Protein 5U5G (pdb70)

Sequence (1137 aa):
RVVGFIGLGRMGQAICRRLLASQMPVHVHNRSREKADDLIRQGAVWAPDIVALTRAARVLFVCTAGSEAVQDFYHAPDRGLLACLEVGDIVVDLSTIAPETAEGLHAAFAQQGADYIECPVSGGVEGALAGILSAIVSGRPEAYGLIRPLLEVFCATVTYVPEPGKAQRLKILNNLAESINLAGAIEVISQGLSQGLDLKSMADVFTSCRGRSAYMDVALGYALSGGASSNVSLGVRCKDLELARRRLPQDQSYPFSTLAMTTFDTVRQACGEESDQCQYFSVLSHVVGFIGLGRMGQAICRRLLASQMPVHVHNRSREKADDLIRQGAVWAPDIVALTRAARVLFVCTAGSEAVQDFYHAPDRGLLACLEVGDIVVDLSTIAPETAEGLHAAFAQQGADYIECPVSGGVEGALAGILSAIVSGRPEAYGLIRPLLEVFCATVTYVPEPGKAQRLKILNNLAESINLAGAIEVISQGLSQGLDLKSMADVFTSCRGRSAYMDVALGYALSGGASSNVSLGVRCKDLELARRRLPQDQSYPFSTLAMTTFDTVRQACGEESDQCQYFSVLSVVGFIGLGRMGQAICRRLLASQMPVHVHNRSREKADDLIRQGAVWAPDIVALTRAARVLFVCTAGSEAVQDFYHAPDRGLLACLEVGDIVVDLSTIAPETAEGLHAAFAQQGADYIECPVSGGVEGALAGILSAIVSGRPEAYGLIRPLLEVFCATVTYVPEPGKAQRLKILNNLAESINLAGAIEVISQGLSQGLDLKSMADVFTSCRGRSAYMDVALGYALSGGASSNVSLGVRCKDLELARRRLPQDQSYPFSTLAMTTFDTVRQACGEESDQCQYFSVLVVGFIGLGRMGQAICRRLLASQMPVHVHNRSREKADDLIRQGAVWAPDIVALTRAARVLFVCTAGSEAVQDFYHAPDRGLLACLEVGDIVVDLSTIAPETAEGLHAAFAQQGADYIECPVSGGVEGALAGILSAIVSGRPEAYGLIRPLLEVFCATVTYVPEPGKAQRLKILNNLAESINLAGAIEVISQGLSQGLDLKSMADVFTSCRGRSAYMDVALGYALSGGASSNVSLGVRCKDLELARRRLPQDQSYPFSTLAMTTFDTVRQACGEESDQCQYFSVLS

Nearest PDB structures (foldseek):
  5u5g-assembly1_B  TM=1.003E+00  e=1.385E-55  Pseudomonas syringae
  3w6z-assembly1_A  TM=9.261E-01  e=5.927E-25  Pyrobaculum calidifontis JCM 11548
  3pef-assembly2_G  TM=9.339E-01  e=5.352E-24  Geobacter metallireducens
  5xvh-assembly1_A-2  TM=9.253E-01  e=8.890E-25  Pyrobaculum calidifontis JCM 11548
  3pdu-assembly1_A  TM=9.252E-01  e=1.704E-23  Geobacter sulfurreducens

Radius of gyration: 51.78 Å; Cα contacts (8 Å, |Δi|>4): 2316; chains: 4; bounding box: 69×73×170 Å

Secondary structure (DSSP, 8-state):
--EEEE--SHHHHHHHHHHHHTT--EEEE-SSGGGGHHHHHTT-EE-SSHHHHHHH-SEEEE---SHHHHIIIIISTTTSHHHHPPTT-EEEE-S---HHHHHHHHHHHHHTT-EEEE--EESHHHHHHTT-EEEEEBS-HHHHHHHHHHHHHHEEEEEE--STTHHHHHHHHHHHHHHHHHHHHHHHHHHHHHTT--HHHHHHHHHHSTT-BHHHHHHHHHHHTTS---S-BHHHHHHHHHHHHTT--SSS--HHHHHHHHHHHHHHHHH-TTSBGGGHHHHHH-/-EEEE--SHHHHHHHHHHHHTT--EEEE-SSGGGGHHHHHTT-EE-SSHHHHHHH-SEEEE---SHHHHHHHHSSTTTSHHHHPPTT-EEEE-S---HHHHHHHHHHHHTTT-EEEE--EESHHHHHHTT-EEEEEBS-HHHHHHHHHHHHHHEEEEEE--STTHHHHHHHHHHHHHHHHHHHHHHHHHHHHHTT--HHHHHHHHHHSTT-BHHHHHHHHHHHTTS---S-BHHHHHHHHHHHHTT--SS---HHHHHHHHHHHHHHHHH-TTSBGGGHHHHH-/-EEEE--SHHHHHHHHHHHHTT--EEEE-SSGGGGHHHHHTT-EE-SSHHHHHHH-SEEEE---SHHHHIIIIISTTTSHHHHPPTT-EEEE-S---HHHHHHHHHHHHHTT-EEEE--EESHHHHHHTT-EEEEEBS-HHHHHHHHHHHHHHEEEEEE--STTHHHHHHHHHHHHHHHHHHHHHHHHHHHHHTT--HHHHHHHHHHSTT-BHHHHHHHHHHHTTS---S-BHHHHHHHHHHHHTT--SS---HHHHHHHHHHHHHHHHH-TTSBGGGHHHH-/-EEEE--SHHHHHHHHHHHHTT--EEEE-SSGGGGHHHHHTT-EE-SSHHHHHHH-SEEEE---SHHHHIIIII-TTTSHHHH--TT-EEEE-S---HHHHHHHHHHHHHTT-EEEE--EESHHHHHHHT-EEEEEBS-HHHHHHHHHHHHHHEEEEEE--STTHHHHHHHHHHHHHHHHHHHHHHHHHHHHHTT--HHHHHHHHHHSTT-BHHHHHHHHHHHTTS---S-BHHHHHHHHHHHHTT--SS---HHHHHHHHHHHHHHHHH-TTSBGGGHHHHH-

Solvent-accessible surface area: 43518 Å² total; per-residue (Å²): 120,52,3,0,0,0,4,0,28,93,42,0,43,0,0,0,90,77,0,26,78,55,164,31,60,1,34,0,17,18,219,35,167,113,93,0,77,75,2,71,167,88,53,6,72,74,2,86,40,8,81,37,0,8,214,40,1,92,29,4,0,2,16,26,61,26,93,133,22,10,103,81,33,2,77,33,114,121,151,2,0,26,60,24,21,96,127,53,5,8,0,0,1,5,4,13,9,13,2,82,46,0,59,42,3,21,56,22,0,64,149,84,37,6,28,4,0,0,0,0,10,5,14,8,22,129,2,0,67,53,8,105,0,6,1,0,0,0,4,151,95,125,3,29,42,112,0,69,83,33,0,98,32,0,2,62,58,24,16,64,8,72,106,56,0,32,0,0,42,0,14,2,4,0,9,1,3,4,1,0,5,0,0,1,3,0,0,0,0,17,4,0,83,91,43,68,8,57,45,139,8,0,14,48,0,0,68,24,0,27,1,96,6,10,5,0,77,17,0,5,38,24,21,96,65,74,34,61,66,25,53,22,4,0,18,54,3,16,41,7,5,75,21,3,120,128,61,36,47,186,131,56,83,10,50,0,0,61,39,0,14,73,15,0,51,74,1,50,129,71,36,33,89,124,36,16,0,0,46,8,32,46,33,10,85,184,91,7,0,0,0,4,0,25,94,40,0,49,3,0,0,109,84,0,18,79,59,168,31,70,1,37,0,23,16,219,36,118,111,88,0,43,68,2,65,171,72,53,6,74,78,3,89,57,15,65,14,0,6,143,30,1,57,25,3,0,1,14,28,59,24,83,143,22,4,93,97,32,3,88,14,108,124,154,1,0,24,60,16,14,57,124,51,4,5,0,0,1,5,6,13,10,7,2,90,41,0,62,39,4,18,53,32,0,36,155,80,36,3,29,4,0,0,0,0,12,7,12,11,23,133,4,0,62,50,8,105,0,6,1,0,0,0,6,126,96,140,2,28,44,110,0,84,84,38,0,90,42,0,4,64,59,23,15,64,6,71,108,57,0,34,0,0,41,0,14,2,4,0,8,1,2,4,0,0,4,0,0,0,3,0,0,0,0,15,2,0,84,86,43,67,9,58,41,133,6,0,16,47,0,0,62,24,0,28,1,93,8,9,4,2,76,17,0,4,36,29,23,101,63,75,35,59,74,26,54,23,4,0,19,49,4,17,40,6,5,70,16,3,121,119,59,47,56,193,130,43,78,13,51,0,0,62,35,0,14,72,14,0,50,74,0,49,131,76,34,32,92,123,34,19,0,0,48,6,33,55,58,11,130,88,8,0,0,0,4,0,26,99,44,1,47,4,0,0,107,80,0,19,84,55,169,35,76,0,36,0,21,16,215,38,115,112,89,0,44,73,1,62,178,74,50,5,74,70,3,88,68,11,65,36,0,0,113,39,1,102,29,1,0,1,16,28,60,22,90,144,21,11,92,82,31,2,71,9,16,82,149,1,0,23,60,8,16,80,120,55,2,9,0,0,1,5,6,13,10,23,1,105,44,0,61,40,3,24,51,18,1,67,142,76,34,5,17,4,0,0,0,0,10,6,14,10,23,136,5,0,66,48,8,105,0,7,1,0,0,0,6,121,84,89,2,35,44,121,0,87,71,35,0,96,36,0,5,72,58,44,14,63,8,68,105,55,0,32,0,0,36,0,15,2,3,0,8,1,2,5,0,0,4,0,0,0,3,0,0,0,0,15,2,0,87,86,43,67,7,59,40,129,8,0,12,46,0,0,63,23,0,26,0,99,7,9,5,1,73,19,0,5,33,30,23,98,62,75,33,60,76,25,57,22,4,0,20,50,3,16,40,6,6,54,14,4,121,161,50,46,52,190,136,50,82,11,50,0,0,64,35,0,18,80,12,0,50,70,1,51,129,77,34,30,92,121,34,17,0,0,46,5,37,77,61,41,87,10,0,0,0,3,0,25,94,43,1,54,2,0,0,112,80,0,25,81,57,165,34,76,1,35,0,20,16,217,35,173,112,88,0,63,59,1,69,182,86,52,5,73,76,4,90,52,13,15,38,0,7,184,43,2,105,27,4,0,2,15,28,61,25,93,132,22,9,104,79,30,2,81,33,110,114,142,2,0,24,59,18,14,108,127,52,5,8,0,0,1,5,5,14,10,16,2,94,45,0,65,40,4,20,60,30,0,46,164,64,36,0,27,4,0,0,0,0,10,6,14,8,23,129,4,0,64,53,8,106,0,6,1,0,0,0,2,113,96,141,4,28,44,116,0,74,84,34,0,96,36,0,2,62,58,23,16,64,8,68,103,54,0,32,0,0,36,0,15,2,4,0,7,0,2,4,0,0,4,0,0,0,3,0,0,0,0,18,3,0,85,88,43,69,8,56,42,132,8,0,13,44,0,0,62,23,1,24,0,91,7,9,5,1,76,17,0,4,36,30,22,98,65,76,32,60,74,26,56,24,4,0,21,50,3,17,42,6,6,75,27,3,119,150,61,46,47,188,131,65,82,11,51,0,0,63,38,0,17,77,14,0,53,66,0,51,129,73,38,31,88,121,33,18,0,0,53,7,34,60,54,16,116

Organism: Pseudomonas syringae (NCBI:txid317)

InterPro domains:
  IPR006115 6-phosphogluconate dehydrogenase, NADP-binding [PF03446] (5-162)
  IPR008927 6-phosphogluconate dehydrogenase-like, C-terminal domain superfamily [SSF48179] (165-282)
  IPR013328 6-phosphogluconate dehydrogenase, domain 2 [G3DSA:1.10.1040.10] (167-292)
  IPR015815 3-hydroxyisobutyrate dehydrogenase-related [PIRSF000103] (3-267)
  IPR029154 3-hydroxyisobutyrate dehydrogenase-like, NAD-binding domain [PF14833] (167-283)
  IPR036291 NAD(P)-binding domain superfamily [SSF51735] (5-165)

Foldseek 3Di:
DEEEEEALALQRVLLLVLCVVVVHAYEYEYPDCVSCVVVVVSHYHYDDAPQSRQVVHLEYEYEHFDVVCVCCQDPDPCGHDLNRHAQAGEYEYQYQDFLVSQVVVQVSQVVRNYWYKDWHWDDASVLQNVLAIEIEIETDVVSCVVCVVVSSSRHNHYHYDHDRSVRSVVVLVVLLVLLLLQLVLLVVVLVCVVVVHDLVVVVVDQCPDPNHDPNNVVLSVCVVVVGDASSQFLLRSLSSLVSVVVVDDPPDDDVSSVCSNVLSVVLCVVPHRRGHSSCSNVVVVD/DEEEEALAQQRVLLLLLCLVVVDAYEYEYPPVVSCVVSVVSPYHYDDAPLSRLVVDLEYEYEHFDVVCVCVAAVDPCGHPLNNHAQAGEYEYQYQDFLVSQVVVQVSQVVNNYGYKDWHWDDGSVQQNVLAIEIEIETDPVSCVVCVVVSSSRHNHYHYDHPRSPRNVVVLVVLLVLLLLLLVLLVVVLVCVVVPHDLVVCVVDCCPDVNHDPNNVVLSCCVVVVHDASSAWLLRSLSSLVSVVVVDDDPDDDPSSVCSNVLSVVQCVVPHRGGHSNCSNVVVD/DEEEEALALQRVLLLLLLLVVVDAYEYEYPPPVSCVVSVVSPHHYDPAPLSRQVVDLEYEYEHFDVVCVCVADVDPCGHDLNRHAQAGEYEYQYQDFLVSQVVVQVSQVVRNYWYKDWHWDDASVQQNVLAIEIEIETDPVNCVVCVVVNSSRHNHYHYDHDRSVRNVVVLVVLLVLLLLLLVLLVVQLVCVVVVHDLVVCVVDQCPDVNHDPNNVVLSCCVVVVGDASSAFLQRSLSSLVSVVVVDDPPDDDPSSVCSNVQSVVQCVVPHRGGHSNSSNVVD/DEEEEDLALQSVLLLVLLVVVPDAYEYEYPPCVSCPVVVVSRHHYDDAPLSRLVVHLEYEYEHFDVVVVCCQAPDPCGHPLNNHAAAGEYEYQYQDFLVSQVVVQVSQVVRNYWYKDWHWDDASVLQNVLAIEIEIETDVVSCVVCVVVSSSRHNHYHYDHPRSPRSVVVLVVLLVLLLLLLVLLVVVLVCVVVVHDLVVCVVDQCPDVNHDPNNVVLSVCVVVVHDASSQWLLRSLSSLVSVVVVDDPPDDDVSSVCSNVLSVVVCVVPHGGGHSNCSNVVVD

Structure (mmCIF, N/CA/C/O backbone):
data_5U5G
#
_entry.id   5U5G
#
_cell.length_a   46.076
_cell.length_b   87.369
_cell.length_c   164.011
_cell.angle_alpha   90.00
_cell.angle_beta   92.04
_cell.angle_gamma   90.00
#
_symmetry.space_group_name_H-M   'P 1 21 1'
#
loop_
_entity.id
_entity.type
_entity.pdbx_description
1 polymer '6-phosphogluconate dehydrogenase'
2 non-polymer 'NADP NICOTINAMIDE-ADENINE-DINUCLEOTIDE PHOSPHATE'
3 non-polymer '(2-oxopropyl)phosphonic acid'
4 non-polymer 'TRIETHYLENE GLYCOL'
5 water water
#
loop_
_atom_site.group_PDB
_atom_site.id
_atom_site.type_symbol
_atom_site.label_atom_id
_atom_site.label_alt_id
_atom_site.label_comp_id
_atom_site.label_asym_id
_atom_site.label_entity_id
_atom_site.label_seq_id
_atom_site.pdbx_PDB_ins_code
_atom_site.Cartn_x
_atom_site.Cartn_y
_atom_site.Cartn_z
_atom_site.occupancy
_atom_site.B_iso_or_equiv
_atom_site.auth_seq_id
_atom_site.auth_comp_id
_atom_site.auth_asym_id
_atom_site.auth_atom_id
_atom_site.pdbx_PDB_model_num
ATOM 1 N N . ARG A 1 3 ? 16.862 3.363 46.130 1.00 42.38 3 ARG A N 1
ATOM 2 C CA . ARG A 1 3 ? 15.570 2.786 45.752 1.00 43.21 3 ARG A CA 1
ATOM 3 C C . ARG A 1 3 ? 14.409 3.544 46.405 1.00 38.40 3 ARG A C 1
ATOM 4 O O . ARG A 1 3 ? 14.333 3.639 47.634 1.00 36.74 3 ARG A O 1
ATOM 6 N N . VAL A 1 4 ? 13.503 4.072 45.587 1.00 35.58 4 VAL A N 1
ATOM 7 C CA . VAL A 1 4 ? 12.419 4.912 46.095 1.00 37.40 4 VAL A CA 1
ATOM 8 C C . VAL A 1 4 ? 11.326 4.038 46.705 1.00 34.80 4 VAL A C 1
ATOM 9 O O . VAL A 1 4 ? 10.866 3.066 46.088 1.00 31.51 4 VAL A O 1
ATOM 13 N N . VAL A 1 5 ? 10.896 4.392 47.915 1.00 28.33 5 VAL A N 1
ATOM 14 C CA . VAL A 1 5 ? 9.769 3.743 48.575 1.00 25.75 5 VAL A CA 1
ATOM 15 C C . VAL A 1 5 ? 8.636 4.752 48.743 1.00 25.63 5 VAL A C 1
ATOM 16 O O . VAL A 1 5 ? 8.879 5.931 49.028 1.00 23.86 5 VAL A O 1
ATOM 20 N N . GLY A 1 6 ? 7.387 4.281 48.576 1.00 25.61 6 GLY A N 1
ATOM 21 C CA . GLY A 1 6 ? 6.216 5.091 48.828 1.00 21.13 6 GLY A CA 1
ATOM 22 C C . GLY A 1 6 ? 5.633 4.828 50.206 1.00 23.82 6 GLY A C 1
ATOM 23 O O . GLY A 1 6 ? 5.897 3.796 50.821 1.00 22.83 6 GLY A O 1
ATOM 24 N N . PHE A 1 7 ? 4.823 5.775 50.688 1.00 19.90 7 PHE A N 1
ATOM 25 C CA . PHE A 1 7 ? 4.204 5.640 52.006 1.00 19.11 7 PHE A CA 1
ATOM 26 C C . PHE A 1 7 ? 2.866 6.364 52.019 1.00 20.95 7 PHE A C 1
ATOM 27 O O . PHE A 1 7 ? 2.809 7.563 51.736 1.00 20.25 7 PHE A O 1
ATOM 35 N N . ILE A 1 8 ? 1.798 5.637 52.354 1.00 21.70 8 ILE A N 1
ATOM 36 C CA . ILE A 1 8 ? 0.438 6.167 52.416 1.00 18.74 8 ILE A CA 1
ATOM 37 C C . ILE A 1 8 ? -0.042 6.091 53.859 1.00 19.03 8 ILE A C 1
ATOM 38 O O . ILE A 1 8 ? -0.041 5.013 54.460 1.00 19.97 8 ILE A O 1
ATOM 43 N N . GLY A 1 9 ? -0.481 7.219 54.405 1.00 22.20 9 GLY A N 1
ATOM 44 C CA . GLY A 1 9 ? -1.003 7.217 55.754 1.00 20.25 9 GLY A CA 1
ATOM 45 C C . GLY A 1 9 ? -0.021 7.875 56.692 1.00 21.28 9 GLY A C 1
ATOM 46 O O . GLY A 1 9 ? 0.923 7.248 57.174 1.00 21.63 9 GLY A O 1
ATOM 47 N N . LEU A 1 10 ? -0.220 9.163 56.931 1.00 20.42 10 LEU A N 1
ATOM 48 C CA . LEU A 1 10 ? 0.720 9.917 57.733 1.00 20.15 10 LEU A CA 1
ATOM 49 C C . LEU A 1 10 ? 0.058 10.264 59.053 1.00 23.13 10 LEU A C 1
ATOM 50 O O . LEU A 1 10 ? 0.036 11.426 59.466 1.00 25.46 10 LEU A O 1
ATOM 55 N N . GLY A 1 11 ? -0.520 9.265 59.698 1.00 20.85 11 GLY A N 1
ATOM 56 C CA . GLY A 1 11 ? -1.005 9.422 61.049 1.00 24.11 11 GLY A CA 1
ATOM 57 C C . GLY A 1 11 ? 0.151 9.329 62.019 1.00 23.39 11 GLY A C 1
ATOM 58 O O . GLY A 1 11 ? 1.322 9.461 61.653 1.00 23.91 11 GLY A O 1
ATOM 59 N N . ARG A 1 12 ? -0.195 9.086 63.284 1.00 20.73 12 ARG A N 1
ATOM 60 C CA . ARG A 1 12 ? 0.813 9.028 64.334 1.00 23.78 12 ARG A CA 1
ATOM 61 C C . ARG A 1 12 ? 1.899 8.014 64.001 1.00 21.10 12 ARG A C 1
ATOM 62 O O . ARG A 1 12 ? 3.094 8.334 64.025 1.00 20.87 12 ARG A O 1
ATOM 70 N N . MET A 1 13 ? 1.500 6.775 63.725 1.00 20.35 13 MET A N 1
ATOM 71 C CA . MET A 1 13 ? 2.478 5.726 63.443 1.00 22.37 13 MET A CA 1
ATOM 72 C C . MET A 1 13 ? 3.120 5.921 62.075 1.00 20.29 13 MET A C 1
ATOM 73 O O . MET A 1 13 ? 4.331 5.725 61.920 1.00 20.69 13 MET A O 1
ATOM 78 N N . GLY A 1 14 ? 2.326 6.302 61.070 1.00 17.66 14 GLY A N 1
ATOM 79 C CA . GLY A 1 14 ? 2.882 6.485 59.730 1.00 23.14 14 GLY A CA 1
ATOM 80 C C . GLY A 1 14 ? 3.974 7.544 59.686 1.00 23.18 14 GLY A C 1
ATOM 81 O O . GLY A 1 14 ? 5.064 7.313 59.153 1.00 22.30 14 GLY A O 1
ATOM 82 N N . GLN A 1 15 ? 3.694 8.721 60.256 1.00 22.64 15 GLN A N 1
ATOM 83 C CA . GLN A 1 15 ? 4.708 9.768 60.379 1.00 23.64 15 GLN A CA 1
ATOM 84 C C . GLN A 1 15 ? 5.983 9.252 61.041 1.00 22.32 15 GLN A C 1
ATOM 85 O O . GLN A 1 15 ? 7.092 9.535 60.579 1.00 22.30 15 GLN A O 1
ATOM 91 N N . ALA A 1 16 ? 5.843 8.510 62.143 1.00 22.62 16 ALA A N 1
ATOM 92 C CA . ALA A 1 16 ? 7.027 8.055 62.873 1.00 22.51 16 ALA A CA 1
ATOM 93 C C . ALA A 1 16 ? 7.842 7.058 62.052 1.00 20.75 16 ALA A C 1
ATOM 94 O O . ALA A 1 16 ? 9.074 7.141 62.008 1.00 22.81 16 ALA A O 1
ATOM 96 N N . ILE A 1 17 ? 7.179 6.106 61.394 1.00 20.09 17 ILE A N 1
ATOM 97 C CA . ILE A 1 17 ? 7.905 5.179 60.535 1.00 19.97 17 ILE A CA 1
ATOM 98 C C . ILE A 1 17 ? 8.570 5.926 59.377 1.00 23.62 17 ILE A C 1
ATOM 99 O O . ILE A 1 17 ? 9.722 5.643 59.020 1.00 22.34 17 ILE A O 1
ATOM 104 N N . CYS A 1 18 ? 7.868 6.900 58.781 1.00 22.99 18 CYS A N 1
ATOM 105 C CA . CYS A 1 18 ? 8.483 7.710 57.729 1.00 24.47 18 CYS A CA 1
ATOM 106 C C . CYS A 1 18 ? 9.732 8.432 58.221 1.00 24.71 18 CYS A C 1
ATOM 107 O O . CYS A 1 18 ? 10.749 8.465 57.517 1.00 25.59 18 CYS A O 1
ATOM 110 N N . ARG A 1 19 ? 9.671 9.039 59.411 1.00 25.87 19 ARG A N 1
ATOM 111 C CA . ARG A 1 19 ? 10.855 9.712 59.939 1.00 28.23 19 ARG A CA 1
ATOM 112 C C . ARG A 1 19 ? 12.027 8.748 60.062 1.00 27.00 19 ARG A C 1
ATOM 113 O O . ARG A 1 19 ? 13.166 9.098 59.732 1.00 24.44 19 ARG A O 1
ATOM 121 N N . ARG A 1 20 ? 11.766 7.524 60.523 1.00 26.48 20 ARG A N 1
ATOM 122 C CA . ARG A 1 20 ? 12.835 6.534 60.627 1.00 24.28 20 ARG A CA 1
ATOM 123 C C . ARG A 1 20 ? 13.406 6.183 59.257 1.00 26.04 20 ARG A C 1
ATOM 124 O O . ARG A 1 20 ? 14.628 6.064 59.095 1.00 23.68 20 ARG A O 1
ATOM 132 N N . LEU A 1 21 ? 12.542 6.019 58.251 1.00 21.47 21 LEU A N 1
ATOM 133 C CA . LEU A 1 21 ? 13.040 5.719 56.910 1.00 23.13 21 LEU A CA 1
ATOM 134 C C . LEU A 1 21 ? 13.880 6.874 56.371 1.00 27.83 21 LEU A C 1
ATOM 135 O O . LEU A 1 21 ? 14.957 6.658 55.802 1.00 23.72 21 LEU A O 1
ATOM 140 N N . LEU A 1 22 ? 13.395 8.113 56.530 1.00 21.64 22 LEU A N 1
ATOM 141 C CA . LEU A 1 22 ? 14.189 9.265 56.119 1.00 26.03 22 LEU A CA 1
ATOM 142 C C . LEU A 1 22 ? 15.528 9.294 56.849 1.00 28.27 22 LEU A C 1
ATOM 143 O O . LEU A 1 22 ? 16.552 9.650 56.260 1.00 28.21 22 LEU A O 1
ATOM 148 N N . ALA A 1 23 ? 15.539 8.908 58.130 1.00 26.22 23 ALA A N 1
ATOM 149 C CA . ALA A 1 23 ? 16.763 8.977 58.925 1.00 30.37 23 ALA A CA 1
ATOM 150 C C . ALA A 1 23 ? 17.829 8.010 58.419 1.00 33.51 23 ALA A C 1
ATOM 151 O O . ALA A 1 23 ? 19.026 8.255 58.614 1.00 33.25 23 ALA A O 1
ATOM 153 N N . SER A 1 24 ? 17.429 6.924 57.760 1.00 33.36 24 SER A N 1
ATOM 154 C CA . SER A 1 24 ? 18.377 6.012 57.137 1.00 29.84 24 SER A CA 1
ATOM 155 C C . SER A 1 24 ? 18.726 6.432 55.718 1.00 33.73 24 SER A C 1
ATOM 156 O O . SER A 1 24 ? 19.445 5.703 55.026 1.00 37.00 24 SER A O 1
ATOM 159 N N . GLN A 1 25 ? 18.225 7.584 55.274 1.00 34.55 25 GLN A N 1
ATOM 160 C CA . GLN A 1 25 ? 18.524 8.162 53.964 1.00 30.37 25 GLN A CA 1
ATOM 161 C C . GLN A 1 25 ? 17.876 7.369 52.827 1.00 34.45 25 GLN A C 1
ATOM 162 O O . GLN A 1 25 ? 18.364 7.353 51.691 1.00 37.99 25 GLN A O 1
ATOM 168 N N . MET A 1 26 ? 16.757 6.732 53.126 1.00 29.39 26 MET A N 1
ATOM 169 C CA . MET A 1 26 ? 15.887 6.199 52.083 1.00 31.94 26 MET A CA 1
ATOM 170 C C . MET A 1 26 ? 15.125 7.339 51.418 1.00 32.46 26 MET A C 1
ATOM 171 O O . MET A 1 26 ? 14.577 8.200 52.121 1.00 30.31 26 MET A O 1
ATOM 176 N N . PRO A 1 27 ? 15.072 7.398 50.086 1.00 29.69 27 PRO A N 1
ATOM 177 C CA . PRO A 1 27 ? 14.161 8.352 49.438 1.00 29.78 27 PRO A CA 1
ATOM 178 C C . PRO A 1 27 ? 12.725 7.888 49.627 1.00 27.16 27 PRO A C 1
ATOM 179 O O . PRO A 1 27 ? 12.393 6.738 49.334 1.00 28.51 27 PRO A O 1
ATOM 183 N N . VAL A 1 28 ? 11.879 8.775 50.148 1.00 25.88 28 VAL A N 1
ATOM 184 C CA . VAL A 1 28 ? 10.510 8.415 50.513 1.00 23.02 28 VAL A CA 1
ATOM 185 C C . VAL A 1 28 ? 9.545 9.398 49.867 1.00 22.98 28 VAL A C 1
ATOM 186 O O . VAL A 1 28 ? 9.651 10.611 50.076 1.00 20.55 28 VAL A O 1
ATOM 190 N N . HIS A 1 29 ? 8.593 8.871 49.106 1.00 23.06 29 HIS A N 1
ATOM 191 C CA . HIS A 1 29 ? 7.475 9.652 48.595 1.00 21.17 29 HIS A CA 1
ATOM 192 C C . HIS A 1 29 ? 6.242 9.361 49.442 1.00 21.53 29 HIS A C 1
ATOM 193 O O . HIS A 1 29 ? 5.933 8.199 49.719 1.00 22.49 29 HIS A O 1
ATOM 200 N N . VAL A 1 30 ? 5.556 10.407 49.872 1.00 20.23 30 VAL A N 1
ATOM 201 C CA . VAL A 1 30 ? 4.522 10.261 50.886 1.00 20.45 30 VAL A CA 1
ATOM 202 C C . VAL A 1 30 ? 3.212 10.817 50.358 1.00 22.00 30 VAL A C 1
ATOM 203 O O . VAL A 1 30 ? 3.182 11.779 49.580 1.00 21.83 30 VAL A O 1
ATOM 207 N N . HIS A 1 31 ? 2.124 10.178 50.783 1.00 23.52 31 HIS A N 1
ATOM 208 C CA . HIS A 1 31 ? 0.766 10.603 50.488 1.00 21.81 31 HIS A CA 1
ATOM 209 C C . HIS A 1 31 ? -0.102 10.458 51.726 1.00 22.58 31 HIS A C 1
ATOM 210 O O . HIS A 1 31 ? 0.001 9.470 52.461 1.00 20.58 31 HIS A O 1
ATOM 217 N N . ASN A 1 32 ? -0.976 11.436 51.936 1.00 20.83 32 ASN A N 1
ATOM 218 C CA . ASN A 1 32 ? -1.975 11.365 52.988 1.00 21.69 32 ASN A CA 1
ATOM 219 C C . ASN A 1 32 ? -3.192 12.154 52.526 1.00 21.92 32 ASN A C 1
ATOM 220 O O . ASN A 1 32 ? -3.067 13.119 51.767 1.00 23.65 32 ASN A O 1
ATOM 225 N N . ARG A 1 33 ? -4.371 11.709 52.963 1.00 21.83 33 ARG A N 1
ATOM 226 C CA . ARG A 1 33 ? -5.599 12.449 52.699 1.00 22.45 33 ARG A CA 1
ATOM 227 C C . ARG A 1 33 ? -5.488 13.893 53.180 1.00 19.86 33 ARG A C 1
ATOM 228 O O . ARG A 1 33 ? -5.890 14.821 52.477 1.00 18.84 33 ARG A O 1
ATOM 236 N N . SER A 1 34 ? -4.933 14.099 54.375 1.00 21.02 34 SER A N 1
ATOM 237 C CA . SER A 1 34 ? -4.754 15.426 54.962 1.00 22.20 34 SER A CA 1
ATOM 238 C C . SER A 1 34 ? -3.308 15.848 54.730 1.00 21.94 34 SER A C 1
ATOM 239 O O . SER A 1 34 ? -2.394 15.347 55.397 1.00 21.10 34 SER A O 1
ATOM 242 N N . ARG A 1 35 ? -3.096 16.768 53.788 1.00 21.69 35 ARG A N 1
ATOM 243 C CA . ARG A 1 35 ? -1.731 17.013 53.332 1.00 21.27 35 ARG A CA 1
ATOM 244 C C . ARG A 1 35 ? -0.868 17.736 54.364 1.00 20.06 35 ARG A C 1
ATOM 245 O O . ARG A 1 35 ? 0.355 17.641 54.283 1.00 23.32 35 ARG A O 1
ATOM 253 N N . GLU A 1 36 ? -1.455 18.421 55.350 1.00 19.81 36 GLU A N 1
ATOM 254 C CA . GLU A 1 36 ? -0.619 19.129 56.319 1.00 23.35 36 GLU A CA 1
ATOM 255 C C . GLU A 1 36 ? 0.223 18.177 57.165 1.00 25.55 36 GLU A C 1
ATOM 256 O O . GLU A 1 36 ? 1.266 18.584 57.682 1.00 23.53 36 GLU A O 1
ATOM 262 N N . LYS A 1 37 ? -0.191 16.917 57.308 1.00 22.29 37 LYS A N 1
ATOM 263 C CA . LYS A 1 37 ? 0.603 15.953 58.066 1.00 25.69 37 LYS A CA 1
ATOM 264 C C . LYS A 1 37 ? 1.866 15.528 57.330 1.00 22.13 37 LYS A C 1
ATOM 265 O O . LYS A 1 37 ? 2.712 14.855 57.926 1.00 24.69 37 LYS A O 1
ATOM 271 N N . ALA A 1 38 ? 2.014 15.898 56.060 1.00 20.79 38 ALA A N 1
ATOM 272 C CA . ALA A 1 38 ? 3.249 15.674 55.325 1.00 20.21 38 ALA A CA 1
ATOM 273 C C . ALA A 1 38 ? 4.253 16.812 55.472 1.00 23.69 38 ALA A C 1
ATOM 274 O O . ALA A 1 38 ? 5.411 16.643 55.083 1.00 25.37 38 ALA A O 1
ATOM 276 N N . ASP A 1 39 ? 3.849 17.955 56.031 1.00 24.58 39 ASP A N 1
ATOM 277 C CA . ASP A 1 39 ? 4.679 19.157 55.954 1.00 26.69 39 ASP A CA 1
ATOM 278 C C . ASP A 1 39 ? 6.033 18.951 56.624 1.00 26.12 39 ASP A C 1
ATOM 279 O O . ASP A 1 39 ? 7.080 19.284 56.050 1.00 24.42 39 ASP A O 1
ATOM 284 N N . ASP A 1 40 ? 6.040 18.426 57.851 1.00 23.40 40 ASP A N 1
ATOM 285 C CA . ASP A 1 40 ? 7.317 18.214 58.531 1.00 26.30 40 ASP A CA 1
ATOM 286 C C . ASP A 1 40 ? 8.169 17.171 57.817 1.00 25.76 40 ASP A C 1
ATOM 287 O O . ASP A 1 40 ? 9.389 17.333 57.711 1.00 26.81 40 ASP A O 1
ATOM 292 N N . LEU A 1 41 ? 7.545 16.088 57.336 1.00 22.28 41 LEU A N 1
ATOM 293 C CA . LEU A 1 41 ? 8.274 15.083 56.561 1.00 22.62 41 LEU A CA 1
ATOM 294 C C . LEU A 1 41 ? 8.888 15.688 55.304 1.00 20.75 41 LEU A C 1
ATOM 295 O O . LEU A 1 41 ? 10.032 15.381 54.954 1.00 21.06 41 LEU A O 1
ATOM 300 N N . ILE A 1 42 ? 8.144 16.559 54.620 1.00 21.58 42 ILE A N 1
ATOM 301 C CA . ILE A 1 42 ? 8.668 17.216 53.422 1.00 23.56 42 ILE A CA 1
ATOM 302 C C . ILE A 1 42 ? 9.867 18.086 53.775 1.00 23.17 42 ILE A C 1
ATOM 303 O O . ILE A 1 42 ? 10.911 18.038 53.115 1.00 23.61 42 ILE A O 1
ATOM 308 N N . ARG A 1 43 ? 9.731 18.895 54.828 1.00 25.69 43 ARG A N 1
ATOM 309 C CA . ARG A 1 43 ? 10.853 19.681 55.326 1.00 24.98 43 ARG A CA 1
ATOM 310 C C . ARG A 1 43 ? 12.078 18.808 55.583 1.00 27.17 43 ARG A C 1
ATOM 311 O O . ARG A 1 43 ? 13.214 19.258 55.404 1.00 21.10 43 ARG A O 1
ATOM 319 N N . GLN A 1 44 ? 11.871 17.547 55.953 1.00 25.32 44 GLN A N 1
ATOM 320 C CA . GLN A 1 44 ? 12.976 16.652 56.263 1.00 23.70 44 GLN A CA 1
ATOM 321 C C . GLN A 1 44 ? 13.381 15.760 55.094 1.00 23.35 44 GLN A C 1
ATOM 322 O O . GLN A 1 44 ? 14.120 14.794 55.298 1.00 24.92 44 GLN A O 1
ATOM 328 N N . GLY A 1 45 ? 12.929 16.059 53.880 1.00 23.06 45 GLY A N 1
ATOM 329 C CA . GLY A 1 45 ? 13.404 15.363 52.698 1.00 22.51 45 GLY A CA 1
ATOM 330 C C . GLY A 1 45 ? 12.400 14.480 51.980 1.00 24.56 45 GLY A C 1
ATOM 331 O O . GLY A 1 45 ? 12.719 13.991 50.888 1.00 23.32 45 GLY A O 1
ATOM 332 N N . ALA A 1 46 ? 11.214 14.233 52.539 1.00 23.74 46 ALA A N 1
ATOM 333 C CA . ALA A 1 46 ? 10.240 13.433 51.802 1.00 23.96 46 ALA A CA 1
ATOM 334 C C . ALA A 1 46 ? 9.681 14.224 50.618 1.00 24.93 46 ALA A C 1
ATOM 335 O O . ALA A 1 46 ? 9.742 15.455 50.579 1.00 19.90 46 ALA A O 1
ATOM 337 N N . VAL A 1 47 ? 9.126 13.494 49.647 1.00 23.44 47 VAL A N 1
ATOM 338 C CA . VAL A 1 47 ? 8.553 14.070 48.430 1.00 21.88 47 VAL A CA 1
ATOM 339 C C . VAL A 1 47 ? 7.041 13.853 48.449 1.00 25.62 47 VAL A C 1
ATOM 340 O O . VAL A 1 47 ? 6.569 12.714 48.569 1.00 22.02 47 VAL A O 1
ATOM 344 N N . TRP A 1 48 ? 6.281 14.937 48.292 1.00 24.97 48 TRP A N 1
ATOM 345 C CA . TRP A 1 48 ? 4.826 14.838 48.302 1.00 22.36 48 TRP A CA 1
ATOM 346 C C . TRP A 1 48 ? 4.306 14.193 47.021 1.00 24.10 48 TRP A C 1
ATOM 347 O O . TRP A 1 48 ? 4.678 14.596 45.915 1.00 23.22 48 TRP A O 1
ATOM 358 N N . ALA A 1 49 ? 3.450 13.177 47.178 1.00 20.89 49 ALA A N 1
ATOM 359 C CA . ALA A 1 49 ? 2.658 12.625 46.086 1.00 22.44 49 ALA A CA 1
ATOM 360 C C . ALA A 1 49 ? 1.205 13.025 46.305 1.00 25.25 49 ALA A C 1
ATOM 361 O O . ALA A 1 49 ? 0.646 12.698 47.363 1.00 22.86 49 ALA A O 1
ATOM 363 N N . PRO A 1 50 ? 0.564 13.755 45.378 1.00 25.44 50 PRO A N 1
ATOM 364 C CA . PRO A 1 50 ? -0.821 14.196 45.618 1.00 25.40 50 PRO A CA 1
ATOM 365 C C . PRO A 1 50 ? -1.859 13.101 45.452 1.00 26.85 50 PRO A C 1
ATOM 366 O O . PRO A 1 50 ? -3.012 13.298 45.860 1.00 26.12 50 PRO A O 1
ATOM 370 N N . ASP A 1 51 ? -1.508 11.974 44.846 1.00 25.55 51 ASP A N 1
ATOM 371 C CA . ASP A 1 51 ? -2.454 10.884 44.680 1.00 28.58 51 ASP A CA 1
ATOM 372 C C . ASP A 1 51 ? -1.669 9.601 44.441 1.00 26.55 51 ASP A C 1
ATOM 373 O O . ASP A 1 51 ? -0.440 9.612 44.322 1.00 26.15 51 ASP A O 1
ATOM 378 N N . ILE A 1 52 ? -2.408 8.492 44.355 1.00 26.21 52 ILE A N 1
ATOM 379 C CA . ILE A 1 52 ? -1.819 7.158 44.263 1.00 26.07 52 ILE A CA 1
ATOM 380 C C . ILE A 1 52 ? -1.183 6.928 42.899 1.00 27.90 52 ILE A C 1
ATOM 381 O O . ILE A 1 52 ? -0.220 6.156 42.774 1.00 28.29 52 ILE A O 1
ATOM 386 N N . VAL A 1 53 ? -1.695 7.592 41.860 1.00 28.40 53 VAL A N 1
ATOM 387 C CA . VAL A 1 53 ? -1.069 7.520 40.544 1.00 28.78 53 VAL A CA 1
ATOM 388 C C . VAL A 1 53 ? 0.356 8.048 40.609 1.00 27.94 53 VAL A C 1
ATOM 389 O O . VAL A 1 53 ? 1.307 7.386 40.171 1.00 29.09 53 VAL A O 1
ATOM 393 N N . ALA A 1 54 ? 0.524 9.260 41.148 1.00 27.68 54 ALA A N 1
ATOM 394 C CA . ALA A 1 54 ? 1.852 9.847 41.245 1.00 24.66 54 ALA A CA 1
ATOM 395 C C . ALA A 1 54 ? 2.764 8.990 42.106 1.00 26.98 54 ALA A C 1
ATOM 396 O O . ALA A 1 54 ? 3.955 8.837 41.807 1.00 24.81 54 ALA A O 1
ATOM 398 N N . LEU A 1 55 ? 2.229 8.434 43.192 1.00 24.17 55 LEU A N 1
ATOM 399 C CA . LEU A 1 55 ? 3.072 7.646 44.077 1.00 25.81 55 LEU A CA 1
ATOM 400 C C . LEU A 1 55 ? 3.553 6.381 43.379 1.00 24.62 55 LEU A C 1
ATOM 401 O O . LEU A 1 55 ? 4.751 6.077 43.389 1.00 25.14 55 LEU A O 1
ATOM 406 N N . THR A 1 56 ? 2.636 5.645 42.742 1.00 21.46 56 THR A N 1
ATOM 407 C CA . THR A 1 56 ? 3.010 4.394 42.088 1.00 25.80 56 THR A CA 1
ATOM 408 C C . THR A 1 56 ? 3.924 4.612 40.885 1.00 29.75 56 THR A C 1
ATOM 409 O O . THR A 1 56 ? 4.669 3.697 40.513 1.00 28.92 56 THR A O 1
ATOM 413 N N . ARG A 1 57 ? 3.887 5.793 40.259 1.00 29.08 57 ARG A N 1
ATOM 414 C CA . ARG A 1 57 ? 4.840 6.063 39.184 1.00 30.16 57 ARG A CA 1
ATOM 415 C C . ARG A 1 57 ? 6.259 6.033 39.716 1.00 31.93 57 ARG A C 1
ATOM 416 O O . ARG A 1 57 ? 7.167 5.494 39.070 1.00 30.80 57 ARG A O 1
ATOM 424 N N . ALA A 1 58 ? 6.463 6.592 40.911 1.00 26.83 58 ALA A N 1
ATOM 425 C CA . ALA A 1 58 ? 7.803 6.733 41.462 1.00 29.89 58 ALA A CA 1
ATOM 426 C C . ALA A 1 58 ? 8.285 5.478 42.177 1.00 27.59 58 ALA A C 1
ATOM 427 O O . ALA A 1 58 ? 9.496 5.228 42.230 1.00 29.75 58 ALA A O 1
ATOM 429 N N . ALA A 1 59 ? 7.385 4.699 42.765 1.00 26.10 59 ALA A N 1
ATOM 430 C CA . ALA A 1 59 ? 7.810 3.700 43.735 1.00 28.72 59 ALA A CA 1
ATOM 431 C C . ALA A 1 59 ? 7.219 2.342 43.399 1.00 27.13 59 ALA A C 1
ATOM 432 O O . ALA A 1 59 ? 6.021 2.228 43.113 1.00 28.37 59 ALA A O 1
ATOM 434 N N . ARG A 1 60 ? 8.070 1.318 43.415 1.00 29.79 60 ARG A N 1
ATOM 435 C CA . ARG A 1 60 ? 7.654 -0.052 43.168 1.00 29.82 60 ARG A CA 1
ATOM 436 C C . ARG A 1 60 ? 7.383 -0.817 44.459 1.00 26.13 60 ARG A C 1
ATOM 437 O O . ARG A 1 60 ? 6.838 -1.926 44.399 1.00 24.11 60 ARG A O 1
ATOM 445 N N . VAL A 1 61 ? 7.779 -0.264 45.609 1.00 27.69 61 VAL A N 1
ATOM 446 C CA . VAL A 1 61 ? 7.407 -0.767 46.928 1.00 26.82 61 VAL A CA 1
ATOM 447 C C . VAL A 1 61 ? 6.748 0.373 47.689 1.00 25.65 61 VAL A C 1
ATOM 448 O O . VAL A 1 61 ? 7.291 1.485 47.734 1.00 23.81 61 VAL A O 1
ATOM 452 N N . LEU A 1 62 ? 5.571 0.103 48.266 1.00 25.60 62 LEU A N 1
ATOM 453 C CA . LEU A 1 62 ? 4.815 1.093 49.031 1.00 26.95 62 LEU A CA 1
ATOM 454 C C . LEU A 1 62 ? 4.457 0.539 50.403 1.00 27.17 62 LEU A C 1
ATOM 455 O O . LEU A 1 62 ? 4.172 -0.658 50.547 1.00 27.45 62 LEU A O 1
ATOM 460 N N . PHE A 1 63 ? 4.461 1.414 51.405 1.00 22.08 63 PHE A N 1
ATOM 461 C CA . PHE A 1 63 ? 3.913 1.105 52.718 1.00 22.93 63 PHE A CA 1
ATOM 462 C C . PHE A 1 63 ? 2.557 1.782 52.880 1.00 23.56 63 PHE A C 1
ATOM 463 O O . PHE A 1 63 ? 2.323 2.876 52.354 1.00 22.16 63 PHE A O 1
ATOM 471 N N . VAL A 1 64 ? 1.670 1.120 53.618 1.00 18.31 64 VAL A N 1
ATOM 472 C CA . VAL A 1 64 ? 0.348 1.634 53.963 1.00 18.55 64 VAL A CA 1
ATOM 473 C C . VAL A 1 64 ? 0.219 1.586 55.479 1.00 24.58 64 VAL A C 1
ATOM 474 O O . VAL A 1 64 ? 0.487 0.544 56.092 1.00 21.35 64 VAL A O 1
ATOM 478 N N . CYS A 1 65 ? -0.197 2.708 56.085 1.00 18.67 65 CYS A N 1
ATOM 479 C CA . CYS A 1 65 ? -0.382 2.736 57.539 1.00 19.91 65 CYS A CA 1
ATOM 480 C C . CYS A 1 65 ? -1.565 3.660 57.849 1.00 21.92 65 CYS A C 1
ATOM 481 O O . CYS A 1 65 ? -1.417 4.841 58.173 1.00 20.38 65 CYS A O 1
ATOM 484 N N . THR A 1 66 ? -2.767 3.107 57.734 1.00 21.81 66 THR A N 1
ATOM 485 C CA . THR A 1 66 ? -4.006 3.846 57.918 1.00 21.15 66 THR A CA 1
ATOM 486 C C . THR A 1 66 ? -4.818 3.166 59.006 1.00 20.52 66 THR A C 1
ATOM 487 O O . THR A 1 66 ? -4.467 2.088 59.482 1.00 22.73 66 THR A O 1
ATOM 491 N N . ALA A 1 67 ? -5.908 3.809 59.410 1.00 21.88 67 ALA A N 1
ATOM 492 C CA . ALA A 1 67 ? -6.805 3.270 60.428 1.00 25.03 67 ALA A CA 1
ATOM 493 C C . ALA A 1 67 ? -8.210 3.171 59.863 1.00 20.35 67 ALA A C 1
ATOM 494 O O . ALA A 1 67 ? -8.725 4.150 59.312 1.00 21.75 67 ALA A O 1
ATOM 496 N N . GLY A 1 68 ? -8.823 1.998 59.993 1.00 21.24 68 GLY A N 1
ATOM 497 C CA . GLY A 1 68 ? -10.225 1.840 59.667 1.00 23.43 68 GLY A CA 1
ATOM 498 C C . GLY A 1 68 ? -10.453 1.177 58.312 1.00 26.19 68 GLY A C 1
ATOM 499 O O . GLY A 1 68 ? -9.611 1.216 57.403 1.00 25.81 68 GLY A O 1
ATOM 500 N N . SER A 1 69 ? -11.637 0.577 58.174 1.00 25.51 69 SER A N 1
ATOM 501 C CA . SER A 1 69 ? -11.974 -0.162 56.962 1.00 27.26 69 SER A CA 1
ATOM 502 C C . SER A 1 69 ? -12.315 0.762 55.800 1.00 27.53 69 SER A C 1
ATOM 503 O O . SER A 1 69 ? -12.119 0.383 54.639 1.00 26.39 69 SER A O 1
ATOM 506 N N . GLU A 1 70 ? -12.802 1.978 56.077 1.00 23.14 70 GLU A N 1
ATOM 507 C CA . GLU A 1 70 ? -13.079 2.894 54.977 1.00 22.90 70 GLU A CA 1
ATOM 508 C C . GLU A 1 70 ? -11.793 3.267 54.243 1.00 24.58 70 GLU A C 1
ATOM 509 O O . GLU A 1 70 ? -11.789 3.394 53.013 1.00 23.40 70 GLU A O 1
ATOM 515 N N . ALA A 1 71 ? -10.683 3.419 54.973 1.00 22.06 71 ALA A N 1
ATOM 516 C CA . ALA A 1 71 ? -9.409 3.720 54.312 1.00 24.21 71 ALA A CA 1
ATOM 517 C C . ALA A 1 71 ? -8.927 2.546 53.461 1.00 21.72 71 ALA A C 1
ATOM 518 O O . ALA A 1 71 ? -8.344 2.745 52.391 1.00 21.22 71 ALA A O 1
ATOM 520 N N . VAL A 1 72 ? -9.147 1.318 53.930 1.00 23.04 72 VAL A N 1
ATOM 521 C CA . VAL A 1 72 ? -8.882 0.139 53.106 1.00 23.76 72 VAL A CA 1
ATOM 522 C C . VAL A 1 72 ? -9.634 0.243 51.786 1.00 24.39 72 VAL A C 1
ATOM 523 O O . VAL A 1 72 ? -9.058 0.108 50.697 1.00 21.28 72 VAL A O 1
ATOM 527 N N . GLN A 1 73 ? -10.941 0.485 51.873 1.00 27.75 73 GLN A N 1
ATOM 528 C CA . GLN A 1 73 ? -11.770 0.528 50.678 1.00 28.03 73 GLN A CA 1
ATOM 529 C C . GLN A 1 73 ? -11.311 1.632 49.736 1.00 27.78 73 GLN A C 1
ATOM 530 O O . GLN A 1 73 ? -11.102 1.393 48.540 1.00 27.21 73 GLN A O 1
ATOM 536 N N . ASP A 1 74 ? -11.124 2.848 50.266 1.00 26.14 74 ASP A N 1
ATOM 537 C CA . ASP A 1 74 ? -10.774 3.984 49.418 1.00 27.94 74 ASP A CA 1
ATOM 538 C C . ASP A 1 74 ? -9.415 3.787 48.747 1.00 26.90 74 ASP A C 1
ATOM 539 O O . ASP A 1 74 ? -9.285 3.965 47.530 1.00 27.71 74 ASP A O 1
ATOM 544 N N . PHE A 1 75 ? -8.385 3.417 49.523 1.00 22.36 75 PHE A N 1
ATOM 545 C CA . PHE A 1 75 ? -7.036 3.389 48.955 1.00 23.36 75 PHE A CA 1
ATOM 546 C C . PHE A 1 75 ? -6.831 2.192 48.036 1.00 26.08 75 PHE A C 1
ATOM 547 O O . PHE A 1 75 ? -6.171 2.315 46.997 1.00 26.95 75 PHE A O 1
ATOM 555 N N . TYR A 1 76 ? -7.383 1.030 48.389 1.00 23.03 76 TYR A N 1
ATOM 556 C CA . TYR A 1 76 ? -7.169 -0.150 47.555 1.00 25.20 76 TYR A CA 1
ATOM 557 C C . TYR A 1 76 ? -8.167 -0.269 46.402 1.00 27.19 76 TYR A C 1
ATOM 558 O O . TYR A 1 76 ? -7.781 -0.695 45.307 1.00 28.86 76 TYR A O 1
ATOM 567 N N . HIS A 1 77 ? -9.440 0.091 46.598 1.00 24.12 77 HIS A N 1
ATOM 568 C CA . HIS A 1 77 ? -10.451 -0.301 45.624 1.00 27.49 77 HIS A CA 1
ATOM 569 C C . HIS A 1 77 ? -11.081 0.834 44.834 1.00 29.58 77 HIS A C 1
ATOM 570 O O . HIS A 1 77 ? -11.876 0.549 43.935 1.00 29.44 77 HIS A O 1
ATOM 577 N N . ALA A 1 78 ? -10.776 2.091 45.128 1.00 30.43 78 ALA A N 1
ATOM 578 C CA . ALA A 1 78 ? -11.304 3.166 44.302 1.00 30.78 78 ALA A CA 1
ATOM 579 C C . ALA A 1 78 ? -11.007 2.871 42.839 1.00 33.11 78 ALA A C 1
ATOM 580 O O . ALA A 1 78 ? -9.853 2.549 42.491 1.00 33.65 78 ALA A O 1
ATOM 582 N N . PRO A 1 79 ? -12.005 2.887 41.954 1.00 34.39 79 PRO A N 1
ATOM 583 C CA . PRO A 1 79 ? -11.749 2.559 40.550 1.00 34.31 79 PRO A CA 1
ATOM 584 C C . PRO A 1 79 ? -10.810 3.577 39.912 1.00 33.99 79 PRO A C 1
ATOM 585 O O . PRO A 1 79 ? -10.860 4.771 40.215 1.00 36.20 79 PRO A O 1
ATOM 589 N N . ASP A 1 80 ? -9.909 3.070 39.067 1.00 37.53 80 ASP A N 1
ATOM 590 C CA . ASP A 1 80 ? -8.914 3.861 38.343 1.00 41.30 80 ASP A CA 1
ATOM 591 C C . ASP A 1 80 ? -7.887 4.538 39.252 1.00 42.81 80 ASP A C 1
ATOM 592 O O . ASP A 1 80 ? -6.684 4.488 38.966 1.00 47.23 80 ASP A O 1
ATOM 597 N N . ARG A 1 81 ? -8.333 5.185 40.333 1.00 37.15 81 ARG A N 1
ATOM 598 C CA . ARG A 1 81 ? -7.425 5.956 41.179 1.00 40.36 81 ARG A CA 1
ATOM 599 C C . ARG A 1 81 ? -6.741 5.134 42.268 1.00 36.30 81 ARG A C 1
ATOM 600 O O . ARG A 1 81 ? -5.680 5.540 42.751 1.00 35.58 81 ARG A O 1
ATOM 608 N N . GLY A 1 82 ? -7.303 3.994 42.663 1.00 34.44 82 GLY A N 1
ATOM 609 C CA . GLY A 1 82 ? -6.805 3.276 43.815 1.00 29.70 82 GLY A CA 1
ATOM 610 C C . GLY A 1 82 ? -5.596 2.418 43.511 1.00 28.97 82 GLY A C 1
ATOM 611 O O . GLY A 1 82 ? -5.122 2.325 42.379 1.00 27.86 82 GLY A O 1
ATOM 612 N N . LEU A 1 83 ? -5.109 1.753 44.567 1.00 28.73 83 LEU A N 1
ATOM 613 C CA . LEU A 1 83 ? -3.867 0.987 44.476 1.00 27.47 83 LEU A CA 1
ATOM 614 C C . LEU A 1 83 ? -3.984 -0.159 43.476 1.00 27.55 83 LEU A C 1
ATOM 615 O O . LEU A 1 83 ? -3.127 -0.315 42.598 1.00 27.51 83 LEU A O 1
ATOM 620 N N . LEU A 1 84 ? -5.039 -0.976 43.593 1.00 27.52 84 LEU A N 1
ATOM 621 C CA . LEU A 1 84 ? -5.160 -2.141 42.716 1.00 28.71 84 LEU A CA 1
ATOM 622 C C . LEU A 1 84 ? -5.191 -1.733 41.249 1.00 30.90 84 LEU A C 1
ATOM 623 O O . LEU A 1 84 ? -4.710 -2.476 40.389 1.00 34.52 84 LEU A O 1
ATOM 628 N N . ALA A 1 85 ? -5.717 -0.546 40.948 1.00 32.47 85 ALA A N 1
ATOM 629 C CA . ALA A 1 85 ? -5.752 -0.062 39.574 1.00 33.12 85 ALA A CA 1
ATOM 630 C C . ALA A 1 85 ? -4.397 0.442 39.084 1.00 33.48 85 ALA A C 1
ATOM 631 O O . ALA A 1 85 ? -4.171 0.481 37.871 1.00 38.54 85 ALA A O 1
ATOM 633 N N . CYS A 1 86 ? -3.489 0.818 39.985 1.00 33.28 86 CYS A N 1
ATOM 634 C CA . CYS A 1 86 ? -2.232 1.452 39.604 1.00 31.15 86 CYS A CA 1
ATOM 635 C C . CYS A 1 86 ? -1.010 0.560 39.754 1.00 33.08 86 CYS A C 1
ATOM 636 O O . CYS A 1 86 ? 0.080 0.953 39.321 1.00 37.42 86 CYS A O 1
ATOM 639 N N . LEU A 1 87 ? -1.146 -0.610 40.361 1.00 32.91 87 LEU A N 1
ATOM 640 C CA . LEU A 1 87 ? 0.007 -1.466 40.574 1.00 33.74 87 LEU A CA 1
ATOM 641 C C . LEU A 1 87 ? 0.502 -2.057 39.262 1.00 34.52 87 LEU A C 1
ATOM 642 O O . LEU A 1 87 ? -0.273 -2.343 38.352 1.00 36.94 87 LEU A O 1
ATOM 647 N N . GLU A 1 88 ? 1.813 -2.244 39.179 1.00 36.04 88 GLU A N 1
ATOM 648 C CA . GLU A 1 88 ? 2.429 -2.981 38.090 1.00 34.91 88 GLU A CA 1
ATOM 649 C C . GLU A 1 88 ? 2.747 -4.398 38.545 1.00 34.03 88 GLU A C 1
ATOM 650 O O . GLU A 1 88 ? 2.840 -4.687 39.742 1.00 34.02 88 GLU A O 1
ATOM 656 N N . VAL A 1 89 ? 2.922 -5.285 37.565 1.00 33.59 89 VAL A N 1
ATOM 657 C CA . VAL A 1 89 ? 3.413 -6.622 37.861 1.00 32.99 89 VAL A CA 1
ATOM 658 C C . VAL A 1 89 ? 4.745 -6.511 38.584 1.00 30.90 89 VAL A C 1
ATOM 659 O O . VAL A 1 89 ? 5.638 -5.783 38.145 1.00 32.77 89 VAL A O 1
ATOM 663 N N . GLY A 1 90 ? 4.885 -7.231 39.701 1.00 27.21 90 GLY A N 1
ATOM 664 C CA . GLY A 1 90 ? 6.102 -7.201 40.482 1.00 30.48 90 GLY A CA 1
ATOM 665 C C . GLY A 1 90 ? 6.143 -6.164 41.589 1.00 32.86 90 GLY A C 1
ATOM 666 O O . GLY A 1 90 ? 7.116 -6.144 42.362 1.00 34.42 90 GLY A O 1
ATOM 667 N N . ASP A 1 91 ? 5.133 -5.300 41.691 1.00 30.26 91 ASP A N 1
ATOM 668 C CA . ASP A 1 91 ? 5.065 -4.344 42.790 1.00 25.23 91 ASP A CA 1
ATOM 669 C C . ASP A 1 91 ? 4.764 -5.060 44.106 1.00 27.32 91 ASP A C 1
ATOM 670 O O . ASP A 1 91 ? 4.178 -6.146 44.135 1.00 25.36 91 ASP A O 1
ATOM 675 N N . ILE A 1 92 ? 5.178 -4.433 45.206 1.00 25.29 92 ILE A N 1
ATOM 676 C CA . ILE A 1 92 ? 4.936 -4.948 46.550 1.00 25.65 92 ILE A CA 1
ATOM 677 C C . ILE A 1 92 ? 4.336 -3.831 47.400 1.00 28.50 92 ILE A C 1
ATOM 678 O O . ILE A 1 92 ? 4.853 -2.707 47.405 1.00 22.97 92 ILE A O 1
ATOM 683 N N . VAL A 1 93 ? 3.238 -4.128 48.101 1.00 25.18 93 VAL A N 1
ATOM 684 C CA . VAL A 1 93 ? 2.680 -3.224 49.104 1.00 25.78 93 VAL A CA 1
ATOM 685 C C . VAL A 1 93 ? 2.817 -3.879 50.475 1.00 22.36 93 VAL A C 1
ATOM 686 O O . VAL A 1 93 ? 2.400 -5.029 50.675 1.00 23.32 93 VAL A O 1
ATOM 690 N N . VAL A 1 94 ? 3.419 -3.155 51.406 1.00 20.97 94 VAL A N 1
ATOM 691 C CA . VAL A 1 94 ? 3.615 -3.614 52.777 1.00 25.71 94 VAL A CA 1
ATOM 692 C C . VAL A 1 94 ? 2.601 -2.863 53.634 1.00 22.55 94 VAL A C 1
ATOM 693 O O . VAL A 1 94 ? 2.752 -1.665 53.881 1.00 20.07 94 VAL A O 1
ATOM 697 N N . ASP A 1 95 ? 1.541 -3.549 54.063 1.00 20.36 95 ASP A N 1
ATOM 698 C CA . ASP A 1 95 ? 0.449 -2.892 54.783 1.00 23.68 95 ASP A CA 1
ATOM 699 C C . ASP A 1 95 ? 0.723 -3.039 56.276 1.00 23.47 95 ASP A C 1
ATOM 700 O O . ASP A 1 95 ? 0.658 -4.144 56.824 1.00 20.55 95 ASP A O 1
ATOM 705 N N . LEU A 1 96 ? 1.031 -1.920 56.927 1.00 20.40 96 LEU A N 1
ATOM 706 C CA . LEU A 1 96 ? 1.361 -1.888 58.341 1.00 22.13 96 LEU A CA 1
ATOM 707 C C . LEU A 1 96 ? 0.150 -1.648 59.223 1.00 21.54 96 LEU A C 1
ATOM 708 O O . LEU A 1 96 ? 0.312 -1.495 60.441 1.00 24.39 96 LEU A O 1
ATOM 713 N N . SER A 1 97 ? -1.047 -1.611 58.645 1.00 21.88 97 SER A N 1
ATOM 714 C CA . SER A 1 97 ? -2.260 -1.339 59.402 1.00 19.05 97 SER A CA 1
ATOM 715 C C . SER A 1 97 ? -2.719 -2.588 60.143 1.00 21.07 97 SER A C 1
ATOM 716 O O . SER A 1 97 ? -2.368 -3.719 59.796 1.00 21.08 97 SER A O 1
ATOM 719 N N . THR A 1 98 ? -3.532 -2.375 61.166 1.00 20.55 98 THR A N 1
ATOM 720 C CA . THR A 1 98 ? -4.234 -3.470 61.814 1.00 21.38 98 THR A CA 1
ATOM 721 C C . THR A 1 98 ? -5.638 -3.521 61.230 1.00 20.34 98 THR A C 1
ATOM 722 O O . THR A 1 98 ? -6.415 -2.576 61.389 1.00 20.35 98 THR A O 1
ATOM 726 N N . ILE A 1 99 ? -5.941 -4.612 60.522 1.00 19.79 99 ILE A N 1
ATOM 727 C CA . ILE A 1 99 ? -7.197 -4.768 59.798 1.00 18.04 99 ILE A CA 1
ATOM 728 C C . ILE A 1 99 ? -7.697 -6.187 60.028 1.00 21.98 99 ILE A C 1
ATOM 729 O O . ILE A 1 99 ? -6.956 -7.059 60.490 1.00 23.42 99 ILE A O 1
ATOM 734 N N . ALA A 1 100 ? -8.968 -6.407 59.688 1.00 20.28 100 ALA A N 1
ATOM 735 C CA . ALA A 1 100 ? -9.585 -7.718 59.848 1.00 21.32 100 ALA A CA 1
ATOM 736 C C . ALA A 1 100 ? -8.835 -8.769 59.029 1.00 21.10 100 ALA A C 1
ATOM 737 O O . ALA A 1 100 ? -8.411 -8.492 57.899 1.00 22.93 100 ALA A O 1
ATOM 739 N N . PRO A 1 101 ? -8.620 -9.967 59.581 1.00 22.82 101 PRO A N 1
ATOM 740 C CA . PRO A 1 101 ? -7.888 -11.008 58.834 1.00 23.73 101 PRO A CA 1
ATOM 741 C C . PRO A 1 101 ? -8.523 -11.356 57.496 1.00 23.19 101 PRO A C 1
ATOM 742 O O . PRO A 1 101 ? -7.799 -11.563 56.517 1.00 23.98 101 PRO A O 1
ATOM 746 N N . GLU A 1 102 ? -9.856 -11.397 57.413 1.00 23.27 102 GLU A N 1
ATOM 747 C CA . GLU A 1 102 ? -10.501 -11.682 56.132 1.00 29.83 102 GLU A CA 1
ATOM 748 C C . GLU A 1 102 ? -10.274 -10.558 55.113 1.00 26.34 102 GLU A C 1
ATOM 749 O O . GLU A 1 102 ? -10.140 -10.836 53.914 1.00 24.07 102 GLU A O 1
ATOM 755 N N . THR A 1 103 ? -10.206 -9.296 55.556 1.00 22.26 103 THR A N 1
ATOM 756 C CA . THR A 1 103 ? -9.820 -8.223 54.635 1.00 22.10 103 THR A CA 1
ATOM 757 C C . THR A 1 103 ? -8.409 -8.455 54.101 1.00 23.78 103 THR A C 1
ATOM 758 O O . THR A 1 103 ? -8.157 -8.331 52.892 1.00 21.84 103 THR A O 1
ATOM 762 N N . ALA A 1 104 ? -7.472 -8.792 54.995 1.00 20.01 104 ALA A N 1
ATOM 763 C CA . ALA A 1 104 ? -6.105 -9.074 54.563 1.00 19.73 104 ALA A CA 1
ATOM 764 C C . ALA A 1 104 ? -6.063 -10.254 53.596 1.00 23.88 104 ALA A C 1
ATOM 765 O O . ALA A 1 104 ? -5.347 -10.216 52.590 1.00 22.42 104 ALA A O 1
ATOM 767 N N . GLU A 1 105 ? -6.813 -11.316 53.891 1.00 21.70 105 GLU A N 1
ATOM 768 C CA . GLU A 1 105 ? -6.865 -12.462 52.988 1.00 20.85 105 GLU A CA 1
ATOM 769 C C . GLU A 1 105 ? -7.371 -12.054 51.610 1.00 22.81 105 GLU A C 1
ATOM 770 O O . GLU A 1 105 ? -6.797 -12.446 50.587 1.00 23.50 105 GLU A O 1
ATOM 776 N N . GLY A 1 106 ? -8.440 -11.250 51.564 1.00 21.54 106 GLY A N 1
ATOM 777 C CA . GLY A 1 106 ? -8.961 -10.801 50.281 1.00 25.20 106 GLY A CA 1
ATOM 778 C C . GLY A 1 106 ? -7.961 -9.962 49.511 1.00 24.78 106 GLY A C 1
ATOM 779 O O . GLY A 1 106 ? -7.876 -10.047 48.283 1.00 25.88 106 GLY A O 1
ATOM 780 N N . LEU A 1 107 ? -7.183 -9.142 50.221 1.00 26.62 107 LEU A N 1
ATOM 781 C CA . LEU A 1 107 ? -6.179 -8.316 49.555 1.00 26.25 107 LEU A CA 1
ATOM 782 C C . LEU A 1 107 ? -5.017 -9.164 49.042 1.00 24.03 107 LEU A C 1
ATOM 783 O O . LEU A 1 107 ? -4.517 -8.922 47.940 1.00 24.49 107 LEU A O 1
ATOM 788 N N . HIS A 1 108 ? -4.579 -10.165 49.819 1.00 22.11 108 HIS A N 1
ATOM 789 C CA . HIS A 1 108 ? -3.602 -11.128 49.306 1.00 24.15 108 HIS A CA 1
ATOM 790 C C . HIS A 1 108 ? -4.038 -11.676 47.949 1.00 25.24 108 HIS A C 1
ATOM 791 O O . HIS A 1 108 ? -3.259 -11.696 46.986 1.00 21.52 108 HIS A O 1
ATOM 798 N N . ALA A 1 109 ? -5.299 -12.103 47.853 1.00 26.27 109 ALA A N 1
ATOM 799 C CA . ALA A 1 109 ? -5.792 -12.697 46.612 1.00 28.95 109 ALA A CA 1
ATOM 800 C C . ALA A 1 109 ? -5.912 -11.662 45.501 1.00 27.70 109 ALA A C 1
ATOM 801 O O . ALA A 1 109 ? -5.549 -11.938 44.351 1.00 32.27 109 ALA A O 1
ATOM 803 N N . ALA A 1 110 ? -6.421 -10.468 45.816 1.00 28.14 110 ALA A N 1
ATOM 804 C CA . ALA A 1 110 ? -6.581 -9.453 44.776 1.00 30.77 110 ALA A CA 1
ATOM 805 C C . ALA A 1 110 ? -5.233 -9.036 44.205 1.00 30.22 110 ALA A C 1
ATOM 806 O O . ALA A 1 110 ? -5.096 -8.845 42.988 1.00 33.57 110 ALA A O 1
ATOM 808 N N . PHE A 1 111 ? -4.217 -8.903 45.063 1.00 25.23 111 PHE A N 1
ATOM 809 C CA . PHE A 1 111 ? -2.887 -8.554 44.565 1.00 29.71 111 PHE A CA 1
ATOM 810 C C . PHE A 1 111 ? -2.336 -9.649 43.663 1.00 32.87 111 PHE A C 1
ATOM 811 O O . PHE A 1 111 ? -1.770 -9.358 42.602 1.00 32.76 111 PHE A O 1
ATOM 819 N N . ALA A 1 112 ? -2.485 -10.916 44.077 1.00 27.95 112 ALA A N 1
ATOM 820 C CA . ALA A 1 112 ? -1.937 -12.025 43.302 1.00 28.74 112 ALA A CA 1
ATOM 821 C C . ALA A 1 112 ? -2.521 -12.056 41.893 1.00 34.65 112 ALA A C 1
ATOM 822 O O . ALA A 1 112 ? -1.797 -12.303 40.921 1.00 35.71 112 ALA A O 1
ATOM 824 N N . GLN A 1 113 ? -3.824 -11.779 41.764 1.00 35.15 113 GLN A N 1
ATOM 825 C CA . GLN A 1 113 ? -4.455 -11.702 40.451 1.00 39.34 113 GLN A CA 1
ATOM 826 C C . GLN A 1 113 ? -3.745 -10.707 39.537 1.00 39.26 113 GLN A C 1
ATOM 827 O O . GLN A 1 113 ? -3.591 -10.966 38.339 1.00 44.63 113 GLN A O 1
ATOM 833 N N . GLN A 1 114 ? -3.326 -9.559 40.074 1.00 38.09 114 GLN A N 1
ATOM 834 C CA . GLN A 1 114 ? -2.619 -8.542 39.296 1.00 38.40 114 GLN A CA 1
ATOM 835 C C . GLN A 1 114 ? -1.141 -8.866 39.080 1.00 38.62 114 GLN A C 1
ATOM 836 O O . GLN A 1 114 ? -0.423 -8.046 38.493 1.00 42.09 114 GLN A O 1
ATOM 842 N N . GLY A 1 115 ? -0.658 -10.014 39.551 1.00 33.90 115 GLY A N 1
ATOM 843 C CA . GLY A 1 115 ? 0.769 -10.269 39.500 1.00 31.53 115 GLY A CA 1
ATOM 844 C C . GLY A 1 115 ? 1.598 -9.426 40.446 1.00 32.94 115 GLY A C 1
ATOM 845 O O . GLY A 1 115 ? 2.799 -9.261 40.225 1.00 33.54 115 GLY A O 1
ATOM 846 N N . ALA A 1 116 ? 0.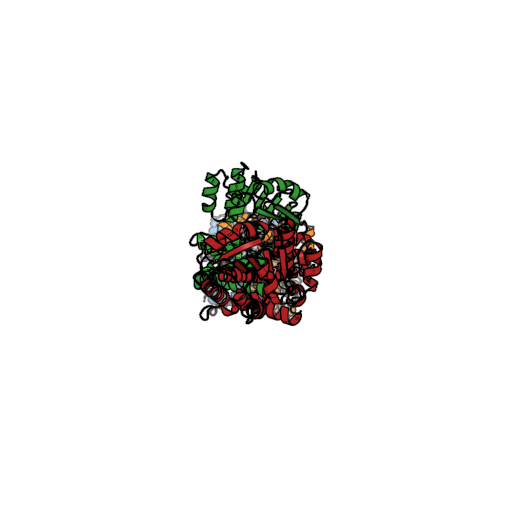991 -8.878 41.494 1.00 31.40 116 ALA A N 1
ATOM 847 C CA . ALA A 1 116 ? 1.687 -8.111 42.518 1.00 30.71 116 ALA A CA 1
ATOM 848 C C . ALA A 1 116 ? 1.647 -8.880 43.836 1.00 29.02 116 ALA A C 1
ATOM 849 O O . ALA A 1 116 ? 1.074 -9.968 43.923 1.00 32.90 116 ALA A O 1
ATOM 851 N N . ASP A 1 117 ? 2.270 -8.313 44.872 1.00 26.84 117 ASP A N 1
ATOM 852 C CA . ASP A 1 117 ? 2.349 -8.964 46.175 1.00 27.09 117 ASP A CA 1
ATOM 853 C C . ASP A 1 117 ? 1.865 -8.048 47.288 1.00 30.42 117 ASP A C 1
ATOM 854 O O . ASP A 1 117 ? 2.391 -6.944 47.466 1.00 25.30 117 ASP A O 1
ATOM 859 N N . TYR A 1 118 ? 0.881 -8.524 48.044 1.00 25.44 118 TYR A N 1
ATOM 860 C CA . TYR A 1 118 ? 0.508 -7.926 49.320 1.00 26.04 118 TYR A CA 1
ATOM 861 C C . TYR A 1 118 ? 1.372 -8.541 50.417 1.00 25.46 118 TYR A C 1
ATOM 862 O O . TYR A 1 118 ? 1.478 -9.769 50.508 1.00 23.72 118 TYR A O 1
ATOM 871 N N . ILE A 1 119 ? 2.018 -7.697 51.220 1.00 24.11 119 ILE A N 1
ATOM 872 C CA . ILE A 1 119 ? 2.703 -8.135 52.435 1.00 21.80 119 ILE A CA 1
ATOM 873 C C . ILE A 1 119 ? 1.920 -7.586 53.621 1.00 25.06 119 ILE A C 1
ATOM 874 O O . ILE A 1 119 ? 1.815 -6.365 53.806 1.00 24.76 119 ILE A O 1
ATOM 879 N N . GLU A 1 120 ? 1.346 -8.496 54.399 1.00 22.80 120 GLU A N 1
ATOM 880 C CA . GLU A 1 120 ? 0.541 -8.187 55.574 1.00 24.28 120 GLU A CA 1
ATOM 881 C C . GLU A 1 120 ? 1.493 -8.045 56.761 1.00 22.36 120 GLU A C 1
ATOM 882 O O . GLU A 1 120 ? 2.077 -9.032 57.207 1.00 24.16 120 GLU A O 1
ATOM 888 N N . CYS A 1 121 ? 1.688 -6.814 57.255 1.00 20.29 121 CYS A N 1
ATOM 889 C CA . CYS A 1 121 ? 2.783 -6.521 58.190 1.00 22.11 121 CYS A CA 1
ATOM 890 C C . CYS A 1 121 ? 2.327 -5.632 59.350 1.00 21.22 121 CYS A C 1
ATOM 891 O O . CYS A 1 121 ? 2.823 -4.510 59.526 1.00 21.36 121 CYS A O 1
ATOM 894 N N . PRO A 1 122 ? 1.396 -6.105 60.188 1.00 22.17 122 PRO A N 1
ATOM 895 C CA . PRO A 1 122 ? 1.049 -5.327 61.386 1.00 21.68 122 PRO A CA 1
ATOM 896 C C . PRO A 1 122 ? 2.260 -5.224 62.305 1.00 23.28 122 PRO A C 1
ATOM 897 O O . PRO A 1 122 ? 3.159 -6.069 62.272 1.00 21.08 122 PRO A O 1
ATOM 901 N N . VAL A 1 123 ? 2.303 -4.151 63.101 1.00 19.46 123 VAL A N 1
ATOM 902 C CA . VAL A 1 123 ? 3.473 -3.847 63.918 1.00 19.97 123 VAL A CA 1
ATOM 903 C C . VAL A 1 123 ? 3.056 -3.544 65.351 1.00 19.34 123 VAL A C 1
ATOM 904 O O . VAL A 1 123 ? 1.891 -3.271 65.643 1.00 19.97 123 VAL A O 1
ATOM 908 N N . SER A 1 124 ? 4.036 -3.588 66.253 1.00 18.74 124 SER A N 1
ATOM 909 C CA . SER A 1 124 ? 3.797 -3.247 67.648 1.00 20.57 124 SER A CA 1
ATOM 910 C C . SER A 1 124 ? 5.036 -2.568 68.214 1.00 20.30 124 SER A C 1
ATOM 911 O O . SER A 1 124 ? 6.168 -2.919 67.868 1.00 22.24 124 SER A O 1
ATOM 914 N N . GLY A 1 125 ? 4.813 -1.596 69.093 1.00 22.35 125 GLY A N 1
ATOM 915 C CA . GLY A 1 125 ? 5.922 -0.870 69.683 1.00 22.37 125 GLY A CA 1
ATOM 916 C C . GLY A 1 125 ? 5.645 0.614 69.782 1.00 20.10 125 GLY A C 1
ATOM 917 O O . GLY A 1 125 ? 6.427 1.352 70.380 1.00 23.26 125 GLY A O 1
ATOM 918 N N . GLY A 1 126 ? 4.532 1.058 69.205 1.00 20.23 126 GLY A N 1
ATOM 919 C CA . GLY A 1 126 ? 4.112 2.446 69.302 1.00 22.60 126 GLY A CA 1
ATOM 920 C C . GLY A 1 126 ? 5.020 3.417 68.551 1.00 21.64 126 GLY A C 1
ATOM 921 O O . GLY A 1 126 ? 6.023 3.051 67.940 1.00 21.18 126 GLY A O 1
ATOM 922 N N . VAL A 1 127 ? 4.615 4.693 68.590 1.00 21.43 127 VAL A N 1
ATOM 923 C CA . VAL A 1 127 ? 5.408 5.775 68.000 1.00 19.96 127 VAL A CA 1
ATOM 924 C C . VAL A 1 127 ? 6.839 5.740 68.527 1.00 21.84 127 VAL A C 1
ATOM 925 O O . VAL A 1 127 ? 7.804 5.903 67.770 1.00 23.66 127 VAL A O 1
ATOM 929 N N . GLU A 1 128 ? 6.993 5.508 69.835 1.00 22.30 128 GLU A N 1
ATOM 930 C CA . GLU A 1 128 ? 8.313 5.438 70.456 1.00 27.60 128 GLU A CA 1
ATOM 931 C C . GLU A 1 128 ? 9.184 4.369 69.797 1.00 25.67 128 GLU A C 1
ATOM 932 O O . GLU A 1 128 ? 10.325 4.639 69.406 1.00 23.09 128 GLU A O 1
ATOM 938 N N . GLY A 1 129 ? 8.645 3.157 69.626 1.00 19.99 129 GLY A N 1
ATOM 939 C CA . GLY A 1 129 ? 9.408 2.101 68.989 1.00 24.15 129 GLY A CA 1
ATOM 940 C C . GLY A 1 129 ? 9.702 2.367 67.525 1.00 26.77 129 GLY A C 1
ATOM 941 O O . GLY A 1 129 ? 10.742 1.945 67.016 1.00 25.09 129 GLY A O 1
ATOM 942 N N . ALA A 1 130 ? 8.794 3.060 66.827 1.00 21.76 130 ALA A N 1
ATOM 943 C CA . ALA A 1 130 ? 9.042 3.425 65.434 1.00 22.15 130 ALA A CA 1
ATOM 944 C C . ALA A 1 130 ? 10.223 4.377 65.308 1.00 23.63 130 ALA A C 1
ATOM 945 O O . ALA A 1 130 ? 11.098 4.189 64.453 1.00 22.35 130 ALA A O 1
ATOM 947 N N . LEU A 1 131 ? 10.248 5.423 66.139 1.00 23.95 131 LEU A N 1
ATOM 948 C CA . LEU A 1 131 ? 11.303 6.429 66.049 1.00 26.57 131 LEU A CA 1
ATOM 949 C C . LEU A 1 131 ? 12.667 5.840 66.387 1.00 28.45 131 LEU A C 1
ATOM 950 O O . LEU A 1 131 ? 13.681 6.240 65.805 1.00 30.55 131 LEU A O 1
ATOM 955 N N . ALA A 1 132 ? 12.711 4.884 67.319 1.00 28.11 132 ALA A N 1
ATOM 956 C CA . ALA A 1 132 ? 13.950 4.200 67.666 1.00 23.85 132 ALA A CA 1
ATOM 957 C C . ALA A 1 132 ? 14.247 3.020 66.756 1.00 28.21 132 ALA A C 1
ATOM 958 O O . ALA A 1 132 ? 15.301 2.397 66.908 1.00 28.99 132 ALA A O 1
ATOM 960 N N . GLY A 1 133 ? 13.352 2.702 65.823 1.00 24.99 133 GLY A N 1
ATOM 961 C CA . GLY A 1 133 ? 13.583 1.615 64.898 1.00 28.25 133 GLY A CA 1
ATOM 962 C C . GLY A 1 133 ? 13.535 0.238 65.521 1.00 27.33 133 GLY A C 1
ATOM 963 O O . GLY A 1 133 ? 14.191 -0.675 65.026 1.00 24.09 133 GLY A O 1
ATOM 964 N N . ILE A 1 134 ? 12.767 0.057 66.593 1.00 26.67 134 ILE A N 1
ATOM 965 C CA . ILE A 1 134 ? 12.757 -1.227 67.290 1.00 26.93 134 ILE A CA 1
ATOM 966 C C . ILE A 1 134 ? 11.368 -1.851 67.295 1.00 25.30 134 ILE A C 1
ATOM 967 O O . ILE A 1 134 ? 11.038 -2.607 68.212 1.00 22.66 134 ILE A O 1
ATOM 972 N N . LEU A 1 135 ? 10.546 -1.555 66.286 1.00 23.78 135 LEU A N 1
ATOM 973 C CA . LEU A 1 135 ? 9.217 -2.165 66.241 1.00 23.28 135 LEU A CA 1
ATOM 974 C C . LEU A 1 135 ? 9.325 -3.680 66.118 1.00 25.91 135 LEU A C 1
ATOM 975 O O . LEU A 1 135 ? 10.322 -4.223 65.635 1.00 23.84 135 LEU A O 1
ATOM 980 N N . SER A 1 136 ? 8.286 -4.369 66.581 1.00 23.00 136 SER A N 1
ATOM 981 C CA . SER A 1 136 ? 8.092 -5.774 66.249 1.00 24.63 136 SER A CA 1
ATOM 982 C C . SER A 1 136 ? 7.101 -5.875 65.099 1.00 21.59 136 SER A C 1
ATOM 983 O O . SER A 1 136 ? 6.050 -5.229 65.118 1.00 26.87 136 SER A O 1
ATOM 986 N N . ALA A 1 137 ? 7.425 -6.692 64.112 1.00 21.87 137 ALA A N 1
ATOM 987 C CA . ALA A 1 137 ? 6.536 -6.939 62.987 1.00 26.42 137 ALA A CA 1
ATOM 988 C C . ALA A 1 137 ? 6.069 -8.391 63.000 1.00 25.68 137 ALA A C 1
ATOM 989 O O . ALA A 1 137 ? 6.796 -9.293 63.432 1.00 26.80 137 ALA A O 1
ATOM 991 N N . ILE A 1 138 ? 4.826 -8.594 62.561 1.00 25.43 138 ILE A N 1
ATOM 992 C CA . ILE A 1 138 ? 4.261 -9.911 62.273 1.00 26.33 138 ILE A CA 1
ATOM 993 C C . ILE A 1 138 ? 3.888 -9.913 60.798 1.00 22.90 138 ILE A C 1
ATOM 994 O O . ILE A 1 138 ? 3.192 -9.005 60.337 1.00 23.56 138 ILE A O 1
ATOM 999 N N . VAL A 1 139 ? 4.359 -10.904 60.053 1.00 26.09 139 VAL A N 1
ATOM 1000 C CA . VAL A 1 139 ? 4.371 -10.807 58.595 1.00 26.40 139 VAL A CA 1
ATOM 1001 C C . VAL A 1 139 ? 3.735 -12.042 57.982 1.00 27.46 139 VAL A C 1
ATOM 1002 O O . VAL A 1 139 ? 4.171 -13.170 58.252 1.00 25.72 139 VAL A O 1
ATOM 1006 N N . SER A 1 140 ? 2.732 -11.825 57.129 1.00 23.59 140 SER A N 1
ATOM 1007 C CA . SER A 1 140 ? 2.153 -12.878 56.310 1.00 22.36 140 SER A CA 1
ATOM 1008 C C . SER A 1 140 ? 2.284 -12.507 54.838 1.00 26.60 140 SER A C 1
ATOM 1009 O O . SER A 1 140 ? 2.250 -11.327 54.470 1.00 23.03 140 SER A O 1
ATOM 1012 N N . GLY A 1 141 ? 2.401 -13.526 53.998 1.00 21.97 141 GLY A N 1
ATOM 1013 C CA . GLY A 1 141 ? 2.556 -13.318 52.578 1.00 25.76 141 GLY A CA 1
ATOM 1014 C C . GLY A 1 141 ? 3.602 -14.234 51.972 1.00 30.04 141 GLY A C 1
ATOM 1015 O O . GLY A 1 141 ? 4.181 -15.087 52.658 1.00 22.37 141 GLY A O 1
ATOM 1016 N N . ARG A 1 142 ? 3.881 -14.026 50.654 1.00 25.66 142 ARG A N 1
ATOM 1017 C CA . ARG A 1 142 ? 4.689 -14.995 49.943 1.00 28.70 142 ARG A CA 1
ATOM 1018 C C . ARG A 1 142 ? 6.174 -14.760 50.204 1.00 28.93 142 ARG A C 1
ATOM 1019 O O . ARG A 1 142 ? 6.605 -13.619 50.411 1.00 32.46 142 ARG A O 1
ATOM 1027 N N . PRO A 1 143 ? 6.960 -15.843 50.218 1.00 30.04 143 PRO A N 1
ATOM 1028 C CA . PRO A 1 143 ? 8.349 -15.737 50.689 1.00 30.17 143 PRO A CA 1
ATOM 1029 C C . PRO A 1 143 ? 9.266 -14.911 49.796 1.00 29.49 143 PRO A C 1
ATOM 1030 O O . PRO A 1 143 ? 10.199 -14.280 50.313 1.00 30.65 143 PRO A O 1
ATOM 1034 N N . GLU A 1 144 ? 9.060 -14.876 48.482 1.00 25.79 144 GLU A N 1
ATOM 1035 C CA . GLU A 1 144 ? 9.973 -14.064 47.683 1.00 35.32 144 GLU A CA 1
ATOM 1036 C C . GLU A 1 144 ? 9.750 -12.571 47.932 1.00 27.66 144 GLU A C 1
ATOM 1037 O O . GLU A 1 144 ? 10.709 -11.821 48.140 1.00 27.87 144 GLU A O 1
ATOM 1043 N N . ALA A 1 145 ? 8.494 -12.126 47.930 1.00 29.06 145 ALA A N 1
ATOM 1044 C CA . ALA A 1 145 ? 8.204 -10.733 48.260 1.00 30.84 145 ALA A CA 1
ATOM 1045 C C . ALA A 1 145 ? 8.671 -10.388 49.668 1.00 28.06 145 ALA A C 1
ATOM 1046 O O . ALA A 1 145 ? 9.240 -9.314 49.893 1.00 30.40 145 ALA A O 1
ATOM 1048 N N . TYR A 1 146 ? 8.443 -11.284 50.629 1.00 31.88 146 TYR A N 1
ATOM 1049 C CA . TYR A 1 146 ? 8.947 -11.057 51.979 1.00 28.77 146 TYR A CA 1
ATOM 1050 C C . TYR A 1 146 ? 10.455 -10.852 51.967 1.00 30.07 146 TYR A C 1
ATOM 1051 O O . TYR A 1 146 ? 10.966 -9.879 52.531 1.00 27.08 146 TYR A O 1
ATOM 1060 N N . GLY A 1 147 ? 11.185 -11.758 51.312 1.00 29.53 147 GLY A N 1
ATOM 1061 C CA . GLY A 1 147 ? 12.629 -11.611 51.241 1.00 30.68 147 GLY A CA 1
ATOM 1062 C C . GLY A 1 147 ? 13.078 -10.298 50.627 1.00 31.66 147 GLY A C 1
ATOM 1063 O O . GLY A 1 147 ? 14.128 -9.762 50.995 1.00 30.41 147 GLY A O 1
ATOM 1064 N N . LEU A 1 148 ? 12.296 -9.754 49.692 1.00 32.32 148 LEU A N 1
ATOM 1065 C CA . LEU A 1 148 ? 12.704 -8.513 49.038 1.00 31.19 148 LEU A CA 1
ATOM 1066 C C . LEU A 1 148 ? 12.529 -7.314 49.962 1.00 33.43 148 LEU A C 1
ATOM 1067 O O . LEU A 1 148 ? 13.359 -6.399 49.962 1.00 32.64 148 LEU A O 1
ATOM 1072 N N . ILE A 1 149 ? 11.456 -7.293 50.756 1.00 30.30 149 ILE A N 1
ATOM 1073 C CA . ILE A 1 149 ? 11.180 -6.141 51.609 1.00 30.40 149 ILE A CA 1
ATOM 1074 C C . ILE A 1 149 ? 11.765 -6.304 53.004 1.00 31.37 149 ILE A C 1
ATOM 1075 O O . ILE A 1 149 ? 11.850 -5.315 53.749 1.00 30.13 149 ILE A O 1
ATOM 1080 N N . ARG A 1 150 ? 12.180 -7.515 53.371 1.00 31.16 150 ARG A N 1
ATOM 1081 C CA . ARG A 1 150 ? 12.815 -7.758 54.668 1.00 32.08 150 ARG A CA 1
ATOM 1082 C C . ARG A 1 150 ? 13.885 -6.735 55.035 1.00 28.34 150 ARG A C 1
ATOM 1083 O O . ARG A 1 150 ? 13.849 -6.226 56.168 1.00 25.75 150 ARG A O 1
ATOM 1091 N N . PRO A 1 151 ? 14.846 -6.381 54.169 1.00 31.27 151 PRO A N 1
ATOM 1092 C CA . PRO A 1 151 ? 15.832 -5.363 54.568 1.00 31.35 151 PRO A CA 1
ATOM 1093 C C . PRO A 1 151 ? 15.232 -3.985 54.800 1.00 27.74 151 PRO A C 1
ATOM 1094 O O . PRO A 1 151 ? 15.834 -3.188 55.522 1.00 31.55 151 PRO A O 1
ATOM 1098 N N . LEU A 1 152 ? 14.077 -3.676 54.204 1.00 26.64 152 LEU A N 1
ATOM 1099 C CA . LEU A 1 152 ? 13.397 -2.414 54.494 1.00 27.70 152 LEU A CA 1
ATOM 1100 C C . LEU A 1 152 ? 12.816 -2.404 55.907 1.00 26.14 152 LEU A C 1
ATOM 1101 O O . LEU A 1 152 ? 12.899 -1.387 56.612 1.00 24.27 152 LEU A O 1
ATOM 1106 N N . LEU A 1 153 ? 12.180 -3.511 56.319 1.00 25.29 153 LEU A N 1
ATOM 1107 C CA . LEU A 1 153 ? 11.634 -3.600 57.673 1.00 26.15 153 LEU A CA 1
ATOM 1108 C C . LEU A 1 153 ? 12.730 -3.447 58.713 1.00 27.35 153 LEU A C 1
ATOM 1109 O O . LEU A 1 153 ? 12.494 -2.885 59.789 1.00 27.45 153 LEU A O 1
ATOM 1114 N N . GLU A 1 154 ? 13.927 -3.954 58.402 1.00 26.82 154 GLU A N 1
ATOM 1115 C CA . GLU A 1 154 ? 15.067 -3.856 59.303 1.00 31.60 154 GLU A CA 1
ATOM 1116 C C . GLU A 1 154 ? 15.361 -2.412 59.686 1.00 32.30 154 GLU A C 1
ATOM 1117 O O . GLU A 1 154 ? 15.883 -2.150 60.775 1.00 28.47 154 GLU A O 1
ATOM 1123 N N . VAL A 1 155 ? 15.037 -1.462 58.806 1.00 29.90 155 VAL A N 1
ATOM 1124 C CA . VAL A 1 155 ? 15.303 -0.062 59.119 1.00 26.73 155 VAL A CA 1
ATOM 1125 C C . VAL A 1 155 ? 14.516 0.392 60.342 1.00 26.59 155 VAL A C 1
ATOM 1126 O O . VAL A 1 155 ? 14.999 1.217 61.124 1.00 28.77 155 VAL A O 1
ATOM 1130 N N . PHE A 1 156 ? 13.299 -0.127 60.543 1.00 27.32 156 PHE A N 1
ATOM 1131 C CA . PHE A 1 156 ? 12.488 0.353 61.655 1.00 28.52 156 PHE A CA 1
ATOM 1132 C C . PHE A 1 156 ? 11.982 -0.755 62.579 1.00 26.80 156 PHE A C 1
ATOM 1133 O O . PHE A 1 156 ? 11.202 -0.463 63.498 1.00 25.49 156 PHE A O 1
ATOM 1141 N N . CYS A 1 157 ? 12.418 -1.999 62.391 1.00 27.79 157 CYS A N 1
ATOM 1142 C CA . CYS A 1 157 ? 11.987 -3.113 63.233 1.00 29.56 157 CYS A CA 1
ATOM 1143 C C . CYS A 1 157 ? 13.183 -3.818 63.859 1.00 27.35 157 CYS A C 1
ATOM 1144 O O . CYS A 1 157 ? 14.222 -3.994 63.215 1.00 28.59 157 CYS A O 1
ATOM 1147 N N . ALA A 1 158 ? 13.008 -4.266 65.104 1.00 27.01 158 ALA A N 1
ATOM 1148 C CA . ALA A 1 158 ? 13.982 -5.131 65.759 1.00 28.58 158 ALA A CA 1
ATOM 1149 C C . ALA A 1 158 ? 13.618 -6.606 65.609 1.00 31.69 158 ALA A C 1
ATOM 1150 O O . ALA A 1 158 ? 14.466 -7.426 65.242 1.00 39.18 158 ALA A O 1
ATOM 1152 N N . THR A 1 159 ? 12.373 -6.962 65.896 1.00 30.39 159 THR A N 1
ATOM 1153 C CA . THR A 1 159 ? 11.899 -8.332 65.775 1.00 29.80 159 THR A CA 1
ATOM 1154 C C . THR A 1 159 ? 10.913 -8.434 64.624 1.00 28.17 159 THR A C 1
ATOM 1155 O O . THR A 1 159 ? 10.058 -7.560 64.454 1.00 28.61 159 THR A O 1
ATOM 1159 N N . VAL A 1 160 ? 11.039 -9.497 63.833 1.00 28.03 160 VAL A N 1
ATOM 1160 C CA . VAL A 1 160 ? 10.138 -9.765 62.716 1.00 26.14 160 VAL A CA 1
ATOM 1161 C C . VAL A 1 160 ? 9.752 -11.242 62.763 1.00 28.21 160 VAL A C 1
ATOM 1162 O O . VAL A 1 160 ? 10.620 -12.114 62.641 1.00 30.03 160 VAL A O 1
ATOM 1166 N N . THR A 1 161 ? 8.456 -11.526 62.938 1.00 28.75 161 THR A N 1
ATOM 1167 C CA . THR A 1 161 ? 7.947 -12.900 62.996 1.00 28.50 161 THR A CA 1
ATOM 1168 C C . THR A 1 161 ? 7.213 -13.211 61.693 1.00 25.14 161 THR A C 1
ATOM 1169 O O . THR A 1 161 ? 6.131 -12.672 61.436 1.00 26.37 161 THR A O 1
ATOM 1173 N N . TYR A 1 162 ? 7.789 -14.095 60.879 1.00 23.52 162 TYR A N 1
ATOM 1174 C CA . TYR A 1 162 ? 7.207 -14.467 59.595 1.00 24.01 162 TYR A CA 1
ATOM 1175 C C . TYR A 1 162 ? 6.240 -15.633 59.790 1.00 26.23 162 TYR A C 1
ATOM 1176 O O . TYR A 1 162 ? 6.654 -16.728 60.185 1.00 25.94 162 TYR A O 1
ATOM 1185 N N . VAL A 1 163 ? 4.958 -15.392 59.528 1.00 23.99 163 VAL A N 1
ATOM 1186 C CA . VAL A 1 163 ? 3.931 -16.429 59.587 1.00 21.33 163 VAL A CA 1
ATOM 1187 C C . VAL A 1 163 ? 3.184 -16.411 58.251 1.00 26.03 163 VAL A C 1
ATOM 1188 O O . VAL A 1 163 ? 2.181 -15.696 58.096 1.00 24.93 163 VAL A O 1
ATOM 1192 N N . PRO A 1 164 ? 3.618 -17.222 57.277 1.00 24.48 164 PRO A N 1
ATOM 1193 C CA . PRO A 1 164 ? 3.265 -16.959 55.865 1.00 26.37 164 PRO A CA 1
ATOM 1194 C C . PRO A 1 164 ? 1.779 -16.944 55.555 1.00 28.10 164 PRO A C 1
ATOM 1195 O O . PRO A 1 164 ? 1.356 -16.178 54.680 1.00 28.38 164 PRO A O 1
ATOM 1199 N N . GLU A 1 165 ? 0.985 -17.773 56.226 1.00 28.16 165 GLU A N 1
ATOM 1200 C CA . GLU A 1 165 ? -0.421 -17.935 55.869 1.00 29.38 165 GLU A CA 1
ATOM 1201 C C . GLU A 1 165 ? -1.152 -16.595 55.879 1.00 29.12 165 GLU A C 1
ATOM 1202 O O . GLU A 1 165 ? -1.121 -15.885 56.894 1.00 25.19 165 GLU A O 1
ATOM 1208 N N . PRO A 1 166 ? -1.830 -16.227 54.788 1.00 26.01 166 PRO A N 1
ATOM 1209 C CA . PRO A 1 166 ? -2.570 -14.956 54.761 1.00 24.38 166 PRO A CA 1
ATOM 1210 C C . PRO A 1 166 ? -3.566 -14.844 55.905 1.00 30.28 166 PRO A C 1
ATOM 1211 O O . PRO A 1 166 ? -4.268 -15.799 56.249 1.00 26.35 166 PRO A O 1
ATOM 1215 N N . GLY A 1 167 ? -3.634 -13.652 56.492 1.00 24.48 167 GLY A N 1
ATOM 1216 C CA . GLY A 1 167 ? -4.523 -13.404 57.599 1.00 22.61 167 GLY A CA 1
ATOM 1217 C C . GLY A 1 167 ? -3.967 -13.782 58.953 1.00 23.14 167 GLY A C 1
ATOM 1218 O O . GLY A 1 167 ? -4.509 -13.336 59.969 1.00 22.24 167 GLY A O 1
ATOM 1219 N N . LYS A 1 168 ? -2.888 -14.573 58.998 1.00 24.10 168 LYS A N 1
ATOM 1220 C CA . LYS A 1 168 ? -2.379 -15.056 60.282 1.00 21.68 168 LYS A CA 1
ATOM 1221 C C . LYS A 1 168 ? -1.726 -13.933 61.078 1.00 21.56 168 LYS A C 1
ATOM 1222 O O . LYS A 1 168 ? -1.873 -13.872 62.304 1.00 22.04 168 LYS A O 1
ATOM 1228 N N . ALA A 1 169 ? -0.986 -13.047 60.404 1.00 20.87 169 ALA A N 1
ATOM 1229 C CA . ALA A 1 169 ? -0.377 -11.925 61.107 1.00 21.54 169 ALA A CA 1
ATOM 1230 C C . ALA A 1 169 ? -1.435 -11.059 61.774 1.00 21.08 169 ALA A C 1
ATOM 1231 O O . ALA A 1 169 ? -1.262 -10.633 62.923 1.00 21.27 169 ALA A O 1
ATOM 1233 N N . GLN A 1 170 ? -2.550 -10.794 61.081 1.00 19.41 170 GLN A N 1
ATOM 1234 C CA . GLN A 1 170 ? -3.582 -9.965 61.699 1.00 20.65 170 GLN A CA 1
ATOM 1235 C C . GLN A 1 170 ? -4.241 -10.693 62.860 1.00 21.09 170 GLN A C 1
ATOM 1236 O O . GLN A 1 170 ? -4.582 -10.069 63.868 1.00 19.16 170 GLN A O 1
ATOM 1242 N N . ARG A 1 171 ? -4.434 -12.008 62.733 1.00 20.40 171 ARG A N 1
ATOM 1243 C CA . ARG A 1 171 ? -4.993 -12.778 63.841 1.00 18.87 171 ARG A CA 1
ATOM 1244 C C . ARG A 1 171 ? -4.147 -12.608 65.093 1.00 18.05 171 ARG A C 1
ATOM 1245 O O . ARG A 1 171 ? -4.673 -12.344 66.180 1.00 19.54 171 ARG A O 1
ATOM 1253 N N . LEU A 1 172 ? -2.824 -12.735 64.946 1.00 18.79 172 LEU A N 1
ATOM 1254 C CA . LEU A 1 172 ? -1.912 -12.617 66.080 1.00 17.76 172 LEU A CA 1
ATOM 1255 C C . LEU A 1 172 ? -1.866 -11.191 66.631 1.00 19.22 172 LEU A C 1
ATOM 1256 O O . LEU A 1 172 ? -1.815 -10.987 67.854 1.00 15.59 172 LEU A O 1
ATOM 1261 N N . LYS A 1 173 ? -1.860 -10.195 65.744 1.00 17.38 173 LYS A N 1
ATOM 1262 C CA . LYS A 1 173 ? -1.812 -8.805 66.181 1.00 18.22 173 LYS A CA 1
ATOM 1263 C C . LYS A 1 173 ? -3.038 -8.446 67.011 1.00 18.36 173 LYS A C 1
ATOM 1264 O O . LYS A 1 173 ? -2.914 -7.816 68.069 1.00 17.75 173 LYS A O 1
ATOM 1270 N N . ILE A 1 174 ? -4.228 -8.866 66.558 1.00 15.99 174 ILE A N 1
ATOM 1271 C CA . ILE A 1 174 ? -5.471 -8.525 67.253 1.00 17.55 174 ILE A CA 1
ATOM 1272 C C . ILE A 1 174 ? -5.493 -9.142 68.654 1.00 17.70 174 ILE A C 1
ATOM 1273 O O . ILE A 1 174 ? -5.907 -8.505 69.632 1.00 19.69 174 ILE A O 1
ATOM 1278 N N . LEU A 1 175 ? -5.055 -10.390 68.768 1.00 16.74 175 LEU A N 1
ATOM 1279 C CA . LEU A 1 175 ? -4.933 -11.037 70.073 1.00 20.27 175 LEU A CA 1
ATOM 1280 C C . LEU A 1 175 ? -3.868 -10.359 70.941 1.00 19.59 175 LEU A C 1
ATOM 1281 O O . LEU A 1 175 ? -4.055 -10.196 72.155 1.00 20.39 175 LEU A O 1
ATOM 1286 N N . ASN A 1 176 ? -2.734 -9.982 70.340 1.00 17.53 176 ASN A N 1
ATOM 1287 C CA . ASN A 1 176 ? -1.731 -9.211 71.067 1.00 19.89 176 ASN A CA 1
ATOM 1288 C C . ASN A 1 176 ? -2.344 -7.958 71.682 1.00 20.08 176 ASN A C 1
ATOM 1289 O O . ASN A 1 176 ? -2.112 -7.648 72.862 1.00 16.74 176 ASN A O 1
ATOM 1294 N N . ASN A 1 177 ? -3.166 -7.250 70.901 1.00 18.46 177 ASN A N 1
ATOM 1295 C CA . ASN A 1 177 ? -3.705 -5.967 71.334 1.00 20.63 177 ASN A CA 1
ATOM 1296 C C . ASN A 1 177 ? -4.841 -6.117 72.331 1.00 19.02 177 ASN A C 1
ATOM 1297 O O . ASN A 1 177 ? -5.052 -5.220 73.152 1.00 19.91 177 ASN A O 1
ATOM 1302 N N . LEU A 1 178 ? -5.583 -7.224 72.266 1.00 19.01 178 LEU A N 1
ATOM 1303 C CA . LEU A 1 178 ? -6.518 -7.550 73.336 1.00 19.92 178 LEU A CA 1
ATOM 1304 C C . LEU A 1 178 ? -5.795 -7.664 74.670 1.00 18.11 178 LEU A C 1
ATOM 1305 O O . LEU A 1 178 ? -6.308 -7.216 75.703 1.00 17.61 178 LEU A O 1
ATOM 1310 N N . ALA A 1 179 ? -4.613 -8.293 74.674 1.00 17.95 179 ALA A N 1
ATOM 1311 C CA . ALA A 1 179 ? -3.835 -8.408 75.912 1.00 17.82 179 ALA A CA 1
ATOM 1312 C C . ALA A 1 179 ? -3.298 -7.052 76.360 1.00 20.46 179 ALA A C 1
ATOM 1313 O O . ALA A 1 179 ? -3.249 -6.763 77.563 1.00 18.68 179 ALA A O 1
ATOM 1315 N N . GLU A 1 180 ? -2.882 -6.212 75.403 1.00 22.38 180 GLU A N 1
ATOM 1316 C CA . GLU A 1 180 ? -2.536 -4.826 75.714 1.00 20.50 180 GLU A CA 1
ATOM 1317 C C . GLU A 1 180 ? -3.666 -4.149 76.466 1.00 18.42 180 GLU A C 1
ATOM 1318 O O . GLU A 1 180 ? -3.452 -3.504 77.500 1.00 20.41 180 GLU A O 1
ATOM 1324 N N . SER A 1 181 ? -4.879 -4.272 75.925 1.00 18.13 181 SER A N 1
ATOM 1325 C CA . SER A 1 181 ? -6.032 -3.563 76.460 1.00 18.87 181 SER A CA 1
ATOM 1326 C C . SER A 1 181 ? -6.329 -4.008 77.883 1.00 18.96 181 SER A C 1
ATOM 1327 O O . SER A 1 181 ? -6.630 -3.181 78.753 1.00 17.34 181 SER A O 1
ATOM 1330 N N . ILE A 1 182 ? -6.239 -5.313 78.138 1.00 15.47 182 ILE A N 1
ATOM 1331 C CA . ILE A 1 182 ? -6.457 -5.825 79.488 1.00 19.52 182 ILE A CA 1
ATOM 1332 C C . ILE A 1 182 ? -5.361 -5.337 80.428 1.00 18.24 182 ILE A C 1
ATOM 1333 O O . ILE A 1 182 ? -5.635 -4.910 81.555 1.00 19.45 182 ILE A O 1
ATOM 1338 N N . ASN A 1 183 ? -4.097 -5.421 79.984 1.00 18.61 183 ASN A N 1
ATOM 1339 C CA . ASN A 1 183 ? -2.984 -4.972 80.814 1.00 18.25 183 ASN A CA 1
ATOM 1340 C C . ASN A 1 183 ? -3.097 -3.489 81.129 1.00 19.13 183 ASN A C 1
ATOM 1341 O O . ASN A 1 183 ? -2.820 -3.060 82.260 1.00 20.79 183 ASN A O 1
ATOM 1346 N N . LEU A 1 184 ? -3.444 -2.687 80.117 1.00 19.89 184 LEU A N 1
ATOM 1347 C CA . LEU A 1 184 ? -3.538 -1.244 80.292 1.00 17.99 184 LEU A CA 1
ATOM 1348 C C . LEU A 1 184 ? -4.639 -0.886 81.273 1.00 18.03 184 LEU A C 1
ATOM 1349 O O . LEU A 1 184 ? -4.431 -0.076 82.181 1.00 19.34 184 LEU A O 1
ATOM 1354 N N . ALA A 1 185 ? -5.829 -1.474 81.103 1.00 19.22 185 ALA A N 1
ATOM 1355 C CA . ALA A 1 185 ? -6.925 -1.158 82.014 1.00 19.11 185 ALA A CA 1
ATOM 1356 C C . ALA A 1 185 ? -6.609 -1.612 83.433 1.00 19.75 185 ALA A C 1
ATOM 1357 O O . ALA A 1 185 ? -6.934 -0.915 84.400 1.00 20.83 185 ALA A O 1
ATOM 1359 N N . GLY A 1 186 ? -5.978 -2.778 83.581 1.00 19.25 186 GLY A N 1
ATOM 1360 C CA . GLY A 1 186 ? -5.568 -3.212 84.909 1.00 18.34 186 GLY A CA 1
ATOM 1361 C C . GLY A 1 186 ? -4.526 -2.290 85.514 1.00 23.09 186 GLY A C 1
ATOM 1362 O O . GLY A 1 186 ? -4.606 -1.927 86.693 1.00 21.33 186 GLY A O 1
ATOM 1363 N N . ALA A 1 187 ? -3.529 -1.894 84.709 1.00 18.84 187 ALA A N 1
ATOM 1364 C CA . ALA A 1 187 ? -2.461 -1.053 85.238 1.00 17.89 187 ALA A CA 1
ATOM 1365 C C . ALA A 1 187 ? -3.007 0.294 85.690 1.00 19.18 187 ALA A C 1
ATOM 1366 O O . ALA A 1 187 ? -2.623 0.800 86.750 1.00 19.29 187 ALA A O 1
ATOM 1368 N N . ILE A 1 188 ? -3.946 0.868 84.927 1.00 19.63 188 ILE A N 1
ATOM 1369 C CA . ILE A 1 188 ? -4.566 2.136 85.324 1.00 20.23 188 ILE A CA 1
ATOM 1370 C C . ILE A 1 188 ? -5.379 1.969 86.608 1.00 21.83 188 ILE A C 1
ATOM 1371 O O . ILE A 1 188 ? -5.397 2.858 87.473 1.00 21.31 188 ILE A O 1
ATOM 1376 N N . GLU A 1 189 ? -6.051 0.831 86.769 1.00 22.09 189 GLU A N 1
ATOM 1377 C CA . GLU A 1 189 ? -6.776 0.608 88.016 1.00 21.96 189 GLU A CA 1
ATOM 1378 C C . GLU A 1 189 ? -5.820 0.483 89.194 1.00 21.11 189 GLU A C 1
ATOM 1379 O O . GLU A 1 189 ? -6.080 1.019 90.274 1.00 20.70 189 GLU A O 1
ATOM 1385 N N . VAL A 1 190 ? -4.698 -0.205 88.998 1.00 19.59 190 VAL A N 1
ATOM 1386 C CA . VAL A 1 190 ? -3.772 -0.425 90.099 1.00 20.28 190 VAL A CA 1
ATOM 1387 C C . VAL A 1 190 ? -3.062 0.873 90.477 1.00 22.16 190 VAL A C 1
ATOM 1388 O O . VAL A 1 190 ? -2.933 1.202 91.663 1.00 22.03 190 VAL A O 1
ATOM 1392 N N . ILE A 1 191 ? -2.622 1.645 89.481 1.00 19.68 191 ILE A N 1
ATOM 1393 C CA . ILE A 1 191 ? -2.015 2.946 89.757 1.00 21.73 191 ILE A CA 1
ATOM 1394 C C . ILE A 1 191 ? -3.009 3.852 90.469 1.00 22.45 191 ILE A C 1
ATOM 1395 O O . ILE A 1 191 ? -2.660 4.539 91.438 1.00 21.94 191 ILE A O 1
ATOM 1400 N N . SER A 1 192 ? -4.266 3.853 90.014 1.00 22.41 192 SER A N 1
ATOM 1401 C CA . SER A 1 192 ? -5.266 4.742 90.602 1.00 21.98 192 SER A CA 1
ATOM 1402 C C . SER A 1 192 ? -5.514 4.401 92.064 1.00 23.42 192 SER A C 1
ATOM 1403 O O . SER A 1 192 ? -5.570 5.292 92.922 1.00 21.63 192 SER A O 1
ATOM 1406 N N . GLN A 1 193 ? -5.691 3.112 92.357 1.00 18.28 193 GLN A N 1
ATOM 1407 C CA . GLN A 1 193 ? -5.865 2.678 93.738 1.00 22.44 193 GLN A CA 1
ATOM 1408 C C . GLN A 1 193 ? -4.672 3.082 94.589 1.00 23.22 193 GLN A C 1
ATOM 1409 O O . GLN A 1 193 ? -4.841 3.567 95.714 1.00 26.92 193 GLN A O 1
ATOM 1415 N N . GLY A 1 194 ? -3.457 2.904 94.057 1.00 21.15 194 GLY A N 1
ATOM 1416 C CA . GLY A 1 194 ? -2.268 3.291 94.797 1.00 22.96 194 GLY A CA 1
ATOM 1417 C C . GLY A 1 194 ? -2.272 4.759 95.182 1.00 27.28 194 GLY A C 1
ATOM 1418 O O . GLY A 1 194 ? -1.939 5.112 96.317 1.00 23.60 194 GLY A O 1
ATOM 1419 N N . LEU A 1 195 ? -2.648 5.634 94.239 1.00 22.50 195 LEU A N 1
ATOM 1420 C CA . LEU A 1 195 ? -2.757 7.067 94.529 1.00 25.44 195 LEU A CA 1
ATOM 1421 C C . LEU A 1 195 ? -3.794 7.332 95.613 1.00 24.34 195 LEU A C 1
ATOM 1422 O O . LEU A 1 195 ? -3.551 8.113 96.539 1.00 28.03 195 LEU A O 1
ATOM 1427 N N . SER A 1 196 ? -4.964 6.688 95.510 1.00 28.25 196 SER A N 1
ATOM 1428 C CA . SER A 1 196 ? -6.000 6.858 96.522 1.00 26.68 196 SER A CA 1
ATOM 1429 C C . SER A 1 196 ? -5.538 6.352 97.875 1.00 30.65 196 SER A C 1
ATOM 1430 O O . SER A 1 196 ? -5.973 6.870 98.911 1.00 27.90 196 SER A O 1
ATOM 1433 N N . GLN A 1 197 ? -4.655 5.350 97.882 1.00 28.36 197 GLN A N 1
ATOM 1434 C CA . GLN A 1 197 ? -4.151 4.745 99.106 1.00 28.44 197 GLN A CA 1
ATOM 1435 C C . GLN A 1 197 ? -2.964 5.483 99.697 1.00 29.36 197 GLN A C 1
ATOM 1436 O O . GLN A 1 197 ? -2.405 5.014 100.694 1.00 33.50 197 GLN A O 1
ATOM 1442 N N . GLY A 1 198 ? -2.566 6.613 99.118 1.00 31.43 198 GLY A N 1
ATOM 1443 C CA . GLY A 1 198 ? -1.462 7.383 99.645 1.00 30.16 198 GLY A CA 1
ATOM 1444 C C . GLY A 1 198 ? -0.116 7.102 99.020 1.00 28.54 198 GLY A C 1
ATOM 1445 O O . GLY A 1 198 ? 0.861 7.752 99.392 1.00 27.36 198 GLY A O 1
ATOM 1446 N N . LEU A 1 199 ? -0.027 6.172 98.071 1.00 25.82 199 LEU A N 1
ATOM 1447 C CA . LEU A 1 199 ? 1.261 5.810 97.503 1.00 24.95 199 LEU A CA 1
ATOM 1448 C C . LEU A 1 199 ? 1.716 6.856 96.494 1.00 27.08 199 LEU A C 1
ATOM 1449 O O . LEU A 1 199 ? 0.910 7.392 95.730 1.00 30.75 199 LEU A O 1
ATOM 1454 N N . ASP A 1 200 ? 3.019 7.141 96.492 1.00 25.92 200 ASP A N 1
ATOM 1455 C CA . ASP A 1 200 ? 3.610 8.072 95.542 1.00 27.79 200 ASP A CA 1
ATOM 1456 C C . ASP A 1 200 ? 3.899 7.378 94.215 1.00 26.69 200 ASP A C 1
ATOM 1457 O O . ASP A 1 200 ? 4.192 6.180 94.173 1.00 24.19 200 ASP A O 1
ATOM 1462 N N . LEU A 1 201 ? 3.818 8.153 93.127 1.00 26.53 201 LEU A N 1
ATOM 1463 C CA . LEU A 1 201 ? 4.038 7.598 91.791 1.00 26.87 201 LEU A CA 1
ATOM 1464 C C . LEU A 1 201 ? 5.436 7.022 91.648 1.00 28.83 201 LEU A C 1
ATOM 1465 O O . LEU A 1 201 ? 5.635 6.019 90.948 1.00 24.90 201 LEU A O 1
ATOM 1470 N N . LYS A 1 202 ? 6.429 7.657 92.276 1.00 25.45 202 LYS A N 1
ATOM 1471 C CA . LYS A 1 202 ? 7.798 7.182 92.108 1.00 29.84 202 LYS A CA 1
ATOM 1472 C C . LYS A 1 202 ? 7.972 5.772 92.672 1.00 25.11 202 LYS A C 1
ATOM 1473 O O . LYS A 1 202 ? 8.620 4.922 92.052 1.00 25.65 202 LYS A O 1
ATOM 1479 N N . SER A 1 203 ? 7.406 5.507 93.847 1.00 24.89 203 SER A N 1
ATOM 1480 C CA . SER A 1 203 ? 7.518 4.169 94.420 1.00 23.50 203 SER A CA 1
ATOM 1481 C C . SER A 1 203 ? 6.728 3.155 93.599 1.00 23.99 203 SER A C 1
ATOM 1482 O O . SER A 1 203 ? 7.166 2.013 93.421 1.00 23.88 203 SER A O 1
ATOM 1485 N N . MET A 1 204 ? 5.550 3.549 93.114 1.00 23.85 204 MET A N 1
ATOM 1486 C CA . MET A 1 204 ? 4.777 2.649 92.272 1.00 23.69 204 MET A CA 1
ATOM 1487 C C . MET A 1 204 ? 5.530 2.332 90.992 1.00 24.74 204 MET A C 1
ATOM 1488 O O . MET A 1 204 ? 5.588 1.172 90.564 1.00 22.77 204 MET A O 1
ATOM 1493 N N . ALA A 1 205 ? 6.158 3.346 90.393 1.00 24.15 205 ALA A N 1
ATOM 1494 C CA . ALA A 1 205 ? 6.945 3.114 89.189 1.00 26.67 205 ALA A CA 1
ATOM 1495 C C . ALA A 1 205 ? 8.116 2.184 89.472 1.00 26.42 205 ALA A C 1
ATOM 1496 O O . ALA A 1 205 ? 8.430 1.304 88.658 1.00 26.29 205 ALA A O 1
ATOM 1498 N N . ASP A 1 206 ? 8.782 2.377 90.615 1.00 23.55 206 ASP A N 1
ATOM 1499 C CA . ASP A 1 206 ? 9.899 1.515 90.994 1.00 25.97 206 ASP A CA 1
ATOM 1500 C C . ASP A 1 206 ? 9.462 0.062 91.085 1.00 21.34 206 ASP A C 1
ATOM 1501 O O . ASP A 1 206 ? 10.137 -0.837 90.575 1.00 22.43 206 ASP A O 1
ATOM 1506 N N . VAL A 1 207 ? 8.330 -0.183 91.742 1.00 22.69 207 VAL A N 1
ATOM 1507 C CA . VAL A 1 207 ? 7.877 -1.550 91.994 1.00 21.56 207 VAL A CA 1
ATOM 1508 C C . VAL A 1 207 ? 7.248 -2.155 90.741 1.00 20.38 207 VAL A C 1
ATOM 1509 O O . VAL A 1 207 ? 7.505 -3.316 90.403 1.00 19.60 207 VAL A O 1
ATOM 1513 N N . PHE A 1 208 ? 6.417 -1.388 90.030 1.00 20.64 208 PHE A N 1
ATOM 1514 C CA . PHE A 1 208 ? 5.682 -1.954 88.909 1.00 19.54 208 PHE A CA 1
ATOM 1515 C C . PHE A 1 208 ? 6.544 -2.106 87.658 1.00 20.52 208 PHE A C 1
ATOM 1516 O O . PHE A 1 208 ? 6.066 -2.655 86.660 1.00 21.89 208 PHE A O 1
ATOM 1524 N N . THR A 1 209 ? 7.790 -1.629 87.674 1.00 23.10 209 THR A N 1
ATOM 1525 C CA . THR A 1 209 ? 8.728 -1.948 86.608 1.00 22.84 209 THR A CA 1
ATOM 1526 C C . THR A 1 209 ? 9.723 -3.028 87.004 1.00 24.66 209 THR A C 1
ATOM 1527 O O . THR A 1 209 ? 10.317 -3.649 86.120 1.00 24.62 209 THR A O 1
ATOM 1531 N N . SER A 1 210 ? 9.918 -3.278 88.297 1.00 24.52 210 SER A N 1
ATOM 1532 C CA . SER A 1 210 ? 10.886 -4.290 88.715 1.00 23.80 210 SER A CA 1
ATOM 1533 C C . SER A 1 210 ? 10.249 -5.609 89.118 1.00 20.98 210 SER A C 1
ATOM 1534 O O . SER A 1 210 ? 10.873 -6.657 88.943 1.00 24.72 210 SER A O 1
ATOM 1537 N N . CYS A 1 211 ? 9.035 -5.585 89.661 1.00 22.76 211 CYS A N 1
ATOM 1538 C CA . CYS A 1 211 ? 8.346 -6.784 90.107 1.00 20.45 211 CYS A CA 1
ATOM 1539 C C . CYS A 1 211 ? 7.463 -7.330 88.988 1.00 24.53 211 CYS A C 1
ATOM 1540 O O . CYS A 1 211 ? 7.304 -6.718 87.931 1.00 23.17 211 CYS A O 1
ATOM 1543 N N . ARG A 1 212 ? 6.886 -8.501 89.224 1.00 21.19 212 ARG A N 1
ATOM 1544 C CA . ARG A 1 212 ? 6.295 -9.237 88.111 1.00 22.05 212 ARG A CA 1
ATOM 1545 C C . ARG A 1 212 ? 4.917 -8.744 87.701 1.00 19.27 212 ARG A C 1
ATOM 1546 O O . ARG A 1 212 ? 4.321 -9.328 86.789 1.00 20.59 212 ARG A O 1
ATOM 1554 N N . GLY A 1 213 ? 4.402 -7.698 88.323 1.00 18.49 213 GLY A N 1
ATOM 1555 C CA . GLY A 1 213 ? 3.295 -7.000 87.701 1.00 20.39 213 GLY A CA 1
ATOM 1556 C C . GLY A 1 213 ? 3.668 -6.218 86.458 1.00 19.35 213 GLY A C 1
ATOM 1557 O O . GLY A 1 213 ? 2.788 -5.605 85.842 1.00 20.03 213 GLY A O 1
ATOM 1558 N N . ARG A 1 214 ? 4.943 -6.222 86.074 1.00 18.45 214 ARG A N 1
ATOM 1559 C CA . ARG A 1 214 ? 5.400 -5.392 84.969 1.00 20.38 214 ARG A CA 1
ATOM 1560 C C . ARG A 1 214 ? 4.822 -5.882 83.640 1.00 20.82 214 ARG A C 1
ATOM 1561 O O . ARG A 1 214 ? 4.576 -7.075 83.437 1.00 16.67 214 ARG A O 1
ATOM 1569 N N . SER A 1 215 ? 4.599 -4.931 82.734 1.00 19.16 215 SER A N 1
ATOM 1570 C CA . SER A 1 215 ? 4.129 -5.205 81.380 1.00 20.65 215 SER A CA 1
ATOM 1571 C C . SER A 1 215 ? 4.497 -4.008 80.521 1.00 22.87 215 SER A C 1
ATOM 1572 O O . SER A 1 215 ? 4.687 -2.898 81.028 1.00 19.58 215 SER A O 1
ATOM 1575 N N . ALA A 1 216 ? 4.606 -4.253 79.213 1.00 20.63 216 ALA A N 1
ATOM 1576 C CA . ALA A 1 216 ? 4.799 -3.155 78.272 1.00 21.78 216 ALA A CA 1
ATOM 1577 C C . ALA A 1 216 ? 3.762 -2.050 78.476 1.00 22.06 216 ALA A C 1
ATOM 1578 O O . ALA A 1 216 ? 4.098 -0.855 78.442 1.00 20.94 216 ALA A O 1
ATOM 1580 N N . TYR A 1 217 ? 2.501 -2.417 78.731 1.00 18.01 217 TYR A N 1
ATOM 1581 C CA . TYR A 1 217 ? 1.483 -1.382 78.874 1.00 18.25 217 TYR A CA 1
ATOM 1582 C C . TYR A 1 217 ? 1.359 -0.823 80.283 1.00 20.10 217 TYR A C 1
ATOM 1583 O O . TYR A 1 217 ? 0.791 0.267 80.443 1.00 19.48 217 TYR A O 1
ATOM 1592 N N . MET A 1 218 ? 1.872 -1.523 81.301 1.00 19.79 218 MET A N 1
ATOM 1593 C CA . MET A 1 218 ? 2.113 -0.863 82.582 1.00 16.97 218 MET A CA 1
ATOM 1594 C C . MET A 1 218 ? 3.100 0.291 82.417 1.00 18.10 218 MET A C 1
ATOM 1595 O O . MET A 1 218 ? 2.897 1.378 82.974 1.00 18.34 218 MET A O 1
ATOM 1600 N N . ASP A 1 219 ? 4.170 0.073 81.639 1.00 20.13 219 ASP A N 1
ATOM 1601 C CA . ASP A 1 219 ? 5.086 1.164 81.299 1.00 22.05 219 ASP A CA 1
ATOM 1602 C C . ASP A 1 219 ? 4.341 2.326 80.653 1.00 23.47 219 ASP A C 1
ATOM 1603 O O . ASP A 1 219 ? 4.551 3.490 81.013 1.00 22.46 219 ASP A O 1
ATOM 1608 N N . VAL A 1 220 ? 3.455 2.025 79.695 1.00 19.90 220 VAL A N 1
ATOM 1609 C CA . VAL A 1 220 ? 2.675 3.079 79.050 1.00 23.09 220 VAL A CA 1
ATOM 1610 C C . VAL A 1 220 ? 1.872 3.852 80.090 1.00 21.76 220 VAL A C 1
ATOM 1611 O O . VAL A 1 220 ? 1.872 5.086 80.107 1.00 22.09 220 VAL A O 1
ATOM 1615 N N . ALA A 1 221 ? 1.178 3.130 80.975 1.00 19.28 221 ALA A N 1
ATOM 1616 C CA . ALA A 1 221 ? 0.308 3.775 81.948 1.00 21.29 221 ALA A CA 1
ATOM 1617 C C . ALA A 1 221 ? 1.112 4.607 82.942 1.00 23.60 221 ALA A C 1
ATOM 1618 O O . ALA A 1 221 ? 0.698 5.712 83.316 1.00 20.19 221 ALA A O 1
ATOM 1620 N N . LEU A 1 222 ? 2.269 4.088 83.369 1.00 21.74 222 LEU A N 1
ATOM 1621 C CA . LEU A 1 222 ? 3.152 4.835 84.265 1.00 24.39 222 LEU A CA 1
ATOM 1622 C C . LEU A 1 222 ? 3.737 6.060 83.577 1.00 23.90 222 LEU A C 1
ATOM 1623 O O . LEU A 1 222 ? 3.807 7.138 84.175 1.00 20.97 222 LEU A O 1
ATOM 1628 N N . GLY A 1 223 ? 4.204 5.901 82.337 1.00 23.25 223 GLY A N 1
ATOM 1629 C CA . GLY A 1 223 ? 4.685 7.056 81.595 1.00 25.35 223 GLY A CA 1
ATOM 1630 C C . GLY A 1 223 ? 3.630 8.138 81.482 1.00 26.69 223 GLY A C 1
ATOM 1631 O O . GLY A 1 223 ? 3.932 9.333 81.589 1.00 25.67 223 GLY A O 1
ATOM 1632 N N . TYR A 1 224 ? 2.371 7.729 81.284 1.00 24.78 224 TYR A N 1
ATOM 1633 C CA . TYR A 1 224 ? 1.263 8.676 81.204 1.00 20.52 224 TYR A CA 1
ATOM 1634 C C . TYR A 1 224 ? 1.062 9.395 82.528 1.00 27.50 224 TYR A C 1
ATOM 1635 O O . TYR A 1 224 ? 0.854 10.618 82.560 1.00 23.60 224 TYR A O 1
ATOM 1644 N N . ALA A 1 225 ? 1.084 8.648 83.634 1.00 23.01 225 ALA A N 1
ATOM 1645 C CA . ALA A 1 225 ? 0.865 9.272 84.933 1.00 25.77 225 ALA A CA 1
ATOM 1646 C C . ALA A 1 225 ? 2.063 10.124 85.343 1.00 24.93 225 ALA A C 1
ATOM 1647 O O . ALA A 1 225 ? 1.891 11.226 85.874 1.00 31.05 225 ALA A O 1
ATOM 1649 N N . LEU A 1 226 ? 3.283 9.648 85.076 1.00 26.54 226 LEU A N 1
ATOM 1650 C CA . LEU A 1 226 ? 4.474 10.367 85.521 1.00 26.15 226 LEU A CA 1
ATOM 1651 C C . LEU A 1 226 ? 4.645 11.685 84.776 1.00 27.39 226 LEU A C 1
ATOM 1652 O O . LEU A 1 226 ? 5.102 12.675 85.354 1.00 28.24 226 LEU A O 1
ATOM 1657 N N . SER A 1 227 ? 4.310 11.711 83.491 1.00 24.43 227 SER A N 1
ATOM 1658 C CA . SER A 1 227 ? 4.465 12.920 82.699 1.00 20.95 227 SER A CA 1
ATOM 1659 C C . SER A 1 227 ? 3.308 13.894 82.877 1.00 26.80 227 SER A C 1
ATOM 1660 O O . SER A 1 227 ? 3.335 14.971 82.284 1.00 27.53 227 SER A O 1
ATOM 1663 N N . GLY A 1 228 ? 2.297 13.553 83.669 1.00 26.90 228 GLY A N 1
ATOM 1664 C CA . GLY A 1 228 ? 1.115 14.387 83.750 1.00 28.27 228 GLY A CA 1
ATOM 1665 C C . GLY A 1 228 ? 0.259 14.385 82.499 1.00 34.04 228 GLY A C 1
ATOM 1666 O O . GLY A 1 228 ? -0.370 15.407 82.188 1.00 25.52 228 GLY A O 1
ATOM 1667 N N . GLY A 1 229 ? 0.220 13.268 81.769 1.00 24.28 229 GLY A N 1
ATOM 1668 C CA . GLY A 1 229 ? -0.686 13.109 80.652 1.00 24.78 229 GLY A CA 1
ATOM 1669 C C . GLY A 1 229 ? -0.117 13.344 79.262 1.00 24.48 229 GLY A C 1
ATOM 1670 O O . GLY A 1 229 ? -0.896 13.578 78.334 1.00 24.02 229 GLY A O 1
ATOM 1671 N N . ALA A 1 230 ? 1.200 13.291 79.087 1.00 22.02 230 ALA A N 1
ATOM 1672 C CA . ALA A 1 230 ? 1.765 13.327 77.747 1.00 23.85 230 ALA A CA 1
ATOM 1673 C C . ALA A 1 230 ? 1.221 12.160 76.927 1.00 30.75 230 ALA A C 1
ATOM 1674 O O . ALA A 1 230 ? 1.050 11.048 77.438 1.00 28.93 230 ALA A O 1
ATOM 1676 N N . SER A 1 231 ? 0.951 12.423 75.649 1.00 24.76 231 SER A N 1
ATOM 1677 C CA . SER A 1 231 ? 0.236 11.469 74.813 1.00 26.21 231 SER A CA 1
ATOM 1678 C C . SER A 1 231 ? 0.984 10.140 74.722 1.00 25.62 231 SER A C 1
ATOM 1679 O O . SER A 1 231 ? 2.211 10.102 74.595 1.00 24.57 231 SER A O 1
ATOM 1682 N N . SER A 1 232 ? 0.239 9.038 74.799 1.00 21.88 232 SER A N 1
ATOM 1683 C CA . SER A 1 232 ? 0.808 7.740 74.464 1.00 21.86 232 SER A CA 1
ATOM 1684 C C . SER A 1 232 ? 0.738 7.471 72.970 1.00 23.96 232 SER A C 1
ATOM 1685 O O . SER A 1 232 ? 1.236 6.432 72.513 1.00 20.64 232 SER A O 1
ATOM 1688 N N . ASN A 1 233 ? 0.137 8.400 72.214 1.00 24.33 233 ASN A N 1
ATOM 1689 C CA . ASN A 1 233 ? 0.040 8.350 70.747 1.00 26.13 233 ASN A CA 1
ATOM 1690 C C . ASN A 1 233 ? -0.767 7.151 70.250 1.00 25.21 233 ASN A C 1
ATOM 1691 O O . ASN A 1 233 ? -0.578 6.679 69.123 1.00 24.86 233 ASN A O 1
ATOM 1696 N N . VAL A 1 234 ? -1.673 6.649 71.085 1.00 22.10 234 VAL A N 1
ATOM 1697 C CA . VAL A 1 234 ? -2.711 5.735 70.652 1.00 22.84 234 VAL A CA 1
ATOM 1698 C C . VAL A 1 234 ? -4.045 6.352 71.036 1.00 21.46 234 VAL A C 1
ATOM 1699 O O . VAL A 1 234 ? -4.358 6.490 72.226 1.00 22.23 234 VAL A O 1
ATOM 1703 N N . SER A 1 235 ? -4.839 6.710 70.033 1.00 21.55 235 SER A N 1
ATOM 1704 C CA . SER A 1 235 ? -6.160 7.256 70.291 1.00 23.30 235 SER A CA 1
ATOM 1705 C C . SER A 1 235 ? -7.134 6.159 70.703 1.00 19.40 235 SER A C 1
ATOM 1706 O O . SER A 1 235 ? -6.943 4.969 70.422 1.00 22.62 235 SER A O 1
ATOM 1709 N N . LEU A 1 236 ? -8.211 6.579 71.357 1.00 21.98 236 LEU A N 1
ATOM 1710 C CA . LEU A 1 236 ? -9.276 5.634 71.664 1.00 21.38 236 LEU A CA 1
ATOM 1711 C C . LEU A 1 236 ? -9.925 5.101 70.396 1.00 24.14 236 LEU A C 1
ATOM 1712 O O . LEU A 1 236 ? -10.416 3.969 70.387 1.00 23.91 236 LEU A O 1
ATOM 1717 N N . GLY A 1 237 ? -9.928 5.895 69.321 1.00 23.27 237 GLY A N 1
ATOM 1718 C CA . GLY A 1 237 ? -10.430 5.400 68.049 1.00 25.37 237 GLY A CA 1
ATOM 1719 C C . GLY A 1 237 ? -9.656 4.195 67.551 1.00 26.06 237 GLY A C 1
ATOM 1720 O O . GLY A 1 237 ? -10.244 3.193 67.128 1.00 21.08 237 GLY A O 1
ATOM 1721 N N . VAL A 1 238 ? -8.319 4.271 67.610 1.00 22.20 238 VAL A N 1
ATOM 1722 C CA . VAL A 1 238 ? -7.489 3.153 67.166 1.00 19.05 238 VAL A CA 1
ATOM 1723 C C . VAL A 1 238 ? -7.632 1.964 68.114 1.00 20.20 238 VAL A C 1
ATOM 1724 O O . VAL A 1 238 ? -7.759 0.812 67.677 1.00 20.13 238 VAL A O 1
ATOM 1728 N N . ARG A 1 239 ? -7.613 2.226 69.421 1.00 21.41 239 ARG A N 1
ATOM 1729 C CA . ARG A 1 239 ? -7.746 1.160 70.408 1.00 21.37 239 ARG A CA 1
ATOM 1730 C C . ARG A 1 239 ? -9.071 0.426 70.242 1.00 21.82 239 ARG A C 1
ATOM 1731 O O . ARG A 1 239 ? -9.111 -0.812 70.224 1.00 19.55 239 ARG A O 1
ATOM 1739 N N . CYS A 1 240 ? -10.168 1.180 70.098 1.00 21.49 240 CYS A N 1
ATOM 1740 C CA . CYS A 1 240 ? -11.497 0.570 69.984 1.00 22.81 240 CYS A CA 1
ATOM 1741 C C . CYS A 1 240 ? -11.703 -0.128 68.640 1.00 22.23 240 CYS A C 1
ATOM 1742 O O . CYS A 1 240 ? -12.442 -1.121 68.570 1.00 24.73 240 CYS A O 1
ATOM 1745 N N . LYS A 1 241 ? -11.068 0.365 67.571 1.00 21.67 241 LYS A N 1
ATOM 1746 C CA . LYS A 1 241 ? -11.068 -0.375 66.314 1.00 21.42 241 LYS A CA 1
ATOM 1747 C C . LYS A 1 241 ? -10.531 -1.788 66.523 1.00 22.44 241 LYS A C 1
ATOM 1748 O O . LYS A 1 241 ? -11.128 -2.770 66.062 1.00 22.47 241 LYS A O 1
ATOM 1754 N N . ASP A 1 242 ? -9.409 -1.915 67.242 1.00 20.80 242 ASP A N 1
ATOM 1755 C CA . ASP A 1 242 ? -8.810 -3.232 67.430 1.00 21.11 242 ASP A CA 1
ATOM 1756 C C . ASP A 1 242 ? -9.650 -4.098 68.368 1.00 20.77 242 ASP A C 1
ATOM 1757 O O . ASP A 1 242 ? -9.797 -5.303 68.137 1.00 19.99 242 ASP A O 1
ATOM 1762 N N . LEU A 1 243 ? -10.230 -3.498 69.412 1.00 18.92 243 LEU A N 1
ATOM 1763 C CA . LEU A 1 243 ? -11.119 -4.244 70.303 1.00 20.21 243 LEU A CA 1
ATOM 1764 C C . LEU A 1 243 ? -12.330 -4.781 69.546 1.00 21.77 243 LEU A C 1
ATOM 1765 O O . LEU A 1 243 ? -12.822 -5.883 69.826 1.00 20.86 243 LEU A O 1
ATOM 1770 N N . GLU A 1 244 ? -12.836 -4.002 68.596 1.00 20.23 244 GLU A N 1
ATOM 1771 C CA . GLU A 1 244 ? -13.961 -4.446 67.788 1.00 24.23 244 GLU A CA 1
ATOM 1772 C C . GLU A 1 244 ? -13.552 -5.572 66.841 1.00 21.53 244 GLU A C 1
ATOM 1773 O O . GLU A 1 244 ? -14.319 -6.515 66.621 1.00 22.53 244 GLU A O 1
ATOM 1779 N N . LEU A 1 245 ? -12.343 -5.513 66.285 1.00 20.97 245 LEU A N 1
ATOM 1780 C CA . LEU A 1 245 ? -11.865 -6.659 65.514 1.00 21.39 245 LEU A CA 1
ATOM 1781 C C . LEU A 1 245 ? -11.822 -7.917 66.380 1.00 23.80 245 LEU A C 1
ATOM 1782 O O . LEU A 1 245 ? -12.234 -8.998 65.940 1.00 23.69 245 LEU A O 1
ATOM 1787 N N . ALA A 1 246 ? -11.382 -7.780 67.636 1.00 19.85 246 ALA A N 1
ATOM 1788 C CA . ALA A 1 246 ? -11.336 -8.919 68.552 1.00 22.26 246 ALA A CA 1
ATOM 1789 C C . ALA A 1 246 ? -12.738 -9.378 68.937 1.00 25.89 246 ALA A C 1
ATOM 1790 O O . ALA A 1 246 ? -12.999 -10.586 69.034 1.00 23.86 246 ALA A O 1
ATOM 1792 N N . ARG A 1 247 ? -13.644 -8.426 69.182 1.00 21.23 247 ARG A N 1
ATOM 1793 C CA . ARG A 1 247 ? -15.015 -8.771 69.541 1.00 24.38 247 ARG A CA 1
ATOM 1794 C C . ARG A 1 247 ? -15.669 -9.620 68.462 1.00 28.65 247 ARG A C 1
ATOM 1795 O O . ARG A 1 247 ? -16.387 -10.578 68.766 1.00 25.88 247 ARG A O 1
ATOM 1803 N N . ARG A 1 248 ? -15.434 -9.277 67.194 1.00 24.80 248 ARG A N 1
ATOM 1804 C CA . ARG A 1 248 ? -16.051 -10.017 66.108 1.00 28.65 248 ARG A CA 1
ATOM 1805 C C . ARG A 1 248 ? -15.501 -11.431 65.982 1.00 27.18 248 ARG A C 1
ATOM 1806 O O . ARG A 1 248 ? -16.082 -12.242 65.256 1.00 29.33 248 ARG A O 1
ATOM 1814 N N . ARG A 1 249 ? -14.402 -11.749 66.665 1.00 26.10 249 ARG A N 1
ATOM 1815 C CA . ARG A 1 249 ? -13.832 -13.085 66.614 1.00 28.84 249 ARG A CA 1
ATOM 1816 C C . ARG A 1 249 ? -14.122 -13.895 67.873 1.00 30.54 249 ARG A C 1
ATOM 1817 O O . ARG A 1 249 ? -13.641 -15.026 67.994 1.00 30.39 249 ARG A O 1
ATOM 1825 N N . LEU A 1 250 ? -14.914 -13.351 68.795 1.00 27.75 250 LEU A N 1
ATOM 1826 C CA . LEU A 1 250 ? -15.275 -14.082 70.010 1.00 34.24 250 LEU A CA 1
ATOM 1827 C C . LEU A 1 250 ? -16.218 -15.235 69.683 1.00 37.12 250 LEU A C 1
ATOM 1828 O O . LEU A 1 250 ? -17.215 -15.037 68.976 1.00 39.32 250 LEU A O 1
ATOM 1833 N N . PRO A 1 251 ? -15.958 -16.435 70.187 1.00 40.13 251 PRO A N 1
ATOM 1834 C CA . PRO A 1 251 ? -16.858 -17.558 69.917 1.00 43.48 251 PRO A CA 1
ATOM 1835 C C . PRO A 1 251 ? -18.152 -17.435 70.706 1.00 47.92 251 PRO A C 1
ATOM 1836 O O . PRO A 1 251 ? -18.231 -16.760 71.733 1.00 46.17 251 PRO A O 1
ATOM 1840 N N . GLN A 1 252 ? -19.184 -18.099 70.199 1.00 51.28 252 GLN A N 1
ATOM 1841 C CA . GLN A 1 252 ? -20.480 -18.111 70.858 1.00 52.42 252 GLN A CA 1
ATOM 1842 C C . GLN A 1 252 ? -20.579 -19.178 71.938 1.00 55.22 252 GLN A C 1
ATOM 1843 O O . GLN A 1 252 ? -21.597 -19.238 72.635 1.00 55.47 252 GLN A O 1
ATOM 1849 N N . ASP A 1 253 ? -19.551 -20.012 72.103 1.00 53.49 253 ASP A N 1
ATOM 1850 C CA . ASP A 1 253 ? -19.631 -21.175 72.978 1.00 58.38 253 ASP A CA 1
ATOM 1851 C C . ASP A 1 253 ? -18.770 -21.066 74.230 1.00 55.72 253 ASP A C 1
ATOM 1852 O O . ASP A 1 253 ? -18.792 -21.987 75.054 1.00 51.42 253 ASP A O 1
ATOM 1857 N N . GLN A 1 254 ? -18.012 -19.983 74.402 1.00 50.10 254 GLN A N 1
ATOM 1858 C CA . GLN A 1 254 ? -17.192 -19.831 75.597 1.00 47.56 254 GLN A CA 1
ATOM 1859 C C . GLN A 1 254 ? -17.086 -18.357 75.958 1.00 42.93 254 GLN A C 1
ATOM 1860 O O . GLN A 1 254 ? -16.814 -17.516 75.096 1.00 39.62 254 GLN A O 1
ATOM 1866 N N . SER A 1 255 ? -17.311 -18.059 77.232 1.00 35.41 255 SER A N 1
ATOM 1867 C CA . SER A 1 255 ? -17.203 -16.704 77.745 1.00 40.66 255 SER A CA 1
ATOM 1868 C C . SER A 1 255 ? -15.758 -16.369 78.063 1.00 33.75 255 SER A C 1
ATOM 1869 O O . SER A 1 255 ? -15.033 -17.176 78.650 1.00 32.69 255 SER A O 1
ATOM 1872 N N . TYR A 1 256 ? -15.350 -15.164 77.691 1.00 29.35 256 TYR A N 1
ATOM 1873 C CA . TYR A 1 256 ? -14.024 -14.639 78.011 1.00 25.67 256 TYR A CA 1
ATOM 1874 C C . TYR A 1 256 ? -14.223 -13.298 78.711 1.00 26.25 256 TYR A C 1
ATOM 1875 O O . TYR A 1 256 ? -14.185 -12.232 78.078 1.00 23.35 256 TYR A O 1
ATOM 1884 N N . PRO A 1 257 ? -14.466 -13.320 80.026 1.00 25.88 257 PRO A N 1
ATOM 1885 C CA . PRO A 1 257 ? -14.883 -12.084 80.716 1.00 23.85 257 PRO A CA 1
ATOM 1886 C C . PRO A 1 257 ? -13.853 -10.964 80.694 1.00 23.83 257 PRO A C 1
ATOM 1887 O O . PRO A 1 257 ? -14.243 -9.801 80.579 1.00 20.65 257 PRO A O 1
ATOM 1891 N N . PHE A 1 258 ? -12.556 -11.254 80.826 1.00 21.51 258 PHE A N 1
ATOM 1892 C CA . PHE A 1 258 ? -11.594 -10.154 80.776 1.00 23.39 258 PHE A CA 1
ATOM 1893 C C . PHE A 1 258 ? -11.566 -9.514 79.396 1.00 22.23 258 PHE A C 1
ATOM 1894 O O . PHE A 1 258 ? -11.510 -8.283 79.283 1.00 20.51 258 PHE A O 1
ATOM 1902 N N . SER A 1 259 ? -11.628 -10.335 78.341 1.00 20.58 259 SER A N 1
ATOM 1903 C CA . SER A 1 259 ? -11.675 -9.815 76.979 1.00 23.62 259 SER A CA 1
ATOM 1904 C C . SER A 1 259 ? -12.901 -8.942 76.772 1.00 22.15 259 SER A C 1
ATOM 1905 O O . SER A 1 259 ? -12.793 -7.799 76.311 1.00 22.21 259 SER A O 1
ATOM 1908 N N . THR A 1 260 ? -14.079 -9.471 77.114 1.00 21.38 260 THR A N 1
ATOM 1909 C CA . THR A 1 260 ? -15.322 -8.732 76.930 1.00 22.70 260 THR A CA 1
ATOM 1910 C C . THR A 1 260 ? -15.350 -7.469 77.790 1.00 23.24 260 THR A C 1
ATOM 1911 O O . THR A 1 260 ? -15.849 -6.426 77.352 1.00 22.48 260 THR A O 1
ATOM 1915 N N . LEU A 1 261 ? -14.793 -7.530 79.004 1.00 20.98 261 LEU A N 1
ATOM 1916 C CA . LEU A 1 261 ? -14.702 -6.321 79.827 1.00 21.14 261 LEU A CA 1
ATOM 1917 C C . LEU A 1 261 ? -13.817 -5.268 79.169 1.00 22.05 261 LEU A C 1
ATOM 1918 O O . LEU A 1 261 ? -14.144 -4.074 79.185 1.00 22.44 261 LEU A O 1
ATOM 1923 N N . ALA A 1 262 ? -12.708 -5.694 78.559 1.00 19.96 262 ALA A N 1
ATOM 1924 C CA . ALA A 1 262 ? -11.827 -4.746 77.881 1.00 19.74 262 ALA A CA 1
ATOM 1925 C C . ALA A 1 262 ? -12.528 -4.072 76.703 1.00 19.21 262 ALA A C 1
ATOM 1926 O O . ALA A 1 262 ? -12.359 -2.870 76.480 1.00 19.91 262 ALA A O 1
ATOM 1928 N N . MET A 1 263 ? -13.327 -4.824 75.947 1.00 20.21 263 MET A N 1
ATOM 1929 C CA . MET A 1 263 ? -14.073 -4.232 74.837 1.00 21.07 263 MET A CA 1
ATOM 1930 C C . MET A 1 263 ? -15.076 -3.193 75.336 1.00 26.69 263 MET A C 1
ATOM 1931 O O . MET A 1 263 ? -15.120 -2.066 74.830 1.00 26.40 263 MET A O 1
ATOM 1936 N N . THR A 1 264 ? -15.893 -3.552 76.335 1.00 24.32 264 THR A N 1
ATOM 1937 C CA . THR A 1 264 ? -16.884 -2.603 76.829 1.00 26.23 264 THR A CA 1
ATOM 1938 C C . THR A 1 264 ? -16.219 -1.405 77.505 1.00 25.57 264 THR A C 1
ATOM 1939 O O . THR A 1 264 ? -16.654 -0.265 77.311 1.00 25.79 264 THR A O 1
ATOM 1943 N N . THR A 1 265 ? -15.154 -1.639 78.284 1.00 20.71 265 THR A N 1
ATOM 1944 C CA . THR A 1 265 ? -14.528 -0.553 79.035 1.00 22.80 265 THR A CA 1
ATOM 1945 C C . THR A 1 265 ? -14.003 0.536 78.107 1.00 24.61 265 THR A C 1
ATOM 1946 O O . THR A 1 265 ? -14.246 1.730 78.328 1.00 23.75 265 THR A O 1
ATOM 1950 N N . PHE A 1 266 ? -13.258 0.152 77.073 1.00 21.00 266 PHE A N 1
ATOM 1951 C CA . PHE A 1 266 ? -12.666 1.180 76.227 1.00 23.64 266 PHE A CA 1
ATOM 1952 C C . PHE A 1 266 ? -13.707 1.808 75.306 1.00 26.36 266 PHE A C 1
ATOM 1953 O O . PHE A 1 266 ? -13.557 2.971 74.908 1.00 22.86 266 PHE A O 1
ATOM 1961 N N . ASP A 1 267 ? -14.787 1.081 75.006 1.00 25.42 267 ASP A N 1
ATOM 1962 C CA . ASP A 1 267 ? -15.910 1.692 74.306 1.00 28.15 267 ASP A CA 1
ATOM 1963 C C . ASP A 1 267 ? -16.527 2.808 75.143 1.00 29.59 267 ASP A C 1
ATOM 1964 O O . ASP A 1 267 ? -16.791 3.904 74.636 1.00 25.68 267 ASP A O 1
ATOM 1969 N N . THR A 1 268 ? -16.736 2.553 76.440 1.00 25.75 268 THR A N 1
ATOM 1970 C CA . THR A 1 268 ? -17.300 3.575 77.317 1.00 29.92 268 THR A CA 1
ATOM 1971 C C . THR A 1 268 ? -16.367 4.779 77.452 1.00 31.07 268 THR A C 1
ATOM 1972 O O . THR A 1 268 ? -16.825 5.927 77.460 1.00 29.22 268 THR A O 1
ATOM 1976 N N . VAL A 1 269 ? -15.058 4.536 77.564 1.00 25.61 269 VAL A N 1
ATOM 1977 C CA . VAL A 1 269 ? -14.097 5.636 77.654 1.00 27.56 269 VAL A CA 1
ATOM 1978 C C . VAL A 1 269 ? -14.096 6.449 76.364 1.00 29.45 269 VAL A C 1
ATOM 1979 O O . VAL A 1 269 ? -13.976 7.685 76.387 1.00 24.97 269 VAL A O 1
ATOM 1983 N N . ARG A 1 270 ? -14.199 5.763 75.218 1.00 28.08 270 ARG A N 1
ATOM 1984 C CA . ARG A 1 270 ? -14.302 6.442 73.933 1.00 23.64 270 ARG A CA 1
ATOM 1985 C C . ARG A 1 270 ? -15.539 7.328 73.875 1.00 28.12 270 ARG A C 1
ATOM 1986 O O . ARG A 1 270 ? -15.463 8.478 73.431 1.00 26.78 270 ARG A O 1
ATOM 1994 N N . GLN A 1 271 ? -16.690 6.806 74.314 1.00 26.16 271 GLN A N 1
ATOM 1995 C CA . GLN A 1 271 ? -17.914 7.603 74.323 1.00 31.41 271 GLN A CA 1
ATOM 1996 C C . GLN A 1 271 ? -17.786 8.808 75.244 1.00 31.37 271 GLN A C 1
ATOM 1997 O O . GLN A 1 271 ? -18.324 9.881 74.954 1.00 34.37 271 GLN A O 1
ATOM 2003 N N . ALA A 1 272 ? -17.076 8.651 76.359 1.00 30.35 272 ALA A N 1
ATOM 2004 C CA . ALA A 1 272 ? -16.988 9.718 77.344 1.00 29.21 272 ALA A CA 1
ATOM 2005 C C . ALA A 1 272 ? -15.910 10.747 77.026 1.00 30.29 272 ALA A C 1
AT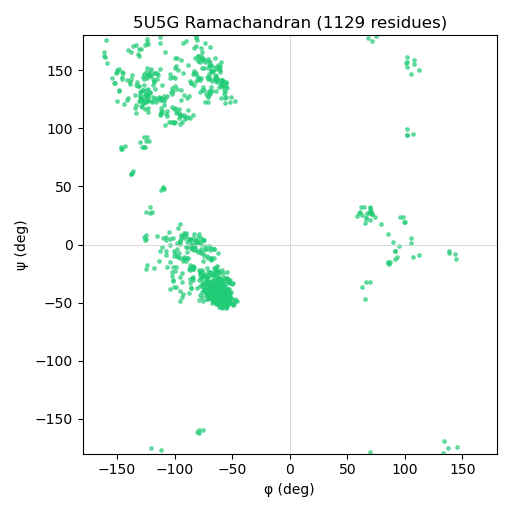OM 2006 O O . ALA A 1 272 ? -15.991 11.871 77.520 1.00 31.67 272 ALA A O 1
ATOM 2008 N N . CYS A 1 273 ? -14.910 10.407 76.214 1.00 28.31 273 CYS A N 1
ATOM 2009 C CA . CYS A 1 273 ? -13.752 11.272 76.037 1.00 29.56 273 CYS A CA 1
ATOM 2010 C C . CYS A 1 273 ? -13.467 11.659 74.596 1.00 30.39 273 CYS A C 1
ATOM 2011 O O . CYS A 1 273 ? -12.705 12.602 74.381 1.00 30.44 273 CYS A O 1
ATOM 2014 N N . GLY A 1 274 ? -14.017 10.948 73.617 1.00 32.13 274 GLY A N 1
ATOM 2015 C CA . GLY A 1 274 ? -13.850 11.277 72.218 1.00 33.96 274 GLY A CA 1
ATOM 2016 C C . GLY A 1 274 ? -12.818 10.393 71.532 1.00 34.00 274 GLY A C 1
ATOM 2017 O O . GLY A 1 274 ? -11.865 9.905 72.140 1.00 28.87 274 GLY A O 1
ATOM 2018 N N . GLU A 1 275 ? -12.999 10.235 70.218 1.00 33.71 275 GLU A N 1
ATOM 2019 C CA . GLU A 1 275 ? -12.215 9.282 69.434 1.00 30.14 275 GLU A CA 1
ATOM 2020 C C . GLU A 1 275 ? -10.731 9.616 69.412 1.00 29.33 275 GLU A C 1
ATOM 2021 O O . GLU A 1 275 ? -9.899 8.704 69.379 1.00 26.93 275 GLU A O 1
ATOM 2027 N N . GLU A 1 276 ? -10.376 10.899 69.399 1.00 25.51 276 GLU A N 1
ATOM 2028 C CA . GLU A 1 276 ? -8.982 11.306 69.303 1.00 25.79 276 GLU A CA 1
ATOM 2029 C C . GLU A 1 276 ? -8.297 11.461 70.651 1.00 25.44 276 GLU A C 1
ATOM 2030 O O . GLU A 1 276 ? -7.104 11.775 70.672 1.00 28.24 276 GLU A O 1
ATOM 2036 N N . SER A 1 277 ? -9.008 11.257 71.763 1.00 25.55 277 SER A N 1
ATOM 2037 C CA . SER A 1 277 ? -8.402 11.295 73.086 1.00 24.39 277 SER A CA 1
ATOM 2038 C C . SER A 1 277 ? -7.594 10.024 73.368 1.00 26.37 277 SER A C 1
ATOM 2039 O O . SER A 1 277 ? -7.780 8.971 72.740 1.00 23.72 277 SER A O 1
ATOM 2042 N N . ASP A 1 278 ? -6.688 10.139 74.340 1.00 24.62 278 ASP A N 1
ATOM 2043 C CA . ASP A 1 278 ? -5.704 9.093 74.593 1.00 21.76 278 ASP A CA 1
ATOM 2044 C C . ASP A 1 278 ? -6.366 7.845 75.172 1.00 23.76 278 ASP A C 1
ATOM 2045 O O . ASP A 1 278 ? -7.299 7.928 75.982 1.00 20.38 278 ASP A O 1
ATOM 2050 N N . GLN A 1 279 ? -5.865 6.676 74.748 1.00 23.26 279 GLN A N 1
ATOM 2051 C CA . GLN A 1 279 ? -6.282 5.411 75.350 1.00 20.90 279 GLN A CA 1
ATOM 2052 C C . GLN A 1 279 ? -6.184 5.447 76.875 1.00 19.17 279 GLN A C 1
ATOM 2053 O O . GLN A 1 279 ? -7.005 4.837 77.566 1.00 20.58 279 GLN A O 1
ATOM 2059 N N . CYS A 1 280 ? -5.199 6.160 77.414 1.00 20.13 280 CYS A N 1
ATOM 2060 C CA . CYS A 1 280 ? -5.009 6.241 78.859 1.00 24.47 280 CYS A CA 1
ATOM 2061 C C . CYS A 1 280 ? -6.013 7.146 79.553 1.00 21.45 280 CYS A C 1
ATOM 2062 O O . CYS A 1 280 ? -5.900 7.320 80.765 1.00 23.12 280 CYS A O 1
ATOM 2065 N N 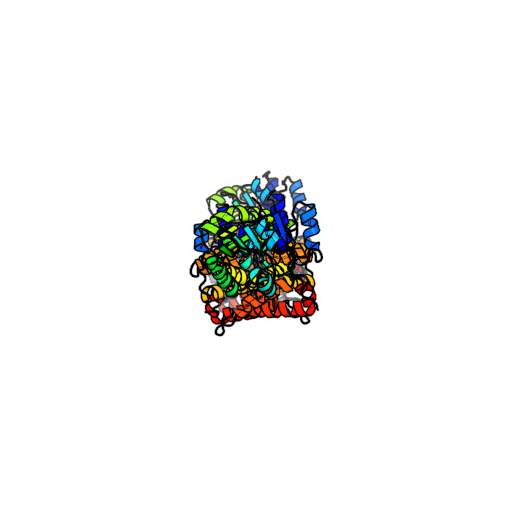. GLN A 1 281 ? -6.991 7.714 78.842 1.00 26.11 281 GLN A N 1
ATOM 2066 C CA . GLN A 1 281 ? -8.021 8.514 79.508 1.00 23.56 281 GLN A CA 1
ATOM 2067 C C . GLN A 1 281 ? -8.968 7.679 80.368 1.00 23.00 281 GLN A C 1
ATOM 2068 O O . GLN A 1 281 ? -9.825 8.249 81.056 1.00 23.06 281 GLN A O 1
ATOM 2074 N N . TYR A 1 282 ? -8.835 6.349 80.356 1.00 20.33 282 TYR A N 1
ATOM 2075 C CA . TYR A 1 282 ? -9.464 5.547 81.400 1.00 20.91 282 TYR A CA 1
ATOM 2076 C C . TYR A 1 282 ? -9.141 6.096 82.792 1.00 22.97 282 TYR A C 1
ATOM 2077 O O . TYR A 1 282 ? -9.969 5.990 83.699 1.00 22.44 282 TYR A O 1
ATOM 2086 N N . PHE A 1 283 ? -7.940 6.669 82.973 1.00 22.83 283 PHE A N 1
ATOM 2087 C CA . PHE A 1 283 ? -7.570 7.319 84.233 1.00 25.10 283 PHE A CA 1
ATOM 2088 C C . PHE A 1 283 ? -8.643 8.297 84.682 1.00 28.69 283 PHE A C 1
ATOM 2089 O O . PHE A 1 283 ? -9.110 8.248 85.821 1.00 27.78 283 PHE A O 1
ATOM 2097 N N . SER A 1 284 ? -9.051 9.200 83.791 1.00 26.94 284 SER A N 1
ATOM 2098 C CA . SER A 1 284 ? -10.006 10.217 84.208 1.00 28.51 284 SER A CA 1
ATOM 2099 C C . SER A 1 284 ? -11.417 9.659 84.310 1.00 31.01 284 SER A C 1
ATOM 2100 O O . SER A 1 284 ? -12.173 10.070 85.194 1.00 33.56 284 SER A O 1
ATOM 2103 N N . VAL A 1 285 ? -11.785 8.713 83.443 1.00 28.42 285 VAL A N 1
ATOM 2104 C CA . VAL A 1 285 ? -13.100 8.082 83.551 1.00 28.10 285 VAL A CA 1
ATOM 2105 C C . VAL A 1 285 ? -13.209 7.327 84.863 1.00 35.82 285 VAL A C 1
ATOM 2106 O O . VAL A 1 285 ? -14.236 7.384 85.552 1.00 39.40 285 VAL A O 1
ATOM 2110 N N . LEU A 1 286 ? -12.141 6.626 85.238 1.00 34.01 286 LEU A N 1
ATOM 2111 C CA . LEU A 1 286 ? -12.142 5.867 86.482 1.00 39.14 286 LEU A CA 1
ATOM 2112 C C . LEU A 1 286 ? -12.559 6.741 87.659 1.00 39.61 286 LEU A C 1
ATOM 2113 O O . LEU A 1 286 ? -13.456 6.378 88.427 1.00 40.57 286 LEU A O 1
ATOM 2118 N N . SER A 1 287 ? -11.936 7.912 87.799 1.00 34.88 287 SER A N 1
ATOM 2119 C CA . SER A 1 287 ? -12.293 8.845 88.861 1.00 39.55 287 SER A CA 1
ATOM 2120 C C . SER A 1 287 ? -13.578 9.622 88.580 1.00 46.08 287 SER A C 1
ATOM 2121 O O . SER A 1 287 ? -14.050 10.327 89.479 1.00 53.04 287 SER A O 1
ATOM 2124 N N . HIS A 1 288 ? -14.149 9.497 87.378 1.00 47.46 288 HIS A N 1
ATOM 2125 C CA . HIS A 1 288 ? -15.396 10.169 86.951 1.00 51.39 288 HIS A CA 1
ATOM 2126 C C . HIS A 1 288 ? -15.230 11.676 86.786 1.00 44.58 288 HIS A C 1
ATOM 2127 O O . HIS A 1 288 ? -14.134 12.172 86.533 1.00 44.37 288 HIS A O 1
ATOM 2134 N N . VAL B 1 4 ? 25.894 -16.318 110.539 1.00 30.82 4 VAL B N 1
ATOM 2135 C CA . VAL B 1 4 ? 24.852 -17.354 110.556 1.00 31.75 4 VAL B CA 1
ATOM 2136 C C . VAL B 1 4 ? 23.460 -16.742 110.368 1.00 29.63 4 VAL B C 1
ATOM 2137 O O . VAL B 1 4 ? 23.094 -15.773 111.020 1.00 25.93 4 VAL B O 1
ATOM 2141 N N . VAL B 1 5 ? 22.696 -17.327 109.455 1.00 25.44 5 VAL B N 1
ATOM 2142 C CA . VAL B 1 5 ? 21.359 -16.867 109.115 1.00 27.50 5 VAL B CA 1
ATOM 2143 C C . VAL B 1 5 ? 20.362 -17.980 109.429 1.00 24.89 5 VAL B C 1
ATOM 2144 O O . VAL B 1 5 ? 20.637 -19.159 109.180 1.00 26.08 5 VAL B O 1
ATOM 2148 N N . GLY B 1 6 ? 19.228 -17.607 110.017 1.00 23.57 6 GLY B N 1
ATOM 2149 C CA . GLY B 1 6 ? 18.111 -18.516 110.206 1.00 23.37 6 GLY B CA 1
ATOM 2150 C C . GLY B 1 6 ? 17.079 -18.348 109.102 1.00 22.87 6 GLY B C 1
ATOM 2151 O O . GLY B 1 6 ? 16.934 -17.270 108.526 1.00 22.70 6 GLY B O 1
ATOM 2152 N N . PHE B 1 7 ? 16.375 -19.431 108.786 1.00 20.29 7 PHE B N 1
ATOM 2153 C CA . PHE B 1 7 ? 15.321 -19.356 107.779 1.00 21.99 7 PHE B CA 1
ATOM 2154 C C . PHE B 1 7 ? 14.125 -20.192 108.212 1.00 20.78 7 PHE B C 1
ATOM 2155 O O . PHE B 1 7 ? 14.265 -21.392 108.478 1.00 19.59 7 PHE B O 1
ATOM 2163 N N . ILE B 1 8 ? 12.950 -19.556 108.234 1.00 23.30 8 ILE B N 1
ATOM 2164 C CA . ILE B 1 8 ? 11.695 -20.158 108.682 1.00 19.97 8 ILE B CA 1
ATOM 2165 C C . ILE B 1 8 ? 10.732 -20.207 107.506 1.00 22.45 8 ILE B C 1
ATOM 2166 O O . ILE B 1 8 ? 10.381 -19.162 106.948 1.00 20.65 8 ILE B O 1
ATOM 2171 N N . GLY B 1 9 ? 10.258 -21.408 107.168 1.00 21.84 9 GLY B N 1
ATOM 2172 C CA . GLY B 1 9 ? 9.257 -21.527 106.126 1.00 20.67 9 GLY B CA 1
ATOM 2173 C C . GLY B 1 9 ? 9.871 -21.995 104.828 1.00 24.71 9 GLY B C 1
ATOM 2174 O O . GLY B 1 9 ? 10.391 -21.198 104.037 1.00 20.01 9 GLY B O 1
ATOM 2175 N N . LEU B 1 10 ? 9.828 -23.307 104.616 1.00 21.95 10 LEU B N 1
ATOM 2176 C CA . LEU B 1 10 ? 10.514 -23.919 103.494 1.00 23.00 10 LEU B CA 1
ATOM 2177 C C . LEU B 1 10 ? 9.487 -24.402 102.476 1.00 23.66 10 LEU B C 1
ATOM 2178 O O . LEU B 1 10 ? 9.553 -25.542 102.014 1.00 26.06 10 LEU B O 1
ATOM 2183 N N . GLY B 1 11 ? 8.530 -23.545 102.127 1.00 23.80 11 GLY B N 1
ATOM 2184 C CA . GLY B 1 11 ? 7.624 -23.813 101.032 1.00 22.84 11 GLY B CA 1
ATOM 2185 C C . GLY B 1 11 ? 8.295 -23.539 99.703 1.00 22.43 11 GLY B C 1
ATOM 2186 O O . GLY B 1 11 ? 9.520 -23.492 99.593 1.00 23.09 11 GLY B O 1
ATOM 2187 N N . ARG B 1 12 ? 7.476 -23.332 98.673 1.00 22.32 12 ARG B N 1
ATOM 2188 C CA . ARG B 1 12 ? 8.023 -23.186 97.327 1.00 21.76 12 ARG B CA 1
ATOM 2189 C C . ARG B 1 12 ? 9.061 -22.064 97.260 1.00 23.05 12 ARG B C 1
ATOM 2190 O O . ARG B 1 12 ? 10.186 -22.270 96.784 1.00 21.08 12 ARG B O 1
ATOM 2198 N N . MET B 1 13 ? 8.711 -20.875 97.754 1.00 20.53 13 MET B N 1
ATOM 2199 C CA . MET B 1 13 ? 9.627 -19.746 97.688 1.00 19.13 13 MET B CA 1
ATOM 2200 C C . MET B 1 13 ? 10.755 -19.872 98.708 1.00 22.39 13 MET B C 1
ATOM 2201 O O . MET B 1 13 ? 11.911 -19.547 98.409 1.00 20.91 13 MET B O 1
ATOM 2206 N N . GLY B 1 14 ? 10.439 -20.330 99.918 1.00 19.49 14 GLY B N 1
ATOM 2207 C CA . GLY B 1 14 ? 11.475 -20.475 100.930 1.00 22.28 14 GLY B CA 1
ATOM 2208 C C . GLY B 1 14 ? 12.590 -21.423 100.522 1.00 21.99 14 GLY B C 1
ATOM 2209 O O . GLY B 1 14 ? 13.769 -21.131 100.739 1.00 22.20 14 GLY B O 1
ATOM 2210 N N . GLN B 1 15 ? 12.236 -22.575 99.937 1.00 22.77 15 GLN B N 1
ATOM 2211 C CA . GLN B 1 15 ? 13.267 -23.545 99.555 1.00 24.20 15 GLN B CA 1
ATOM 2212 C C . GLN B 1 15 ? 14.170 -22.986 98.480 1.00 19.89 15 GLN B C 1
ATOM 2213 O O . GLN B 1 15 ? 15.384 -23.212 98.503 1.00 23.42 15 GLN B O 1
ATOM 2219 N N . ALA B 1 16 ? 13.598 -22.245 97.539 1.00 19.49 16 ALA B N 1
ATOM 2220 C CA . ALA B 1 16 ? 14.406 -21.649 96.488 1.00 24.11 16 ALA B CA 1
ATOM 2221 C C . ALA B 1 16 ? 15.337 -20.576 97.040 1.00 21.71 16 ALA B C 1
ATOM 2222 O O . ALA B 1 16 ? 16.512 -20.520 96.665 1.00 22.61 16 ALA B O 1
ATOM 2224 N N . ILE B 1 17 ? 14.845 -19.701 97.914 1.00 18.35 17 ILE B N 1
ATOM 2225 C CA . ILE B 1 17 ? 15.742 -18.680 98.442 1.00 17.06 17 ILE B CA 1
ATOM 2226 C C . ILE B 1 17 ? 16.830 -19.331 99.284 1.00 20.68 17 ILE B C 1
ATOM 2227 O O . ILE B 1 17 ? 18.012 -19.001 99.153 1.00 21.05 17 ILE B O 1
ATOM 2232 N N . CYS B 1 18 ? 16.458 -20.307 100.109 1.00 19.81 18 CYS B N 1
ATOM 2233 C CA . CYS B 1 18 ? 17.457 -21.048 100.874 1.00 23.00 18 CYS B CA 1
ATOM 2234 C C . CYS B 1 18 ? 18.498 -21.684 99.971 1.00 22.99 18 CYS B C 1
ATOM 2235 O O . CYS B 1 18 ? 19.692 -21.643 100.282 1.00 24.65 18 CYS B O 1
ATOM 2238 N N . ARG B 1 19 ? 18.067 -22.280 98.849 1.00 22.31 19 ARG B N 1
ATOM 2239 C CA . ARG B 1 19 ? 19.024 -22.895 97.933 1.00 24.41 19 ARG B CA 1
ATOM 2240 C C . ARG B 1 19 ? 20.042 -21.876 97.445 1.00 22.63 19 ARG B C 1
ATOM 2241 O O . ARG B 1 19 ? 21.234 -22.176 97.352 1.00 24.24 19 ARG B O 1
ATOM 2249 N N . ARG B 1 20 ? 19.586 -20.656 97.148 1.00 25.87 20 ARG B N 1
ATOM 2250 C CA . ARG B 1 20 ? 20.487 -19.604 96.691 1.00 24.36 20 ARG B CA 1
ATOM 2251 C C . ARG B 1 20 ? 21.379 -19.112 97.827 1.00 28.23 20 ARG B C 1
ATOM 2252 O O . ARG B 1 20 ? 22.580 -18.885 97.629 1.00 28.15 20 ARG B O 1
ATOM 2260 N N . LEU B 1 21 ? 20.818 -18.943 99.026 1.00 23.26 21 LEU B N 1
ATOM 2261 C CA . LEU B 1 21 ? 21.654 -18.610 100.175 1.00 27.88 21 LEU B CA 1
ATOM 2262 C C . LEU B 1 21 ? 22.755 -19.650 100.364 1.00 25.57 21 LEU B C 1
ATOM 2263 O O . LEU B 1 21 ? 23.938 -19.307 100.457 1.00 29.06 21 LEU B O 1
ATOM 2268 N N . LEU B 1 22 ? 22.383 -20.930 100.405 1.00 22.43 22 LEU B N 1
ATOM 2269 C CA . LEU B 1 22 ? 23.372 -21.984 100.600 1.00 26.27 22 LEU B CA 1
ATOM 2270 C C . LEU B 1 22 ? 24.396 -22.019 99.476 1.00 28.41 22 LEU B C 1
ATOM 2271 O O . LEU B 1 22 ? 25.561 -22.351 99.714 1.00 28.21 22 LEU B O 1
ATOM 2276 N N . ALA B 1 23 ? 23.986 -21.683 98.249 1.00 27.60 23 ALA B N 1
ATOM 2277 C CA . ALA B 1 23 ? 24.919 -21.713 97.127 1.00 30.46 23 ALA B CA 1
ATOM 2278 C C . ALA B 1 23 ? 26.004 -20.658 97.281 1.00 31.87 23 ALA B C 1
ATOM 2279 O O . ALA B 1 23 ? 27.113 -20.820 96.764 1.00 33.86 23 ALA B O 1
ATOM 2281 N N . SER B 1 24 ? 25.710 -19.586 97.997 1.00 30.53 24 SER B N 1
ATOM 2282 C CA . SER B 1 24 ? 26.703 -18.577 98.304 1.00 29.77 24 SER B CA 1
ATOM 2283 C C . SER B 1 24 ? 27.582 -18.961 99.485 1.00 29.56 24 SER B C 1
ATOM 2284 O O . SER B 1 24 ? 28.401 -18.146 99.912 1.00 27.09 24 SER B O 1
ATOM 2287 N N . GLN B 1 25 ? 27.404 -20.162 100.036 1.00 31.37 25 GLN B N 1
ATOM 2288 C CA . GLN B 1 25 ? 28.179 -20.654 101.172 1.00 30.31 25 GLN B CA 1
ATOM 2289 C C . GLN B 1 25 ? 27.933 -19.830 102.428 1.00 31.94 25 GLN B C 1
ATOM 2290 O O . GLN B 1 25 ? 28.825 -19.645 103.252 1.00 28.39 25 GLN B O 1
ATOM 2296 N N . MET B 1 26 ? 26.745 -19.322 102.568 1.00 32.03 26 MET B N 1
ATOM 2297 C CA . MET B 1 26 ? 26.318 -18.765 103.839 1.00 30.81 26 MET B CA 1
ATOM 2298 C C . MET B 1 26 ? 25.909 -19.901 104.778 1.00 26.05 26 MET B C 1
ATOM 2299 O O . MET B 1 26 ? 25.304 -20.878 104.328 1.00 27.98 26 MET B O 1
ATOM 2304 N N . PRO B 1 27 ? 26.206 -19.810 106.075 1.00 22.70 27 PRO B N 1
ATOM 2305 C CA . PRO B 1 27 ? 25.601 -20.770 107.012 1.00 25.02 27 PRO B CA 1
ATOM 2306 C C . PRO B 1 27 ? 24.120 -20.459 107.159 1.00 25.58 27 PRO B C 1
ATOM 2307 O O . PRO B 1 27 ? 23.741 -19.315 107.411 1.00 22.85 27 PRO B O 1
ATOM 2311 N N . VAL B 1 28 ? 23.280 -21.475 106.972 1.00 21.34 28 VAL B N 1
ATOM 2312 C CA . VAL B 1 28 ? 21.834 -21.303 107.057 1.00 23.69 28 VAL B CA 1
ATOM 2313 C C . VAL B 1 28 ? 21.269 -22.384 107.965 1.00 23.47 28 VAL B C 1
ATOM 2314 O O . VAL B 1 28 ? 21.474 -23.582 107.717 1.00 22.98 28 VAL B O 1
ATOM 2318 N N . HIS B 1 29 ? 20.562 -21.967 109.009 1.00 20.07 29 HIS B N 1
ATOM 2319 C CA . HIS B 1 29 ? 19.814 -22.884 109.862 1.00 22.20 29 HIS B CA 1
ATOM 2320 C C . HIS B 1 29 ? 18.330 -22.769 109.503 1.00 18.30 29 HIS B C 1
ATOM 2321 O O . HIS B 1 29 ? 17.807 -21.658 109.363 1.00 21.06 29 HIS B O 1
ATOM 2328 N N . VAL B 1 30 ? 17.669 -23.910 109.294 1.00 20.19 30 VAL B N 1
ATOM 2329 C CA . VAL B 1 30 ? 16.321 -23.907 108.739 1.00 21.10 30 VAL B CA 1
ATOM 2330 C C . VAL B 1 30 ? 15.358 -24.562 109.717 1.00 23.94 30 VAL B C 1
ATOM 2331 O O . VAL B 1 30 ? 15.694 -25.522 110.421 1.00 22.28 30 VAL B O 1
ATOM 2335 N N . HIS B 1 31 ? 14.136 -24.037 109.733 1.00 22.04 31 HIS B N 1
ATOM 2336 C CA . HIS B 1 31 ? 13.032 -24.632 110.467 1.00 24.26 31 HIS B CA 1
ATOM 2337 C C . HIS B 1 31 ? 11.780 -24.586 109.603 1.00 22.45 31 HIS B C 1
ATOM 2338 O O . HIS B 1 31 ? 11.573 -23.645 108.836 1.00 20.71 31 HIS B O 1
ATOM 2345 N N . ASN B 1 32 ? 10.941 -25.608 109.747 1.00 21.39 32 ASN B N 1
ATOM 2346 C CA . ASN B 1 32 ? 9.681 -25.685 109.023 1.00 24.76 32 ASN B CA 1
ATOM 2347 C C . ASN B 1 32 ? 8.725 -26.557 109.823 1.00 23.54 32 ASN B C 1
ATOM 2348 O O . ASN B 1 32 ? 9.151 -27.533 110.449 1.00 21.34 32 ASN B O 1
ATOM 2353 N N . ARG B 1 33 ? 7.441 -26.185 109.809 1.00 21.05 33 ARG B N 1
ATOM 2354 C CA . ARG B 1 33 ? 6.410 -27.022 110.419 1.00 24.42 33 ARG B CA 1
ATOM 2355 C C . ARG B 1 33 ? 6.476 -28.451 109.891 1.00 22.69 33 ARG B C 1
ATOM 2356 O O . ARG B 1 33 ? 6.447 -29.410 110.668 1.00 26.25 33 ARG B O 1
ATOM 2364 N N . SER B 1 34 ? 6.562 -28.618 108.573 1.00 21.97 34 SER B N 1
ATOM 2365 C CA . SER B 1 34 ? 6.610 -29.951 107.973 1.00 24.17 34 SER B CA 1
ATOM 2366 C C . SER B 1 34 ? 8.067 -30.335 107.788 1.00 21.62 34 SER B C 1
ATOM 2367 O O . SER B 1 34 ? 8.729 -29.834 106.874 1.00 23.49 34 SER B O 1
ATOM 2370 N N . ARG B 1 35 ? 8.555 -31.244 108.642 1.00 23.99 35 ARG B N 1
ATOM 2371 C CA . ARG B 1 35 ? 9.996 -31.463 108.769 1.00 23.01 35 ARG B CA 1
ATOM 2372 C C . ARG B 1 35 ? 10.622 -31.962 107.471 1.00 26.21 35 ARG B C 1
ATOM 2373 O O . ARG B 1 35 ? 11.763 -31.604 107.151 1.00 24.34 35 ARG B O 1
ATOM 2381 N N . GLU B 1 36 ? 9.901 -32.788 106.708 1.00 21.99 36 GLU B N 1
ATOM 2382 C CA . GLU B 1 36 ? 10.517 -33.405 105.537 1.00 25.49 36 GLU B CA 1
ATOM 2383 C C . GLU B 1 36 ? 10.901 -32.398 104.453 1.00 28.44 36 GLU B C 1
ATOM 2384 O O . GLU B 1 36 ? 11.750 -32.711 103.607 1.00 29.33 36 GLU B O 1
ATOM 2390 N N . LYS B 1 37 ? 10.319 -31.196 104.451 1.00 27.54 37 LYS B N 1
ATOM 2391 C CA . LYS B 1 37 ? 10.719 -30.200 103.460 1.00 25.83 37 LYS B CA 1
ATOM 2392 C C . LYS B 1 37 ? 12.147 -29.688 103.672 1.00 28.46 37 LYS B C 1
ATOM 2393 O O . LYS B 1 37 ? 12.704 -29.044 102.775 1.00 25.25 37 LYS B O 1
ATOM 2399 N N . ALA B 1 38 ? 12.754 -29.974 104.823 1.00 23.07 38 ALA B N 1
ATOM 2400 C CA . ALA B 1 38 ? 14.114 -29.541 105.110 1.00 29.55 38 ALA B CA 1
ATOM 2401 C C . ALA B 1 38 ? 15.167 -30.488 104.551 1.00 30.04 38 ALA B C 1
ATOM 2402 O O . ALA B 1 38 ? 16.320 -30.074 104.362 1.00 24.94 38 ALA B O 1
ATOM 2404 N N . ASP B 1 39 ? 14.785 -31.737 104.274 1.00 28.42 39 ASP B N 1
ATOM 2405 C CA . ASP B 1 39 ? 15.768 -32.778 103.992 1.00 29.04 39 ASP B CA 1
ATOM 2406 C C . ASP B 1 39 ? 16.643 -32.407 102.807 1.00 29.74 39 ASP B C 1
ATOM 2407 O O . ASP B 1 39 ? 17.867 -32.537 102.870 1.00 30.23 39 ASP B O 1
ATOM 2412 N N . ASP B 1 40 ? 16.041 -31.898 101.736 1.00 27.31 40 ASP B N 1
ATOM 2413 C CA . ASP B 1 40 ? 16.828 -31.559 100.559 1.00 29.63 40 ASP B CA 1
ATOM 2414 C C . ASP B 1 40 ? 17.694 -30.324 100.788 1.00 28.27 40 ASP B C 1
ATOM 2415 O O . ASP B 1 40 ? 18.780 -30.213 100.211 1.00 27.51 40 ASP B O 1
ATOM 2420 N N . LEU B 1 41 ? 17.232 -29.384 101.609 1.00 24.43 41 LEU B N 1
ATOM 2421 C CA . LEU B 1 41 ? 18.083 -28.263 101.983 1.00 23.68 41 LEU B CA 1
ATOM 2422 C C . LEU B 1 41 ? 19.267 -28.731 102.825 1.00 24.46 41 LEU B C 1
ATOM 2423 O O . LEU B 1 41 ? 20.384 -28.222 102.677 1.00 23.38 41 LEU B O 1
ATOM 2428 N N . ILE B 1 42 ? 19.033 -29.689 103.725 1.00 22.05 42 ILE B N 1
ATOM 2429 C CA . ILE B 1 42 ? 20.108 -30.225 104.552 1.00 27.41 42 ILE B CA 1
ATOM 2430 C C . ILE B 1 42 ? 21.130 -30.969 103.690 1.00 24.24 42 ILE B C 1
ATOM 2431 O O . ILE B 1 42 ? 22.338 -30.884 103.927 1.00 25.69 42 ILE B O 1
ATOM 2436 N N . ARG B 1 43 ? 20.667 -31.685 102.666 1.00 24.80 43 ARG B N 1
ATOM 2437 C CA . ARG B 1 43 ? 21.593 -32.287 101.712 1.00 25.58 43 ARG B CA 1
ATOM 2438 C C . ARG B 1 43 ? 22.479 -31.238 101.048 1.00 27.98 43 ARG B C 1
ATOM 2439 O O . ARG B 1 43 ? 23.621 -31.531 100.680 1.00 29.99 43 ARG B O 1
ATOM 2447 N N . GLN B 1 44 ? 21.995 -30.005 100.926 1.00 25.88 44 GLN B N 1
ATOM 2448 C CA . GLN B 1 44 ? 22.783 -28.912 100.374 1.00 22.32 44 GLN B CA 1
ATOM 2449 C C . GLN B 1 44 ? 23.546 -28.133 101.433 1.00 23.56 44 GLN B C 1
ATOM 2450 O O . GLN B 1 44 ? 24.091 -27.071 101.120 1.00 25.98 44 GLN B O 1
ATOM 2456 N N . GLY B 1 45 ? 23.573 -28.610 102.679 1.00 24.63 45 GLY B N 1
ATOM 2457 C CA . GLY B 1 45 ? 24.400 -28.013 103.711 1.00 25.82 45 GLY B CA 1
ATOM 2458 C C . GLY B 1 45 ? 23.678 -27.180 104.753 1.00 23.84 45 GLY B C 1
ATOM 2459 O O . GLY B 1 45 ? 24.350 -26.604 105.622 1.00 22.90 45 GLY B O 1
ATOM 2460 N N . ALA B 1 46 ? 22.349 -27.070 104.691 1.00 24.13 46 ALA B N 1
ATOM 2461 C CA . ALA B 1 46 ? 21.601 -26.367 105.730 1.00 23.64 46 ALA B CA 1
ATOM 2462 C C . ALA B 1 46 ? 21.625 -27.161 107.038 1.00 22.10 46 ALA B C 1
ATOM 2463 O O . ALA B 1 46 ? 21.769 -28.384 107.037 1.00 22.47 46 ALA B O 1
ATOM 2465 N N . VAL B 1 47 ? 21.469 -26.457 108.163 1.00 25.24 47 VAL B N 1
ATOM 2466 C CA . VAL B 1 47 ? 21.434 -27.074 109.492 1.00 25.59 47 VAL B CA 1
ATOM 2467 C C . VAL B 1 47 ? 20.007 -27.027 110.038 1.00 26.22 47 VAL B C 1
ATOM 2468 O O . VAL B 1 47 ? 19.395 -25.953 110.114 1.00 21.24 47 VAL B O 1
ATOM 2472 N N . TRP B 1 48 ? 19.487 -28.190 110.438 1.00 23.75 48 TRP B N 1
ATOM 2473 C CA . TRP B 1 48 ? 18.135 -28.263 110.988 1.00 24.83 48 TRP B CA 1
ATOM 2474 C C . TRP B 1 48 ? 18.062 -27.602 112.359 1.00 27.78 48 TRP B C 1
ATOM 2475 O O . TRP B 1 48 ? 18.874 -27.887 113.244 1.00 25.27 48 TRP B O 1
ATOM 2486 N N . ALA B 1 49 ? 17.074 -26.725 112.537 1.00 23.31 49 ALA B N 1
ATOM 2487 C CA . ALA B 1 49 ? 16.717 -26.200 113.850 1.00 25.18 49 ALA B CA 1
ATOM 2488 C C . ALA B 1 49 ? 15.349 -26.743 114.234 1.00 28.50 49 ALA B C 1
ATOM 2489 O O . ALA B 1 49 ? 14.359 -26.451 113.541 1.00 25.47 49 ALA B O 1
ATOM 2491 N N . PRO B 1 50 ? 15.234 -27.524 115.314 1.00 30.90 50 PRO B N 1
ATOM 2492 C CA . PRO B 1 50 ? 13.931 -28.107 115.660 1.00 27.50 50 PRO B CA 1
ATOM 2493 C C . PRO B 1 50 ? 12.942 -27.088 116.183 1.00 28.52 50 PRO B C 1
ATOM 2494 O O . PRO B 1 50 ? 11.744 -27.384 116.218 1.00 28.70 50 PRO B O 1
ATOM 2498 N N . ASP B 1 51 ? 13.404 -25.878 116.488 1.00 30.06 51 ASP B N 1
ATOM 2499 C CA . ASP B 1 51 ? 12.773 -24.959 117.421 1.00 36.84 51 ASP B CA 1
ATOM 2500 C C . ASP B 1 51 ? 12.979 -23.538 116.929 1.00 28.96 51 ASP B C 1
ATOM 2501 O O . ASP B 1 51 ? 14.015 -23.231 116.339 1.00 32.02 51 ASP B O 1
ATOM 2506 N N . ILE B 1 52 ? 12.013 -22.654 117.202 1.00 32.88 52 ILE B N 1
ATOM 2507 C CA . ILE B 1 52 ? 12.326 -21.230 117.109 1.00 29.86 52 ILE B CA 1
ATOM 2508 C C . ILE B 1 52 ? 13.422 -20.877 118.107 1.00 33.23 52 ILE B C 1
ATOM 2509 O O . ILE B 1 52 ? 14.370 -20.145 117.786 1.00 31.03 52 ILE B O 1
ATOM 2514 N N . VAL B 1 53 ? 13.324 -21.413 119.330 1.00 35.19 53 VAL B N 1
ATOM 2515 C CA . VAL B 1 53 ? 14.360 -21.174 120.334 1.00 31.11 53 VAL B CA 1
ATOM 2516 C C . VAL B 1 53 ? 15.728 -21.602 119.811 1.00 32.22 53 VAL B C 1
ATOM 2517 O O . VAL B 1 53 ? 16.706 -20.852 119.897 1.00 31.47 53 VAL B O 1
ATOM 2521 N N . ALA B 1 54 ? 15.818 -22.821 119.271 1.00 29.65 54 ALA B N 1
ATOM 2522 C CA . ALA B 1 54 ? 17.080 -23.296 118.709 1.00 31.92 54 ALA B CA 1
ATOM 2523 C C . ALA B 1 54 ? 17.554 -22.399 117.568 1.00 32.51 54 ALA B C 1
ATOM 2524 O O . ALA B 1 54 ? 18.754 -22.147 117.419 1.00 29.36 54 ALA B O 1
ATOM 2526 N N . LEU B 1 55 ? 16.619 -21.891 116.765 1.00 28.85 55 LEU B N 1
ATOM 2527 C CA . LEU B 1 55 ? 16.980 -21.011 115.659 1.00 30.03 55 LEU B CA 1
ATOM 2528 C C . LEU B 1 55 ? 17.519 -19.672 116.155 1.00 30.66 55 LEU B C 1
ATOM 2529 O O . LEU B 1 55 ? 18.554 -19.189 115.677 1.00 29.03 55 LEU B O 1
ATOM 2534 N N . THR B 1 56 ? 16.834 -19.052 117.118 1.00 30.04 56 THR B N 1
ATOM 2535 C CA . THR B 1 56 ? 17.315 -17.774 117.635 1.00 29.62 56 THR B CA 1
ATOM 2536 C C . THR B 1 56 ? 18.642 -17.916 118.384 1.00 33.12 56 THR B C 1
ATOM 2537 O O . THR B 1 56 ? 19.458 -16.982 118.382 1.00 33.54 56 THR B O 1
ATOM 2541 N N . ARG B 1 57 ? 18.885 -19.064 119.027 1.00 32.28 57 ARG B N 1
ATOM 2542 C CA . ARG B 1 57 ? 20.182 -19.278 119.661 1.00 33.53 57 ARG B CA 1
ATOM 2543 C C . ARG B 1 57 ? 21.313 -19.264 118.639 1.00 34.25 57 ARG B C 1
ATOM 2544 O O . ARG B 1 57 ? 22.426 -18.802 118.937 1.00 33.21 57 ARG B O 1
ATOM 2552 N N . ALA B 1 58 ? 21.043 -19.736 117.424 1.00 28.06 58 ALA B N 1
ATOM 2553 C CA . ALA B 1 58 ? 22.077 -19.813 116.403 1.00 30.91 58 ALA B CA 1
ATOM 2554 C C . ALA B 1 58 ? 22.236 -18.527 115.611 1.00 29.85 58 ALA B C 1
ATOM 2555 O O . ALA B 1 58 ? 23.355 -18.206 115.194 1.00 29.92 58 ALA B O 1
ATOM 2557 N N . ALA B 1 59 ? 21.155 -17.782 115.379 1.00 29.47 59 ALA B N 1
ATOM 2558 C CA . ALA B 1 59 ? 21.170 -16.733 114.367 1.00 28.04 59 ALA B CA 1
ATOM 2559 C C . ALA B 1 59 ? 20.611 -15.432 114.921 1.00 27.05 59 ALA B C 1
ATOM 2560 O O . ALA B 1 59 ? 19.597 -15.429 115.625 1.00 27.53 59 ALA B O 1
ATOM 2562 N N . ARG B 1 60 ? 21.295 -14.330 114.611 1.00 25.12 60 ARG B N 1
ATOM 2563 C CA . ARG B 1 60 ? 20.837 -12.997 114.971 1.00 27.13 60 ARG B CA 1
ATOM 2564 C C . ARG B 1 60 ? 19.988 -12.363 113.876 1.00 25.36 60 ARG B C 1
ATOM 2565 O O . ARG B 1 60 ? 19.375 -11.320 114.110 1.00 22.83 60 ARG B O 1
ATOM 2573 N N . VAL B 1 61 ? 19.958 -12.966 112.691 1.00 24.59 61 VAL B N 1
ATOM 2574 C CA . VAL B 1 61 ? 19.147 -12.509 111.571 1.00 23.39 61 VAL B CA 1
ATOM 2575 C C . VAL B 1 61 ? 18.390 -13.721 111.049 1.00 24.97 61 VAL B C 1
ATOM 2576 O O . VAL B 1 61 ? 19.003 -14.745 110.715 1.00 25.60 61 VAL B O 1
ATOM 2580 N N . LEU B 1 62 ? 17.066 -13.625 111.011 1.00 20.32 62 LEU B N 1
ATOM 2581 C CA . LEU B 1 62 ? 16.213 -14.721 110.573 1.00 24.27 62 LEU B CA 1
ATOM 2582 C C . LEU B 1 62 ? 15.350 -14.250 109.411 1.00 20.95 62 LEU B C 1
ATOM 2583 O O . LEU B 1 62 ? 14.742 -13.176 109.484 1.00 20.22 62 LEU B O 1
ATOM 2588 N N . PHE B 1 63 ? 15.271 -15.062 108.366 1.00 21.43 63 PHE B N 1
ATOM 2589 C CA . PHE B 1 63 ? 14.289 -14.851 107.312 1.00 20.60 63 PHE B CA 1
ATOM 2590 C C . PHE B 1 63 ? 13.022 -15.647 107.621 1.00 23.80 63 PHE B C 1
ATOM 2591 O O . PHE B 1 63 ? 13.086 -16.726 108.211 1.00 20.27 63 PHE B O 1
ATOM 2599 N N . VAL B 1 64 ? 11.864 -15.101 107.216 1.00 21.17 64 VAL B N 1
ATOM 2600 C CA . VAL B 1 64 ? 10.574 -15.776 107.351 1.00 22.51 64 VAL B CA 1
ATOM 2601 C C . VAL B 1 64 ? 9.896 -15.775 105.987 1.00 22.13 64 VAL B C 1
ATOM 2602 O O . VAL B 1 64 ? 9.855 -14.737 105.320 1.00 22.44 64 VAL B O 1
ATOM 2606 N N . CYS B 1 65 ? 9.364 -16.941 105.560 1.00 20.82 65 CYS B N 1
ATOM 2607 C CA . CYS B 1 65 ? 8.743 -16.973 104.222 1.00 21.21 65 CYS B CA 1
ATOM 2608 C C . CYS B 1 65 ? 7.572 -17.957 104.253 1.00 23.09 65 CYS B C 1
ATOM 2609 O O . CYS B 1 65 ? 7.679 -19.116 103.850 1.00 21.91 65 CYS B O 1
ATOM 2612 N N . THR B 1 66 ? 6.435 -17.480 104.745 1.00 20.76 66 THR B N 1
ATOM 2613 C CA . THR B 1 66 ? 5.264 -18.314 104.972 1.00 20.89 66 THR B CA 1
ATOM 2614 C C . THR B 1 66 ? 4.076 -17.731 104.221 1.00 19.26 66 THR B C 1
ATOM 2615 O O . THR B 1 66 ? 4.149 -16.651 103.637 1.00 20.45 66 THR B O 1
ATOM 2619 N N . ALA B 1 67 ? 2.955 -18.441 104.286 1.00 19.99 67 ALA B N 1
ATOM 2620 C CA . ALA B 1 67 ? 1.738 -18.034 103.604 1.00 20.50 67 ALA B CA 1
ATOM 2621 C C . ALA B 1 67 ? 0.578 -18.059 104.582 1.00 20.04 67 ALA B C 1
ATOM 2622 O O . ALA B 1 67 ? 0.337 -19.081 105.238 1.00 22.73 67 ALA B O 1
ATOM 2624 N N . GLY B 1 68 ? -0.140 -16.947 104.668 1.00 21.14 68 GLY B N 1
ATOM 2625 C CA . GLY B 1 68 ? -1.382 -16.884 105.407 1.00 23.63 68 GLY B CA 1
ATOM 2626 C C . GLY B 1 68 ? -1.216 -16.237 106.772 1.00 21.67 68 GLY B C 1
ATOM 2627 O O . GLY B 1 68 ? -0.137 -16.217 107.365 1.00 22.50 68 GLY B O 1
ATOM 2628 N N . SER B 1 69 ? -2.328 -15.707 107.280 1.00 26.45 69 SER B N 1
ATOM 2629 C CA . SER B 1 69 ? -2.307 -15.044 108.580 1.00 26.47 69 SER B CA 1
ATOM 2630 C C . SER B 1 69 ? -2.173 -16.036 109.730 1.00 23.17 69 SER B C 1
ATOM 2631 O O . SER B 1 69 ? -1.684 -15.665 110.799 1.00 23.88 69 SER B O 1
ATOM 2634 N N . GLU B 1 70 ? -2.624 -17.281 109.557 1.00 23.64 70 GLU B N 1
ATOM 2635 C CA . GLU B 1 70 ? -2.459 -18.254 110.634 1.00 25.75 70 GLU B CA 1
ATOM 2636 C C . GLU B 1 70 ? -0.980 -18.476 110.944 1.00 24.36 70 GLU B C 1
ATOM 2637 O O . GLU B 1 70 ? -0.595 -18.611 112.111 1.00 24.24 70 GLU B O 1
ATOM 2643 N N . ALA B 1 71 ? -0.129 -18.480 109.915 1.00 23.05 71 ALA B N 1
ATOM 2644 C CA . ALA B 1 71 ? 1.306 -18.616 110.153 1.00 21.39 71 ALA B CA 1
ATOM 2645 C C . ALA B 1 71 ? 1.880 -17.397 110.863 1.00 23.31 71 ALA B C 1
ATOM 2646 O O . ALA B 1 71 ? 2.844 -17.532 111.620 1.00 23.53 71 ALA B O 1
ATOM 2648 N N . VAL B 1 72 ? 1.330 -16.202 110.617 1.00 22.16 72 VAL B N 1
ATOM 2649 C CA . VAL B 1 72 ? 1.796 -15.017 111.334 1.00 22.94 72 VAL B CA 1
ATOM 2650 C C . VAL B 1 72 ? 1.537 -15.184 112.823 1.00 26.69 72 VAL B C 1
ATOM 2651 O O . VAL B 1 72 ? 2.411 -14.944 113.663 1.00 23.57 72 VAL B O 1
ATOM 2655 N N . GLN B 1 73 ? 0.322 -15.604 113.161 1.00 26.61 73 GLN B N 1
ATOM 2656 C CA . GLN B 1 73 ? -0.016 -15.814 114.562 1.00 27.67 73 GLN B CA 1
ATOM 2657 C C . GLN B 1 73 ? 0.852 -16.920 115.158 1.00 24.71 73 GLN B C 1
ATOM 2658 O O . GLN B 1 73 ? 1.457 -16.734 116.214 1.00 24.45 73 GLN B O 1
ATOM 2664 N N . ASP B 1 74 ? 0.981 -18.057 114.456 1.00 25.02 74 ASP B N 1
ATOM 2665 C CA . ASP B 1 74 ? 1.645 -19.222 115.047 1.00 27.15 74 ASP B CA 1
ATOM 2666 C C . ASP B 1 74 ? 3.139 -18.970 115.275 1.00 28.61 74 ASP B C 1
ATOM 2667 O O . ASP B 1 74 ? 3.678 -19.347 116.322 1.00 30.07 74 ASP B O 1
ATOM 2672 N N . PHE B 1 75 ? 3.823 -18.312 114.329 1.00 24.16 75 PHE B N 1
ATOM 2673 C CA . PHE B 1 75 ? 5.267 -18.113 114.461 1.00 24.07 75 PHE B CA 1
ATOM 2674 C C . PHE B 1 75 ? 5.623 -16.877 115.284 1.00 26.84 75 PHE B C 1
ATOM 2675 O O . PHE B 1 75 ? 6.606 -16.897 116.032 1.00 25.31 75 PHE B O 1
ATOM 2683 N N . TYR B 1 76 ? 4.867 -15.786 115.155 1.00 24.25 76 TYR B N 1
ATOM 2684 C CA . TYR B 1 76 ? 5.262 -14.583 115.884 1.00 24.94 76 TYR B CA 1
ATOM 2685 C C . TYR B 1 76 ? 4.705 -14.525 117.306 1.00 26.19 76 TYR B C 1
ATOM 2686 O O . TYR B 1 76 ? 5.421 -14.127 118.232 1.00 23.33 76 TYR B O 1
ATOM 2695 N N . HIS B 1 77 ? 3.446 -14.910 117.507 1.00 27.23 77 HIS B N 1
ATOM 2696 C CA . HIS B 1 77 ? 2.754 -14.604 118.753 1.00 29.85 77 HIS B CA 1
ATOM 2697 C C . HIS B 1 77 ? 2.558 -15.809 119.662 1.00 30.25 77 HIS B C 1
ATOM 2698 O O . HIS B 1 77 ? 1.874 -15.685 120.683 1.00 32.15 77 HIS B O 1
ATOM 2705 N N . ALA B 1 78 ? 3.130 -16.958 119.328 1.00 24.61 78 ALA B N 1
ATOM 2706 C CA . ALA B 1 78 ? 3.088 -18.091 120.243 1.00 32.20 78 ALA B CA 1
ATOM 2707 C C . ALA B 1 78 ? 3.755 -17.713 121.570 1.00 34.71 78 ALA B C 1
ATOM 2708 O O . ALA B 1 78 ? 4.896 -17.226 121.569 1.00 29.52 78 ALA B O 1
ATOM 2710 N N . PRO B 1 79 ? 3.076 -17.878 122.709 1.00 36.17 79 PRO B N 1
ATOM 2711 C CA . PRO B 1 79 ? 3.672 -17.460 123.989 1.00 38.53 79 PRO B CA 1
ATOM 2712 C C . PRO B 1 79 ? 4.932 -18.257 124.299 1.00 37.12 79 PRO B C 1
ATOM 2713 O O . PRO B 1 79 ? 5.002 -19.460 124.041 1.00 36.93 79 PRO B O 1
ATOM 2717 N N . ASP B 1 80 ? 5.942 -17.557 124.829 1.00 36.90 80 ASP B N 1
ATOM 2718 C CA . ASP B 1 80 ? 7.237 -18.125 125.215 1.00 37.34 80 ASP B CA 1
ATOM 2719 C C . ASP B 1 80 ? 8.026 -18.724 124.043 1.00 40.12 80 ASP B C 1
ATOM 2720 O O . ASP B 1 80 ? 9.258 -18.626 124.007 1.00 43.34 80 ASP B O 1
ATOM 2725 N N . ARG B 1 81 ? 7.329 -19.346 123.089 1.00 35.22 81 ARG B N 1
ATOM 2726 C CA . ARG B 1 81 ? 7.937 -20.120 122.011 1.00 41.38 81 ARG B CA 1
ATOM 2727 C C . ARG B 1 81 ? 8.064 -19.363 120.694 1.00 39.81 81 ARG B C 1
ATOM 2728 O O . ARG B 1 81 ? 8.860 -19.775 119.838 1.00 36.21 81 ARG B O 1
ATOM 2736 N N . GLY B 1 82 ? 7.298 -18.287 120.507 1.00 33.89 82 GLY B N 1
ATOM 2737 C CA . GLY B 1 82 ? 7.270 -17.580 119.246 1.00 31.76 82 GLY B CA 1
ATOM 2738 C C . GLY B 1 82 ? 8.429 -16.617 119.060 1.00 29.60 82 GLY B C 1
ATOM 2739 O O . GLY B 1 82 ? 9.261 -16.408 119.941 1.00 29.80 82 GLY B O 1
ATOM 2740 N N . LEU B 1 83 ? 8.468 -16.018 117.863 1.00 26.39 83 LEU B N 1
ATOM 2741 C CA . LEU B 1 83 ? 9.566 -15.128 117.492 1.00 25.55 83 LEU B CA 1
ATOM 2742 C C . LEU B 1 83 ? 9.675 -13.952 118.442 1.00 27.57 83 LEU B C 1
ATOM 2743 O O . LEU B 1 83 ? 10.780 -13.582 118.855 1.00 27.54 83 LEU B O 1
ATOM 2748 N N . LEU B 1 84 ? 8.540 -13.332 118.778 1.00 26.24 84 LEU B N 1
ATOM 2749 C CA . LEU B 1 84 ? 8.566 -12.131 119.608 1.00 28.21 84 LEU B CA 1
ATOM 2750 C C . LEU B 1 84 ? 9.124 -12.411 120.995 1.00 27.62 84 LEU B C 1
ATOM 2751 O O . LEU B 1 84 ? 9.807 -11.554 121.573 1.00 30.59 84 LEU B O 1
ATOM 2756 N N . ALA B 1 85 ? 8.861 -13.601 121.539 1.00 29.05 85 ALA B N 1
ATOM 2757 C CA . ALA B 1 85 ? 9.402 -13.946 122.849 1.00 32.67 85 ALA B CA 1
ATOM 2758 C C . ALA B 1 85 ? 10.898 -14.241 122.785 1.00 32.70 85 ALA B C 1
ATOM 2759 O O . ALA B 1 85 ? 11.630 -13.934 123.734 1.00 34.34 85 ALA B O 1
ATOM 2761 N N . CYS B 1 86 ? 11.376 -14.813 121.681 1.00 32.76 86 CYS B N 1
ATOM 2762 C CA . CYS B 1 86 ? 12.746 -15.311 121.611 1.00 28.26 86 CYS B CA 1
ATOM 2763 C C . CYS B 1 86 ? 13.746 -14.267 121.147 1.00 31.91 86 CYS B C 1
ATOM 2764 O O . CYS B 1 86 ? 14.951 -14.522 121.178 1.00 36.65 86 CYS B O 1
ATOM 2767 N N . LEU B 1 87 ? 13.283 -13.103 120.738 1.00 32.09 87 LEU B N 1
ATOM 2768 C CA . LEU B 1 87 ? 14.154 -12.141 120.097 1.00 33.36 87 LEU B CA 1
ATOM 2769 C C . LEU B 1 87 ? 15.044 -11.453 121.123 1.00 35.10 87 LEU B C 1
ATOM 2770 O O . LEU B 1 87 ? 14.566 -10.987 122.163 1.00 35.31 87 LEU B O 1
ATOM 2775 N N . GLU B 1 88 ? 16.335 -11.373 120.816 1.00 31.53 88 GLU B N 1
ATOM 2776 C CA . GLU B 1 88 ? 17.288 -10.602 121.597 1.00 29.77 88 GLU B CA 1
ATOM 2777 C C . GLU B 1 88 ? 17.336 -9.170 121.078 1.00 30.48 88 GLU B C 1
ATOM 2778 O O . GLU B 1 88 ? 17.030 -8.901 119.915 1.00 27.52 88 GLU B O 1
ATOM 2784 N N . VAL B 1 89 ? 17.715 -8.241 121.959 1.00 25.61 89 VAL B N 1
ATOM 2785 C CA . VAL B 1 89 ? 17.978 -6.880 121.504 1.00 28.17 89 VAL B CA 1
ATOM 2786 C C . VAL B 1 89 ? 19.008 -6.915 120.383 1.00 24.12 89 VAL B C 1
ATOM 2787 O O . VAL B 1 89 ? 20.023 -7.617 120.468 1.00 29.56 89 VAL B O 1
ATOM 2791 N N . GLY B 1 90 ? 18.747 -6.161 119.319 1.00 24.80 90 GLY B N 1
ATOM 2792 C CA . GLY B 1 90 ? 19.622 -6.134 118.171 1.00 27.15 90 GLY B CA 1
ATOM 2793 C C . GLY B 1 90 ? 19.291 -7.133 117.081 1.00 26.24 90 GLY B C 1
ATOM 2794 O O . GLY B 1 90 ? 19.831 -7.014 115.972 1.00 26.88 90 GLY B O 1
ATOM 2795 N N . ASP B 1 91 ? 18.417 -8.099 117.347 1.00 23.55 91 ASP B N 1
ATOM 2796 C CA . ASP B 1 91 ? 18.054 -9.083 116.338 1.00 24.11 91 ASP B CA 1
ATOM 2797 C C . ASP B 1 91 ? 17.239 -8.440 115.217 1.00 22.74 91 ASP B C 1
ATOM 2798 O O . ASP B 1 91 ? 16.613 -7.393 115.389 1.00 25.04 91 ASP B O 1
ATOM 2803 N N . ILE B 1 92 ? 17.251 -9.084 114.050 1.00 22.91 92 ILE B N 1
ATOM 2804 C CA . ILE B 1 92 ? 16.514 -8.609 112.884 1.00 23.35 92 ILE B CA 1
ATOM 2805 C C . ILE B 1 92 ? 15.779 -9.785 112.258 1.00 22.61 92 ILE B C 1
ATOM 2806 O O . ILE B 1 92 ? 16.386 -10.819 111.964 1.00 23.19 92 ILE B O 1
ATOM 2811 N N . VAL B 1 93 ? 14.480 -9.626 112.031 1.00 23.96 93 VAL B N 1
ATOM 2812 C CA . VAL B 1 93 ? 13.704 -10.621 111.300 1.00 25.54 93 VAL B CA 1
ATOM 2813 C C . VAL B 1 93 ? 13.325 -10.007 109.958 1.00 25.08 93 VAL B C 1
ATOM 2814 O O . VAL B 1 93 ? 12.747 -8.913 109.906 1.00 21.36 93 VAL B O 1
ATOM 2818 N N . VAL B 1 94 ? 13.694 -10.693 108.878 1.00 22.97 94 VAL B N 1
ATOM 2819 C CA . VAL B 1 94 ? 13.422 -10.259 107.513 1.00 22.16 94 VAL B CA 1
ATOM 2820 C C . VAL B 1 94 ? 12.260 -11.102 106.996 1.00 23.58 94 VAL B C 1
ATOM 2821 O O . VAL B 1 94 ? 12.427 -12.283 106.676 1.00 21.46 94 VAL B O 1
ATOM 2825 N N . ASP B 1 95 ? 11.078 -10.495 106.913 1.00 21.24 95 ASP B N 1
ATOM 2826 C CA . ASP B 1 95 ? 9.860 -11.207 106.551 1.00 24.21 95 ASP B CA 1
ATOM 2827 C C . ASP B 1 95 ? 9.624 -11.042 105.053 1.00 20.23 95 ASP B C 1
ATOM 2828 O O . ASP B 1 95 ? 9.283 -9.951 104.594 1.00 22.58 95 ASP B O 1
ATOM 2833 N N . LEU B 1 96 ? 9.789 -12.133 104.313 1.00 21.12 96 LEU B N 1
ATOM 2834 C CA . LEU B 1 96 ? 9.610 -12.200 102.866 1.00 21.80 96 LEU B CA 1
ATOM 2835 C C . LEU B 1 96 ? 8.181 -12.528 102.445 1.00 22.31 96 LEU B C 1
ATOM 2836 O O . LEU B 1 96 ? 7.903 -12.587 101.239 1.00 22.66 96 LEU B O 1
ATOM 2841 N N . SER B 1 97 ? 7.279 -12.758 103.395 1.00 18.96 97 SER B N 1
ATOM 2842 C CA . SER B 1 97 ? 5.905 -13.115 103.072 1.00 20.93 97 SER B CA 1
ATOM 2843 C C . SER B 1 97 ? 5.122 -11.893 102.609 1.00 20.20 97 SER B C 1
ATOM 2844 O O . SER B 1 97 ? 5.488 -10.748 102.880 1.00 20.19 97 SER B O 1
ATOM 2847 N N . THR B 1 98 ? 4.021 -12.153 101.914 1.00 20.47 98 THR B N 1
ATOM 2848 C CA . THR B 1 98 ? 3.022 -11.133 101.611 1.00 21.25 98 THR B CA 1
ATOM 2849 C C . THR B 1 98 ? 1.904 -11.216 102.649 1.00 23.29 98 THR B C 1
ATOM 2850 O O . THR B 1 98 ? 1.212 -12.239 102.744 1.00 19.20 98 THR B O 1
ATOM 2854 N N . ILE B 1 99 ? 1.743 -10.146 103.434 1.00 20.87 99 ILE B N 1
ATOM 2855 C CA . ILE B 1 99 ? 0.772 -10.083 104.522 1.00 23.23 99 ILE B CA 1
ATOM 2856 C C . ILE B 1 99 ? 0.087 -8.727 104.465 1.00 23.54 99 ILE B C 1
ATOM 2857 O O . ILE B 1 99 ? 0.507 -7.828 103.734 1.00 18.87 99 ILE B O 1
ATOM 2862 N N . ALA B 1 100 ? -0.968 -8.584 105.271 1.00 18.53 100 ALA B N 1
ATOM 2863 C CA . ALA B 1 100 ? -1.729 -7.341 105.268 1.00 23.01 100 ALA B CA 1
ATOM 2864 C C . ALA B 1 100 ? -0.850 -6.187 105.749 1.00 22.71 100 ALA B C 1
ATOM 2865 O O . ALA B 1 100 ? -0.019 -6.369 106.648 1.00 24.25 100 ALA B O 1
ATOM 2867 N N . PRO B 1 101 ? -0.985 -4.997 105.163 1.00 24.16 101 PRO B N 1
ATOM 2868 C CA . PRO B 1 101 ? -0.157 -3.870 105.629 1.00 24.53 101 PRO B CA 1
ATOM 2869 C C . PRO B 1 101 ? -0.324 -3.575 107.114 1.00 22.95 101 PRO B C 1
ATOM 2870 O O . PRO B 1 101 ? 0.669 -3.294 107.795 1.00 21.70 101 PRO B O 1
ATOM 2874 N N . GLU B 1 102 ? -1.545 -3.654 107.647 1.00 24.11 102 GLU B N 1
ATOM 2875 C CA . GLU B 1 102 ? -1.726 -3.400 109.072 1.00 27.42 102 GLU B CA 1
ATOM 2876 C C . GLU B 1 102 ? -1.059 -4.480 109.922 1.00 25.60 102 GLU B C 1
ATOM 2877 O O . GLU B 1 102 ? -0.587 -4.194 111.027 1.00 24.11 102 GLU B O 1
ATOM 2883 N N . THR B 1 103 ? -0.981 -5.716 109.421 1.00 26.18 103 THR B N 1
ATOM 2884 C CA . THR B 1 103 ? -0.232 -6.741 110.142 1.00 22.81 103 THR B CA 1
ATOM 2885 C C . THR B 1 103 ? 1.255 -6.390 110.193 1.00 20.72 103 THR B C 1
ATOM 2886 O O . THR B 1 103 ? 1.880 -6.442 111.257 1.00 20.84 103 THR B O 1
ATOM 2890 N N . ALA B 1 104 ? 1.832 -5.993 109.060 1.00 19.98 104 ALA B N 1
ATOM 2891 C CA . ALA B 1 104 ? 3.229 -5.565 109.058 1.00 23.02 104 ALA B CA 1
ATOM 2892 C C . ALA B 1 104 ? 3.448 -4.380 109.996 1.00 24.69 104 ALA B C 1
ATOM 2893 O O . ALA B 1 104 ? 4.431 -4.349 110.750 1.00 25.04 104 ALA B O 1
ATOM 2895 N N . GLU B 1 105 ? 2.536 -3.407 109.981 1.00 23.59 105 GLU B N 1
ATOM 2896 C CA . GLU B 1 105 ? 2.681 -2.251 110.858 1.00 23.38 105 GLU B CA 1
ATOM 2897 C C . GLU B 1 105 ? 2.741 -2.677 112.318 1.00 24.07 105 GLU B C 1
ATOM 2898 O O . GLU B 1 105 ? 3.594 -2.205 113.073 1.00 25.98 105 GLU B O 1
ATOM 2904 N N . GLY B 1 106 ? 1.861 -3.596 112.725 1.00 21.98 106 GLY B N 1
ATOM 2905 C CA . GLY B 1 106 ? 1.894 -4.074 114.097 1.00 23.53 106 GLY B CA 1
ATOM 2906 C C . GLY B 1 106 ? 3.192 -4.778 114.444 1.00 25.78 106 GLY B C 1
ATOM 2907 O O . GLY B 1 106 ? 3.728 -4.608 115.544 1.00 24.42 106 GLY B O 1
ATOM 2908 N N . LEU B 1 107 ? 3.723 -5.569 113.512 1.00 22.62 107 LEU B N 1
ATOM 2909 C CA . LEU B 1 107 ? 4.975 -6.271 113.779 1.00 23.41 107 LEU B CA 1
ATOM 2910 C C . LEU B 1 107 ? 6.154 -5.304 113.913 1.00 24.38 107 LEU B C 1
ATOM 2911 O O . LEU B 1 107 ? 6.992 -5.468 114.814 1.00 22.37 107 LEU B O 1
ATOM 2916 N N . HIS B 1 108 ? 6.248 -4.300 113.028 1.00 19.49 108 HIS B N 1
ATOM 2917 C CA . HIS B 1 108 ? 7.239 -3.241 113.217 1.00 21.99 108 HIS B CA 1
ATOM 2918 C C . HIS B 1 108 ? 7.211 -2.722 114.660 1.00 24.50 108 HIS B C 1
ATOM 2919 O O . HIS B 1 108 ? 8.252 -2.629 115.323 1.00 22.12 108 HIS B O 1
ATOM 2926 N N . ALA B 1 109 ? 6.014 -2.421 115.179 1.00 23.27 109 ALA B N 1
ATOM 2927 C CA . ALA B 1 109 ? 5.909 -1.861 116.531 1.00 23.52 109 ALA B CA 1
ATOM 2928 C C . ALA B 1 109 ? 6.232 -2.900 117.600 1.00 25.12 109 ALA B C 1
ATOM 2929 O O . ALA B 1 109 ? 6.938 -2.604 118.573 1.00 27.28 109 ALA B O 1
ATOM 2931 N N . ALA B 1 110 ? 5.714 -4.119 117.445 1.00 23.10 110 ALA B N 1
ATOM 2932 C CA . ALA B 1 110 ? 5.987 -5.167 118.421 1.00 25.44 110 ALA B CA 1
ATOM 2933 C C . ALA B 1 110 ? 7.477 -5.480 118.498 1.00 26.63 110 ALA B C 1
ATOM 2934 O O . ALA B 1 110 ? 8.012 -5.708 119.591 1.00 23.71 110 ALA B O 1
ATOM 2936 N N . PHE B 1 111 ? 8.163 -5.491 117.348 1.00 24.34 111 PHE B N 1
ATOM 2937 C CA . PHE B 1 111 ? 9.601 -5.758 117.327 1.00 24.17 111 PHE B CA 1
ATOM 2938 C C . PHE B 1 111 ? 10.386 -4.631 117.981 1.00 25.98 111 PHE B C 1
ATOM 2939 O O . PHE B 1 111 ? 11.301 -4.877 118.774 1.00 26.57 111 PHE B O 1
ATOM 2947 N N . ALA B 1 112 ? 10.060 -3.386 117.634 1.00 24.36 112 ALA B N 1
ATOM 2948 C CA . ALA B 1 112 ? 10.766 -2.254 118.214 1.00 27.55 112 ALA B CA 1
ATOM 2949 C C . ALA B 1 112 ? 10.660 -2.256 119.731 1.00 26.93 112 ALA B C 1
ATOM 2950 O O . ALA B 1 112 ? 11.613 -1.879 120.419 1.00 32.42 112 ALA B O 1
ATOM 2952 N N . GLN B 1 113 ? 9.534 -2.707 120.275 1.00 25.72 113 GLN B N 1
ATOM 2953 C CA . GLN B 1 113 ? 9.393 -2.708 121.719 1.00 28.19 113 GLN B CA 1
ATOM 2954 C C . GLN B 1 113 ? 10.055 -3.906 122.377 1.00 28.28 113 GLN B C 1
ATOM 2955 O O . GLN B 1 113 ? 10.092 -3.966 123.610 1.00 25.63 113 GLN B O 1
ATOM 2961 N N . GLN B 1 114 ? 10.595 -4.843 121.595 1.00 26.63 114 GLN B N 1
ATOM 2962 C CA . GLN B 1 114 ? 11.525 -5.844 122.099 1.00 24.61 114 GLN B CA 1
ATOM 2963 C C . GLN B 1 114 ? 12.976 -5.422 121.912 1.00 26.44 114 GLN B C 1
ATOM 2964 O O . GLN B 1 114 ? 13.883 -6.231 122.145 1.00 25.96 114 GLN B O 1
ATOM 2970 N N . GLY B 1 115 ? 13.216 -4.183 121.489 1.00 24.20 115 GLY B N 1
ATOM 2971 C CA . GLY B 1 115 ? 14.558 -3.769 121.139 1.00 23.92 115 GLY B CA 1
ATOM 2972 C C . GLY B 1 115 ? 15.124 -4.461 119.922 1.00 26.42 115 GLY B C 1
ATOM 2973 O O . GLY B 1 115 ? 16.351 -4.525 119.770 1.00 29.53 115 GLY B O 1
ATOM 2974 N N . ALA B 1 116 ? 14.270 -4.999 119.051 1.00 25.48 116 ALA B N 1
ATOM 2975 C CA . ALA B 1 116 ? 14.704 -5.659 117.825 1.00 23.74 116 ALA B CA 1
ATOM 2976 C C . ALA B 1 116 ? 14.088 -4.954 116.619 1.00 24.04 116 ALA B C 1
ATOM 2977 O O . ALA B 1 116 ? 13.416 -3.935 116.750 1.00 23.74 116 ALA B O 1
ATOM 2979 N N . ASP B 1 117 ? 14.319 -5.512 115.429 1.00 22.68 117 ASP B N 1
ATOM 2980 C CA . ASP B 1 117 ? 13.902 -4.869 114.191 1.00 26.66 117 ASP B CA 1
ATOM 2981 C C . ASP B 1 117 ? 13.138 -5.824 113.292 1.00 25.91 117 ASP B C 1
ATOM 2982 O O . ASP B 1 117 ? 13.640 -6.904 112.951 1.00 22.04 117 ASP B O 1
ATOM 2987 N N . TYR B 1 118 ? 11.940 -5.393 112.885 1.00 24.71 118 TYR B N 1
ATOM 2988 C CA . TYR B 1 118 ? 11.171 -6.055 111.839 1.00 24.11 118 TYR B CA 1
ATOM 2989 C C . TYR B 1 118 ? 11.468 -5.372 110.509 1.00 21.67 118 TYR B C 1
ATOM 2990 O O . TYR B 1 118 ? 11.317 -4.151 110.387 1.00 22.98 118 TYR B O 1
ATOM 2999 N N . ILE B 1 119 ? 11.907 -6.155 109.530 1.00 22.04 119 ILE B N 1
ATOM 3000 C CA . ILE B 1 119 ? 12.178 -5.685 108.174 1.00 20.47 119 ILE B CA 1
ATOM 3001 C C . ILE B 1 119 ? 11.140 -6.348 107.268 1.00 20.67 119 ILE B C 1
ATOM 3002 O O . ILE B 1 119 ? 11.108 -7.579 107.112 1.00 19.09 119 ILE B O 1
ATOM 3007 N N . GLU B 1 120 ? 10.244 -5.531 106.739 1.00 21.46 120 GLU B N 1
ATOM 3008 C CA . GLU B 1 120 ? 9.117 -5.985 105.935 1.00 21.95 120 GLU B CA 1
ATOM 3009 C C . GLU B 1 120 ? 9.589 -6.045 104.486 1.00 20.58 120 GLU B C 1
ATOM 3010 O O . GLU B 1 120 ? 9.857 -5.008 103.877 1.00 19.27 120 GLU B O 1
ATOM 3016 N N . CYS B 1 121 ? 9.738 -7.258 103.943 1.00 17.09 121 CYS B N 1
ATOM 3017 C CA . CYS B 1 121 ? 10.503 -7.451 102.710 1.00 22.10 121 CYS B CA 1
ATOM 3018 C C . CYS B 1 121 ? 9.808 -8.420 101.759 1.00 23.40 121 CYS B C 1
ATOM 3019 O O . CYS B 1 121 ? 10.373 -9.454 101.375 1.00 18.93 121 CYS B O 1
ATOM 3022 N N . PRO B 1 122 ? 8.591 -8.092 101.310 1.00 21.04 122 PRO B N 1
ATOM 3023 C CA . PRO B 1 122 ? 7.975 -8.892 100.244 1.00 20.92 122 PRO B CA 1
ATOM 3024 C C . PRO B 1 122 ? 8.815 -8.836 98.969 1.00 23.12 122 PRO B C 1
ATOM 3025 O O . PRO B 1 122 ? 9.526 -7.858 98.718 1.00 20.48 122 PRO B O 1
ATOM 3029 N N . VAL B 1 123 ? 8.734 -9.913 98.170 1.00 21.88 123 VAL B N 1
ATOM 3030 C CA . VAL B 1 123 ? 9.589 -10.122 97.004 1.00 19.64 123 VAL B CA 1
ATOM 3031 C C . VAL B 1 123 ? 8.735 -10.493 95.787 1.00 22.05 123 VAL B C 1
ATOM 3032 O O . VAL B 1 123 ? 7.544 -10.801 95.890 1.00 21.85 123 VAL B O 1
ATOM 3036 N N . SER B 1 124 ? 9.375 -10.474 94.621 1.00 19.25 124 SER B N 1
ATOM 3037 C CA . SER B 1 124 ? 8.707 -10.805 93.369 1.00 22.38 124 SER B CA 1
ATOM 3038 C C . SER B 1 124 ? 9.737 -11.342 92.388 1.00 22.59 124 SER B C 1
ATOM 3039 O O . SER B 1 124 ? 10.849 -10.815 92.294 1.00 23.17 124 SER B O 1
ATOM 3042 N N . GLY B 1 125 ? 9.354 -12.384 91.651 1.00 24.24 125 GLY B N 1
ATOM 3043 C CA . GLY B 1 125 ? 10.276 -13.044 90.744 1.00 24.81 125 GLY B CA 1
ATOM 3044 C C . GLY B 1 125 ? 10.038 -14.541 90.692 1.00 23.83 125 GLY B C 1
ATOM 3045 O O . GLY B 1 125 ? 10.571 -15.227 89.821 1.00 27.01 125 GLY B O 1
ATOM 3046 N N . GLY B 1 126 ? 9.243 -15.059 91.619 1.00 22.70 126 GLY B N 1
ATOM 3047 C CA . GLY B 1 126 ? 8.939 -16.473 91.654 1.00 24.55 126 GLY B CA 1
ATOM 3048 C C . GLY B 1 126 ? 10.136 -17.319 92.054 1.00 22.49 126 GLY B C 1
ATOM 3049 O O . GLY B 1 126 ? 11.220 -16.829 92.349 1.00 22.78 126 GLY B O 1
ATOM 3050 N N . VAL B 1 127 ? 9.904 -18.634 92.072 1.00 18.97 127 VAL B N 1
ATOM 3051 C CA . VAL B 1 127 ? 10.965 -19.601 92.354 1.00 21.58 127 VAL B CA 1
ATOM 3052 C C . VAL B 1 127 ? 12.100 -19.459 91.344 1.00 24.53 127 VAL B C 1
ATOM 3053 O O . VAL B 1 127 ? 13.286 -19.556 91.690 1.00 21.37 127 VAL B O 1
ATOM 3057 N N . GLU B 1 128 ? 11.747 -19.247 90.079 1.00 23.69 128 GLU B N 1
ATOM 3058 C CA . GLU B 1 128 ? 12.753 -19.086 89.037 1.00 25.83 128 GLU B CA 1
ATOM 3059 C C . GLU B 1 128 ? 13.682 -17.917 89.337 1.00 24.54 128 GLU B C 1
ATOM 3060 O O . GLU B 1 128 ? 14.906 -18.033 89.200 1.00 27.42 128 GLU B O 1
ATOM 3066 N N . GLY B 1 129 ? 13.123 -16.780 89.757 1.00 23.41 129 GLY B N 1
ATOM 3067 C CA . GLY B 1 129 ? 13.961 -15.627 90.048 1.00 23.15 129 GLY B CA 1
ATOM 3068 C C . GLY B 1 129 ? 14.819 -15.818 91.289 1.00 22.67 129 GLY B C 1
ATOM 3069 O O . GLY B 1 129 ? 15.962 -15.354 91.340 1.00 24.10 129 GLY B O 1
ATOM 3070 N N . ALA B 1 130 ? 14.271 -16.484 92.313 1.00 22.75 130 ALA B N 1
ATOM 3071 C CA . ALA B 1 130 ? 15.043 -16.767 93.520 1.00 22.93 130 ALA B CA 1
ATOM 3072 C C . ALA B 1 130 ? 16.224 -17.677 93.205 1.00 25.53 130 ALA B C 1
ATOM 3073 O O . ALA B 1 130 ? 17.358 -17.423 93.638 1.00 26.27 130 ALA B O 1
ATOM 3075 N N . LEU B 1 131 ? 15.985 -18.732 92.427 1.00 22.25 131 LEU B N 1
ATOM 3076 C CA . LEU B 1 131 ? 17.069 -19.656 92.110 1.00 24.27 131 LEU B CA 1
ATOM 3077 C C . LEU B 1 131 ? 18.179 -18.972 91.323 1.00 26.10 131 LEU B C 1
ATOM 3078 O O . LEU B 1 131 ? 19.355 -19.303 91.498 1.00 25.14 131 LEU B O 1
ATOM 3083 N N . ALA B 1 132 ? 17.829 -18.023 90.460 1.00 25.21 132 ALA B N 1
ATOM 3084 C CA . ALA B 1 132 ? 18.815 -17.221 89.753 1.00 28.17 132 ALA B CA 1
ATOM 3085 C C . ALA B 1 132 ? 19.323 -16.047 90.581 1.00 31.16 132 ALA B C 1
ATOM 3086 O O . ALA B 1 132 ? 20.187 -15.300 90.107 1.00 27.64 132 ALA B O 1
ATOM 3088 N N . GLY B 1 133 ? 18.811 -15.871 91.798 1.00 27.86 133 GLY B N 1
ATOM 3089 C CA . GLY B 1 133 ? 19.206 -14.754 92.628 1.00 27.29 133 GLY B CA 1
ATOM 3090 C C . GLY B 1 133 ? 18.877 -13.400 92.049 1.00 28.49 133 GLY B C 1
ATOM 3091 O O . GLY B 1 133 ? 19.611 -12.439 92.301 1.00 30.05 133 GLY B O 1
ATOM 3092 N N . ILE B 1 134 ? 17.786 -13.283 91.285 1.00 26.85 134 ILE B N 1
ATOM 3093 C CA . ILE B 1 134 ? 17.442 -11.979 90.723 1.00 28.48 134 ILE B CA 1
ATOM 3094 C C . ILE B 1 134 ? 16.056 -11.519 91.172 1.00 28.41 134 ILE B C 1
ATOM 3095 O O . ILE B 1 134 ? 15.366 -10.804 90.439 1.00 27.23 134 ILE B O 1
ATOM 3100 N N . LEU B 1 135 ? 15.646 -11.892 92.384 1.00 25.15 135 LEU B N 1
ATOM 3101 C CA . LEU B 1 135 ? 14.381 -11.394 92.909 1.00 24.69 135 LEU B CA 1
ATOM 3102 C C . LEU B 1 135 ? 14.402 -9.876 93.011 1.00 24.91 135 LEU B C 1
ATOM 3103 O O . LEU B 1 135 ? 15.456 -9.251 93.152 1.00 28.00 135 LEU B O 1
ATOM 3108 N N . SER B 1 136 ? 13.222 -9.282 92.935 1.00 21.08 136 SER B N 1
ATOM 3109 C CA . SER B 1 136 ? 13.038 -7.893 93.319 1.00 26.16 136 SER B CA 1
ATOM 3110 C C . SER B 1 136 ? 12.460 -7.870 94.722 1.00 25.66 136 SER B C 1
ATOM 3111 O O . SER B 1 136 ? 11.554 -8.645 95.035 1.00 25.64 136 SER B O 1
ATOM 3114 N N . ALA B 1 137 ? 12.991 -6.987 95.564 1.00 22.91 137 ALA B N 1
ATOM 3115 C CA . ALA B 1 137 ? 12.499 -6.816 96.917 1.00 23.76 137 ALA B CA 1
ATOM 3116 C C . ALA B 1 137 ? 11.908 -5.421 97.097 1.00 23.24 137 ALA B C 1
ATOM 3117 O O . ALA B 1 137 ? 12.347 -4.447 96.474 1.00 26.45 137 ALA B O 1
ATOM 3119 N N . ILE B 1 138 ? 10.888 -5.340 97.945 1.00 23.08 138 ILE B N 1
ATOM 3120 C CA . ILE B 1 138 ? 10.322 -4.079 98.411 1.00 20.99 138 ILE B CA 1
ATOM 3121 C C . ILE B 1 138 ? 10.488 -4.080 99.927 1.00 21.31 138 ILE B C 1
ATOM 3122 O O . ILE B 1 138 ? 10.015 -5.007 100.597 1.00 20.90 138 ILE B O 1
ATOM 3127 N N . VAL B 1 139 ? 11.172 -3.063 100.470 1.00 22.59 139 VAL B N 1
ATOM 3128 C CA . VAL B 1 139 ? 11.667 -3.107 101.852 1.00 19.95 139 VAL B CA 1
ATOM 3129 C C . VAL B 1 139 ? 11.170 -1.905 102.649 1.00 21.99 139 VAL B C 1
ATOM 3130 O O . VAL B 1 139 ? 11.430 -0.752 102.274 1.00 19.70 139 VAL B O 1
ATOM 3134 N N . SER B 1 140 ? 10.503 -2.181 103.784 1.00 21.92 140 SER B N 1
ATOM 3135 C CA . SER B 1 140 ? 10.105 -1.184 104.776 1.00 21.40 140 SER B CA 1
ATOM 3136 C C . SER B 1 140 ? 10.728 -1.520 106.132 1.00 20.19 140 SER B C 1
ATOM 3137 O O . SER B 1 140 ? 10.982 -2.694 106.449 1.00 17.83 140 SER B O 1
ATOM 3140 N N . GLY B 1 141 ? 10.981 -0.481 106.934 1.00 21.08 141 GLY B N 1
ATOM 3141 C CA . GLY B 1 141 ? 11.612 -0.599 108.236 1.00 22.10 141 GLY B CA 1
ATOM 3142 C C . GLY B 1 141 ? 12.712 0.431 108.421 1.00 25.72 141 GLY B C 1
ATOM 3143 O O . GLY B 1 141 ? 12.881 1.349 107.616 1.00 23.39 141 GLY B O 1
ATOM 3144 N N . ARG B 1 142 ? 13.507 0.259 109.506 1.00 26.86 142 ARG B N 1
ATOM 3145 C CA . ARG B 1 142 ? 14.475 1.273 109.933 1.00 27.79 142 ARG B CA 1
ATOM 3146 C C . ARG B 1 142 ? 15.748 1.194 109.103 1.00 27.05 142 ARG B C 1
ATOM 3147 O O . ARG B 1 142 ? 16.189 0.096 108.736 1.00 25.37 142 ARG B O 1
ATOM 3155 N N . PRO B 1 143 ? 16.368 2.345 108.830 1.00 28.03 143 PRO B N 1
ATOM 3156 C CA . PRO B 1 143 ? 17.550 2.352 107.956 1.00 27.82 143 PRO B CA 1
ATOM 3157 C C . PRO B 1 143 ? 18.735 1.585 108.524 1.00 26.28 143 PRO B C 1
ATOM 3158 O O . PRO B 1 143 ? 19.443 0.933 107.751 1.00 27.42 143 PRO B O 1
ATOM 3162 N N . GLU B 1 144 ? 18.971 1.612 109.840 1.00 26.28 144 GLU B N 1
ATOM 3163 C CA . GLU B 1 144 ? 20.138 0.908 110.367 1.00 27.91 144 GLU B CA 1
ATOM 3164 C C . GLU B 1 144 ? 19.996 -0.601 110.186 1.00 29.70 144 GLU B C 1
ATOM 3165 O O . GLU B 1 144 ? 20.933 -1.273 109.732 1.00 28.65 144 GLU B O 1
ATOM 3171 N N . ALA B 1 145 ? 18.825 -1.151 110.521 1.00 27.94 145 ALA B N 1
ATOM 3172 C CA . ALA B 1 145 ? 18.581 -2.572 110.286 1.00 28.16 145 ALA B CA 1
ATOM 3173 C C . ALA B 1 145 ? 18.589 -2.894 108.799 1.00 24.87 145 ALA B C 1
ATOM 3174 O O . ALA B 1 145 ? 19.142 -3.919 108.379 1.00 24.99 145 ALA B O 1
ATOM 3176 N N . TYR B 1 146 ? 17.969 -2.037 107.987 1.00 26.80 146 TYR B N 1
ATOM 3177 C CA . TYR B 1 146 ? 17.992 -2.247 106.543 1.00 26.90 146 TYR B CA 1
ATOM 3178 C C . TYR B 1 146 ? 19.428 -2.320 106.030 1.00 26.17 146 TYR B C 1
ATOM 3179 O O . TYR B 1 146 ? 19.785 -3.232 105.277 1.00 26.74 146 TYR B O 1
ATOM 3188 N N . GLY B 1 147 ? 20.273 -1.370 106.444 1.00 25.80 147 GLY B N 1
ATOM 3189 C CA . GLY B 1 147 ? 21.666 -1.398 106.030 1.00 28.88 147 GLY B CA 1
ATOM 3190 C C . GLY B 1 147 ? 22.394 -2.659 106.452 1.00 29.96 147 GLY B C 1
ATOM 3191 O O . GLY B 1 147 ? 23.291 -3.124 105.744 1.00 30.27 147 GLY B O 1
ATOM 3192 N N . LEU B 1 148 ? 22.021 -3.231 107.604 1.00 27.43 148 LEU B N 1
ATOM 3193 C CA . LEU B 1 148 ? 22.669 -4.453 108.069 1.00 29.98 148 LEU B CA 1
ATOM 3194 C C . LEU B 1 148 ? 22.291 -5.664 107.226 1.00 28.53 148 LEU B C 1
ATOM 3195 O O . LEU B 1 148 ? 23.122 -6.555 107.029 1.00 29.05 148 LEU B O 1
ATOM 3200 N N . ILE B 1 149 ? 21.054 -5.732 106.726 1.00 26.15 149 ILE B N 1
ATOM 3201 C CA . ILE B 1 149 ? 20.627 -6.916 105.986 1.00 26.22 149 ILE B CA 1
ATOM 3202 C C . ILE B 1 149 ? 20.670 -6.719 104.475 1.00 28.55 149 ILE B C 1
ATOM 3203 O O . ILE B 1 149 ? 20.447 -7.690 103.730 1.00 28.02 149 ILE B O 1
ATOM 3208 N N . ARG B 1 150 ? 20.971 -5.510 103.998 1.00 29.15 150 ARG B N 1
ATOM 3209 C CA . ARG B 1 150 ? 21.063 -5.281 102.555 1.00 27.34 150 ARG B CA 1
ATOM 3210 C C . ARG B 1 150 ? 22.062 -6.202 101.858 1.00 26.80 150 ARG B C 1
ATOM 3211 O O . ARG B 1 150 ? 21.727 -6.741 100.787 1.00 27.39 150 ARG B O 1
ATOM 3219 N N . PRO B 1 151 ? 23.277 -6.430 102.374 1.00 29.72 151 PRO B N 1
ATOM 3220 C CA . PRO B 1 151 ? 24.182 -7.378 101.695 1.00 30.64 151 PRO B CA 1
ATOM 3221 C C . PRO B 1 151 ? 23.651 -8.796 101.643 1.00 30.24 151 PRO B C 1
ATOM 3222 O O . PRO B 1 151 ? 24.004 -9.548 100.723 1.00 29.77 151 PRO B O 1
ATOM 3226 N N . LEU B 1 152 ? 22.821 -9.189 102.608 1.00 26.16 152 LEU B N 1
ATOM 3227 C CA . LEU B 1 152 ? 22.191 -10.504 102.549 1.00 21.72 152 LEU B CA 1
ATOM 3228 C C . LEU B 1 152 ? 21.167 -10.570 101.427 1.00 25.75 152 LEU B C 1
ATOM 3229 O O . LEU B 1 152 ? 21.100 -11.564 100.694 1.00 22.85 152 LEU B O 1
ATOM 3234 N N . LEU B 1 153 ? 20.334 -9.534 101.305 1.00 23.44 153 LEU B N 1
ATOM 3235 C CA . LEU B 1 153 ? 19.375 -9.477 100.209 1.00 24.12 153 LEU B CA 1
ATOM 3236 C C . LEU B 1 153 ? 20.078 -9.584 98.858 1.00 27.79 153 LEU B C 1
ATOM 3237 O O . LEU B 1 153 ? 19.560 -10.212 97.926 1.00 27.59 153 LEU B O 1
ATOM 3242 N N . GLU B 1 154 ? 21.271 -8.994 98.746 1.00 28.25 154 GLU B N 1
ATOM 3243 C CA . GLU B 1 154 ? 22.000 -8.982 97.483 1.00 32.98 154 GLU B CA 1
ATOM 3244 C C . GLU B 1 154 ? 22.350 -10.377 96.998 1.00 25.79 154 GLU B C 1
ATOM 3245 O O . GLU B 1 154 ? 22.586 -10.561 95.802 1.00 25.80 154 GLU B O 1
ATOM 3251 N N . VAL B 1 155 ? 22.401 -11.358 97.900 1.00 27.18 155 VAL B N 1
ATOM 3252 C CA . VAL B 1 155 ? 22.688 -12.731 97.499 1.00 25.15 155 VAL B CA 1
ATOM 3253 C C . VAL B 1 155 ? 21.611 -13.264 96.557 1.00 30.30 155 VAL B C 1
ATOM 3254 O O . VAL B 1 155 ? 21.909 -13.998 95.609 1.00 29.03 155 VAL B O 1
ATOM 3258 N N . PHE B 1 156 ? 20.342 -12.897 96.786 1.00 27.56 156 PHE B N 1
ATOM 3259 C CA . PHE B 1 156 ? 19.269 -13.464 95.979 1.00 28.06 156 PHE B CA 1
ATOM 3260 C C . PHE B 1 156 ? 18.391 -12.420 95.303 1.00 27.53 156 PHE B C 1
ATOM 3261 O O . PHE B 1 156 ? 17.388 -12.790 94.682 1.00 25.81 156 PHE B O 1
ATOM 3269 N N . CYS B 1 157 ? 18.754 -11.140 95.364 1.00 27.70 157 CYS B N 1
ATOM 3270 C CA . CYS B 1 157 ? 17.952 -10.087 94.761 1.00 29.69 157 CYS B CA 1
ATOM 3271 C C . CYS B 1 157 ? 18.776 -9.313 93.742 1.00 27.79 157 CYS B C 1
ATOM 3272 O O . CYS B 1 157 ? 19.990 -9.144 93.893 1.00 27.60 157 CYS B O 1
ATOM 3275 N N . ALA B 1 158 ? 18.104 -8.855 92.688 1.00 31.63 158 ALA B N 1
ATOM 3276 C CA . ALA B 1 158 ? 18.719 -7.946 91.727 1.00 31.46 158 ALA B CA 1
ATOM 3277 C C . ALA B 1 158 ? 18.314 -6.495 91.939 1.00 31.39 158 ALA B C 1
ATOM 3278 O O . ALA B 1 158 ? 19.129 -5.596 91.724 1.00 42.53 158 ALA B O 1
ATOM 3280 N N . THR B 1 159 ? 17.067 -6.242 92.319 1.00 29.93 159 THR B N 1
ATOM 3281 C CA . THR B 1 159 ? 16.575 -4.902 92.599 1.00 28.38 159 THR B CA 1
ATOM 3282 C C . THR B 1 159 ? 15.958 -4.882 93.988 1.00 31.55 159 THR B C 1
ATOM 3283 O O . THR B 1 159 ? 15.247 -5.816 94.374 1.00 28.55 159 THR B O 1
ATOM 3287 N N . VAL B 1 160 ? 16.248 -3.819 94.736 1.00 31.22 160 VAL B N 1
ATOM 3288 C CA . VAL B 1 160 ? 15.771 -3.634 96.103 1.00 28.63 160 VAL B CA 1
ATOM 3289 C C . VAL B 1 160 ? 15.246 -2.209 96.189 1.00 30.89 160 VAL B C 1
ATOM 3290 O O . VAL B 1 160 ? 16.021 -1.251 96.074 1.00 33.24 160 VAL B O 1
ATOM 3294 N N . THR B 1 161 ? 13.935 -2.065 96.369 1.00 26.68 161 THR B N 1
ATOM 3295 C CA . THR B 1 161 ? 13.295 -0.768 96.527 1.00 28.35 161 THR B CA 1
ATOM 3296 C C . THR B 1 161 ? 13.015 -0.514 98.004 1.00 25.18 161 THR B C 1
ATOM 3297 O O . THR B 1 161 ? 12.239 -1.248 98.630 1.00 25.17 161 THR B O 1
ATOM 3301 N N . TYR B 1 162 ? 13.651 0.520 98.558 1.00 23.99 162 TYR B N 1
ATOM 3302 C CA . TYR B 1 162 ? 13.549 0.849 99.977 1.00 24.82 162 TYR B CA 1
ATOM 3303 C C . TYR B 1 162 ? 12.484 1.928 100.160 1.00 25.93 162 TYR B C 1
ATOM 3304 O O . TYR B 1 162 ? 12.653 3.059 99.697 1.00 25.63 162 TYR B O 1
ATOM 3313 N N . VAL B 1 163 ? 11.387 1.571 100.823 1.00 22.76 163 VAL B N 1
ATOM 3314 C CA . VAL B 1 163 ? 10.306 2.501 101.137 1.00 22.77 163 VAL B CA 1
ATOM 3315 C C . VAL B 1 163 ? 10.090 2.455 102.646 1.00 23.83 163 VAL B C 1
ATOM 3316 O O . VAL B 1 163 ? 9.266 1.668 103.130 1.00 24.19 163 VAL B O 1
ATOM 3320 N N . PRO B 1 164 ? 10.800 3.287 103.417 1.00 24.56 164 PRO B N 1
ATOM 3321 C CA . PRO B 1 164 ? 10.900 3.069 104.876 1.00 26.25 164 PRO B CA 1
ATOM 3322 C C . PRO B 1 164 ? 9.580 2.898 105.619 1.00 24.08 164 PRO B C 1
ATOM 3323 O O . PRO B 1 164 ? 9.505 2.051 106.521 1.00 22.19 164 PRO B O 1
ATOM 3327 N N . GLU B 1 165 ? 8.565 3.699 105.297 1.00 22.46 165 GLU B N 1
ATOM 3328 C CA . GLU B 1 165 ? 7.305 3.731 106.028 1.00 23.63 165 GLU B CA 1
ATOM 3329 C C . GLU B 1 165 ? 6.768 2.315 106.259 1.00 25.97 165 GLU B C 1
ATOM 3330 O O . GLU B 1 165 ? 6.605 1.554 105.291 1.00 22.21 165 GLU B O 1
ATOM 3336 N N . PRO B 1 166 ? 6.523 1.913 107.521 1.00 24.15 166 PRO B N 1
ATOM 3337 C CA . PRO B 1 166 ? 5.981 0.573 107.776 1.00 22.94 166 PRO B CA 1
ATOM 3338 C C . PRO B 1 166 ? 4.661 0.366 107.048 1.00 25.42 166 PRO B C 1
ATOM 3339 O O . PRO B 1 166 ? 3.817 1.261 106.975 1.00 23.21 166 PRO B O 1
ATOM 3343 N N . GLY B 1 167 ? 4.482 -0.837 106.515 1.00 22.86 167 GLY B N 1
ATOM 3344 C CA . GLY B 1 167 ? 3.311 -1.141 105.735 1.00 24.19 167 GLY B CA 1
ATOM 3345 C C . GLY B 1 167 ? 3.415 -0.776 104.274 1.00 24.38 167 GLY B C 1
ATOM 3346 O O . GLY B 1 167 ? 2.631 -1.291 103.468 1.00 22.65 167 GLY B O 1
ATOM 3347 N N . LYS B 1 168 ? 4.374 0.077 103.897 1.00 22.33 168 LYS B N 1
ATOM 3348 C CA . LYS B 1 168 ? 4.401 0.577 102.529 1.00 20.66 168 LYS B CA 1
ATOM 3349 C C . LYS B 1 168 ? 4.815 -0.506 101.543 1.00 21.60 168 LYS B C 1
ATOM 3350 O O . LYS B 1 168 ? 4.273 -0.575 100.431 1.00 21.96 168 LYS B O 1
ATOM 3356 N N . ALA B 1 169 ? 5.800 -1.333 101.901 1.00 20.44 169 ALA B N 1
ATOM 3357 C CA . ALA B 1 169 ? 6.215 -2.382 100.978 1.00 16.44 169 ALA B CA 1
ATOM 3358 C C . ALA B 1 169 ? 5.062 -3.336 100.692 1.00 18.39 169 ALA B C 1
ATOM 3359 O O . ALA B 1 169 ? 4.836 -3.716 99.538 1.00 20.35 169 ALA B O 1
ATOM 3361 N N . GLN B 1 170 ? 4.286 -3.689 101.721 1.00 20.07 170 GLN B N 1
ATOM 3362 C CA . GLN B 1 170 ? 3.178 -4.620 101.513 1.00 19.78 170 GLN B CA 1
ATOM 3363 C C . GLN B 1 170 ? 2.074 -3.994 100.660 1.00 19.12 170 GLN B C 1
ATOM 3364 O O . GLN B 1 170 ? 1.514 -4.669 99.789 1.00 22.04 170 GLN B O 1
ATOM 3370 N N . ARG B 1 171 ? 1.748 -2.712 100.884 1.00 19.16 171 ARG B N 1
ATOM 3371 C CA . ARG B 1 171 ? 0.811 -2.001 100.001 1.00 19.05 171 ARG B CA 1
ATOM 3372 C C . ARG B 1 171 ? 1.240 -2.090 98.531 1.00 19.54 171 ARG B C 1
ATOM 3373 O O . ARG B 1 171 ? 0.423 -2.346 97.639 1.00 20.84 171 ARG B O 1
ATOM 3381 N N . LEU B 1 172 ? 2.523 -1.859 98.264 1.00 17.26 172 LEU B N 1
ATOM 3382 C CA . LEU B 1 172 ? 3.026 -1.935 96.901 1.00 21.46 172 LEU B CA 1
ATOM 3383 C C . LEU B 1 172 ? 3.014 -3.371 96.385 1.00 18.37 172 LEU B C 1
ATOM 3384 O O . LEU B 1 172 ? 2.651 -3.611 95.230 1.00 21.46 172 LEU B O 1
ATOM 3389 N N . LYS B 1 173 ? 3.405 -4.336 97.224 1.00 17.95 173 LYS B N 1
ATOM 3390 C CA . LYS B 1 173 ? 3.384 -5.737 96.804 1.00 17.90 173 LYS B CA 1
ATOM 3391 C C . LYS B 1 173 ? 1.978 -6.159 96.382 1.00 19.96 173 LYS B C 1
ATOM 3392 O O . LYS B 1 173 ? 1.785 -6.758 95.314 1.00 18.70 173 LYS B O 1
ATOM 3398 N N . ILE B 1 174 ? 0.981 -5.828 97.209 1.00 15.77 174 ILE B N 1
ATOM 3399 C CA . ILE B 1 174 ? -0.381 -6.286 96.964 1.00 18.66 174 ILE B CA 1
ATOM 3400 C C . ILE B 1 174 ? -0.912 -5.703 95.662 1.00 22.50 174 ILE B C 1
ATOM 3401 O O . ILE B 1 174 ? -1.514 -6.413 94.850 1.00 19.47 174 ILE B O 1
ATOM 3406 N N . LEU B 1 175 ? -0.667 -4.411 95.430 1.00 16.80 175 LEU B N 1
ATOM 3407 C CA . LEU B 1 175 ? -1.062 -3.792 94.170 1.00 20.44 175 LEU B CA 1
ATOM 3408 C C . LEU B 1 175 ? -0.321 -4.412 92.991 1.00 19.64 175 LEU B C 1
ATOM 3409 O O . LEU B 1 175 ? -0.922 -4.673 91.943 1.00 21.78 175 LEU B O 1
ATOM 3414 N N . ASN B 1 176 ? 0.993 -4.615 93.127 1.00 20.26 176 ASN B N 1
ATOM 3415 C CA . ASN B 1 176 ? 1.744 -5.291 92.071 1.00 19.26 176 ASN B CA 1
ATOM 3416 C C . ASN B 1 176 ? 1.122 -6.635 91.729 1.00 19.53 176 ASN B C 1
ATOM 3417 O O . ASN B 1 176 ? 1.034 -7.006 90.552 1.00 18.80 176 ASN B O 1
ATOM 3422 N N . ASN B 1 177 ? 0.670 -7.371 92.743 1.00 19.01 177 ASN B N 1
ATOM 3423 C CA . ASN B 1 177 ? 0.133 -8.701 92.496 1.00 22.02 177 ASN B CA 1
ATOM 3424 C C . ASN B 1 177 ? -1.278 -8.667 91.929 1.00 20.82 177 ASN B C 1
ATOM 3425 O O . ASN B 1 177 ? -1.684 -9.633 91.271 1.00 19.64 177 ASN B O 1
ATOM 3430 N N . LEU B 1 178 ? -2.018 -7.578 92.165 1.00 19.16 178 LEU B N 1
ATOM 3431 C CA . LEU B 1 178 ? -3.284 -7.356 91.472 1.00 20.84 178 LEU B CA 1
ATOM 3432 C C . LEU B 1 178 ? -3.058 -7.224 89.975 1.00 19.41 178 LEU B C 1
ATOM 3433 O O . LEU B 1 178 ? -3.775 -7.831 89.173 1.00 19.28 178 LEU B O 1
ATOM 3438 N N . ALA B 1 179 ? -2.065 -6.413 89.580 1.00 18.06 179 ALA B N 1
ATOM 3439 C CA . ALA B 1 179 ? -1.674 -6.344 88.172 1.00 21.34 179 ALA B CA 1
ATOM 3440 C C . ALA B 1 179 ? -1.259 -7.713 87.637 1.00 18.47 179 ALA B C 1
ATOM 3441 O O . ALA B 1 179 ? -1.622 -8.079 86.512 1.00 18.56 179 ALA B O 1
ATOM 3443 N N . GLU B 1 180 ? -0.478 -8.473 88.413 1.00 17.96 180 GLU B N 1
ATOM 3444 C CA . GLU B 1 180 ? -0.125 -9.831 87.991 1.00 19.34 180 GLU B CA 1
ATOM 3445 C C . GLU B 1 180 ? -1.375 -10.652 87.676 1.00 21.03 180 GLU B C 1
ATOM 3446 O O . GLU B 1 180 ? -1.450 -11.332 86.641 1.00 18.29 180 GLU B O 1
ATOM 3452 N N . SER B 1 181 ? -2.371 -10.596 88.573 1.00 19.15 181 SER B N 1
ATOM 3453 C CA . SER B 1 181 ? -3.555 -11.436 88.419 1.00 19.35 181 SER B CA 1
ATOM 3454 C C . SER B 1 181 ? -4.346 -11.044 87.181 1.00 20.24 181 SER B C 1
ATOM 3455 O O . SER B 1 181 ? -4.782 -11.913 86.418 1.00 17.83 181 SER B O 1
ATOM 3458 N N . ILE B 1 182 ? -4.535 -9.739 86.966 1.00 18.89 182 ILE B N 1
ATOM 3459 C CA . ILE B 1 182 ? -5.228 -9.273 85.769 1.00 16.96 182 ILE B CA 1
ATOM 3460 C C . ILE B 1 182 ? -4.465 -9.688 84.513 1.00 19.95 182 ILE B C 1
ATOM 3461 O O . ILE B 1 182 ? -5.047 -10.224 83.556 1.00 19.53 182 ILE B O 1
ATOM 3466 N N . ASN B 1 183 ? -3.147 -9.448 84.499 1.00 18.59 183 ASN B N 1
ATOM 3467 C CA . ASN B 1 183 ? -2.333 -9.818 83.347 1.00 16.37 183 ASN B CA 1
ATOM 3468 C C . ASN B 1 183 ? -2.408 -11.313 83.075 1.00 19.58 183 ASN B C 1
ATOM 3469 O O . ASN B 1 183 ? -2.499 -11.740 81.912 1.00 17.31 183 ASN B O 1
ATOM 3474 N N . LEU B 1 184 ? -2.355 -12.118 84.140 1.00 17.56 184 LEU B N 1
ATOM 3475 C CA . LEU B 1 184 ? -2.369 -13.567 83.996 1.00 17.82 184 LEU B CA 1
ATOM 3476 C C . LEU B 1 184 ? -3.686 -14.035 83.402 1.00 19.31 184 LEU B C 1
ATOM 3477 O O . LEU B 1 184 ? -3.710 -14.823 82.448 1.00 18.69 184 LEU B O 1
ATOM 3482 N N . ALA B 1 185 ? -4.798 -13.585 83.985 1.00 21.80 185 ALA B N 1
ATOM 3483 C CA . ALA B 1 185 ? -6.110 -13.946 83.463 1.00 18.10 185 ALA B CA 1
ATOM 3484 C C . ALA B 1 185 ? -6.239 -13.553 82.001 1.00 21.65 185 ALA B C 1
ATOM 3485 O O . ALA B 1 185 ? -6.691 -14.347 81.169 1.00 22.25 185 ALA B O 1
ATOM 3487 N N . GLY B 1 186 ? -5.825 -12.330 81.668 1.00 20.32 186 GLY B N 1
ATOM 3488 C CA . GLY B 1 186 ? -5.893 -11.890 80.286 1.00 19.77 186 GLY B CA 1
ATOM 3489 C C . GLY B 1 186 ? -5.035 -12.727 79.359 1.00 20.40 186 GLY B C 1
ATOM 3490 O O . GLY B 1 186 ? -5.470 -13.101 78.265 1.00 22.04 186 GLY B O 1
ATOM 3491 N N . ALA B 1 187 ? -3.797 -13.013 79.774 1.00 19.62 187 ALA B N 1
ATOM 3492 C CA . ALA B 1 187 ? -2.905 -13.851 78.973 1.00 19.97 187 ALA B CA 1
ATOM 3493 C C . ALA B 1 187 ? -3.540 -15.206 78.687 1.00 20.49 187 ALA B C 1
ATOM 3494 O O . ALA B 1 187 ? -3.535 -15.688 77.550 1.00 20.62 187 ALA B O 1
ATOM 3496 N N . ILE B 1 188 ? -4.132 -15.820 79.704 1.00 20.92 188 ILE B N 1
ATOM 3497 C CA . ILE B 1 188 ? -4.722 -17.138 79.503 1.00 22.66 188 ILE B CA 1
ATOM 3498 C C . ILE B 1 188 ? -5.925 -17.057 78.558 1.00 23.55 188 ILE B C 1
ATOM 3499 O O . ILE B 1 188 ? -6.097 -17.913 77.683 1.00 19.95 188 ILE B O 1
ATOM 3504 N N . GLU B 1 189 ? -6.758 -16.018 78.695 1.00 21.09 189 GLU B N 1
ATOM 3505 C CA . GLU B 1 189 ? -7.877 -15.850 77.766 1.00 20.74 189 GLU B CA 1
ATOM 3506 C C . GLU B 1 189 ? -7.384 -15.678 76.337 1.00 19.42 189 GLU B C 1
ATOM 3507 O O . GLU B 1 189 ? -7.917 -16.292 75.406 1.00 19.29 189 GLU B O 1
ATOM 3513 N N . VAL B 1 190 ? -6.342 -14.871 76.149 1.00 19.96 190 VAL B N 1
ATOM 3514 C CA . VAL B 1 190 ? -5.837 -14.607 74.804 1.00 22.09 190 VAL B CA 1
ATOM 3515 C C . VAL B 1 190 ? -5.231 -15.865 74.184 1.00 20.96 190 VAL B C 1
ATOM 3516 O O . VAL B 1 190 ? -5.456 -16.161 73.002 1.00 20.08 190 VAL B O 1
ATOM 3520 N N . ILE B 1 191 ? -4.454 -16.621 74.964 1.00 22.19 191 ILE B N 1
ATOM 3521 C CA . ILE B 1 191 ? -3.863 -17.870 74.476 1.00 19.92 191 ILE B CA 1
ATOM 3522 C C . ILE B 1 191 ? -4.955 -18.881 74.136 1.00 21.26 191 ILE B C 1
ATOM 3523 O O . ILE B 1 191 ? -4.895 -19.557 73.102 1.00 22.67 191 ILE B O 1
ATOM 3528 N N . SER B 1 192 ? -5.976 -18.996 74.996 1.00 21.07 192 SER B N 1
ATOM 3529 C CA . SER B 1 192 ? -7.053 -19.953 74.748 1.00 23.60 192 SER B CA 1
ATOM 3530 C C . SER B 1 192 ? -7.832 -19.605 73.480 1.00 25.34 192 SER B C 1
ATOM 3531 O O . SER B 1 192 ? -8.152 -20.487 72.674 1.00 24.14 192 SER B O 1
ATOM 3534 N N . GLN B 1 193 ? -8.142 -18.323 73.281 1.00 24.36 193 GLN B N 1
ATOM 3535 C CA . GLN B 1 193 ? -8.807 -17.921 72.047 1.00 21.56 193 GLN B CA 1
ATOM 3536 C C . GLN B 1 193 ? -7.928 -18.195 70.839 1.00 20.23 193 GLN B C 1
ATOM 3537 O O . GLN B 1 193 ? -8.412 -18.673 69.812 1.00 25.50 193 GLN B O 1
ATOM 3543 N N . GLY B 1 194 ? -6.637 -17.878 70.933 1.00 21.32 194 GLY B N 1
ATOM 3544 C CA . GLY B 1 194 ? -5.732 -18.181 69.836 1.00 21.55 194 GLY B CA 1
ATOM 3545 C C . GLY B 1 194 ? -5.736 -19.658 69.476 1.00 25.83 194 GLY B C 1
ATOM 3546 O O . GLY B 1 194 ? -5.781 -20.022 68.295 1.00 24.62 194 GLY B O 1
ATOM 3547 N N . LEU B 1 195 ? -5.714 -20.530 70.488 1.00 20.21 195 LEU B N 1
ATOM 3548 C CA . LEU B 1 195 ? -5.783 -21.963 70.219 1.00 22.39 195 LEU B CA 1
ATOM 3549 C C . LEU B 1 195 ? -7.085 -22.317 69.511 1.00 26.05 195 LEU B C 1
ATOM 3550 O O . LEU B 1 195 ? -7.079 -23.032 68.502 1.00 25.80 195 LEU B O 1
ATOM 3555 N N . SER B 1 196 ? -8.209 -21.783 70.000 1.00 24.39 196 SER B N 1
ATOM 3556 C CA . SER B 1 196 ? -9.507 -22.041 69.383 1.00 25.26 196 SER B CA 1
ATOM 3557 C C . SER B 1 196 ? -9.607 -21.486 67.969 1.00 33.54 196 SER B C 1
ATOM 3558 O O . SER B 1 196 ? -10.444 -21.958 67.192 1.00 33.12 196 SER B O 1
ATOM 3561 N N . GLN B 1 197 ? -8.807 -20.476 67.631 1.00 27.00 197 GLN B N 1
ATOM 3562 C CA . GLN B 1 197 ? -8.744 -19.940 66.279 1.00 29.00 197 GLN B CA 1
ATOM 3563 C C . GLN B 1 197 ? -7.669 -20.614 65.435 1.00 29.64 197 GLN B C 1
ATOM 3564 O O . GLN B 1 197 ? -7.361 -20.133 64.341 1.00 34.02 197 GLN B O 1
ATOM 3570 N N . GLY B 1 198 ? -7.075 -21.696 65.928 1.00 28.06 198 GLY B N 1
ATOM 3571 C CA . GLY B 1 198 ? -6.130 -22.450 65.132 1.00 29.65 198 GLY B CA 1
ATOM 3572 C C . GLY B 1 198 ? -4.739 -21.871 65.038 1.00 30.30 198 GLY B C 1
ATOM 3573 O O . GLY B 1 198 ? -3.990 -22.256 64.139 1.00 32.39 198 GLY B O 1
ATOM 3574 N N . LEU B 1 199 ? -4.362 -20.955 65.926 1.00 29.01 199 LEU B N 1
ATOM 3575 C CA . LEU B 1 199 ? -2.982 -20.484 65.968 1.00 26.82 199 LEU B CA 1
ATOM 3576 C C . LEU B 1 199 ? -2.125 -21.474 66.744 1.00 29.36 199 LEU B C 1
ATOM 3577 O O . LEU B 1 199 ? -2.554 -22.028 67.764 1.00 31.20 199 LEU B O 1
ATOM 3582 N N . ASP B 1 200 ? -0.908 -21.696 66.267 1.00 30.51 200 ASP B N 1
ATOM 3583 C CA . ASP B 1 200 ? 0.017 -22.537 67.010 1.00 27.30 200 ASP B CA 1
ATOM 3584 C C . ASP B 1 200 ? 0.593 -21.773 68.194 1.00 29.30 200 ASP B C 1
ATOM 3585 O O . ASP B 1 200 ? 0.713 -20.540 68.170 1.00 26.14 200 ASP B O 1
ATOM 3590 N N . LEU B 1 201 ? 0.957 -22.526 69.238 1.00 26.56 201 LEU B N 1
ATOM 3591 C CA . LEU B 1 201 ? 1.544 -21.933 70.435 1.00 26.35 201 LEU B CA 1
ATOM 3592 C C . LEU B 1 201 ? 2.859 -21.232 70.125 1.00 29.57 201 LEU B C 1
ATOM 3593 O O . LEU B 1 201 ? 3.143 -20.160 70.674 1.00 22.16 201 LEU B O 1
ATOM 3598 N N . LYS B 1 202 ? 3.684 -21.843 69.270 1.00 24.35 202 LYS B N 1
ATOM 3599 C CA . LYS B 1 202 ? 4.965 -21.249 68.903 1.00 30.16 202 LYS B CA 1
ATOM 3600 C C . LYS B 1 202 ? 4.786 -19.846 68.338 1.00 27.22 202 LYS B C 1
ATOM 3601 O O . LYS B 1 202 ? 5.505 -18.922 68.727 1.00 27.92 202 LYS B O 1
ATOM 3607 N N . SER B 1 203 ? 3.824 -19.662 67.422 1.00 25.90 203 SER B N 1
ATOM 3608 C CA . SER B 1 203 ? 3.591 -18.331 66.857 1.00 27.38 203 SER B CA 1
ATOM 3609 C C . SER B 1 203 ? 3.154 -17.345 67.929 1.00 22.51 203 SER B C 1
ATOM 3610 O O . SER B 1 203 ? 3.648 -16.211 67.993 1.00 26.22 203 SER B O 1
ATOM 3613 N N . MET B 1 204 ? 2.194 -17.750 68.758 1.00 25.81 204 MET B N 1
ATOM 3614 C CA . MET B 1 204 ? 1.723 -16.870 69.817 1.00 25.43 204 MET B CA 1
ATOM 3615 C C . MET B 1 204 ? 2.854 -16.530 70.775 1.00 23.75 204 MET B C 1
ATOM 3616 O O . MET B 1 204 ? 2.972 -15.386 71.226 1.00 26.21 204 MET B O 1
ATOM 3621 N N . ALA B 1 205 ? 3.721 -17.498 71.068 1.00 22.73 205 ALA B N 1
ATOM 3622 C CA . ALA B 1 205 ? 4.848 -17.217 71.955 1.00 25.11 205 ALA B CA 1
ATOM 3623 C C . ALA B 1 205 ? 5.816 -16.217 71.329 1.00 25.31 205 ALA B C 1
ATOM 3624 O O . ALA B 1 205 ? 6.332 -15.332 72.019 1.00 23.57 205 ALA B O 1
ATOM 3626 N N . ASP B 1 206 ? 6.083 -16.345 70.025 1.00 22.69 206 ASP B N 1
ATOM 3627 C CA . ASP B 1 206 ? 6.961 -15.387 69.362 1.00 25.74 206 ASP B CA 1
ATOM 3628 C C . ASP B 1 206 ? 6.376 -13.977 69.404 1.00 22.69 206 ASP B C 1
ATOM 3629 O O . ASP B 1 206 ? 7.103 -13.002 69.624 1.00 24.45 206 ASP B O 1
ATOM 3634 N N . VAL B 1 207 ? 5.065 -13.854 69.190 1.00 21.58 207 VAL B N 1
ATOM 3635 C CA . VAL B 1 207 ? 4.431 -12.542 69.101 1.00 21.26 207 VAL B CA 1
ATOM 3636 C C . VAL B 1 207 ? 4.206 -11.954 70.488 1.00 22.84 207 VAL B C 1
ATOM 3637 O O . VAL B 1 207 ? 4.522 -10.779 70.737 1.00 24.16 207 VAL B O 1
ATOM 3641 N N . PHE B 1 208 ? 3.648 -12.753 71.408 1.00 19.87 208 PHE B N 1
ATOM 3642 C CA . PHE B 1 208 ? 3.272 -12.238 72.726 1.00 19.53 208 PHE B CA 1
ATOM 3643 C C . PHE B 1 208 ? 4.475 -11.977 73.609 1.00 19.09 208 PHE B C 1
ATOM 3644 O O . PHE B 1 208 ? 4.309 -11.464 74.717 1.00 22.38 208 PHE B O 1
ATOM 3652 N N . THR B 1 209 ? 5.678 -12.305 73.152 1.00 23.76 209 THR B N 1
ATOM 3653 C CA . THR B 1 209 ? 6.887 -11.913 73.863 1.00 23.40 209 THR B CA 1
ATOM 3654 C C . THR B 1 209 ? 7.591 -10.728 73.217 1.00 25.03 209 THR B C 1
ATOM 3655 O O . THR B 1 209 ? 8.320 -10.010 73.909 1.00 25.37 209 THR B O 1
ATOM 3659 N N . SER B 1 210 ? 7.374 -10.483 71.923 1.00 23.34 210 SER B N 1
ATOM 3660 C CA . SER B 1 210 ? 8.068 -9.386 71.258 1.00 24.05 210 SER B CA 1
ATOM 3661 C C . SER B 1 210 ? 7.213 -8.134 71.131 1.00 24.55 210 SER B C 1
ATOM 3662 O O . SER B 1 210 ? 7.741 -7.031 71.253 1.00 29.21 210 SER B O 1
ATOM 3665 N N . CYS B 1 211 ? 5.908 -8.287 70.900 1.00 23.31 211 CYS B N 1
ATOM 3666 C CA . CYS B 1 211 ? 4.970 -7.184 70.780 1.00 23.31 211 CYS B CA 1
ATOM 3667 C C . CYS B 1 211 ? 4.501 -6.726 72.163 1.00 22.61 211 CYS B C 1
ATOM 3668 O O . CYS B 1 211 ? 4.733 -7.385 73.180 1.00 22.56 211 CYS B O 1
ATOM 3671 N N . ARG B 1 212 ? 3.822 -5.577 72.194 1.00 22.35 212 ARG B N 1
ATOM 3672 C CA . ARG B 1 212 ? 3.519 -4.898 73.456 1.00 24.68 212 ARG B CA 1
ATOM 3673 C C . ARG B 1 212 ? 2.341 -5.491 74.229 1.00 19.11 212 ARG B C 1
ATOM 3674 O O . ARG B 1 212 ? 1.907 -4.882 75.216 1.00 19.10 212 ARG B O 1
ATOM 3682 N N . GLY B 1 213 ? 1.814 -6.639 73.830 1.00 20.65 213 GLY B N 1
ATOM 3683 C CA . GLY B 1 213 ? 1.015 -7.365 74.803 1.00 19.69 213 GLY B CA 1
ATOM 3684 C C . GLY B 1 213 ? 1.835 -8.170 75.797 1.00 20.13 213 GLY B C 1
ATOM 3685 O O . GLY B 1 213 ? 1.272 -8.861 76.654 1.00 20.76 213 GLY B O 1
ATOM 3686 N N . ARG B 1 214 ? 3.160 -8.087 75.703 1.00 17.24 214 ARG B N 1
ATOM 3687 C CA . ARG B 1 214 ? 4.052 -8.845 76.566 1.00 19.47 214 ARG B CA 1
ATOM 3688 C C . ARG B 1 214 ? 3.959 -8.356 78.009 1.00 21.56 214 ARG B C 1
ATOM 3689 O O . ARG B 1 214 ? 3.679 -7.181 78.277 1.00 19.95 214 ARG B O 1
ATOM 3697 N N . SER B 1 215 ? 4.188 -9.288 78.935 1.00 18.93 215 SER B N 1
ATOM 3698 C CA . SER B 1 215 ? 4.232 -9.024 80.366 1.00 18.71 215 SER B CA 1
ATOM 3699 C C . SER B 1 215 ? 4.948 -10.180 81.052 1.00 22.69 215 SER B C 1
ATOM 3700 O O . SER B 1 215 ? 5.139 -11.257 80.471 1.00 21.69 215 SER B O 1
ATOM 3703 N N . ALA B 1 216 ? 5.328 -9.947 82.312 1.00 21.09 216 ALA B N 1
ATOM 3704 C CA . ALA B 1 216 ? 5.952 -11.008 83.087 1.00 21.96 216 ALA B CA 1
ATOM 3705 C C . ALA B 1 216 ? 5.017 -12.208 83.218 1.00 20.08 216 ALA B C 1
ATOM 3706 O O . ALA B 1 216 ? 5.457 -13.361 83.114 1.00 19.97 216 ALA B O 1
ATOM 3708 N N . TYR B 1 217 ? 3.721 -11.964 83.397 1.00 17.90 217 TYR B N 1
ATOM 3709 C CA . TYR B 1 217 ? 2.809 -13.081 83.575 1.00 18.54 217 TYR B CA 1
ATOM 3710 C C . TYR B 1 217 ? 2.273 -13.660 82.273 1.00 18.31 217 TYR B C 1
ATOM 3711 O O . TYR B 1 217 ? 1.853 -14.821 82.271 1.00 18.94 217 TYR B O 1
ATOM 3720 N N . MET B 1 218 ? 2.311 -12.918 81.162 1.00 19.52 218 MET B N 1
ATOM 3721 C CA . MET B 1 218 ? 2.174 -13.584 79.870 1.00 16.46 218 MET B CA 1
ATOM 3722 C C . MET B 1 218 ? 3.261 -14.639 79.697 1.00 20.04 218 MET B C 1
ATOM 3723 O O . MET B 1 218 ? 2.991 -15.738 79.195 1.00 20.03 218 MET B O 1
ATOM 3728 N N . ASP B 1 219 ? 4.501 -14.324 80.113 1.00 18.16 219 ASP B N 1
ATOM 3729 C CA . ASP B 1 219 ? 5.579 -15.311 80.054 1.00 22.09 219 ASP B CA 1
ATOM 3730 C C . ASP B 1 219 ? 5.261 -16.514 80.937 1.00 21.36 219 ASP B C 1
ATOM 3731 O O . ASP B 1 219 ? 5.525 -17.663 80.555 1.00 23.30 219 ASP B O 1
ATOM 3736 N N . VAL B 1 220 ? 4.685 -16.268 82.120 1.00 19.69 220 VAL B N 1
ATOM 3737 C CA . VAL B 1 220 ? 4.224 -17.359 82.980 1.00 20.22 220 VAL B CA 1
ATOM 3738 C C . VAL B 1 220 ? 3.180 -18.210 82.258 1.00 22.34 220 VAL B C 1
ATOM 3739 O O . VAL B 1 220 ? 3.313 -19.436 82.163 1.00 23.66 220 VAL B O 1
ATOM 3743 N N . ALA B 1 221 ? 2.126 -17.571 81.739 1.00 17.40 221 ALA B N 1
ATOM 3744 C CA . ALA B 1 221 ? 1.076 -18.310 81.043 1.00 18.60 221 ALA B CA 1
ATOM 3745 C C . ALA B 1 221 ? 1.627 -19.077 79.842 1.00 21.47 221 ALA B C 1
ATOM 3746 O O . ALA B 1 221 ? 1.225 -20.221 79.591 1.00 21.75 221 ALA B O 1
ATOM 3748 N N . LEU B 1 222 ? 2.542 -18.462 79.085 1.00 19.26 222 LEU B N 1
ATOM 3749 C CA . LEU B 1 222 ? 3.120 -19.149 77.928 1.00 23.07 222 LEU B CA 1
ATOM 3750 C C . LEU B 1 222 ? 3.961 -20.347 78.346 1.00 20.54 222 LEU B C 1
ATOM 3751 O O . LEU B 1 222 ? 3.921 -21.398 77.693 1.00 23.65 222 LEU B O 1
ATOM 3756 N N . GLY B 1 223 ? 4.770 -20.194 79.400 1.00 24.68 223 GLY B N 1
ATOM 3757 C CA . GLY B 1 223 ? 5.599 -21.305 79.852 1.00 18.75 223 GLY B CA 1
ATOM 3758 C C . GLY B 1 223 ? 4.764 -22.477 80.332 1.00 23.49 223 GLY B C 1
ATOM 3759 O O . GLY B 1 223 ? 5.113 -23.642 80.107 1.00 24.60 223 GLY B O 1
ATOM 3760 N N . TYR B 1 224 ? 3.633 -22.183 80.977 1.00 21.10 224 TYR B N 1
ATOM 3761 C CA . TYR B 1 224 ? 2.712 -23.232 81.395 1.00 20.43 224 TYR B CA 1
ATOM 3762 C C . TYR B 1 224 ? 2.153 -23.967 80.184 1.00 23.32 224 TYR B C 1
ATOM 3763 O O . TYR B 1 224 ? 2.128 -25.207 80.145 1.00 20.83 224 TYR B O 1
ATOM 3772 N N . ALA B 1 225 ? 1.733 -23.221 79.161 1.00 19.77 225 ALA B N 1
ATOM 3773 C CA . ALA B 1 225 ? 1.140 -23.889 78.011 1.00 22.06 225 ALA B CA 1
ATOM 3774 C C . ALA B 1 225 ? 2.202 -24.611 77.183 1.00 23.23 225 ALA B C 1
ATOM 3775 O O . ALA B 1 225 ? 1.977 -25.738 76.738 1.00 26.85 225 ALA B O 1
ATOM 3777 N N . LEU B 1 226 ? 3.368 -23.989 76.972 1.00 22.69 226 LEU B N 1
ATOM 3778 C CA . LEU B 1 226 ? 4.421 -24.644 76.190 1.00 23.47 226 LEU B CA 1
ATOM 3779 C C . LEU B 1 226 ? 4.971 -25.883 76.887 1.00 28.54 226 LEU B C 1
ATOM 3780 O O . LEU B 1 226 ? 5.394 -26.833 76.214 1.00 24.32 226 LEU B O 1
ATOM 3785 N N . SER B 1 227 ? 5.000 -25.894 78.219 1.00 24.65 227 SER B N 1
ATOM 3786 C CA . SER B 1 227 ? 5.530 -27.040 78.944 1.00 23.50 227 SER B CA 1
ATOM 3787 C C . SER B 1 227 ? 4.501 -28.144 79.162 1.00 25.34 227 SER B C 1
ATOM 3788 O O . SER B 1 227 ? 4.830 -29.159 79.784 1.00 27.83 227 SER B O 1
ATOM 3791 N N . GLY B 1 228 ? 3.268 -27.968 78.699 1.00 25.28 228 GLY B N 1
ATOM 3792 C CA . GLY B 1 228 ? 2.233 -28.937 78.987 1.00 24.97 228 GLY B CA 1
ATOM 3793 C C . GLY B 1 228 ? 1.759 -28.932 80.422 1.00 27.42 228 GLY B C 1
ATOM 3794 O O . GLY B 1 228 ? 1.283 -29.961 80.917 1.00 24.32 228 GLY B O 1
ATOM 3795 N N . GLY B 1 229 ? 1.880 -27.806 81.111 1.00 22.72 229 GLY B N 1
ATOM 3796 C CA . GLY B 1 229 ? 1.393 -27.694 82.469 1.00 22.39 229 GLY B CA 1
ATOM 3797 C C . GLY B 1 229 ? 2.421 -27.868 83.566 1.00 23.42 229 GLY B C 1
ATOM 3798 O O . GLY B 1 229 ? 2.037 -28.226 84.681 1.00 23.74 229 GLY B O 1
ATOM 3799 N N . ALA B 1 230 ? 3.706 -27.631 83.297 1.00 21.92 230 ALA B N 1
ATOM 3800 C CA . ALA B 1 230 ? 4.685 -27.651 84.372 1.00 23.07 230 ALA B CA 1
ATOM 3801 C C . ALA B 1 230 ? 4.368 -26.544 85.370 1.00 24.01 230 ALA B C 1
ATOM 3802 O O . ALA B 1 230 ? 3.925 -25.460 84.990 1.00 22.12 230 ALA B O 1
ATOM 3804 N N . SER B 1 231 ? 4.588 -26.829 86.655 1.00 20.60 231 SER B N 1
ATOM 3805 C CA . SER B 1 231 ? 4.192 -25.903 87.709 1.00 22.93 231 SER B CA 1
ATOM 3806 C C . SER B 1 231 ? 4.835 -24.530 87.524 1.00 21.61 231 SER B C 1
ATOM 3807 O O . SER B 1 231 ? 6.023 -24.422 87.210 1.00 19.66 231 SER B O 1
ATOM 3810 N N . SER B 1 232 ? 4.033 -23.477 87.713 1.00 22.01 232 SER B N 1
ATOM 3811 C CA . SER B 1 232 ? 4.551 -22.117 87.852 1.00 21.23 232 SER B CA 1
ATOM 3812 C C . SER B 1 232 ? 4.937 -21.798 89.286 1.00 23.06 232 SER B C 1
ATOM 3813 O O . SER B 1 232 ? 5.382 -20.673 89.561 1.00 18.82 232 SER B O 1
ATOM 3816 N N . ASN B 1 233 ? 4.772 -22.769 90.196 1.00 21.05 233 ASN B N 1
ATOM 3817 C CA . ASN B 1 233 ? 5.161 -22.651 91.604 1.00 21.24 233 ASN B CA 1
ATOM 3818 C C . ASN B 1 233 ? 4.452 -21.506 92.328 1.00 20.61 233 ASN B C 1
ATOM 3819 O O . ASN B 1 233 ? 4.964 -20.976 93.318 1.00 19.85 233 ASN B O 1
ATOM 3824 N N . VAL B 1 234 ? 3.255 -21.141 91.873 1.00 19.45 234 VAL B N 1
ATOM 3825 C CA . VAL B 1 234 ? 2.346 -20.277 92.626 1.00 21.67 234 VAL B CA 1
ATOM 3826 C C . VAL B 1 234 ? 1.010 -21.003 92.734 1.00 23.15 234 VAL B C 1
ATOM 3827 O O . VAL B 1 234 ? 0.360 -21.273 91.713 1.00 21.34 234 VAL B O 1
ATOM 3831 N N . SER B 1 235 ? 0.611 -21.338 93.961 1.00 20.45 235 SER B N 1
ATOM 3832 C CA . SER B 1 235 ? -0.655 -22.025 94.182 1.00 24.03 235 SER B CA 1
ATOM 3833 C C . SER B 1 235 ? -1.832 -21.052 94.101 1.00 23.94 235 SER B C 1
ATOM 3834 O O . SER B 1 235 ? -1.695 -19.841 94.301 1.00 21.21 235 SER B O 1
ATOM 3837 N N . LEU B 1 236 ? -3.013 -21.609 93.820 1.00 23.93 236 LEU B N 1
ATOM 3838 C CA . LEU B 1 236 ? -4.226 -20.804 93.881 1.00 20.08 236 LEU B CA 1
ATOM 3839 C C . LEU B 1 236 ? -4.461 -20.249 95.282 1.00 22.60 236 LEU B C 1
ATOM 3840 O O . LEU B 1 236 ? -4.966 -19.129 95.424 1.00 20.92 236 LEU B O 1
ATOM 3845 N N . GLY B 1 237 ? -4.080 -20.996 96.324 1.00 25.62 237 GLY B N 1
ATOM 3846 C CA . GLY B 1 237 ? -4.195 -20.469 97.678 1.00 24.65 237 GLY B CA 1
ATOM 3847 C C . GLY B 1 237 ? -3.368 -19.214 97.895 1.00 22.13 237 GLY B C 1
ATOM 3848 O O . GLY B 1 237 ? -3.837 -18.248 98.500 1.00 21.38 237 GLY B O 1
ATOM 3849 N N . VAL B 1 238 ? -2.131 -19.203 97.398 1.00 22.87 238 VAL B N 1
ATOM 3850 C CA . VAL B 1 238 ? -1.296 -18.007 97.530 1.00 22.12 238 VAL B CA 1
ATOM 3851 C C . VAL B 1 238 ? -1.848 -16.862 96.681 1.00 21.83 238 VAL B C 1
ATOM 3852 O O . VAL B 1 238 ? -1.946 -15.720 97.147 1.00 22.47 238 VAL B O 1
ATOM 3856 N N . ARG B 1 239 ? -2.226 -17.151 95.429 1.00 20.94 239 ARG B N 1
ATOM 3857 C CA . ARG B 1 239 ? -2.753 -16.114 94.541 1.00 23.63 239 ARG B CA 1
ATOM 3858 C C . ARG B 1 239 ? -4.011 -15.467 95.118 1.00 21.16 239 ARG B C 1
ATOM 3859 O O . ARG B 1 239 ? -4.146 -14.240 95.096 1.00 23.19 239 ARG B O 1
ATOM 3867 N N . CYS B 1 240 ? -4.940 -16.272 95.649 1.00 18.83 240 CYS B N 1
ATOM 3868 C CA . CYS B 1 240 ? -6.157 -15.709 96.237 1.00 23.04 240 CYS B CA 1
ATOM 3869 C C . CYS B 1 240 ? -5.885 -15.030 97.573 1.00 24.05 240 CYS B C 1
ATOM 3870 O O . CYS B 1 240 ? -6.593 -14.079 97.932 1.00 24.08 240 CYS B O 1
ATOM 3873 N N . LYS B 1 241 ? -4.903 -15.519 98.338 1.00 21.79 241 LYS B N 1
ATOM 3874 C CA . LYS B 1 241 ? -4.497 -14.796 99.539 1.00 23.77 241 LYS B CA 1
ATOM 3875 C C . LYS B 1 241 ? -4.188 -13.342 99.196 1.00 22.50 241 LYS B C 1
ATOM 3876 O O . LYS B 1 241 ? -4.696 -12.412 99.832 1.00 23.60 241 LYS B O 1
ATOM 3882 N N . ASP B 1 242 ? -3.405 -13.127 98.140 1.00 21.12 242 ASP B N 1
ATOM 3883 C CA . ASP B 1 242 ? -3.007 -11.766 97.806 1.00 22.95 242 ASP B CA 1
ATOM 3884 C C . ASP B 1 242 ? -4.171 -10.976 97.208 1.00 24.08 242 ASP B C 1
ATOM 3885 O O . ASP B 1 242 ? -4.301 -9.768 97.457 1.00 23.61 242 ASP B O 1
ATOM 3890 N N . LEU B 1 243 ? -5.039 -11.646 96.439 1.00 22.24 243 LEU B N 1
ATOM 3891 C CA . LEU B 1 243 ? -6.221 -10.984 95.891 1.00 24.17 243 LEU B CA 1
ATOM 3892 C C . LEU B 1 243 ? -7.163 -10.542 97.001 1.00 24.14 243 LEU B C 1
ATOM 3893 O O . LEU B 1 243 ? -7.767 -9.464 96.925 1.00 23.25 243 LEU B O 1
ATOM 3898 N N . GLU B 1 244 ? -7.309 -11.377 98.033 1.00 23.72 244 GLU B N 1
ATOM 3899 C CA . GLU B 1 244 ? -8.159 -11.044 99.170 1.00 24.31 244 GLU B CA 1
ATOM 3900 C C . GLU B 1 244 ? -7.605 -9.842 99.932 1.00 27.35 244 GLU B C 1
ATOM 3901 O O . GLU B 1 244 ? -8.367 -8.998 100.420 1.00 24.26 244 GLU B O 1
ATOM 3907 N N . LEU B 1 245 ? -6.278 -9.753 100.050 1.00 21.36 245 LEU B N 1
ATOM 3908 C CA . LEU B 1 245 ? -5.677 -8.581 100.678 1.00 25.40 245 LEU B CA 1
ATOM 3909 C C . LEU B 1 245 ? -5.972 -7.328 99.865 1.00 24.08 245 LEU B C 1
ATOM 3910 O O . LEU B 1 245 ? -6.188 -6.251 100.430 1.00 23.67 245 LEU B O 1
ATOM 3915 N N . ALA B 1 246 ? -6.024 -7.463 98.533 1.00 19.65 246 ALA B N 1
ATOM 3916 C CA . ALA B 1 246 ? -6.392 -6.339 97.679 1.00 24.04 246 ALA B CA 1
ATOM 3917 C C . ALA B 1 246 ? -7.865 -5.997 97.825 1.00 24.01 246 ALA B C 1
ATOM 3918 O O . ALA B 1 246 ? -8.227 -4.817 97.869 1.00 22.57 246 ALA B O 1
ATOM 3920 N N . ARG B 1 247 ? -8.725 -7.020 97.889 1.00 24.41 247 ARG B N 1
ATOM 3921 C CA . ARG B 1 247 ? -10.160 -6.786 98.021 1.00 26.07 247 ARG B CA 1
ATOM 3922 C C . ARG B 1 247 ? -10.472 -5.972 99.263 1.00 27.38 247 ARG B C 1
ATOM 3923 O O . ARG B 1 247 ? -11.312 -5.066 99.228 1.00 27.05 247 ARG B O 1
ATOM 3931 N N . ARG B 1 248 ? -9.814 -6.291 100.372 1.00 25.33 248 ARG B N 1
ATOM 3932 C CA . ARG B 1 248 ? -10.037 -5.596 101.626 1.00 28.72 248 ARG B CA 1
ATOM 3933 C C . ARG B 1 248 ? -9.592 -4.144 101.571 1.00 28.13 248 ARG B C 1
ATOM 3934 O O . ARG B 1 248 ? -9.919 -3.381 102.482 1.00 28.86 248 ARG B O 1
ATOM 3942 N N . ARG B 1 249 ? -8.863 -3.740 100.532 1.00 26.51 249 ARG B N 1
ATOM 3943 C CA . ARG B 1 249 ? -8.409 -2.365 100.413 1.00 28.16 249 ARG B CA 1
ATOM 3944 C C . ARG B 1 249 ? -9.160 -1.588 99.345 1.00 30.42 249 ARG B C 1
ATOM 3945 O O . ARG B 1 249 ? -8.821 -0.425 99.088 1.00 27.66 249 ARG B O 1
ATOM 3953 N N . LEU B 1 250 ? -10.169 -2.195 98.723 1.00 28.42 250 LEU B N 1
ATOM 3954 C CA . LEU B 1 250 ? -11.022 -1.458 97.800 1.00 31.86 250 LEU B CA 1
ATOM 3955 C C . LEU B 1 250 ? -11.838 -0.415 98.562 1.00 32.12 250 LEU B C 1
ATOM 3956 O O . LEU B 1 250 ? -12.310 -0.689 99.668 1.00 35.65 250 LEU B O 1
ATOM 3961 N N . PRO B 1 251 ? -12.030 0.776 97.999 1.00 33.16 251 PRO B N 1
ATOM 3962 C CA . PRO B 1 251 ? -12.904 1.769 98.631 1.00 35.66 251 PRO B CA 1
ATOM 3963 C C . PRO B 1 251 ? -14.374 1.432 98.410 1.00 42.12 251 PRO B C 1
ATOM 3964 O O . PRO B 1 251 ? -14.740 0.560 97.619 1.00 39.46 251 PRO B O 1
ATOM 3968 N N . GLN B 1 252 ? -15.225 2.152 99.134 1.00 45.78 252 GLN B N 1
ATOM 3969 C CA . GLN B 1 252 ? -16.661 1.947 99.003 1.00 49.35 252 GLN B CA 1
ATOM 3970 C C . GLN B 1 252 ? -17.249 2.726 97.833 1.00 48.55 252 GLN B C 1
ATOM 3971 O O . GLN B 1 252 ? -18.252 2.298 97.251 1.00 54.79 252 GLN B O 1
ATOM 3977 N N . ASP B 1 253 ? -16.635 3.846 97.464 1.00 49.62 253 ASP B N 1
ATOM 3978 C CA . ASP B 1 253 ? -17.261 4.823 96.583 1.00 54.96 253 ASP B CA 1
ATOM 3979 C C . ASP B 1 253 ? -16.839 4.704 95.121 1.00 54.02 253 ASP B C 1
ATOM 3980 O O . ASP B 1 253 ? -17.353 5.461 94.291 1.00 53.43 253 ASP B O 1
ATOM 3985 N N . GLN B 1 254 ? -15.916 3.808 94.778 1.00 49.41 254 GLN B N 1
ATOM 3986 C CA . GLN B 1 254 ? -15.456 3.741 93.399 1.00 47.55 254 GLN B CA 1
ATOM 3987 C C . GLN B 1 254 ? -15.305 2.292 92.967 1.00 44.47 254 GLN B C 1
ATOM 3988 O O . GLN B 1 254 ? -14.806 1.455 93.723 1.00 39.31 254 GLN B O 1
ATOM 3994 N N . SER B 1 255 ? -15.747 2.010 91.743 1.00 42.49 255 SER B N 1
ATOM 3995 C CA . SER B 1 255 ? -15.638 0.687 91.150 1.00 35.01 255 SER B CA 1
ATOM 3996 C C . SER B 1 255 ? -14.292 0.517 90.465 1.00 33.29 255 SER B C 1
ATOM 3997 O O . SER B 1 255 ? -13.789 1.432 89.801 1.00 31.81 255 SER B O 1
ATOM 4000 N N . TYR B 1 256 ? -13.727 -0.672 90.603 1.00 28.23 256 TYR B N 1
ATOM 4001 C CA . TYR B 1 256 ? -12.524 -1.061 89.876 1.00 24.82 256 TYR B CA 1
ATOM 4002 C C . TYR B 1 256 ? -12.804 -2.400 89.203 1.00 23.43 256 TYR B C 1
ATOM 4003 O O . TYR B 1 256 ? -12.440 -3.459 89.728 1.00 24.35 256 TYR B O 1
ATOM 4012 N N . PRO B 1 257 ? -13.429 -2.386 88.019 1.00 26.58 257 PRO B N 1
ATOM 4013 C CA . PRO B 1 257 ? -14.013 -3.634 87.479 1.00 21.07 257 PRO B CA 1
ATOM 4014 C C . PRO B 1 257 ? -13.001 -4.722 87.148 1.00 21.15 257 PRO B C 1
ATOM 4015 O O . PRO B 1 257 ? -13.270 -5.894 87.428 1.00 23.48 257 PRO B O 1
ATOM 4019 N N . PHE B 1 258 ? -11.852 -4.385 86.548 1.00 19.04 258 PHE B N 1
ATOM 4020 C CA . PHE B 1 258 ? -10.835 -5.406 86.288 1.00 21.57 258 PHE B CA 1
ATOM 4021 C C . PHE B 1 258 ? -10.281 -6.000 87.580 1.00 21.80 258 PHE B C 1
ATOM 4022 O O . PHE B 1 258 ? -10.019 -7.210 87.650 1.00 19.37 258 PHE B O 1
ATOM 4030 N N . SER B 1 259 ? -10.083 -5.163 88.606 1.00 21.61 259 SER B N 1
ATOM 4031 C CA . SER B 1 259 ? -9.589 -5.635 89.898 1.00 20.60 259 SER B CA 1
ATOM 4032 C C . SER B 1 259 ? -10.579 -6.593 90.544 1.00 24.09 259 SER B C 1
ATOM 4033 O O . SER B 1 259 ? -10.201 -7.658 91.047 1.00 22.76 259 SER B O 1
ATOM 4036 N N . THR B 1 260 ? -11.858 -6.213 90.547 1.00 21.68 260 THR B N 1
ATOM 4037 C CA . THR B 1 260 ? -12.905 -7.060 91.100 1.00 22.31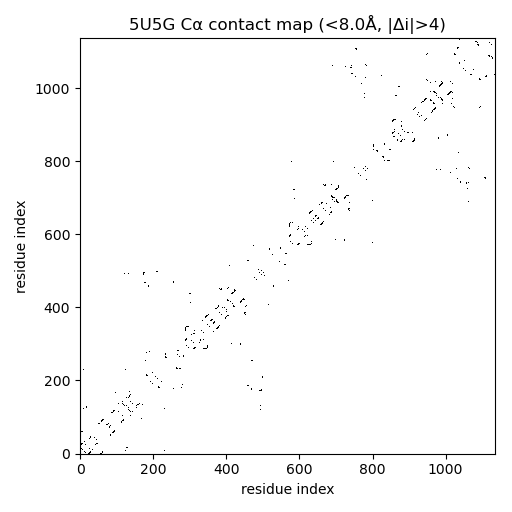 260 THR B CA 1
ATOM 4038 C C . THR B 1 260 ? -13.081 -8.342 90.287 1.00 20.66 260 THR B C 1
ATOM 4039 O O . THR B 1 260 ? -13.275 -9.421 90.859 1.00 22.30 260 THR B O 1
ATOM 4043 N N . LEU B 1 261 ? -13.000 -8.254 88.959 1.00 17.63 261 LEU B N 1
ATOM 4044 C CA . LEU B 1 261 ? -13.090 -9.460 88.140 1.00 19.87 261 LEU B CA 1
ATOM 4045 C C . LEU B 1 261 ? -11.944 -10.426 88.438 1.00 22.15 261 LEU B C 1
ATOM 4046 O O . LEU B 1 261 ? -12.143 -11.646 88.471 1.00 21.30 261 LEU B O 1
ATOM 4051 N N . ALA B 1 262 ? -10.740 -9.900 88.662 1.00 19.64 262 ALA B N 1
ATOM 4052 C CA . ALA B 1 262 ? -9.621 -10.761 89.022 1.00 18.59 262 ALA B CA 1
ATOM 4053 C C . ALA B 1 262 ? -9.870 -11.471 90.344 1.00 19.96 262 ALA B C 1
ATOM 4054 O O . ALA B 1 262 ? -9.578 -12.661 90.469 1.00 19.99 262 ALA B O 1
ATOM 4056 N N . MET B 1 263 ? -10.401 -10.751 91.344 1.00 19.67 263 MET B N 1
ATOM 4057 C CA . MET B 1 263 ? -10.707 -11.365 92.637 1.00 22.49 263 MET B CA 1
ATOM 4058 C C . MET B 1 263 ? -11.749 -12.472 92.501 1.00 24.60 263 MET B C 1
ATOM 4059 O O . MET B 1 263 ? -11.577 -13.565 93.058 1.00 23.84 263 MET B O 1
ATOM 4064 N N . THR B 1 264 ? -12.839 -12.220 91.760 1.00 23.74 264 THR B N 1
ATOM 4065 C CA . THR B 1 264 ? -13.859 -13.265 91.631 1.00 24.27 264 THR B CA 1
ATOM 4066 C C . THR B 1 264 ? -13.374 -14.419 90.756 1.00 23.36 264 THR B C 1
ATOM 4067 O O . THR B 1 264 ? -13.635 -15.588 91.070 1.00 24.20 264 THR B O 1
ATOM 4071 N N . THR B 1 265 ? -12.665 -14.117 89.661 1.00 20.31 265 THR B N 1
ATOM 4072 C CA . THR B 1 265 ? -12.233 -15.172 88.747 1.00 20.57 265 THR B CA 1
ATOM 4073 C C . THR B 1 265 ? -11.333 -16.176 89.457 1.00 23.78 265 THR B C 1
ATOM 4074 O O . THR B 1 265 ? -11.587 -17.383 89.426 1.00 22.92 265 THR B O 1
ATOM 4078 N N . PHE B 1 266 ? -10.280 -15.694 90.126 1.00 23.59 266 PHE B N 1
ATOM 4079 C CA . PHE B 1 266 ? -9.354 -16.634 90.753 1.00 22.32 266 PHE B CA 1
ATOM 4080 C C . PHE B 1 266 ? -9.972 -17.336 91.962 1.00 23.13 266 PHE B C 1
ATOM 4081 O O . PHE B 1 266 ? -9.595 -18.471 92.271 1.00 25.03 266 PHE B O 1
ATOM 4089 N N . ASP B 1 267 ? -10.946 -16.715 92.626 1.00 24.95 267 ASP B N 1
ATOM 4090 C CA . ASP B 1 267 ? -11.727 -17.432 93.632 1.00 27.61 267 ASP B CA 1
ATOM 4091 C C . ASP B 1 267 ? -12.469 -18.625 93.018 1.00 28.99 267 ASP B C 1
ATOM 4092 O O . ASP B 1 267 ? -12.420 -19.745 93.545 1.00 28.96 267 ASP B O 1
ATOM 4097 N N . THR B 1 268 ? -13.149 -18.399 91.884 1.00 27.16 268 THR B N 1
ATOM 4098 C CA . THR B 1 268 ? -13.832 -19.477 91.171 1.00 26.25 268 THR B CA 1
ATOM 4099 C C . THR B 1 268 ? -12.857 -20.575 90.774 1.00 28.29 268 THR B C 1
ATOM 4100 O O . THR B 1 268 ? -13.140 -21.767 90.967 1.00 24.75 268 THR B O 1
ATOM 4104 N N . VAL B 1 269 ? -11.690 -20.193 90.242 1.00 24.01 269 VAL B N 1
ATOM 4105 C CA . VAL B 1 269 ? -10.692 -21.196 89.874 1.00 25.30 269 VAL B CA 1
ATOM 4106 C C . VAL B 1 269 ? -10.228 -21.958 91.108 1.00 24.51 269 VAL B C 1
ATOM 4107 O O . VAL B 1 269 ? -10.131 -23.194 91.096 1.00 22.61 269 VAL B O 1
ATOM 4111 N N . ARG B 1 270 ? -9.941 -21.233 92.194 1.00 23.26 270 ARG B N 1
ATOM 4112 C CA . ARG B 1 270 ? -9.502 -21.888 93.421 1.00 25.67 270 ARG B CA 1
ATOM 4113 C C . ARG B 1 270 ? -10.536 -22.905 93.875 1.00 30.76 270 ARG B C 1
ATOM 4114 O O . ARG B 1 270 ? -10.211 -24.072 94.126 1.00 27.40 270 ARG B O 1
ATOM 4122 N N . GLN B 1 271 ? -11.799 -22.479 93.961 1.00 30.20 271 GLN B N 1
ATOM 4123 C CA . GLN B 1 271 ? -12.850 -23.371 94.434 1.00 33.25 271 GLN B CA 1
ATOM 4124 C C . GLN B 1 271 ? -12.973 -24.597 93.542 1.00 31.85 271 GLN B C 1
ATOM 4125 O O . GLN B 1 271 ? -13.166 -25.712 94.039 1.00 29.65 271 GLN B O 1
ATOM 4131 N N . ALA B 1 272 ? -12.825 -24.419 92.225 1.00 27.47 272 ALA B N 1
ATOM 4132 C CA . ALA B 1 272 ? -12.970 -25.537 91.297 1.00 26.12 272 ALA B CA 1
ATOM 4133 C C . ALA B 1 272 ? -11.732 -26.427 91.242 1.00 30.96 272 ALA B C 1
ATOM 4134 O O . ALA B 1 272 ? -11.854 -27.630 90.995 1.00 29.55 272 ALA B O 1
ATOM 4136 N N . CYS B 1 273 ? -10.540 -25.882 91.462 1.00 28.44 273 CYS B N 1
ATOM 4137 C CA . CYS B 1 273 ? -9.326 -26.633 91.175 1.00 29.09 273 CYS B CA 1
ATOM 4138 C C . CYS B 1 273 ? -8.503 -26.998 92.400 1.00 29.89 273 CYS B C 1
ATOM 4139 O O . CYS B 1 273 ? -7.622 -27.855 92.289 1.00 30.37 273 CYS B O 1
ATOM 4142 N N . GLY B 1 274 ? -8.764 -26.396 93.547 1.00 28.05 274 GLY B N 1
ATOM 4143 C CA . GLY B 1 274 ? -8.116 -26.814 94.773 1.00 28.37 274 GLY B CA 1
ATOM 4144 C C . GLY B 1 274 ? -7.033 -25.848 95.212 1.00 32.08 274 GLY B C 1
ATOM 4145 O O . GLY B 1 274 ? -6.325 -25.250 94.392 1.00 28.92 274 GLY B O 1
ATOM 4146 N N . GLU B 1 275 ? -6.885 -25.718 96.539 1.00 31.01 275 GLU B N 1
ATOM 4147 C CA . GLU B 1 275 ? -5.974 -24.744 97.144 1.00 32.90 275 GLU B CA 1
ATOM 4148 C C . GLU B 1 275 ? -4.557 -24.845 96.596 1.00 28.84 275 GLU B C 1
ATOM 4149 O O . GLU B 1 275 ? -3.889 -23.823 96.380 1.00 25.23 275 GLU B O 1
ATOM 4155 N N . GLU B 1 276 ? -4.058 -26.063 96.409 1.00 26.91 276 GLU B N 1
ATOM 4156 C CA . GLU B 1 276 ? -2.660 -26.246 96.053 1.00 27.92 276 GLU B CA 1
ATOM 4157 C C . GLU B 1 276 ? -2.439 -26.379 94.553 1.00 24.64 276 GLU B C 1
ATOM 4158 O O . GLU B 1 276 ? -1.299 -26.584 94.130 1.00 24.91 276 GLU B O 1
ATOM 4164 N N . SER B 1 277 ? -3.488 -26.255 93.740 1.00 21.26 277 SER B N 1
ATOM 4165 C CA . SER B 1 277 ? -3.311 -26.314 92.299 1.00 25.66 277 SER B CA 1
ATOM 4166 C C . SER B 1 277 ? -2.733 -25.005 91.759 1.00 25.52 277 SER B C 1
ATOM 4167 O O . SER B 1 277 ? -2.774 -23.953 92.410 1.00 21.48 277 SER B O 1
ATOM 4170 N N . ASP B 1 278 ? -2.196 -25.091 90.539 1.00 23.56 278 ASP B N 1
ATOM 4171 C CA . ASP B 1 278 ? -1.484 -23.967 89.936 1.00 24.56 278 ASP B CA 1
ATOM 4172 C C . ASP B 1 278 ? -2.402 -22.773 89.673 1.00 23.36 278 ASP B C 1
ATOM 4173 O O . ASP B 1 278 ? -3.560 -22.927 89.269 1.00 20.26 278 ASP B O 1
ATOM 4178 N N . GLN B 1 279 ? -1.858 -21.565 89.873 1.00 23.63 279 GLN B N 1
ATOM 4179 C CA . GLN B 1 279 ? -2.580 -20.349 89.502 1.00 20.47 279 GLN B CA 1
ATOM 4180 C C . GLN B 1 279 ? -3.029 -20.387 88.043 1.00 18.98 279 GLN B C 1
ATOM 4181 O O . GLN B 1 279 ? -4.076 -19.829 87.700 1.00 21.86 279 GLN B O 1
ATOM 4187 N N . CYS B 1 280 ? -2.279 -21.060 87.179 1.00 19.18 280 CYS B N 1
ATOM 4188 C CA . CYS B 1 280 ? -2.643 -21.130 85.769 1.00 20.34 280 CYS B CA 1
ATOM 4189 C C . CYS B 1 280 ? -3.782 -22.104 85.475 1.00 23.25 280 CYS B C 1
ATOM 4190 O O . CYS B 1 280 ? -4.097 -22.308 84.295 1.00 23.09 280 CYS B O 1
ATOM 4193 N N . GLN B 1 281 ? -4.406 -22.707 86.493 1.00 20.87 281 GLN B N 1
ATOM 4194 C CA . GLN B 1 281 ? -5.542 -23.584 86.236 1.00 21.22 281 GLN B CA 1
ATOM 4195 C C . GLN B 1 281 ? -6.747 -22.839 85.677 1.00 22.08 281 GLN B C 1
ATOM 4196 O O . GLN B 1 281 ? -7.748 -23.479 85.358 1.00 21.06 281 GLN B O 1
ATOM 4202 N N . TYR B 1 282 ? -6.681 -21.511 85.558 1.00 20.42 282 TYR B N 1
ATOM 4203 C CA . TYR B 1 282 ? -7.661 -20.799 84.744 1.00 21.61 282 TYR B CA 1
ATOM 4204 C C . TYR B 1 282 ? -7.766 -21.409 83.340 1.00 20.98 282 TYR B C 1
ATOM 4205 O O . TYR B 1 282 ? -8.847 -21.404 82.742 1.00 21.36 282 TYR B O 1
ATOM 4214 N N . PHE B 1 283 ? -6.656 -21.938 82.804 1.00 20.23 283 PHE B N 1
ATOM 4215 C CA . PHE B 1 283 ? -6.691 -22.658 81.524 1.00 21.88 283 PHE B CA 1
ATOM 4216 C C . PHE B 1 283 ? -7.747 -23.761 81.516 1.00 24.08 283 PHE B C 1
ATOM 4217 O O . PHE B 1 283 ? -8.460 -23.944 80.523 1.00 25.30 283 PHE B O 1
ATOM 4225 N N . SER B 1 284 ? -7.850 -24.526 82.604 1.00 23.71 284 SER B N 1
ATOM 4226 C CA . SER B 1 284 ? -8.797 -25.638 82.600 1.00 27.46 284 SER B CA 1
ATOM 4227 C C . SER B 1 284 ? -10.227 -25.168 82.811 1.00 28.22 284 SER B C 1
ATOM 4228 O O . SER B 1 284 ? -11.152 -25.734 82.224 1.00 30.27 284 SER B O 1
ATOM 4231 N N . VAL B 1 285 ? -10.433 -24.137 83.630 1.00 25.65 285 VAL B N 1
ATOM 4232 C CA . VAL B 1 285 ? -11.776 -23.590 83.791 1.00 28.01 285 VAL B CA 1
ATOM 4233 C C . VAL B 1 285 ? -12.300 -23.084 82.451 1.00 31.86 285 VAL B C 1
ATOM 4234 O O . VAL B 1 285 ? -13.490 -23.215 82.136 1.00 35.89 285 VAL B O 1
ATOM 4238 N N . LEU B 1 286 ? -11.409 -22.549 81.620 1.00 31.55 286 LEU B N 1
ATOM 4239 C CA . LEU B 1 286 ? -11.795 -22.030 80.315 1.00 33.96 286 LEU B CA 1
ATOM 4240 C C . LEU B 1 286 ? -11.980 -23.123 79.269 1.00 38.04 286 LEU B C 1
ATOM 4241 O O . LEU B 1 286 ? -12.658 -22.886 78.267 1.00 40.83 286 LEU B O 1
ATOM 4246 N N . SER B 1 287 ? -11.381 -24.295 79.455 1.00 39.45 287 SER B N 1
ATOM 4247 C CA . SER B 1 287 ? -11.533 -25.370 78.475 1.00 45.49 287 SER B CA 1
ATOM 4248 C C . SER B 1 287 ? -12.962 -25.921 78.506 1.00 44.73 287 SER B C 1
ATOM 4249 O O . SER B 1 287 ? -13.607 -26.059 77.465 1.00 50.07 287 SER B O 1
ATOM 4252 N N . VAL C 1 4 ? 45.802 -16.985 135.021 1.00 33.23 4 VAL C N 1
ATOM 4253 C CA . VAL C 1 4 ? 44.709 -16.015 135.008 1.00 32.00 4 VAL C CA 1
ATOM 4254 C C . VAL C 1 4 ? 43.384 -16.717 135.246 1.00 32.56 4 VAL C C 1
ATOM 4255 O O . VAL C 1 4 ? 43.035 -17.691 134.582 1.00 32.12 4 VAL C O 1
ATOM 4259 N N . VAL C 1 5 ? 42.639 -16.213 136.211 1.00 28.19 5 VAL C N 1
ATOM 4260 C CA . VAL C 1 5 ? 41.326 -16.740 136.534 1.00 29.14 5 VAL C CA 1
ATOM 4261 C C . VAL C 1 5 ? 40.307 -15.636 136.288 1.00 26.32 5 VAL C C 1
ATOM 4262 O O . VAL C 1 5 ? 40.581 -14.458 136.547 1.00 25.14 5 VAL C O 1
ATOM 4266 N N . GLY C 1 6 ? 39.160 -16.010 135.734 1.00 25.57 6 GLY C N 1
ATOM 4267 C CA . GLY C 1 6 ? 38.046 -15.096 135.578 1.00 24.12 6 GLY C CA 1
ATOM 4268 C C . GLY C 1 6 ? 37.027 -15.312 136.683 1.00 23.49 6 GLY C C 1
ATOM 4269 O O . GLY C 1 6 ? 36.906 -16.406 137.232 1.00 21.66 6 GLY C O 1
ATOM 4270 N N . PHE C 1 7 ? 36.297 -14.252 137.018 1.00 22.47 7 PHE C N 1
ATOM 4271 C CA . PHE C 1 7 ? 35.280 -14.344 138.058 1.00 21.65 7 PHE C CA 1
ATOM 4272 C C . PHE C 1 7 ? 34.068 -13.518 137.647 1.00 21.24 7 PHE C C 1
ATOM 4273 O O . PHE C 1 7 ? 34.186 -12.310 137.405 1.00 23.23 7 PHE C O 1
ATOM 4281 N N . ILE C 1 8 ? 32.903 -14.161 137.612 1.00 21.02 8 ILE C N 1
ATOM 4282 C CA . ILE C 1 8 ? 31.653 -13.537 137.190 1.00 25.28 8 ILE C CA 1
ATOM 4283 C C . ILE C 1 8 ? 30.683 -13.535 138.365 1.00 23.89 8 ILE C C 1
ATOM 4284 O O . ILE C 1 8 ? 30.396 -14.593 138.937 1.00 20.07 8 ILE C O 1
ATOM 4289 N N . GLY C 1 9 ? 30.149 -12.354 138.698 1.00 21.60 9 GLY C N 1
ATOM 4290 C CA . GLY C 1 9 ? 29.185 -12.259 139.774 1.00 19.84 9 GLY C CA 1
ATOM 4291 C C . GLY C 1 9 ? 29.840 -11.724 141.028 1.00 23.65 9 GLY C C 1
ATOM 4292 O O . GLY C 1 9 ? 30.441 -12.477 141.810 1.00 21.66 9 GLY C O 1
ATOM 4293 N N . LEU C 1 10 ? 29.746 -10.411 141.214 1.00 18.32 10 LEU C N 1
ATOM 4294 C CA . LEU C 1 10 ? 30.444 -9.762 142.311 1.00 21.74 10 LEU C CA 1
ATOM 4295 C C . LEU C 1 10 ? 29.448 -9.285 143.360 1.00 22.67 10 LEU C C 1
ATOM 4296 O O . LEU C 1 10 ? 29.495 -8.127 143.785 1.00 23.57 10 LEU C O 1
ATOM 4301 N N . GLY C 1 11 ? 28.533 -10.164 143.763 1.00 22.49 11 GLY C N 1
ATOM 4302 C CA . GLY C 1 11 ? 27.665 -9.917 144.894 1.00 22.89 11 GLY C CA 1
ATOM 4303 C C . GLY C 1 11 ? 28.381 -10.212 146.197 1.00 22.78 11 GLY C C 1
ATOM 4304 O O . GLY C 1 11 ? 29.611 -10.291 146.259 1.00 22.15 11 GLY C O 1
ATOM 4305 N N . ARG C 1 12 ? 27.587 -10.396 147.258 1.00 21.84 12 ARG C N 1
ATOM 4306 C CA . ARG C 1 12 ? 28.150 -10.557 148.596 1.00 20.64 12 ARG C CA 1
ATOM 4307 C C . ARG C 1 12 ? 29.177 -11.690 148.639 1.00 24.02 12 ARG C C 1
ATOM 4308 O O . ARG C 1 12 ? 30.326 -11.499 149.068 1.00 19.67 12 ARG C O 1
ATOM 4316 N N . MET C 1 13 ? 28.786 -12.879 148.179 1.00 21.90 13 MET C N 1
ATOM 4317 C CA . MET C 1 13 ? 29.697 -14.013 148.223 1.00 18.65 13 MET C CA 1
ATOM 4318 C C . MET C 1 13 ? 30.808 -13.876 147.183 1.00 21.84 13 MET C C 1
ATOM 4319 O O . MET C 1 13 ? 31.979 -14.131 147.482 1.00 22.53 13 MET C O 1
ATOM 4324 N N . GLY C 1 14 ? 30.465 -13.469 145.957 1.00 19.52 14 GLY C N 1
ATOM 4325 C CA . GLY C 1 14 ? 31.484 -13.321 144.926 1.00 21.23 14 GLY C CA 1
ATOM 4326 C C . GLY C 1 14 ? 32.596 -12.351 145.301 1.00 22.91 14 GLY C C 1
ATOM 4327 O O . GLY C 1 14 ? 33.778 -12.629 145.071 1.00 21.47 14 GLY C O 1
ATOM 4328 N N . GLN C 1 15 ? 32.233 -11.197 145.873 1.00 22.11 15 GLN C N 1
ATOM 4329 C CA . GLN C 1 15 ? 33.240 -10.210 146.259 1.00 24.51 15 GLN C CA 1
ATOM 4330 C C . GLN C 1 15 ? 34.144 -10.752 147.351 1.00 23.56 15 GLN C C 1
ATOM 4331 O O . GLN C 1 15 ? 35.358 -10.531 147.326 1.00 24.83 15 GLN C O 1
ATOM 4337 N N . ALA C 1 16 ? 33.573 -11.477 148.310 1.00 20.91 16 ALA C N 1
ATOM 4338 C CA . ALA C 1 16 ? 34.384 -12.057 149.373 1.00 26.01 16 ALA C CA 1
ATOM 4339 C C . ALA C 1 16 ? 35.339 -13.113 148.828 1.00 22.99 16 ALA C C 1
ATOM 4340 O O . ALA C 1 16 ? 36.529 -13.116 149.157 1.00 26.48 16 ALA C O 1
ATOM 4342 N N . ILE C 1 17 ? 34.836 -14.028 148.002 1.00 21.97 17 ILE C N 1
ATOM 4343 C CA . ILE C 1 17 ? 35.709 -15.035 147.410 1.00 22.22 17 ILE C CA 1
ATOM 4344 C C . ILE C 1 17 ? 36.790 -14.356 146.576 1.00 24.18 17 ILE C C 1
ATOM 4345 O O . ILE C 1 17 ? 37.980 -14.674 146.690 1.00 24.94 17 ILE C O 1
ATOM 4350 N N . CYS C 1 18 ? 36.398 -13.369 145.769 1.00 19.17 18 CYS C N 1
ATOM 4351 C CA . CYS C 1 18 ? 37.371 -12.643 144.961 1.00 21.47 18 CYS C CA 1
ATOM 4352 C C . CYS C 1 18 ? 38.442 -11.988 145.820 1.00 24.54 18 CYS C C 1
ATOM 4353 O O . CYS C 1 18 ? 39.623 -11.983 145.448 1.00 25.30 18 CYS C O 1
ATOM 4356 N N . ARG C 1 19 ? 38.044 -11.402 146.955 1.00 22.52 19 ARG C N 1
ATOM 4357 C CA . ARG C 1 19 ? 39.016 -10.782 147.846 1.00 26.99 19 ARG C CA 1
ATOM 4358 C C . ARG C 1 19 ? 40.047 -11.796 148.320 1.00 23.99 19 ARG C C 1
ATOM 4359 O O . ARG C 1 19 ? 41.243 -11.499 148.365 1.00 26.98 19 ARG C O 1
ATOM 4367 N N . ARG C 1 20 ? 39.599 -13.006 148.661 1.00 23.65 20 ARG C N 1
ATOM 4368 C CA . ARG C 1 20 ? 40.512 -14.061 149.091 1.00 24.09 20 ARG C CA 1
ATOM 4369 C C . ARG C 1 20 ? 41.429 -14.505 147.956 1.00 25.60 20 ARG C C 1
ATOM 4370 O O . ARG C 1 20 ? 42.622 -14.745 148.172 1.00 27.89 20 ARG C O 1
ATOM 4378 N N . LEU C 1 21 ? 40.890 -14.638 146.743 1.00 26.00 21 LEU C N 1
ATOM 4379 C CA . LEU C 1 21 ? 41.729 -15.021 145.609 1.00 27.52 21 LEU C CA 1
ATOM 4380 C C . LEU C 1 21 ? 42.834 -13.997 145.373 1.00 29.22 21 LEU C C 1
ATOM 4381 O O . LEU C 1 21 ? 44.012 -14.356 145.248 1.00 28.31 21 LEU C O 1
ATOM 4386 N N . LEU C 1 22 ? 42.474 -12.709 145.322 1.00 22.94 22 LEU C N 1
ATOM 4387 C CA . LEU C 1 22 ? 43.481 -11.672 145.113 1.00 26.70 22 LEU C CA 1
ATOM 4388 C C . LEU C 1 22 ? 44.495 -11.640 146.249 1.00 27.43 22 LEU C C 1
ATOM 4389 O O . LEU C 1 22 ? 45.687 -11.400 146.018 1.00 31.38 22 LEU C O 1
ATOM 4394 N N . ALA C 1 23 ? 44.037 -11.851 147.487 1.00 24.77 23 ALA C N 1
ATOM 4395 C CA . ALA C 1 23 ? 44.948 -11.853 148.629 1.00 32.81 23 ALA C CA 1
ATOM 4396 C C . ALA C 1 23 ? 46.032 -12.919 148.490 1.00 33.77 23 ALA C C 1
ATOM 4397 O O . ALA C 1 23 ? 47.149 -12.735 148.982 1.00 36.24 23 ALA C O 1
ATOM 4399 N N . SER C 1 24 ? 45.731 -14.030 147.820 1.00 30.54 24 SER C N 1
ATOM 4400 C CA . SER C 1 24 ? 46.727 -15.052 147.538 1.00 31.70 24 SER C CA 1
ATOM 4401 C C . SER C 1 24 ? 47.574 -14.721 146.321 1.00 35.70 24 SER C C 1
ATOM 4402 O O . SER C 1 24 ? 48.394 -15.547 145.915 1.00 34.72 24 SER C O 1
ATOM 4405 N N . GLN C 1 25 ? 47.364 -13.559 145.710 1.00 31.70 25 GLN C N 1
ATOM 4406 C CA . GLN C 1 25 ? 48.130 -13.104 144.557 1.00 35.79 25 GLN C CA 1
ATOM 4407 C C . GLN C 1 25 ? 47.832 -13.918 143.304 1.00 32.77 25 GLN C C 1
ATOM 4408 O O . GLN C 1 25 ? 48.701 -14.088 142.453 1.00 35.50 25 GLN C O 1
ATOM 4414 N N . MET C 1 26 ? 46.601 -14.421 143.174 1.00 33.16 26 MET C N 1
ATOM 4415 C CA . MET C 1 26 ? 46.166 -14.908 141.873 1.00 32.83 26 MET C CA 1
ATOM 4416 C C . MET C 1 26 ? 45.805 -13.733 140.967 1.00 30.80 26 MET C C 1
ATOM 4417 O O . MET C 1 26 ? 45.249 -12.735 141.426 1.00 32.76 26 MET C O 1
ATOM 4422 N N . PRO C 1 27 ? 46.094 -13.823 139.669 1.00 27.81 27 PRO C N 1
ATOM 4423 C CA . PRO C 1 27 ? 45.523 -12.835 138.735 1.00 29.72 27 PRO C CA 1
ATOM 4424 C C . PRO C 1 27 ? 44.041 -13.125 138.543 1.00 26.86 27 PRO C C 1
ATOM 4425 O O . PRO C 1 27 ? 43.660 -14.240 138.182 1.00 28.34 27 PRO C O 1
ATOM 4429 N N . VAL C 1 28 ? 43.195 -12.141 138.840 1.00 25.98 28 VAL C N 1
ATOM 4430 C CA . VAL C 1 28 ? 41.746 -12.315 138.730 1.00 26.62 28 VAL C CA 1
ATOM 4431 C C . VAL C 1 28 ? 41.185 -11.202 137.853 1.00 25.39 28 VAL C C 1
ATOM 4432 O O . VAL C 1 28 ? 41.366 -10.014 138.152 1.00 24.80 28 VAL C O 1
ATOM 4436 N N . HIS C 1 29 ? 40.515 -11.582 136.770 1.00 23.29 29 HIS C N 1
ATOM 4437 C CA . HIS C 1 29 ? 39.776 -10.635 135.939 1.00 24.24 29 HI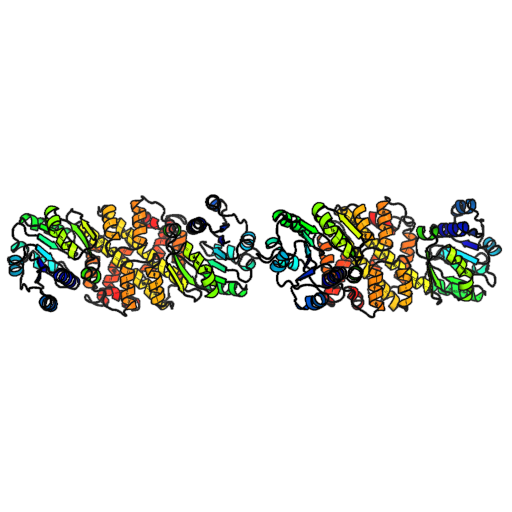S C CA 1
ATOM 4438 C C . HIS C 1 29 ? 38.294 -10.784 136.274 1.00 21.55 29 HIS C C 1
ATOM 4439 O O . HIS C 1 29 ? 37.787 -11.902 136.316 1.00 23.63 29 HIS C O 1
ATOM 4446 N N . VAL C 1 30 ? 37.615 -9.673 136.553 1.00 20.79 30 VAL C N 1
ATOM 4447 C CA . VAL C 1 30 ? 36.272 -9.737 137.122 1.00 22.65 30 VAL C CA 1
ATOM 4448 C C . VAL C 1 30 ? 35.262 -9.120 136.163 1.00 23.40 30 VAL C C 1
ATOM 4449 O O . VAL C 1 30 ? 35.558 -8.171 135.427 1.00 23.98 30 VAL C O 1
ATOM 4453 N N . HIS C 1 31 ? 34.048 -9.672 136.182 1.00 21.11 31 HIS C N 1
ATOM 4454 C CA . HIS C 1 31 ? 32.931 -9.096 135.456 1.00 22.42 31 HIS C CA 1
ATOM 4455 C C . HIS C 1 31 ? 31.671 -9.143 136.310 1.00 22.43 31 HIS C C 1
ATOM 4456 O O . HIS C 1 31 ? 31.432 -10.107 137.042 1.00 22.06 31 HIS C O 1
ATOM 4463 N N . ASN C 1 32 ? 30.858 -8.095 136.203 1.00 24.43 32 ASN C N 1
ATOM 4464 C CA . ASN C 1 32 ? 29.584 -8.038 136.905 1.00 22.76 32 ASN C CA 1
ATOM 4465 C C . ASN C 1 32 ? 28.624 -7.182 136.096 1.00 21.60 32 ASN C C 1
ATOM 4466 O O . ASN C 1 32 ? 29.035 -6.222 135.431 1.00 19.86 32 ASN C O 1
ATOM 4471 N N . ARG C 1 33 ? 27.337 -7.533 136.175 1.00 21.99 33 ARG C N 1
ATOM 4472 C CA . ARG C 1 33 ? 26.302 -6.758 135.491 1.00 22.67 33 ARG C CA 1
ATOM 4473 C C . ARG C 1 33 ? 26.285 -5.309 135.973 1.00 21.97 33 ARG C C 1
ATOM 4474 O O . ARG C 1 33 ? 26.208 -4.376 135.164 1.00 20.74 33 ARG C O 1
ATOM 4482 N N . SER C 1 34 ? 26.346 -5.099 137.292 1.00 22.37 34 SER C N 1
ATOM 4483 C CA . SER C 1 34 ? 26.427 -3.754 137.865 1.00 25.11 34 SER C CA 1
ATOM 4484 C C . SER C 1 34 ? 27.901 -3.413 138.040 1.00 24.10 34 SER C C 1
ATOM 4485 O O . SER C 1 34 ? 28.585 -4.007 138.881 1.00 23.16 34 SER C O 1
ATOM 4488 N N . ARG C 1 35 ? 28.382 -2.449 137.248 1.00 25.22 35 ARG C N 1
ATOM 4489 C CA . ARG C 1 35 ? 29.817 -2.200 137.131 1.00 26.42 35 ARG C CA 1
ATOM 4490 C C . ARG C 1 35 ? 30.435 -1.727 138.444 1.00 27.76 35 ARG C C 1
ATOM 4491 O O . ARG C 1 35 ? 31.564 -2.113 138.774 1.00 27.46 35 ARG C O 1
ATOM 4499 N N . GLU C 1 36 ? 29.721 -0.896 139.204 1.00 23.59 36 GLU C N 1
ATOM 4500 C CA . GLU C 1 36 ? 30.323 -0.271 140.379 1.00 28.71 36 GLU C CA 1
ATOM 4501 C C . GLU C 1 36 ? 30.744 -1.280 141.448 1.00 25.57 36 GLU C C 1
ATOM 4502 O O . GLU C 1 36 ? 31.563 -0.939 142.308 1.00 24.37 36 GLU C O 1
ATOM 4508 N N . LYS C 1 37 ? 30.218 -2.509 141.424 1.00 26.10 37 LYS C N 1
ATOM 4509 C CA . LYS C 1 37 ? 30.616 -3.490 142.429 1.00 25.46 37 LYS C CA 1
ATOM 4510 C C . LYS C 1 37 ? 32.013 -4.045 142.189 1.00 25.91 37 LYS C C 1
ATOM 4511 O O . LYS C 1 37 ? 32.538 -4.754 143.050 1.00 24.41 37 LYS C O 1
ATOM 4517 N N . ALA C 1 38 ? 32.612 -3.757 141.035 1.00 25.63 38 ALA C N 1
ATOM 4518 C CA . ALA C 1 38 ? 33.968 -4.190 140.745 1.00 26.51 38 ALA C CA 1
ATOM 4519 C C . ALA C 1 38 ? 35.013 -3.259 141.338 1.00 27.93 38 ALA C C 1
ATOM 4520 O O . ALA C 1 38 ? 36.169 -3.666 141.499 1.00 26.66 38 ALA C O 1
ATOM 4522 N N . ASP C 1 39 ? 34.623 -2.024 141.662 1.00 28.02 39 ASP C N 1
ATOM 4523 C CA . ASP C 1 39 ? 35.596 -0.973 141.929 1.00 26.81 39 ASP C CA 1
ATOM 4524 C C . ASP C 1 39 ? 36.464 -1.322 143.122 1.00 28.64 39 ASP C C 1
ATOM 4525 O O . ASP C 1 39 ? 37.690 -1.196 143.067 1.00 28.78 39 ASP C O 1
ATOM 4530 N N . ASP C 1 40 ? 35.845 -1.777 144.211 1.00 25.91 40 ASP C N 1
ATOM 4531 C CA . ASP C 1 40 ? 36.619 -2.158 145.387 1.00 28.71 40 ASP C CA 1
ATOM 4532 C C . ASP C 1 40 ? 37.550 -3.324 145.082 1.00 28.40 40 ASP C C 1
ATOM 4533 O O . ASP C 1 40 ? 38.687 -3.365 145.569 1.00 28.65 40 ASP C O 1
ATOM 4538 N N . LEU C 1 41 ? 37.086 -4.283 144.280 1.00 23.27 41 LEU C N 1
ATOM 4539 C CA . LEU C 1 41 ? 37.937 -5.399 143.889 1.00 23.80 41 LEU C CA 1
ATOM 4540 C C . LEU C 1 41 ? 39.087 -4.932 143.010 1.00 25.79 41 LEU C C 1
ATOM 4541 O O . LEU C 1 41 ? 40.212 -5.440 143.121 1.00 23.59 41 LEU C O 1
ATOM 4546 N N . ILE C 1 42 ? 38.828 -3.969 142.129 1.00 27.82 42 ILE C N 1
ATOM 4547 C CA . ILE C 1 42 ? 39.891 -3.450 141.276 1.00 26.78 42 ILE C CA 1
ATOM 4548 C C . ILE C 1 42 ? 40.961 -2.754 142.119 1.00 28.56 42 ILE C C 1
ATOM 4549 O O . ILE C 1 42 ? 42.160 -2.871 141.844 1.00 26.04 42 ILE C O 1
ATOM 4554 N N . ARG C 1 43 ? 40.555 -2.059 143.184 1.00 26.44 43 ARG C N 1
ATOM 4555 C CA . ARG C 1 43 ? 41.553 -1.463 144.067 1.00 27.59 43 ARG C CA 1
ATOM 4556 C C . ARG C 1 43 ? 42.408 -2.509 144.760 1.00 29.61 43 ARG C C 1
ATOM 4557 O O . ARG C 1 43 ? 43.538 -2.206 145.159 1.00 36.10 43 ARG C O 1
ATOM 4565 N N . GLN C 1 44 ? 41.910 -3.729 144.905 1.00 24.61 44 GLN C N 1
ATOM 4566 C CA . GLN C 1 44 ? 42.712 -4.817 145.436 1.00 28.39 44 GLN C CA 1
ATOM 4567 C C . GLN C 1 44 ? 43.458 -5.576 144.351 1.00 26.82 44 GLN C C 1
ATOM 4568 O O . GLN C 1 44 ? 44.055 -6.618 144.641 1.00 30.57 44 GLN C O 1
ATOM 4574 N N . GLY C 1 45 ? 43.418 -5.090 143.111 1.00 26.59 45 GLY C N 1
ATOM 4575 C CA . GLY C 1 45 ? 44.249 -5.610 142.047 1.00 27.27 45 GLY C CA 1
ATOM 4576 C C . GLY C 1 45 ? 43.546 -6.473 141.026 1.00 28.14 45 GLY C C 1
ATOM 4577 O O . GLY C 1 45 ? 44.229 -7.047 140.165 1.00 26.47 45 GLY C O 1
ATOM 4578 N N . ALA C 1 46 ? 42.220 -6.608 141.095 1.00 25.19 46 ALA C N 1
ATOM 4579 C CA . ALA C 1 46 ? 41.481 -7.296 140.044 1.00 24.97 46 ALA C CA 1
ATOM 4580 C C . ALA C 1 46 ? 41.502 -6.475 138.763 1.00 23.71 46 ALA C C 1
ATOM 4581 O O . ALA C 1 46 ? 41.596 -5.250 138.795 1.00 23.65 46 ALA C O 1
ATOM 4583 N N . VAL C 1 47 ? 41.375 -7.159 137.628 1.00 25.75 47 VAL C N 1
ATOM 4584 C CA . VAL C 1 47 ? 41.338 -6.518 136.317 1.00 22.36 47 VAL C CA 1
ATOM 4585 C C . VAL C 1 47 ? 39.908 -6.571 135.784 1.00 22.69 47 VAL C C 1
ATOM 4586 O O . VAL C 1 47 ? 39.294 -7.645 135.721 1.00 21.57 47 VAL C O 1
ATOM 4590 N N . TRP C 1 48 ? 39.384 -5.416 135.386 1.00 23.75 48 TRP C N 1
ATOM 4591 C CA . TRP C 1 48 ? 38.023 -5.352 134.864 1.00 24.24 48 TRP C CA 1
ATOM 4592 C C . TRP C 1 48 ? 37.915 -6.032 133.503 1.00 23.33 48 TRP C C 1
ATOM 4593 O O . TRP C 1 48 ? 38.694 -5.748 132.593 1.00 24.80 48 TRP C O 1
ATOM 4604 N N . ALA C 1 49 ? 36.941 -6.928 133.363 1.00 22.00 49 ALA C N 1
ATOM 4605 C CA . ALA C 1 49 ? 36.545 -7.450 132.061 1.00 25.97 49 ALA C CA 1
ATOM 4606 C C . ALA C 1 49 ? 35.201 -6.845 131.679 1.00 28.83 49 ALA C C 1
ATOM 4607 O O . ALA C 1 49 ? 34.196 -7.119 132.359 1.00 26.53 49 ALA C O 1
ATOM 4609 N N . PRO C 1 50 ? 35.115 -6.029 130.622 1.00 25.17 50 PRO C N 1
ATOM 4610 C CA . PRO C 1 50 ? 33.827 -5.408 130.283 1.00 28.19 50 PRO C CA 1
ATOM 4611 C C . PRO C 1 50 ? 32.802 -6.398 129.785 1.00 27.41 50 PRO C C 1
ATOM 4612 O O . PRO C 1 50 ? 31.615 -6.058 129.760 1.00 25.02 50 PRO C O 1
ATOM 4616 N N . ASP C 1 51 ? 33.220 -7.627 129.483 1.00 29.07 51 ASP C N 1
ATOM 4617 C CA . ASP C 1 51 ? 32.540 -8.527 128.570 1.00 34.11 51 ASP C CA 1
ATOM 4618 C C . ASP C 1 51 ? 32.794 -9.967 128.977 1.00 29.55 51 ASP C C 1
ATOM 4619 O O . ASP C 1 51 ? 33.873 -10.293 129.469 1.00 31.54 51 ASP C O 1
ATOM 4624 N N . ILE C 1 52 ? 31.830 -10.844 128.695 1.00 28.68 52 ILE C N 1
ATOM 4625 C CA . ILE C 1 52 ? 32.122 -12.272 128.783 1.00 31.12 52 ILE C CA 1
ATOM 4626 C C . ILE C 1 52 ? 33.147 -12.670 127.724 1.00 32.67 52 ILE C C 1
ATOM 4627 O O . ILE C 1 52 ? 34.003 -13.527 127.966 1.00 31.69 52 ILE C O 1
ATOM 4632 N N . VAL C 1 53 ? 33.096 -12.049 126.540 1.00 29.91 53 VAL C N 1
ATOM 4633 C CA . VAL C 1 53 ? 34.103 -12.351 125.523 1.00 32.34 53 VAL C CA 1
ATOM 4634 C C . VAL C 1 53 ? 35.493 -11.963 126.020 1.00 33.07 53 VAL C C 1
ATOM 4635 O O . VAL C 1 53 ? 36.441 -12.753 125.946 1.00 35.13 53 VAL C O 1
ATOM 4639 N N . ALA C 1 54 ? 35.631 -10.742 126.545 1.00 29.91 54 ALA C N 1
ATOM 4640 C CA . ALA C 1 54 ? 36.925 -10.291 127.051 1.00 33.36 54 ALA C CA 1
ATOM 4641 C C . ALA C 1 54 ? 37.430 -11.202 128.159 1.00 32.31 54 ALA C C 1
ATOM 4642 O O . ALA C 1 54 ? 38.632 -11.470 128.262 1.00 33.43 54 ALA C O 1
ATOM 4644 N N . LEU C 1 55 ? 36.519 -11.705 128.986 1.00 30.93 55 LEU C N 1
ATOM 4645 C CA . LEU C 1 55 ? 36.916 -12.592 130.071 1.00 32.34 55 LEU C CA 1
ATOM 4646 C C . LEU C 1 55 ? 37.401 -13.935 129.533 1.00 28.22 55 LEU C C 1
ATOM 4647 O O . LEU C 1 55 ? 38.451 -14.437 129.944 1.00 33.63 55 LEU C O 1
ATOM 4652 N N . THR C 1 56 ? 36.669 -14.520 128.587 1.00 28.90 56 THR C N 1
ATOM 4653 C CA . THR C 1 56 ? 37.088 -15.807 128.041 1.00 34.22 56 THR C CA 1
ATOM 4654 C C . THR C 1 56 ? 38.352 -15.704 127.187 1.00 36.42 56 THR C C 1
ATOM 4655 O O . THR C 1 56 ? 39.065 -16.703 127.032 1.00 35.34 56 THR C O 1
ATOM 4659 N N . ARG C 1 57 ? 38.654 -14.533 126.624 1.00 35.40 57 ARG C N 1
ATOM 4660 C CA . ARG C 1 57 ? 39.937 -14.410 125.948 1.00 35.83 57 ARG C CA 1
ATOM 4661 C C . ARG C 1 57 ? 41.084 -14.388 126.947 1.00 34.35 57 ARG C C 1
ATOM 4662 O O . ARG C 1 57 ? 42.160 -14.918 126.661 1.00 40.55 57 ARG C O 1
ATOM 4670 N N . ALA C 1 58 ? 40.873 -13.818 128.136 1.00 31.16 58 ALA C N 1
ATOM 4671 C CA . ALA C 1 58 ? 41.962 -13.713 129.102 1.00 32.74 58 ALA C CA 1
ATOM 4672 C C . ALA C 1 58 ? 42.132 -14.966 129.957 1.00 34.28 58 ALA C C 1
ATOM 4673 O O . ALA C 1 58 ? 43.247 -15.247 130.415 1.00 34.40 58 ALA C O 1
ATOM 4675 N N . ALA C 1 59 ? 41.064 -15.719 130.208 1.00 32.93 59 ALA C N 1
ATOM 4676 C CA . ALA C 1 59 ? 41.123 -16.786 131.196 1.00 30.59 59 ALA C CA 1
ATOM 4677 C C . ALA C 1 59 ? 40.527 -18.068 130.644 1.00 31.29 59 ALA C C 1
ATOM 4678 O O . ALA C 1 59 ? 39.508 -18.044 129.946 1.00 32.46 59 ALA C O 1
ATOM 4680 N N . ARG C 1 60 ? 41.182 -19.187 130.968 1.00 34.07 60 ARG C N 1
ATOM 4681 C CA . ARG C 1 60 ? 40.730 -20.522 130.604 1.00 31.97 60 ARG C CA 1
ATOM 4682 C C . ARG C 1 60 ? 39.983 -21.207 131.743 1.00 30.85 60 ARG C C 1
ATOM 4683 O O . ARG C 1 60 ? 39.403 -22.274 131.535 1.00 29.33 60 ARG C O 1
ATOM 4691 N N . VAL C 1 61 ? 40.004 -20.622 132.935 1.00 29.11 61 VAL C N 1
ATOM 4692 C CA . VAL C 1 61 ? 39.253 -21.097 134.092 1.00 29.86 61 VAL C CA 1
ATOM 4693 C C . VAL C 1 61 ? 38.472 -19.910 134.644 1.00 25.29 61 VAL C C 1
ATOM 4694 O O . VAL C 1 61 ? 39.063 -18.863 134.933 1.00 24.27 61 VAL C O 1
ATOM 4698 N N . LEU C 1 62 ? 37.154 -20.066 134.783 1.00 24.67 62 LEU C N 1
ATOM 4699 C CA . LEU C 1 62 ? 36.274 -18.996 135.250 1.00 22.79 62 LEU C CA 1
ATOM 4700 C C . LEU C 1 62 ? 35.434 -19.463 136.434 1.00 22.50 62 LEU C C 1
ATOM 4701 O O . LEU C 1 62 ? 34.986 -20.612 136.475 1.00 22.78 62 LEU C O 1
ATOM 4706 N N . PHE C 1 63 ? 35.214 -18.565 137.386 1.00 23.09 63 PHE C N 1
ATOM 4707 C CA . PHE C 1 63 ? 34.275 -18.784 138.478 1.00 22.67 63 PHE C CA 1
ATOM 4708 C C . PHE C 1 63 ? 32.980 -18.028 138.197 1.00 22.40 63 PHE C C 1
ATOM 4709 O O . PHE C 1 63 ? 33.014 -16.914 137.667 1.00 22.72 63 PHE C O 1
ATOM 4717 N N . VAL C 1 64 ? 31.844 -18.621 138.583 1.00 21.73 64 VAL C N 1
ATOM 4718 C CA . VAL C 1 64 ? 30.537 -17.968 138.529 1.00 21.06 64 VAL C CA 1
ATOM 4719 C C . VAL C 1 64 ? 29.920 -17.995 139.923 1.00 22.65 64 VAL C C 1
ATOM 4720 O O . VAL C 1 64 ? 29.919 -19.040 140.586 1.00 20.10 64 VAL C O 1
ATOM 4724 N N . CYS C 1 65 ? 29.387 -16.839 140.374 1.00 21.19 65 CYS C N 1
ATOM 4725 C CA . CYS C 1 65 ? 28.770 -16.773 141.698 1.00 20.68 65 CYS C CA 1
ATOM 4726 C C . CYS C 1 65 ? 27.613 -15.779 141.637 1.00 21.66 65 CYS C C 1
ATOM 4727 O O . CYS C 1 65 ? 27.743 -14.618 142.002 1.00 21.58 65 CYS C O 1
ATOM 4730 N N . THR C 1 66 ? 26.460 -16.263 141.188 1.00 21.56 66 THR C N 1
ATOM 4731 C CA . THR C 1 66 ? 25.290 -15.443 140.932 1.00 24.38 66 THR C CA 1
ATOM 4732 C C . THR C 1 66 ? 24.114 -16.017 141.709 1.00 24.52 66 THR C C 1
ATOM 4733 O O . THR C 1 66 ? 24.182 -17.128 142.242 1.00 22.20 66 THR C O 1
ATOM 4737 N N . ALA C 1 67 ? 23.011 -15.270 141.720 1.00 20.86 67 ALA C N 1
ATOM 4738 C CA . ALA C 1 67 ? 21.783 -15.680 142.387 1.00 22.53 67 ALA C CA 1
ATOM 4739 C C . ALA C 1 67 ? 20.643 -15.685 141.380 1.00 25.21 67 ALA C C 1
ATOM 4740 O O . ALA C 1 67 ? 20.382 -14.663 140.735 1.00 24.45 67 ALA C O 1
ATOM 4742 N N . GLY C 1 68 ? 19.970 -16.816 141.253 1.00 23.16 68 GLY C N 1
ATOM 4743 C CA . GLY C 1 68 ? 18.723 -16.838 140.522 1.00 22.62 68 GLY C CA 1
ATOM 4744 C C . GLY C 1 68 ? 18.843 -17.536 139.176 1.00 24.28 68 GLY C C 1
ATOM 4745 O O . GLY C 1 68 ? 19.918 -17.605 138.564 1.00 23.34 68 GLY C O 1
ATOM 4746 N N . SER C 1 69 ? 17.711 -18.050 138.697 1.00 23.36 69 SER C N 1
ATOM 4747 C CA . SER C 1 69 ? 17.722 -18.744 137.414 1.00 28.42 69 SER C CA 1
ATOM 4748 C C . SER C 1 69 ? 17.802 -17.769 136.244 1.00 23.99 69 SER C C 1
ATOM 4749 O O . SER C 1 69 ? 18.311 -18.132 135.178 1.00 25.72 69 SER C O 1
ATOM 4752 N N . GLU C 1 70 ? 17.305 -16.536 136.411 1.00 23.57 70 GLU C N 1
ATOM 4753 C CA . GLU C 1 70 ? 17.485 -15.533 135.364 1.00 24.11 70 GLU C CA 1
ATOM 4754 C C . GLU C 1 70 ? 18.965 -15.305 135.063 1.00 24.13 70 GLU C C 1
ATOM 4755 O O . GLU C 1 70 ? 19.346 -15.109 133.899 1.00 24.76 70 GLU C O 1
ATOM 4761 N N . ALA C 1 71 ? 19.821 -15.356 136.097 1.00 25.80 71 ALA C N 1
ATOM 4762 C CA . ALA C 1 71 ? 21.260 -15.220 135.892 1.00 20.49 71 ALA C CA 1
ATOM 4763 C C . ALA C 1 71 ? 21.842 -16.416 135.162 1.00 23.43 71 ALA C C 1
ATOM 4764 O O . ALA C 1 71 ? 22.817 -16.260 134.419 1.00 24.83 71 ALA C O 1
ATOM 4766 N N . VAL C 1 72 ? 21.292 -17.618 135.389 1.00 22.27 72 VAL C N 1
ATOM 4767 C CA . VAL C 1 72 ? 21.741 -18.786 134.634 1.00 26.89 72 VAL C CA 1
ATOM 4768 C C . VAL C 1 72 ? 21.496 -18.569 133.148 1.00 23.86 72 VAL C C 1
ATOM 4769 O O . VAL C 1 72 ? 22.408 -18.711 132.325 1.00 22.85 72 VAL C O 1
ATOM 4773 N N . GLN C 1 73 ? 20.259 -18.208 132.787 1.00 27.62 73 GLN C N 1
ATOM 4774 C CA . GLN C 1 73 ? 19.930 -17.931 131.387 1.00 27.18 73 GLN C CA 1
ATOM 4775 C C . GLN C 1 73 ? 20.827 -16.842 130.811 1.00 24.22 73 GLN C C 1
ATOM 4776 O O . GLN C 1 73 ? 21.415 -17.015 129.742 1.00 23.38 73 GLN C O 1
ATOM 4782 N N . ASP C 1 74 ? 20.961 -15.717 131.526 1.00 24.44 74 ASP C N 1
ATOM 4783 C CA . ASP C 1 74 ? 21.621 -14.538 130.967 1.00 23.51 74 ASP C CA 1
ATOM 4784 C C . ASP C 1 74 ? 23.114 -14.772 130.750 1.00 27.44 74 ASP C C 1
ATOM 4785 O O . ASP C 1 74 ? 23.657 -14.391 129.705 1.00 28.51 74 ASP C O 1
ATOM 4790 N N . PHE C 1 75 ? 23.799 -15.402 131.716 1.00 24.41 75 PHE C N 1
ATOM 4791 C CA . PHE C 1 75 ? 25.242 -15.578 131.584 1.00 21.82 75 PHE C CA 1
ATOM 4792 C C . PHE C 1 75 ? 25.641 -16.835 130.813 1.00 25.50 75 PHE C C 1
ATOM 4793 O O . PHE C 1 75 ? 26.704 -16.840 130.174 1.00 23.20 75 PHE C O 1
ATOM 4801 N N . TYR C 1 76 ? 24.842 -17.910 130.860 1.00 21.02 76 TYR C N 1
ATOM 4802 C CA . TYR C 1 76 ? 25.244 -19.109 130.123 1.00 23.93 76 TYR C CA 1
ATOM 4803 C C . TYR C 1 76 ? 24.666 -19.157 128.713 1.00 23.94 76 TYR C C 1
ATOM 4804 O O . TYR C 1 76 ? 25.385 -19.498 127.766 1.00 24.50 76 TYR C O 1
ATOM 4813 N N . HIS C 1 77 ? 23.391 -18.807 128.555 1.00 22.01 77 HIS C N 1
ATOM 4814 C CA . HIS C 1 77 ? 22.660 -19.065 127.322 1.00 27.68 77 HIS C CA 1
ATOM 4815 C C . HIS C 1 77 ? 22.455 -17.840 126.444 1.00 27.18 77 HIS C C 1
ATOM 4816 O O . HIS C 1 77 ? 21.855 -17.967 125.370 1.00 27.65 77 HIS C O 1
ATOM 4823 N N . ALA C 1 78 ? 22.927 -16.673 126.848 1.00 25.83 78 ALA C N 1
ATOM 4824 C CA . ALA C 1 78 ? 22.812 -15.513 125.968 1.00 28.13 78 ALA C CA 1
ATOM 4825 C C . ALA C 1 78 ? 23.478 -15.807 124.623 1.00 30.40 78 ALA C C 1
ATOM 4826 O O . ALA C 1 78 ? 24.671 -16.147 124.593 1.00 29.35 78 ALA C O 1
ATOM 4828 N N . PRO C 1 79 ? 22.755 -15.715 123.507 1.00 26.48 79 PRO C N 1
ATOM 4829 C CA . PRO C 1 79 ? 23.371 -15.979 122.196 1.00 33.04 79 PRO C CA 1
ATOM 4830 C C . PRO C 1 79 ? 24.573 -15.078 121.939 1.00 31.40 79 PRO C C 1
ATOM 4831 O O . PRO C 1 79 ? 24.516 -13.866 122.151 1.00 29.26 79 PRO C O 1
ATOM 4835 N N . ASP C 1 80 ? 25.671 -15.693 121.484 1.00 30.12 80 ASP C N 1
ATOM 4836 C CA . ASP C 1 80 ? 26.917 -15.021 121.111 1.00 34.86 80 ASP C CA 1
ATOM 4837 C C . ASP C 1 80 ? 27.639 -14.376 122.295 1.00 39.79 80 ASP C C 1
ATOM 4838 O O . ASP C 1 80 ? 28.876 -14.327 122.319 1.00 42.67 80 ASP C O 1
ATOM 4843 N N . ARG C 1 81 ? 26.886 -13.896 123.285 1.00 37.20 81 ARG C N 1
ATOM 4844 C CA . ARG C 1 81 ? 27.441 -13.145 124.407 1.00 37.51 81 ARG C CA 1
ATOM 4845 C C . ARG C 1 81 ? 27.718 -14.003 125.637 1.00 33.83 81 ARG C C 1
ATOM 4846 O O . ARG C 1 81 ? 28.602 -13.660 126.434 1.00 32.02 81 ARG C O 1
ATOM 4854 N N . GLY C 1 82 ? 26.970 -15.094 125.828 1.00 30.93 82 GLY C N 1
ATOM 4855 C CA . GLY C 1 82 ? 27.077 -15.885 127.036 1.00 28.32 82 GLY C CA 1
ATOM 4856 C C . GLY C 1 82 ? 28.244 -16.863 127.024 1.00 27.73 82 GLY C C 1
ATOM 4857 O O . GLY C 1 82 ? 28.975 -17.003 126.046 1.00 24.80 82 GLY C O 1
ATOM 4858 N N . LEU C 1 83 ? 28.386 -17.573 128.152 1.00 27.00 83 LEU C N 1
ATOM 4859 C CA . LEU C 1 83 ? 29.519 -18.476 128.366 1.00 25.19 83 LEU C CA 1
ATOM 4860 C C . LEU C 1 83 ? 29.557 -19.594 127.338 1.00 28.97 83 LEU C C 1
ATOM 4861 O O . LEU C 1 83 ? 30.621 -19.909 126.796 1.00 30.32 83 LEU C O 1
ATOM 4866 N N . LEU C 1 84 ? 28.412 -20.242 127.098 1.00 22.70 84 LEU C N 1
ATOM 4867 C CA . LEU C 1 84 ? 28.383 -21.388 126.197 1.00 29.08 84 LEU C CA 1
ATOM 4868 C C . LEU C 1 84 ? 28.808 -20.997 124.796 1.00 33.60 84 LEU C C 1
ATOM 4869 O O . LEU C 1 84 ? 29.441 -21.794 124.093 1.00 31.78 84 LEU C O 1
ATOM 4874 N N . ALA C 1 85 ? 28.481 -19.770 124.383 1.00 32.13 85 ALA C N 1
ATOM 4875 C CA . ALA C 1 85 ? 28.915 -19.278 123.082 1.00 35.33 85 ALA C CA 1
ATOM 4876 C C . ALA C 1 85 ? 30.391 -18.898 123.078 1.00 35.73 85 ALA C C 1
ATOM 4877 O O . ALA C 1 85 ? 31.037 -18.957 122.030 1.00 37.05 85 ALA C O 1
ATOM 4879 N N . CYS C 1 86 ? 30.951 -18.515 124.223 1.00 33.78 86 CYS C N 1
ATOM 4880 C CA . CYS C 1 86 ? 32.306 -17.978 124.237 1.00 31.71 86 CYS C CA 1
ATOM 4881 C C . CYS C 1 86 ? 33.375 -18.976 124.655 1.00 35.16 86 CYS C C 1
ATOM 4882 O O . CYS C 1 86 ? 34.543 -18.780 124.305 1.00 37.39 86 CYS C O 1
ATOM 4885 N N . LEU C 1 87 ? 33.027 -20.027 125.390 1.00 32.89 87 LEU C N 1
ATOM 4886 C CA . LEU C 1 87 ? 34.059 -20.909 125.912 1.00 34.52 87 LEU C CA 1
ATOM 4887 C C . LEU C 1 87 ? 34.746 -21.669 124.786 1.00 34.14 87 LEU C C 1
ATOM 4888 O O . LEU C 1 87 ? 34.145 -21.969 123.751 1.00 36.22 87 LEU C O 1
ATOM 4893 N N . GLU C 1 88 ? 36.024 -21.969 125.005 1.00 34.96 88 GLU C N 1
ATOM 4894 C CA . GLU C 1 88 ? 36.839 -22.799 124.133 1.00 32.04 88 GLU C CA 1
ATOM 4895 C C . GLU C 1 88 ? 36.812 -24.238 124.622 1.00 33.28 88 GLU C C 1
ATOM 4896 O O . GLU C 1 88 ? 36.534 -24.514 125.789 1.00 28.64 88 GLU C O 1
ATOM 4902 N N . VAL C 1 89 ? 37.124 -25.165 123.717 1.00 30.02 89 VAL C N 1
ATOM 4903 C CA . VAL C 1 89 ? 37.301 -26.542 124.147 1.00 28.82 89 VAL C CA 1
ATOM 4904 C C . VAL C 1 89 ? 38.432 -26.595 125.164 1.00 28.65 89 VAL C C 1
ATOM 4905 O O . VAL C 1 89 ? 39.467 -25.933 125.006 1.00 30.70 89 VAL C O 1
ATOM 4909 N N . GLY C 1 90 ? 38.224 -27.358 126.241 1.00 30.96 90 GLY C N 1
ATOM 4910 C CA . GLY C 1 90 ? 39.197 -27.450 127.313 1.00 28.96 90 GLY C CA 1
ATOM 4911 C C . GLY C 1 90 ? 38.991 -26.479 128.459 1.00 27.89 90 GLY C C 1
ATOM 4912 O O . GLY C 1 90 ? 39.634 -26.638 129.504 1.00 32.97 90 GLY C O 1
ATOM 4913 N N . ASP C 1 91 ? 38.110 -25.491 128.308 1.00 28.11 91 ASP C N 1
ATOM 4914 C CA . ASP C 1 91 ? 37.867 -24.527 129.371 1.00 26.70 91 ASP C CA 1
ATOM 4915 C C . ASP C 1 91 ? 37.112 -25.182 130.527 1.00 25.97 91 ASP C C 1
ATOM 4916 O O . ASP C 1 91 ? 36.449 -26.210 130.371 1.00 24.79 91 ASP C O 1
ATOM 4921 N N . ILE C 1 92 ? 37.225 -24.570 131.704 1.00 25.14 92 ILE C N 1
ATOM 4922 C CA . ILE C 1 92 ? 36.540 -25.031 132.902 1.00 26.44 92 ILE C CA 1
ATOM 4923 C C . ILE C 1 92 ? 35.813 -23.849 133.532 1.00 23.58 92 ILE C C 1
ATOM 4924 O O . ILE C 1 92 ? 36.418 -22.803 133.786 1.00 22.68 92 ILE C O 1
ATOM 4929 N N . VAL C 1 93 ? 34.530 -24.020 133.820 1.00 24.68 93 VAL C N 1
ATOM 4930 C CA . VAL C 1 93 ? 33.784 -23.032 134.594 1.00 21.01 93 VAL C CA 1
ATOM 4931 C C . VAL C 1 93 ? 33.416 -23.666 135.933 1.00 22.27 93 VAL C C 1
ATOM 4932 O O . VAL C 1 93 ? 32.845 -24.767 135.983 1.00 24.10 93 VAL C O 1
ATOM 4936 N N . VAL C 1 94 ? 33.804 -22.998 137.015 1.00 23.77 94 VAL C N 1
ATOM 4937 C CA . VAL C 1 94 ? 33.514 -23.439 138.379 1.00 22.27 94 VAL C CA 1
ATOM 4938 C C . VAL C 1 94 ? 32.340 -22.602 138.882 1.00 21.19 94 VAL C C 1
ATOM 4939 O O . VAL C 1 94 ? 32.497 -21.420 139.209 1.00 21.78 94 VAL C O 1
ATOM 4943 N N . ASP C 1 95 ? 31.157 -23.209 138.952 1.00 20.22 95 ASP C N 1
ATOM 4944 C CA . ASP C 1 95 ? 29.935 -22.498 139.308 1.00 22.14 95 ASP C CA 1
ATOM 4945 C C . ASP C 1 95 ? 29.680 -22.656 140.809 1.00 22.08 95 ASP C C 1
ATOM 4946 O O . ASP C 1 95 ? 29.217 -23.707 141.264 1.00 19.42 95 ASP C O 1
ATOM 4951 N N . LEU C 1 96 ? 29.969 -21.597 141.564 1.00 23.88 96 LEU C N 1
ATOM 4952 C CA . LEU C 1 96 ? 29.776 -21.550 143.011 1.00 24.01 96 LEU C CA 1
ATOM 4953 C C . LEU C 1 96 ? 28.342 -21.245 143.419 1.00 23.34 96 LEU C C 1
ATOM 4954 O O . LEU C 1 96 ? 28.079 -21.103 144.619 1.00 22.88 96 LEU C O 1
ATOM 4959 N N . SER C 1 97 ? 27.422 -21.120 142.467 1.00 22.39 97 SER C N 1
ATOM 4960 C CA . SER C 1 97 ? 26.052 -20.734 142.771 1.00 22.16 97 SER C CA 1
ATOM 4961 C C . SER C 1 97 ? 25.261 -21.929 143.292 1.00 24.49 97 SER C C 1
ATOM 4962 O O . SER C 1 97 ? 25.632 -23.089 143.091 1.00 22.14 97 SER C O 1
ATOM 4965 N N . THR C 1 98 ? 24.140 -21.631 143.946 1.00 22.77 98 THR C N 1
ATOM 4966 C CA . THR C 1 98 ? 23.143 -22.640 144.297 1.00 23.51 98 THR C CA 1
ATOM 4967 C C . THR C 1 98 ? 22.010 -22.569 143.281 1.00 23.94 98 THR C C 1
ATOM 4968 O O . THR C 1 98 ? 21.353 -21.526 143.150 1.00 22.77 98 THR C O 1
ATOM 4972 N N . ILE C 1 99 ? 21.809 -23.664 142.542 1.00 19.76 99 ILE C N 1
ATOM 4973 C CA . ILE C 1 99 ? 20.846 -23.733 141.446 1.00 24.13 99 ILE C CA 1
ATOM 4974 C C . ILE C 1 99 ? 20.162 -25.093 141.500 1.00 23.87 99 ILE C C 1
ATOM 4975 O O . ILE C 1 99 ? 20.618 -26.010 142.183 1.00 23.19 99 ILE C O 1
ATOM 4980 N N . ALA C 1 100 ? 19.069 -25.226 140.744 1.00 22.43 100 ALA C N 1
ATOM 4981 C CA . ALA C 1 100 ? 18.330 -26.484 140.732 1.00 25.10 100 ALA C CA 1
ATOM 4982 C C . ALA C 1 100 ? 19.230 -27.609 140.231 1.00 24.46 100 ALA C C 1
ATOM 4983 O O . ALA C 1 100 ? 20.043 -27.394 139.322 1.00 24.83 100 ALA C O 1
ATOM 4985 N N . PRO C 1 101 ? 19.128 -28.815 140.803 1.00 26.55 101 PRO C N 1
ATOM 4986 C CA . PRO C 1 101 ? 19.959 -29.921 140.295 1.00 27.70 101 PRO C CA 1
ATOM 4987 C C . PRO C 1 101 ? 19.751 -30.211 138.812 1.00 24.90 101 PRO C C 1
ATOM 4988 O O . PRO C 1 101 ? 20.721 -30.555 138.126 1.00 22.28 101 PRO C O 1
ATOM 4992 N N . GLU C 1 102 ? 18.519 -30.088 138.301 1.00 24.95 102 GLU C N 1
ATOM 4993 C CA . GLU C 1 102 ? 18.281 -30.259 136.865 1.00 30.03 102 GLU C CA 1
ATOM 4994 C C . GLU C 1 102 ? 19.068 -29.240 136.052 1.00 28.89 102 GLU C C 1
ATOM 4995 O O . GLU C 1 102 ? 19.552 -29.549 134.956 1.00 24.99 102 GLU C O 1
ATOM 5001 N N . THR C 1 103 ? 19.164 -28.004 136.553 1.00 27.38 103 THR C N 1
ATOM 5002 C CA . THR C 1 103 ? 19.908 -26.972 135.843 1.00 23.78 103 THR C CA 1
ATOM 5003 C C . THR C 1 103 ? 21.380 -27.331 135.762 1.00 23.20 103 THR C C 1
ATOM 5004 O O . THR C 1 103 ? 22.004 -27.201 134.704 1.00 25.34 103 THR C O 1
ATOM 5008 N N . ALA C 1 104 ? 21.952 -27.774 136.884 1.00 21.16 104 ALA C N 1
ATOM 5009 C CA . ALA C 1 104 ? 23.339 -28.226 136.906 1.00 22.16 104 ALA C CA 1
ATOM 5010 C C . ALA C 1 104 ? 23.557 -29.403 135.957 1.00 24.67 104 ALA C C 1
ATOM 5011 O O . ALA C 1 104 ? 24.540 -29.435 135.206 1.00 22.04 104 ALA C O 1
ATOM 5013 N N . GLU C 1 105 ? 22.655 -30.391 135.991 1.00 22.92 105 GLU C N 1
ATOM 5014 C CA . GLU C 1 105 ? 22.750 -31.519 135.068 1.00 23.23 105 GLU C CA 1
ATOM 5015 C C . GLU C 1 105 ? 22.746 -31.044 133.620 1.00 23.30 105 GLU C C 1
ATOM 5016 O O . GLU C 1 105 ? 23.577 -31.475 132.812 1.00 25.86 105 GLU C O 1
ATOM 5022 N N . GLY C 1 106 ? 21.824 -30.143 133.281 1.00 22.36 106 GLY C N 1
ATOM 5023 C CA . GLY C 1 106 ? 21.789 -29.611 131.929 1.00 24.27 106 GLY C CA 1
ATOM 5024 C C . GLY C 1 106 ? 23.071 -28.894 131.545 1.00 25.06 106 GLY C C 1
ATOM 5025 O O . GLY C 1 106 ? 23.541 -29.014 130.411 1.00 26.71 106 GLY C O 1
ATOM 5026 N N . LEU C 1 107 ? 23.666 -28.152 132.485 1.00 22.21 107 LEU C N 1
ATOM 5027 C CA . LEU C 1 107 ? 24.889 -27.414 132.170 1.00 24.20 107 LEU C CA 1
ATOM 5028 C C . LEU C 1 107 ? 26.086 -28.350 132.027 1.00 25.24 107 LEU C C 1
ATOM 5029 O O . LEU C 1 107 ? 26.948 -28.123 131.172 1.00 23.56 107 LEU C O 1
ATOM 5034 N N . HIS C 1 108 ? 26.173 -29.390 132.867 1.00 20.15 108 HIS C N 1
ATOM 5035 C CA . HIS C 1 108 ? 27.160 -30.447 132.639 1.00 22.45 108 HIS C CA 1
ATOM 5036 C C . HIS C 1 108 ? 27.126 -30.935 131.187 1.00 25.81 108 HIS C C 1
ATOM 5037 O O . HIS C 1 108 ? 28.162 -31.007 130.520 1.00 25.81 108 HIS C O 1
ATOM 5044 N N . ALA C 1 109 ? 25.933 -31.277 130.688 1.00 24.84 109 ALA C N 1
ATOM 5045 C CA . ALA C 1 109 ? 25.797 -31.798 129.328 1.00 28.55 109 ALA C CA 1
ATOM 5046 C C . ALA C 1 109 ? 26.088 -30.729 128.281 1.00 28.29 109 ALA C C 1
ATOM 5047 O O . ALA C 1 109 ? 26.738 -31.008 127.269 1.00 30.10 109 ALA C O 1
ATOM 5049 N N . ALA C 1 110 ? 25.592 -29.509 128.494 1.00 29.22 110 ALA C N 1
ATOM 5050 C CA . ALA C 1 110 ? 25.800 -28.430 127.532 1.00 27.91 110 ALA C CA 1
ATOM 5051 C C . ALA C 1 110 ? 27.278 -28.081 127.399 1.00 30.48 110 ALA C C 1
ATOM 5052 O O . ALA C 1 110 ? 27.761 -27.811 126.291 1.00 32.31 110 ALA C O 1
ATOM 5054 N N . PHE C 1 111 ? 28.012 -28.074 128.516 1.00 23.39 111 PHE C N 1
ATOM 5055 C CA . PHE C 1 111 ? 29.456 -27.859 128.453 1.00 27.46 111 PHE C CA 1
ATOM 5056 C C . PHE C 1 111 ? 30.140 -28.980 127.687 1.00 28.34 111 PHE C C 1
ATOM 5057 O O . PHE C 1 111 ? 31.019 -28.732 126.855 1.00 28.05 111 PHE C O 1
ATOM 5065 N N . ALA C 1 112 ? 29.759 -30.225 127.973 1.00 28.49 112 ALA C N 1
ATOM 5066 C CA . ALA C 1 112 ? 30.344 -31.357 127.272 1.00 29.71 112 ALA C CA 1
ATOM 5067 C C . ALA C 1 112 ? 30.117 -31.257 125.765 1.00 30.40 112 ALA C C 1
ATOM 5068 O O . ALA C 1 112 ? 30.995 -31.633 124.984 1.00 31.01 112 ALA C O 1
ATOM 5070 N N . GLN C 1 113 ? 28.971 -30.710 125.341 1.00 31.92 113 GLN C N 1
ATOM 5071 C CA . GLN C 1 113 ? 28.740 -30.454 123.920 1.00 34.31 113 GLN C CA 1
ATOM 5072 C C . GLN C 1 113 ? 29.750 -29.459 123.361 1.00 35.92 113 GLN C C 1
ATOM 5073 O O . GLN C 1 113 ? 30.208 -29.605 122.222 1.00 36.21 113 GLN C O 1
ATOM 5079 N N . GLN C 1 114 ? 30.093 -28.429 124.136 1.00 35.36 114 GLN C N 1
ATOM 5080 C CA . GLN C 1 114 ? 31.081 -27.441 123.720 1.00 33.72 114 GLN C CA 1
ATOM 5081 C C . GLN C 1 114 ? 32.510 -27.922 123.899 1.00 29.50 114 GLN C C 1
ATOM 5082 O O . GLN C 1 114 ? 33.431 -27.128 123.697 1.00 34.66 114 GLN C O 1
ATOM 5088 N N . GLY C 1 115 ? 32.716 -29.185 124.270 1.00 27.74 115 GLY C N 1
ATOM 5089 C CA . GLY C 1 115 ? 34.042 -29.683 124.584 1.00 27.95 115 GLY C CA 1
ATOM 5090 C C . GLY C 1 115 ? 34.700 -29.073 125.809 1.00 30.83 115 GLY C C 1
ATOM 5091 O O . GLY C 1 115 ? 35.921 -29.174 125.949 1.00 29.76 115 GLY C O 1
ATOM 5092 N N . ALA C 1 116 ? 33.931 -28.441 126.703 1.00 28.56 116 ALA C N 1
ATOM 5093 C CA . ALA C 1 116 ? 34.441 -27.826 127.924 1.00 26.56 116 ALA C CA 1
ATOM 5094 C C . ALA C 1 116 ? 33.938 -28.604 129.143 1.00 26.69 116 ALA C C 1
ATOM 5095 O O . ALA C 1 116 ? 33.266 -29.629 129.015 1.00 30.48 116 ALA C O 1
ATOM 5097 N N . ASP C 1 117 ? 34.264 -28.112 130.340 1.00 25.83 117 ASP C N 1
ATOM 5098 C CA . ASP C 1 117 ? 33.918 -28.803 131.581 1.00 28.79 117 ASP C CA 1
ATOM 5099 C C . ASP C 1 117 ? 33.186 -27.875 132.539 1.00 26.18 117 ASP C C 1
ATOM 5100 O O . ASP C 1 117 ? 33.723 -26.836 132.943 1.00 23.55 117 ASP C O 1
ATOM 5105 N N . TYR C 1 118 ? 31.975 -28.270 132.917 1.00 23.82 118 TYR C N 1
ATOM 5106 C CA . TYR C 1 118 ? 31.236 -27.628 133.995 1.00 24.74 118 TYR C CA 1
ATOM 5107 C C . TYR C 1 118 ? 31.598 -28.305 135.313 1.00 27.02 118 TYR C C 1
ATOM 5108 O O . TYR C 1 118 ? 31.521 -29.535 135.425 1.00 24.36 118 TYR C O 1
ATOM 5117 N N . ILE C 1 119 ? 32.033 -27.504 136.284 1.00 23.77 119 ILE C N 1
ATOM 5118 C CA . ILE C 1 119 ? 32.312 -27.957 137.643 1.00 23.61 119 ILE C CA 1
ATOM 5119 C C . ILE C 1 119 ? 31.255 -27.328 138.545 1.00 23.87 119 ILE C C 1
ATOM 5120 O O . ILE C 1 119 ? 31.193 -26.102 138.702 1.00 23.29 119 ILE C O 1
ATOM 5125 N N . GLU C 1 120 ? 30.395 -28.172 139.095 1.00 23.86 120 GLU C N 1
ATOM 5126 C CA . GLU C 1 120 ? 29.260 -27.752 139.902 1.00 25.25 120 GLU C CA 1
ATOM 5127 C C . GLU C 1 120 ? 29.723 -27.712 141.355 1.00 24.27 120 GLU C C 1
ATOM 5128 O O . GLU C 1 120 ? 30.001 -28.758 141.946 1.00 25.54 120 GLU C O 1
ATOM 5134 N N . CYS C 1 121 ? 29.841 -26.512 141.929 1.00 20.40 121 CYS C N 1
ATOM 5135 C CA . CYS C 1 121 ? 30.604 -26.330 143.169 1.00 25.53 121 CYS C CA 1
ATOM 5136 C C . CYS C 1 121 ? 29.896 -25.391 144.145 1.00 20.77 121 CYS C C 1
ATOM 5137 O O . CYS C 1 121 ? 30.446 -24.368 144.563 1.00 20.34 121 CYS C O 1
ATOM 5140 N N . PRO C 1 122 ? 28.689 -25.736 144.588 1.00 21.42 122 PRO C N 1
ATOM 5141 C CA . PRO C 1 122 ? 28.062 -24.930 145.648 1.00 24.34 122 PRO C CA 1
ATOM 5142 C C . PRO C 1 122 ? 28.918 -24.938 146.918 1.00 21.13 122 PRO C C 1
ATOM 5143 O O . PRO C 1 122 ? 29.650 -25.895 147.192 1.00 20.23 122 PRO C O 1
ATOM 5147 N N . VAL C 1 123 ? 28.836 -23.848 147.687 1.00 18.41 123 VAL C N 1
ATOM 5148 C CA . VAL C 1 123 ? 29.713 -23.634 148.836 1.00 21.26 123 VAL C CA 1
ATOM 5149 C C . VAL C 1 123 ? 28.885 -23.278 150.068 1.00 21.06 123 VAL C C 1
ATOM 5150 O O . VAL C 1 123 ? 27.690 -22.993 149.986 1.00 19.51 123 VAL C O 1
ATOM 5154 N N . SER C 1 124 ? 29.549 -23.296 151.225 1.00 21.04 124 SER C N 1
ATOM 5155 C CA . SER C 1 124 ? 28.899 -22.976 152.488 1.00 20.62 124 SER C CA 1
ATOM 5156 C C . SER C 1 124 ? 29.924 -22.395 153.448 1.00 22.20 124 SER C C 1
ATOM 5157 O O . SER C 1 124 ? 31.055 -22.885 153.534 1.00 22.75 124 SER C O 1
ATOM 5160 N N . GLY C 1 125 ? 29.517 -21.362 154.179 1.00 23.04 125 GLY C N 1
ATOM 5161 C CA . GLY C 1 125 ? 30.400 -20.742 155.148 1.00 20.80 125 GLY C CA 1
ATOM 5162 C C . GLY C 1 125 ? 30.217 -19.241 155.218 1.00 21.83 125 GLY C C 1
ATOM 5163 O O . GLY C 1 125 ? 30.802 -18.579 156.079 1.00 25.00 125 GLY C O 1
ATOM 5164 N N . GLY C 1 126 ? 29.423 -18.696 154.301 1.00 20.06 126 GLY C N 1
ATOM 5165 C CA . GLY C 1 126 ? 29.100 -17.283 154.301 1.00 25.30 126 GLY C CA 1
ATOM 5166 C C . GLY C 1 126 ? 30.249 -16.413 153.817 1.00 23.82 126 GLY C C 1
ATOM 5167 O O . GLY C 1 126 ? 31.324 -16.883 153.444 1.00 23.20 126 GLY C O 1
ATOM 5168 N N . VAL C 1 127 ? 29.977 -15.102 153.788 1.00 21.24 127 VAL C N 1
ATOM 5169 C CA . VAL C 1 127 ? 31.031 -14.125 153.530 1.00 21.06 127 VAL C CA 1
ATOM 5170 C C . VAL C 1 127 ? 32.151 -14.289 154.552 1.00 24.05 127 VAL C C 1
ATOM 5171 O O . VAL C 1 127 ? 33.342 -14.209 154.220 1.00 19.37 127 VAL C O 1
ATOM 5175 N N . GLU C 1 128 ? 31.776 -14.540 155.810 1.00 24.13 128 GLU C N 1
ATOM 5176 C CA . GLU C 1 128 ? 32.747 -14.734 156.880 1.00 29.36 128 GLU C CA 1
ATOM 5177 C C . GLU C 1 128 ? 33.735 -15.841 156.535 1.00 25.39 128 GLU C C 1
ATOM 5178 O O . GLU C 1 128 ? 34.953 -15.652 156.624 1.00 25.86 128 GLU C O 1
ATOM 5184 N N . GLY C 1 129 ? 33.224 -17.006 156.128 1.00 24.51 129 GLY C N 1
ATOM 5185 C CA . GLY C 1 129 ? 34.101 -18.118 155.812 1.00 21.98 129 GLY C CA 1
ATOM 5186 C C . GLY C 1 129 ? 34.925 -17.893 154.562 1.00 24.57 129 GLY C C 1
ATOM 5187 O O . GLY C 1 129 ? 36.061 -18.372 154.474 1.00 24.58 129 GLY C O 1
ATOM 5188 N N . ALA C 1 130 ? 34.363 -17.183 153.575 1.00 24.30 130 ALA C N 1
ATOM 5189 C CA . ALA C 1 130 ? 35.107 -16.872 152.356 1.00 25.08 130 ALA C CA 1
ATOM 5190 C C . ALA C 1 130 ? 36.310 -15.991 152.659 1.00 24.17 130 ALA C C 1
ATOM 5191 O O . ALA C 1 130 ? 37.422 -16.258 152.193 1.00 25.52 130 ALA C O 1
ATOM 5193 N N . LEU C 1 131 ? 36.101 -14.919 153.430 1.00 23.94 131 LEU C N 1
ATOM 5194 C CA . LEU C 1 131 ? 37.195 -14.007 153.735 1.00 23.37 131 LEU C CA 1
ATOM 5195 C C . LEU C 1 131 ? 38.298 -14.703 154.519 1.00 26.57 131 LEU C C 1
ATOM 5196 O O . LEU C 1 131 ? 39.484 -14.391 154.339 1.00 26.99 131 LEU C O 1
ATOM 5201 N N . ALA C 1 132 ? 37.931 -15.656 155.370 1.00 24.54 132 ALA C N 1
ATOM 5202 C CA . ALA C 1 132 ? 38.899 -16.461 156.098 1.00 24.92 132 ALA C CA 1
ATOM 5203 C C . ALA C 1 132 ? 39.441 -17.636 155.286 1.00 29.78 132 ALA C C 1
ATOM 5204 O O . ALA C 1 132 ? 40.321 -18.347 155.776 1.00 26.76 132 ALA C O 1
ATOM 5206 N N . GLY C 1 133 ? 38.942 -17.872 154.073 1.00 27.17 133 GLY C N 1
ATOM 5207 C CA . GLY C 1 133 ? 39.436 -18.987 153.283 1.00 26.83 133 GLY C CA 1
ATOM 5208 C C . GLY C 1 133 ? 39.076 -20.362 153.809 1.00 30.82 133 GLY C C 1
ATOM 5209 O O . GLY C 1 133 ? 39.796 -21.330 153.537 1.00 28.54 133 GLY C O 1
ATOM 5210 N N . ILE C 1 134 ? 37.966 -20.486 154.541 1.00 27.58 134 ILE C N 1
ATOM 5211 C CA . ILE C 1 134 ? 37.617 -21.766 155.148 1.00 27.00 134 ILE C CA 1
ATOM 5212 C C . ILE C 1 134 ? 36.216 -22.225 154.740 1.00 27.25 134 ILE C C 1
ATOM 5213 O O . ILE C 1 134 ? 35.546 -22.943 155.491 1.00 28.38 134 ILE C O 1
ATOM 5218 N N . LEU C 1 135 ? 35.752 -21.814 153.561 1.00 22.77 135 LEU C N 1
ATOM 5219 C CA . LEU C 1 135 ? 34.490 -22.340 153.064 1.00 20.33 135 LEU C CA 1
ATOM 5220 C C . LEU C 1 135 ? 34.557 -23.856 152.924 1.00 22.94 135 LEU C C 1
ATOM 5221 O O . LEU C 1 135 ? 35.627 -24.456 152.794 1.00 24.63 135 LEU C O 1
ATOM 5226 N N . SER C 1 136 ? 33.391 -24.476 152.951 1.00 22.38 136 SER C N 1
ATOM 5227 C CA . SER C 1 136 ? 33.242 -25.860 152.540 1.00 26.57 136 SER C CA 1
ATOM 5228 C C . SER C 1 136 ? 32.697 -25.868 151.121 1.00 21.94 136 SER C C 1
ATOM 5229 O O . SER C 1 136 ? 31.887 -25.014 150.760 1.00 26.04 136 SER C O 1
ATOM 5232 N N . ALA C 1 137 ? 33.153 -26.813 150.315 1.00 22.26 137 ALA C N 1
ATOM 5233 C CA . ALA C 1 137 ? 32.673 -26.932 148.946 1.00 24.56 137 ALA C CA 1
ATOM 5234 C C . ALA C 1 137 ? 32.111 -28.327 148.730 1.00 22.81 137 ALA C C 1
ATOM 5235 O O . ALA C 1 137 ? 32.590 -29.305 149.312 1.00 24.68 137 ALA C O 1
ATOM 5237 N N . ILE C 1 138 ? 31.072 -28.410 147.906 1.00 23.89 138 ILE C N 1
ATOM 5238 C CA . ILE C 1 138 ? 30.535 -29.683 147.428 1.00 23.10 138 ILE C CA 1
ATOM 5239 C C . ILE C 1 138 ? 30.657 -29.668 145.911 1.00 24.43 138 ILE C C 1
ATOM 5240 O O . ILE C 1 138 ? 30.152 -28.745 145.259 1.00 25.73 138 ILE C O 1
ATOM 5245 N N . VAL C 1 139 ? 31.336 -30.667 145.344 1.00 24.75 139 VAL C N 1
ATOM 5246 C CA . VAL C 1 139 ? 31.792 -30.587 143.958 1.00 22.86 139 VAL C CA 1
ATOM 5247 C C . VAL C 1 139 ? 31.299 -31.787 143.158 1.00 24.45 139 VAL C C 1
ATOM 5248 O O . VAL C 1 139 ? 31.499 -32.935 143.569 1.00 23.49 139 VAL C O 1
ATOM 5252 N N . SER C 1 140 ? 30.689 -31.519 141.998 1.00 21.95 140 SER C N 1
ATOM 5253 C CA . SER C 1 140 ? 30.327 -32.536 141.015 1.00 26.28 140 SER C CA 1
ATOM 5254 C C . SER C 1 140 ? 30.964 -32.193 139.668 1.00 26.02 140 SER C C 1
ATOM 5255 O O . SER C 1 140 ? 31.209 -31.019 139.359 1.00 23.43 140 SER C O 1
ATOM 5258 N N . GLY C 1 141 ? 31.230 -33.223 138.871 1.00 23.14 141 GLY C N 1
ATOM 5259 C CA . GLY C 1 141 ? 31.856 -33.077 137.569 1.00 23.87 141 GLY C CA 1
ATOM 5260 C C . GLY C 1 141 ? 32.979 -34.075 137.368 1.00 28.07 141 GLY C C 1
ATOM 5261 O O . GLY C 1 141 ? 33.291 -34.891 138.233 1.00 26.18 141 GLY C O 1
ATOM 5262 N N . ARG C 1 142 ? 33.608 -33.984 136.194 1.00 24.63 142 ARG C N 1
ATOM 5263 C CA . ARG C 1 142 ? 34.586 -34.976 135.761 1.00 27.27 142 ARG C CA 1
ATOM 5264 C C . ARG C 1 142 ? 35.874 -34.857 136.573 1.00 26.49 142 ARG C C 1
ATOM 5265 O O . ARG C 1 142 ? 36.301 -33.747 136.911 1.00 22.76 142 ARG C O 1
ATOM 5273 N N . PRO C 1 143 ? 36.502 -35.991 136.900 1.00 27.33 143 PRO C N 1
ATOM 5274 C CA . PRO C 1 143 ? 37.686 -35.951 137.775 1.00 27.19 143 PRO C CA 1
ATOM 5275 C C . PRO C 1 143 ? 38.858 -35.193 137.191 1.00 26.31 143 PRO C C 1
ATOM 5276 O O . PRO C 1 143 ? 39.623 -34.586 137.946 1.00 27.51 143 PRO C O 1
ATOM 5280 N N . GLU C 1 144 ? 39.020 -35.186 135.870 1.00 29.17 144 GLU C N 1
ATOM 5281 C CA . GLU C 1 144 ? 40.143 -34.470 135.275 1.00 32.83 144 GLU C CA 1
ATOM 5282 C C . GLU C 1 144 ? 40.026 -32.965 135.502 1.00 32.16 144 GLU C C 1
ATOM 5283 O O . GLU C 1 144 ? 40.994 -32.308 135.905 1.00 32.63 144 GLU C O 1
ATOM 5289 N N . ALA C 1 145 ? 38.843 -32.395 135.249 1.00 31.31 145 ALA C N 1
ATOM 5290 C CA . ALA C 1 145 ? 38.645 -30.972 135.525 1.00 29.82 145 ALA C CA 1
ATOM 5291 C C . ALA C 1 145 ? 38.729 -30.682 137.019 1.00 24.48 145 ALA C C 1
ATOM 5292 O O . ALA C 1 145 ? 39.356 -29.696 137.431 1.00 25.32 145 ALA C O 1
ATOM 5294 N N . TYR C 1 146 ? 38.103 -31.529 137.844 1.00 24.66 146 TYR C N 1
ATOM 5295 C CA . TYR C 1 146 ? 38.145 -31.333 139.293 1.00 25.93 146 TYR C CA 1
ATOM 5296 C C . TYR C 1 146 ? 39.584 -31.264 139.791 1.00 25.82 146 TYR C C 1
ATOM 5297 O O . TYR C 1 146 ? 39.946 -30.358 140.548 1.00 25.70 146 TYR C O 1
ATOM 5306 N N . GLY C 1 147 ? 40.433 -32.194 139.335 1.00 30.23 147 GLY C N 1
ATOM 5307 C CA . GLY C 1 147 ? 41.829 -32.168 139.739 1.00 28.34 147 GLY C CA 1
ATOM 5308 C C . GLY C 1 147 ? 42.541 -30.891 139.337 1.00 30.06 147 GLY C C 1
ATOM 5309 O O . GLY C 1 147 ? 43.392 -30.393 140.072 1.00 32.30 147 GLY C O 1
ATOM 5310 N N . LEU C 1 148 ? 42.194 -30.332 138.177 1.00 29.50 148 LEU C N 1
ATOM 5311 C CA . LEU C 1 148 ? 42.872 -29.121 137.726 1.00 29.84 148 LEU C CA 1
ATOM 5312 C C . LEU C 1 148 ? 42.532 -27.918 138.600 1.00 29.06 148 LEU C C 1
ATOM 5313 O O . LEU C 1 148 ? 43.397 -27.077 138.866 1.00 33.23 148 LEU C O 1
ATOM 5318 N N . ILE C 1 149 ? 41.276 -27.806 139.044 1.00 25.79 149 ILE C N 1
ATOM 5319 C CA . ILE C 1 149 ? 40.824 -26.620 139.767 1.00 26.83 149 ILE C CA 1
ATOM 5320 C C . ILE C 1 149 ? 40.858 -26.799 141.280 1.00 30.13 149 ILE C C 1
ATOM 5321 O O . ILE C 1 149 ? 40.702 -25.807 142.009 1.00 30.04 149 ILE C O 1
ATOM 5326 N N . ARG C 1 150 ? 41.068 -28.017 141.774 1.00 31.51 150 ARG C N 1
ATOM 5327 C CA . ARG C 1 150 ? 41.143 -28.240 143.217 1.00 30.71 150 ARG C CA 1
ATOM 5328 C C . ARG C 1 150 ? 42.190 -27.374 143.920 1.00 31.41 150 ARG C C 1
ATOM 5329 O O . ARG C 1 150 ? 41.878 -26.842 144.999 1.00 31.37 150 ARG C O 1
ATOM 5337 N N . PRO C 1 151 ? 43.412 -27.185 143.400 1.00 33.82 151 PRO C N 1
ATOM 5338 C CA . PRO C 1 151 ? 44.325 -26.232 144.059 1.00 27.79 151 PRO C CA 1
ATOM 5339 C C . PRO C 1 151 ? 43.795 -24.809 144.094 1.00 31.68 151 PRO C C 1
ATOM 5340 O O . PRO C 1 151 ? 44.220 -24.023 144.946 1.00 28.99 151 PRO C O 1
ATOM 5344 N N . LEU C 1 152 ? 42.903 -24.440 143.169 1.00 27.96 152 LEU C N 1
ATOM 5345 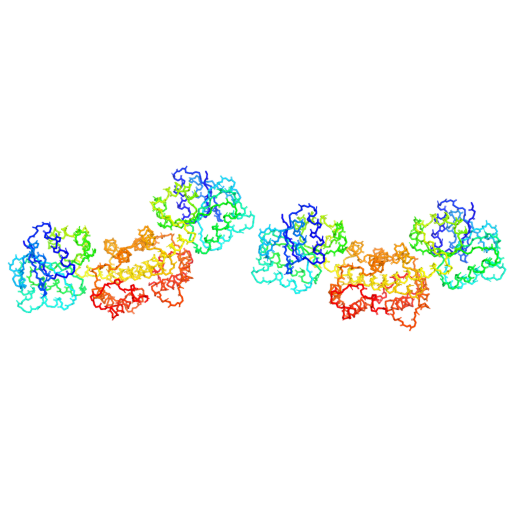C CA . LEU C 1 152 ? 42.245 -23.138 143.244 1.00 28.11 152 LEU C CA 1
ATOM 5346 C C . LEU C 1 152 ? 41.235 -23.097 144.390 1.00 26.16 152 LEU C C 1
ATOM 5347 O O . LEU C 1 152 ? 41.192 -22.128 145.157 1.00 24.34 152 LEU C O 1
ATOM 5352 N N . LEU C 1 153 ? 40.394 -24.136 144.506 1.00 26.20 153 LEU C N 1
ATOM 5353 C CA . LEU C 1 153 ? 39.445 -24.203 145.615 1.00 25.63 153 LEU C CA 1
ATOM 5354 C C . LEU C 1 153 ? 40.166 -24.103 146.950 1.00 31.09 153 LEU C C 1
ATOM 5355 O O . LEU C 1 153 ? 39.698 -23.423 147.871 1.00 27.80 153 LEU C O 1
ATOM 5360 N N . GLU C 1 154 ? 41.330 -24.749 147.054 1.00 29.05 154 GLU C N 1
ATOM 5361 C CA . GLU C 1 154 ? 42.122 -24.739 148.279 1.00 31.90 154 GLU C CA 1
ATOM 5362 C C . GLU C 1 154 ? 42.426 -23.326 148.774 1.00 28.99 154 GLU C C 1
ATOM 5363 O O . GLU C 1 154 ? 42.657 -23.127 149.972 1.00 30.57 154 GLU C O 1
ATOM 5369 N N . VAL C 1 155 ? 42.406 -22.333 147.885 1.00 31.15 155 VAL C N 1
ATOM 5370 C CA . VAL C 1 155 ? 42.719 -20.970 148.297 1.00 28.71 155 VAL C CA 1
ATOM 5371 C C . VAL C 1 155 ? 41.654 -20.425 149.257 1.00 27.65 155 VAL C C 1
ATOM 5372 O O . VAL C 1 155 ? 41.971 -19.717 150.216 1.00 26.39 155 VAL C O 1
ATOM 5376 N N . PHE C 1 156 ? 40.387 -20.767 149.055 1.00 27.80 156 PHE C N 1
ATOM 5377 C CA . PHE C 1 156 ? 39.338 -20.176 149.880 1.00 27.43 156 PHE C CA 1
ATOM 5378 C C . PHE C 1 156 ? 38.464 -21.215 150.574 1.00 27.64 156 PHE C C 1
ATOM 5379 O O . PHE C 1 156 ? 37.492 -20.844 151.249 1.00 23.49 156 PHE C O 1
ATOM 5387 N N . CYS C 1 157 ? 38.794 -22.501 150.454 1.00 26.55 157 CYS C N 1
ATOM 5388 C CA . CYS C 1 157 ? 38.031 -23.570 151.076 1.00 25.05 157 CYS C CA 1
ATOM 5389 C C . CYS C 1 157 ? 38.895 -24.329 152.076 1.00 28.33 157 CYS C C 1
ATOM 5390 O O . CYS C 1 157 ? 40.107 -24.462 151.899 1.00 31.63 157 CYS C O 1
ATOM 5393 N N . ALA C 1 158 ? 38.254 -24.825 153.133 1.00 29.23 158 ALA C N 1
ATOM 5394 C CA . ALA C 1 158 ? 38.908 -25.723 154.081 1.00 31.58 158 ALA C CA 1
ATOM 5395 C C . ALA C 1 158 ? 38.537 -27.181 153.873 1.00 29.46 158 ALA C C 1
ATOM 5396 O O . ALA C 1 158 ? 39.345 -28.065 154.167 1.00 41.75 158 ALA C O 1
ATOM 5398 N N . THR C 1 159 ? 37.332 -27.448 153.394 1.00 26.27 159 THR C N 1
ATOM 5399 C CA . THR C 1 159 ? 36.822 -28.789 153.178 1.00 27.49 159 THR C CA 1
ATOM 5400 C C . THR C 1 159 ? 36.216 -28.836 151.785 1.00 29.52 159 THR C C 1
ATOM 5401 O O . THR C 1 159 ? 35.520 -27.899 151.377 1.00 28.67 159 THR C O 1
ATOM 5405 N N . VAL C 1 160 ? 36.499 -29.906 151.048 1.00 25.44 160 VAL C N 1
ATOM 5406 C CA . VAL C 1 160 ? 35.948 -30.100 149.711 1.00 25.42 160 VAL C CA 1
ATOM 5407 C C . VAL C 1 160 ? 35.435 -31.528 149.624 1.00 27.11 160 VAL C C 1
ATOM 5408 O O . VAL C 1 160 ? 36.204 -32.480 149.805 1.00 30.01 160 VAL C O 1
ATOM 5412 N N . THR C 1 161 ? 34.141 -31.679 149.369 1.00 25.93 161 THR C N 1
ATOM 5413 C CA . THR C 1 161 ? 33.492 -32.984 149.291 1.00 29.91 161 THR C CA 1
ATOM 5414 C C . THR C 1 161 ? 33.181 -33.277 147.826 1.00 26.09 161 THR C C 1
ATOM 5415 O O . THR C 1 161 ? 32.311 -32.625 147.234 1.00 23.79 161 THR C O 1
ATOM 5419 N N . TYR C 1 162 ? 33.865 -34.270 147.250 1.00 26.22 162 TYR C N 1
ATOM 5420 C CA . TYR C 1 162 ? 33.772 -34.540 145.815 1.00 24.80 162 TYR C CA 1
ATOM 5421 C C . TYR C 1 162 ? 32.741 -35.642 145.580 1.00 28.91 162 TYR C C 1
ATOM 5422 O O . TYR C 1 162 ? 32.964 -36.802 145.938 1.00 29.84 162 TYR C O 1
ATOM 5431 N N . VAL C 1 163 ? 31.596 -35.274 145.007 1.00 26.08 163 VAL C N 1
ATOM 5432 C CA . VAL C 1 163 ? 30.519 -36.217 144.717 1.00 22.31 163 VAL C CA 1
ATOM 5433 C C . VAL C 1 163 ? 30.261 -36.120 143.214 1.00 28.00 163 VAL C C 1
ATOM 5434 O O . VAL C 1 163 ? 29.406 -35.341 142.768 1.00 25.55 163 VAL C O 1
ATOM 5438 N N . PRO C 1 164 ? 30.969 -36.913 142.405 1.00 28.10 164 PRO C N 1
ATOM 5439 C CA . PRO C 1 164 ? 31.095 -36.600 140.969 1.00 28.17 164 PRO C CA 1
ATOM 5440 C C . PRO C 1 164 ? 29.785 -36.518 140.200 1.00 26.72 164 PRO C C 1
ATOM 5441 O O . PRO C 1 164 ? 29.710 -35.752 139.227 1.00 28.90 164 PRO C O 1
ATOM 5445 N N . GLU C 1 165 ? 28.766 -37.279 140.584 1.00 25.47 165 GLU C N 1
ATOM 5446 C CA . GLU C 1 165 ? 27.553 -37.376 139.776 1.00 27.74 165 GLU C CA 1
ATOM 5447 C C . GLU C 1 165 ? 26.938 -35.997 139.544 1.00 29.37 165 GLU C C 1
ATOM 5448 O O . GLU C 1 165 ? 26.732 -35.242 140.505 1.00 29.11 165 GLU C O 1
ATOM 5454 N N . PRO C 1 166 ? 26.628 -35.627 138.293 1.00 26.64 166 PRO C N 1
ATOM 5455 C CA . PRO C 1 166 ? 26.011 -34.320 138.039 1.00 25.24 166 PRO C CA 1
ATOM 5456 C C . PRO C 1 166 ? 24.735 -34.129 138.845 1.00 28.87 166 PRO C C 1
ATOM 5457 O O . PRO C 1 166 ? 23.894 -35.029 138.950 1.00 24.62 166 PRO C O 1
ATOM 5461 N N . GLY C 1 167 ? 24.593 -32.938 139.416 1.00 24.58 167 GLY C N 1
ATOM 5462 C CA . GLY C 1 167 ? 23.438 -32.608 140.211 1.00 24.03 167 GLY C CA 1
ATOM 5463 C C . GLY C 1 167 ? 23.539 -32.997 141.668 1.00 24.46 167 GLY C C 1
ATOM 5464 O O . GLY C 1 167 ? 22.735 -32.520 142.480 1.00 24.80 167 GLY C O 1
ATOM 5465 N N . LYS C 1 168 ? 24.494 -33.856 142.029 1.00 24.91 168 LYS C N 1
ATOM 5466 C CA . LYS C 1 168 ? 24.519 -34.355 143.399 1.00 26.30 168 LYS C CA 1
ATOM 5467 C C . LYS C 1 168 ? 24.962 -33.273 144.377 1.00 27.01 168 LYS C C 1
ATOM 5468 O O . LYS C 1 168 ? 24.389 -33.146 145.470 1.00 26.65 168 LYS C O 1
ATOM 5474 N N . ALA C 1 169 ? 25.974 -32.482 144.005 1.00 22.64 169 ALA C N 1
ATOM 5475 C CA . ALA C 1 169 ? 26.423 -31.406 144.882 1.00 23.21 169 ALA C CA 1
ATOM 5476 C C . ALA C 1 169 ? 25.290 -30.430 145.176 1.00 19.73 169 ALA C C 1
ATOM 5477 O O . ALA C 1 169 ? 25.122 -30.001 146.323 1.00 21.71 169 ALA C O 1
ATOM 5479 N N . GLN C 1 170 ? 24.480 -30.087 144.165 1.00 21.92 170 GLN C N 1
ATOM 5480 C CA . GLN C 1 170 ? 23.347 -29.188 144.412 1.00 20.32 170 GLN C CA 1
ATOM 5481 C C . GLN C 1 170 ? 22.272 -29.857 145.265 1.00 23.62 170 GLN C C 1
ATOM 5482 O O . GLN C 1 170 ? 21.704 -29.221 146.165 1.00 22.06 170 GLN C O 1
ATOM 5488 N N . ARG C 1 171 ? 21.959 -31.128 144.991 1.00 20.69 171 ARG C N 1
ATOM 5489 C CA . ARG C 1 171 ? 21.023 -31.858 145.846 1.00 21.38 171 ARG C CA 1
ATOM 5490 C C . ARG C 1 171 ? 21.426 -31.774 147.319 1.00 20.41 171 ARG C C 1
ATOM 5491 O O . ARG C 1 171 ? 20.582 -31.539 148.192 1.00 22.64 171 ARG C O 1
ATOM 5499 N N . LEU C 1 172 ? 22.717 -31.954 147.607 1.00 19.05 172 LEU C N 1
ATOM 5500 C CA . LEU C 1 172 ? 23.197 -31.888 148.984 1.00 21.79 172 LEU C CA 1
ATOM 5501 C C . LEU C 1 172 ? 23.177 -30.455 149.517 1.00 21.25 172 LEU C C 1
ATOM 5502 O O . LEU C 1 172 ? 22.826 -30.227 150.684 1.00 21.83 172 LEU C O 1
ATOM 5507 N N . LYS C 1 173 ? 23.540 -29.478 148.673 1.00 19.64 173 LYS C N 1
ATOM 5508 C CA . LYS C 1 173 ? 23.524 -28.079 149.098 1.00 19.44 173 LYS C CA 1
ATOM 5509 C C . LYS C 1 173 ? 22.118 -27.651 149.498 1.00 21.21 173 LYS C C 1
ATOM 5510 O O . LYS C 1 173 ? 21.910 -27.048 150.563 1.00 22.61 173 LYS C O 1
ATOM 5516 N N . ILE C 1 174 ? 21.134 -27.978 148.663 1.00 20.56 174 ILE C N 1
ATOM 5517 C CA . ILE C 1 174 ? 19.763 -27.552 148.920 1.00 19.99 174 ILE C CA 1
ATOM 5518 C C . ILE C 1 174 ? 19.242 -28.148 150.230 1.00 23.05 174 ILE C C 1
ATOM 5519 O O . ILE C 1 174 ? 18.575 -27.462 151.021 1.00 18.88 174 ILE C O 1
ATOM 5524 N N . LEU C 1 175 ? 19.558 -29.421 150.491 1.00 17.93 175 LEU C N 1
ATOM 5525 C CA . LEU C 1 175 ? 19.179 -30.048 151.756 1.00 22.34 175 LEU C CA 1
ATOM 5526 C C . LEU C 1 175 ? 19.926 -29.424 152.931 1.00 17.56 175 LEU C C 1
ATOM 5527 O O . LEU C 1 175 ? 19.342 -29.192 153.998 1.00 20.73 175 LEU C O 1
ATOM 5532 N N . ASN C 1 176 ? 21.219 -29.164 152.762 1.00 20.89 176 ASN C N 1
ATOM 5533 C CA . ASN C 1 176 ? 21.975 -28.476 153.800 1.00 21.17 176 ASN C CA 1
ATOM 5534 C C . ASN C 1 176 ? 21.330 -27.153 154.174 1.00 19.42 176 ASN C C 1
ATOM 5535 O O . ASN C 1 176 ? 21.228 -26.816 155.356 1.00 21.03 176 ASN C O 1
ATOM 5540 N N . ASN C 1 177 ? 20.862 -26.403 153.182 1.00 21.74 177 ASN C N 1
ATOM 5541 C CA . ASN C 1 177 ? 20.294 -25.090 153.453 1.00 21.57 177 ASN C CA 1
ATOM 5542 C C . ASN C 1 177 ? 18.880 -25.168 154.009 1.00 21.43 177 ASN C C 1
ATOM 5543 O O . ASN C 1 177 ? 18.450 -24.228 154.685 1.00 18.06 177 ASN C O 1
ATOM 5548 N N . LEU C 1 178 ? 18.156 -26.259 153.736 1.00 20.08 178 LEU C N 1
ATOM 5549 C CA . LEU C 1 178 ? 16.889 -26.498 154.415 1.00 20.39 178 LEU C CA 1
ATOM 5550 C C . LEU C 1 178 ? 17.102 -26.608 155.917 1.00 20.47 178 LEU C C 1
ATOM 5551 O O . LEU C 1 178 ? 16.346 -26.028 156.707 1.00 22.04 178 LEU C O 1
ATOM 5556 N N . ALA C 1 179 ? 18.110 -27.383 156.334 1.00 18.77 179 ALA C N 1
ATOM 5557 C CA . ALA C 1 179 ? 18.424 -27.443 157.762 1.00 20.19 179 ALA C CA 1
ATOM 5558 C C . ALA C 1 179 ? 18.872 -26.084 158.279 1.00 19.21 179 ALA C C 1
ATOM 5559 O O . ALA C 1 179 ? 18.531 -25.706 159.405 1.00 21.46 179 ALA C O 1
ATOM 5561 N N . GLU C 1 180 ? 19.655 -25.342 157.481 1.00 19.65 180 GLU C N 1
ATOM 5562 C CA . GLU C 1 180 ? 20.062 -24.005 157.905 1.00 22.76 180 GLU C CA 1
ATOM 5563 C C . GLU C 1 180 ? 18.838 -23.171 158.230 1.00 20.40 180 GLU C C 1
ATOM 5564 O O . GLU C 1 180 ? 18.787 -22.499 159.268 1.00 21.30 180 GLU C O 1
ATOM 5570 N N . SER C 1 181 ? 17.831 -23.228 157.350 1.00 20.12 181 SER C N 1
ATOM 5571 C CA . SER C 1 181 ? 16.624 -22.424 157.506 1.00 18.96 181 SER C CA 1
ATOM 5572 C C . SER C 1 181 ? 15.857 -22.818 158.755 1.00 18.92 181 SER C C 1
ATOM 5573 O O . SER C 1 181 ? 15.371 -21.958 159.499 1.00 20.04 181 SER C O 1
ATOM 5576 N N . ILE C 1 182 ? 15.700 -24.125 158.976 1.00 21.62 182 ILE C N 1
ATOM 5577 C CA . ILE C 1 182 ? 14.997 -24.588 160.167 1.00 19.65 182 ILE C CA 1
ATOM 5578 C C . ILE C 1 182 ? 15.756 -24.169 161.424 1.00 21.75 182 ILE C C 1
ATOM 5579 O O . ILE C 1 182 ? 15.161 -23.669 162.390 1.00 19.63 182 ILE C O 1
ATOM 5584 N N . ASN C 1 183 ? 17.085 -24.348 161.425 1.00 18.37 183 ASN C N 1
ATOM 5585 C CA . ASN C 1 183 ? 17.867 -23.983 162.601 1.00 18.37 183 ASN C CA 1
ATOM 5586 C C . ASN C 1 183 ? 17.777 -22.488 162.874 1.00 19.65 183 ASN C C 1
ATOM 5587 O O . ASN C 1 183 ? 17.685 -22.055 164.033 1.00 20.62 183 ASN C O 1
ATOM 5592 N N . LEU C 1 184 ? 17.822 -21.686 161.813 1.00 19.57 184 LEU C N 1
ATOM 5593 C CA . LEU C 1 184 ? 17.762 -20.242 161.964 1.00 19.63 184 LEU C CA 1
ATOM 5594 C C . LEU C 1 184 ? 16.429 -19.822 162.557 1.00 16.72 184 LEU C C 1
ATOM 5595 O O . LEU C 1 184 ? 16.381 -19.033 163.506 1.00 19.12 184 LEU C O 1
ATOM 5600 N N . ALA C 1 185 ? 15.330 -20.321 161.987 1.00 20.15 185 ALA C N 1
ATOM 5601 C CA . ALA C 1 185 ? 14.012 -19.953 162.494 1.00 19.82 185 ALA C CA 1
ATOM 5602 C C . ALA C 1 185 ? 13.881 -20.330 163.965 1.00 21.81 185 ALA C C 1
ATOM 5603 O O . ALA C 1 185 ? 13.432 -19.522 164.786 1.00 21.01 185 ALA C O 1
ATOM 5605 N N . GLY C 1 186 ? 14.280 -21.559 164.310 1.00 20.20 186 GLY C N 1
ATOM 5606 C CA . GLY C 1 186 ? 14.241 -21.983 165.698 1.00 18.73 186 GLY C CA 1
ATOM 5607 C C . GLY C 1 186 ? 15.116 -21.133 166.601 1.00 20.00 186 GLY C C 1
ATOM 5608 O O . GLY C 1 186 ? 14.709 -20.774 167.707 1.00 21.67 186 GLY C O 1
ATOM 5609 N N . ALA C 1 187 ? 16.333 -20.801 166.147 1.00 18.61 187 ALA C N 1
ATOM 5610 C CA . ALA C 1 187 ? 17.226 -19.986 166.971 1.00 19.23 187 ALA C CA 1
ATOM 5611 C C . ALA C 1 187 ? 16.613 -18.620 167.245 1.00 20.27 187 ALA C C 1
ATOM 5612 O O . ALA C 1 187 ? 16.647 -18.128 168.377 1.00 19.83 187 ALA C O 1
ATOM 5614 N N . ILE C 1 188 ? 16.021 -18.006 166.221 1.00 19.53 188 ILE C N 1
ATOM 5615 C CA . ILE C 1 188 ? 15.421 -16.691 166.405 1.00 24.01 188 ILE C CA 1
ATOM 5616 C C . ILE C 1 188 ? 14.221 -16.778 167.347 1.00 24.59 188 ILE C C 1
ATOM 5617 O O . ILE C 1 188 ? 14.054 -15.933 168.241 1.00 21.34 188 ILE C O 1
ATOM 5622 N N . GLU C 1 189 ? 13.401 -17.826 167.207 1.00 21.97 189 GLU C N 1
ATOM 5623 C CA . GLU C 1 189 ? 12.307 -18.029 168.159 1.00 23.60 189 GLU C CA 1
ATOM 5624 C C . GLU C 1 189 ? 12.838 -18.193 169.574 1.00 22.02 189 GLU C C 1
ATOM 5625 O O . GLU C 1 189 ? 12.323 -17.577 170.517 1.00 22.04 189 GLU C O 1
ATOM 5631 N N . VAL C 1 190 ? 13.894 -18.990 169.736 1.00 21.01 190 VAL C N 1
ATOM 5632 C CA . VAL C 1 190 ? 14.411 -19.263 171.071 1.00 23.38 190 VAL C CA 1
ATOM 5633 C C . VAL C 1 190 ? 15.028 -18.008 171.676 1.00 24.26 190 VAL C C 1
ATOM 5634 O O . VAL C 1 190 ? 14.784 -17.687 172.845 1.00 23.43 190 VAL C O 1
ATOM 5638 N N . ILE C 1 191 ? 15.784 -17.247 170.887 1.00 22.79 191 ILE C N 1
ATOM 5639 C CA . ILE C 1 191 ? 16.349 -16.002 171.402 1.00 22.52 191 ILE C CA 1
ATOM 5640 C C . ILE C 1 191 ? 15.239 -15.006 171.741 1.00 22.79 191 ILE C C 1
ATOM 5641 O O . ILE C 1 191 ? 15.297 -14.326 172.772 1.00 23.76 191 ILE C O 1
ATOM 5646 N N . SER C 1 192 ? 14.208 -14.909 170.889 1.00 22.29 192 SER C N 1
ATOM 5647 C CA . SER C 1 192 ? 13.116 -13.966 171.143 1.00 24.99 192 SER C CA 1
ATOM 5648 C C . SER C 1 192 ? 12.360 -14.316 172.416 1.00 25.63 192 SER C C 1
ATOM 5649 O O . SER C 1 192 ? 12.001 -13.429 173.202 1.00 24.21 192 SER C O 1
ATOM 5652 N N . GLN C 1 193 ? 12.083 -15.605 172.620 1.00 23.42 193 GLN C N 1
ATOM 5653 C CA . GLN C 1 193 ? 11.397 -16.027 173.834 1.00 25.33 193 GLN C CA 1
ATOM 5654 C C . GLN C 1 193 ? 12.222 -15.719 175.064 1.00 24.04 193 GLN C C 1
ATOM 5655 O O . GLN C 1 193 ? 11.684 -15.261 176.074 1.00 28.80 193 GLN C O 1
ATOM 5661 N N . GLY C 1 194 ? 13.532 -15.960 175.003 1.00 21.18 194 GLY C N 1
ATOM 5662 C CA . GLY C 1 194 ? 14.376 -15.652 176.143 1.00 21.29 194 GLY C CA 1
ATOM 5663 C C . GLY C 1 194 ? 14.385 -14.171 176.487 1.00 24.45 194 GLY C C 1
ATOM 5664 O O . GLY C 1 194 ? 14.335 -13.797 177.663 1.00 24.54 194 GLY C O 1
ATOM 5665 N N . LEU C 1 195 ? 14.461 -13.310 175.467 1.00 24.40 195 LEU C N 1
ATOM 5666 C CA . LEU C 1 195 ? 14.377 -11.871 175.705 1.00 24.18 195 LEU C CA 1
ATOM 5667 C C . LEU C 1 195 ? 13.077 -11.519 176.415 1.00 27.13 195 LEU C C 1
ATOM 5668 O O . LEU C 1 195 ? 13.085 -10.807 177.424 1.00 27.10 195 LEU C O 1
ATOM 5673 N N . SER C 1 196 ? 11.954 -12.063 175.929 1.00 24.78 196 SER C N 1
ATOM 5674 C CA . SER C 1 196 ? 10.655 -11.793 176.541 1.00 29.67 196 SER C CA 1
ATOM 5675 C C . SER C 1 196 ? 10.561 -12.322 177.965 1.00 34.51 196 SER C C 1
ATOM 5676 O O . SER C 1 196 ? 9.725 -11.844 178.741 1.00 33.55 196 SER C O 1
ATOM 5679 N N . GLN C 1 197 ? 11.381 -13.312 178.320 1.00 29.41 197 GLN C N 1
ATOM 5680 C CA . GLN C 1 197 ? 11.390 -13.873 179.663 1.00 27.09 197 GLN C CA 1
ATOM 5681 C C . GLN C 1 197 ? 12.428 -13.214 180.562 1.00 32.36 197 GLN C C 1
ATOM 5682 O O . GLN C 1 197 ? 12.649 -13.691 181.677 1.00 32.00 197 GLN C O 1
ATOM 5688 N N . GLY C 1 198 ? 13.077 -12.144 180.098 1.00 29.03 198 GLY C N 1
ATOM 5689 C CA . GLY C 1 198 ? 14.034 -11.414 180.904 1.00 27.56 198 GLY C CA 1
ATOM 5690 C C . GLY C 1 198 ? 15.444 -11.957 180.896 1.00 30.19 198 GLY C C 1
ATOM 5691 O O . GLY C 1 198 ? 16.269 -11.504 181.694 1.00 27.25 198 GLY C O 1
ATOM 5692 N N . LEU C 1 199 ? 15.750 -12.925 180.040 1.00 28.57 199 LEU C N 1
ATOM 5693 C CA . LEU C 1 199 ? 17.122 -13.392 179.918 1.00 26.31 199 LEU C CA 1
ATOM 5694 C C . LEU C 1 199 ? 17.944 -12.377 179.133 1.00 25.43 199 LEU C C 1
ATOM 5695 O O . LEU C 1 199 ? 17.495 -11.853 178.108 1.00 30.18 199 LEU C O 1
ATOM 5700 N N . ASP C 1 200 ? 19.147 -12.094 179.623 1.00 30.11 200 ASP C N 1
ATOM 5701 C CA . ASP C 1 200 ? 20.077 -11.239 178.899 1.00 29.29 200 ASP C CA 1
ATOM 5702 C C . ASP C 1 200 ? 20.673 -11.991 177.717 1.00 30.40 200 ASP C C 1
ATOM 5703 O O . ASP C 1 200 ? 20.811 -13.220 177.740 1.00 27.23 200 ASP C O 1
ATOM 5708 N N . LEU C 1 201 ? 21.034 -11.228 176.680 1.00 27.96 201 LEU C N 1
ATOM 5709 C CA . LEU C 1 201 ? 21.624 -11.810 175.478 1.00 26.93 201 LEU C CA 1
ATOM 5710 C C . LEU C 1 201 ? 22.939 -12.499 175.791 1.00 26.94 201 LEU C C 1
ATOM 5711 O O . LEU C 1 201 ? 23.227 -13.573 175.249 1.00 24.08 201 LEU C O 1
ATOM 5716 N N . LYS C 1 202 ? 23.761 -11.884 176.645 1.00 27.45 202 LYS C N 1
ATOM 5717 C CA . LYS C 1 202 ? 25.053 -12.476 176.981 1.00 28.75 202 LYS C CA 1
ATOM 5718 C C . LYS C 1 202 ? 24.886 -13.898 177.516 1.00 28.34 202 LYS C C 1
ATOM 5719 O O . LYS C 1 202 ? 25.585 -14.817 177.079 1.00 27.45 202 LYS C O 1
ATOM 5725 N N . SER C 1 203 ? 23.937 -14.104 178.438 1.00 25.30 203 SER C N 1
ATOM 5726 C CA . SER C 1 203 ? 23.741 -15.442 178.994 1.00 29.68 203 SER C CA 1
ATOM 5727 C C . SER C 1 203 ? 23.276 -16.436 177.933 1.00 28.56 203 SER C C 1
ATOM 5728 O O . SER C 1 203 ? 23.746 -17.582 177.904 1.00 28.82 203 SER C O 1
ATOM 5731 N N . MET C 1 204 ? 22.333 -16.036 177.068 1.00 26.63 204 MET C N 1
ATOM 5732 C CA . MET C 1 204 ? 21.910 -16.975 176.033 1.00 25.87 204 MET C CA 1
ATOM 5733 C C . MET C 1 204 ? 23.036 -17.258 175.057 1.00 26.35 204 MET C C 1
ATOM 5734 O O . MET C 1 204 ? 23.164 -18.388 174.581 1.00 25.06 204 MET C O 1
ATOM 5739 N N . ALA C 1 205 ? 23.875 -16.260 174.768 1.00 25.69 205 ALA C N 1
ATOM 5740 C CA . ALA C 1 205 ? 25.038 -16.500 173.921 1.00 25.75 205 ALA C CA 1
ATOM 5741 C C . ALA C 1 205 ? 25.965 -17.550 174.531 1.00 26.51 205 ALA C C 1
ATOM 5742 O O . ALA C 1 205 ? 26.475 -18.427 173.821 1.00 23.12 205 ALA C O 1
ATOM 5744 N N . ASP C 1 206 ? 26.204 -17.465 175.846 1.00 24.46 206 ASP C N 1
ATOM 5745 C CA . ASP C 1 206 ? 27.093 -18.414 176.515 1.00 27.38 206 ASP C CA 1
ATOM 5746 C C . ASP C 1 206 ? 26.499 -19.818 176.517 1.00 24.21 206 ASP C C 1
ATOM 5747 O O . ASP C 1 206 ? 27.210 -20.799 176.284 1.00 25.13 206 ASP C O 1
ATOM 5752 N N . VAL C 1 207 ? 25.196 -19.931 176.779 1.00 25.27 207 VAL C N 1
ATOM 5753 C CA . VAL C 1 207 ? 24.566 -21.245 176.840 1.00 25.83 207 VAL C CA 1
ATOM 5754 C C . VAL C 1 207 ? 24.353 -21.817 175.444 1.00 22.19 207 VAL C C 1
ATOM 5755 O O . VAL C 1 207 ? 24.635 -22.995 175.201 1.00 21.85 207 VAL C O 1
ATOM 5759 N N . PHE C 1 208 ? 23.855 -21.008 174.506 1.00 20.35 208 PHE C N 1
ATOM 5760 C CA . PHE C 1 208 ? 23.492 -21.552 173.200 1.00 23.08 208 PHE C CA 1
ATOM 5761 C C . PHE C 1 208 ? 24.700 -21.815 172.311 1.00 21.39 208 PHE C C 1
ATOM 5762 O O . PHE C 1 208 ? 24.527 -22.327 171.200 1.00 22.16 208 PHE C O 1
ATOM 5770 N N . THR C 1 209 ? 25.906 -21.466 172.753 1.00 21.17 209 THR C N 1
ATOM 5771 C CA . THR C 1 209 ? 27.105 -21.859 172.027 1.00 24.54 209 THR C CA 1
ATOM 5772 C C . THR C 1 209 ? 27.821 -23.029 172.685 1.00 23.18 209 THR C C 1
ATOM 5773 O O . THR C 1 209 ? 28.494 -23.785 171.990 1.00 22.99 209 THR C O 1
ATOM 5777 N N . SER C 1 210 ? 27.674 -23.205 174.002 1.00 22.72 210 SER C N 1
ATOM 5778 C CA . SER C 1 210 ? 28.343 -24.294 174.699 1.00 27.12 210 SER C CA 1
ATOM 5779 C C . SER C 1 210 ? 27.473 -25.541 174.829 1.00 26.14 210 SER C C 1
ATOM 5780 O O . SER C 1 210 ? 28.002 -26.656 174.803 1.00 32.57 210 SER C O 1
ATOM 5783 N N . CYS C 1 211 ? 26.158 -25.387 174.949 1.00 24.50 211 CYS C N 1
ATOM 5784 C CA . CYS C 1 211 ? 25.246 -26.509 175.099 1.00 22.79 211 CYS C CA 1
ATOM 5785 C C . CYS C 1 211 ? 24.780 -26.998 173.722 1.00 24.39 211 CYS C C 1
ATOM 5786 O O . CYS C 1 211 ? 25.098 -26.412 172.685 1.00 23.08 211 CYS C O 1
ATOM 5789 N N . ARG C 1 212 ? 24.018 -28.090 173.700 1.00 20.04 212 ARG C N 1
ATOM 5790 C CA . ARG C 1 212 ? 23.763 -28.787 172.440 1.00 22.68 212 ARG C CA 1
ATOM 5791 C C . ARG C 1 212 ? 22.616 -28.203 171.629 1.00 20.26 212 ARG C C 1
ATOM 5792 O O . ARG C 1 212 ? 22.250 -28.782 170.596 1.00 20.06 212 ARG C O 1
ATOM 5800 N N . GLY C 1 213 ? 22.033 -27.089 172.058 1.00 22.00 213 GLY C N 1
ATOM 5801 C CA . GLY C 1 213 ? 21.237 -26.352 171.102 1.00 22.52 213 GLY C CA 1
ATOM 5802 C C . GLY C 1 213 ? 22.063 -25.611 170.078 1.00 21.42 213 GLY C C 1
ATOM 5803 O O . GLY C 1 213 ? 21.496 -24.972 169.189 1.00 23.38 213 GLY C O 1
ATOM 5804 N N . ARG C 1 214 ? 23.391 -25.693 170.186 1.00 21.09 214 ARG C N 1
ATOM 5805 C CA . ARG C 1 214 ? 24.283 -24.930 169.320 1.00 25.59 214 ARG C CA 1
ATOM 5806 C C . ARG C 1 214 ? 24.181 -25.399 167.868 1.00 20.20 214 ARG C C 1
ATOM 5807 O O . ARG C 1 214 ? 23.896 -26.567 167.575 1.00 20.29 214 ARG C O 1
ATOM 5815 N N . SER C 1 215 ? 24.407 -24.461 166.954 1.00 21.04 215 SER C N 1
ATOM 5816 C CA . SER C 1 215 ? 24.428 -24.739 165.523 1.00 20.83 215 SER C CA 1
ATOM 5817 C C . SER C 1 215 ? 25.150 -23.595 164.839 1.00 22.67 215 SER C C 1
ATOM 5818 O O . SER C 1 215 ? 25.301 -22.509 165.410 1.00 20.78 215 SER C O 1
ATOM 5821 N N . ALA C 1 216 ? 25.583 -23.849 163.598 1.00 23.34 216 ALA C N 1
ATOM 5822 C CA . ALA C 1 216 ? 26.179 -22.781 162.801 1.00 23.05 216 ALA C CA 1
ATOM 5823 C C . ALA C 1 216 ? 25.233 -21.591 162.690 1.00 22.92 216 ALA C C 1
ATOM 5824 O O . ALA C 1 216 ? 25.660 -20.430 162.799 1.00 20.53 216 ALA C O 1
ATOM 5826 N N . TYR C 1 217 ? 23.936 -21.856 162.492 1.00 18.63 217 TYR C N 1
ATOM 5827 C CA . TYR C 1 217 ? 23.005 -20.759 162.306 1.00 21.00 217 TYR C CA 1
ATOM 5828 C C . TYR C 1 217 ? 22.484 -20.180 163.611 1.00 21.70 217 TYR C C 1
ATOM 5829 O O . TYR C 1 217 ? 22.044 -19.025 163.616 1.00 19.59 217 TYR C O 1
ATOM 5838 N N . MET C 1 218 ? 22.567 -20.914 164.724 1.00 22.34 218 MET C N 1
ATOM 5839 C CA . MET C 1 218 ? 22.386 -20.254 166.014 1.00 18.15 218 MET C CA 1
ATOM 5840 C C . MET C 1 218 ? 23.449 -19.174 166.217 1.00 21.52 218 MET C C 1
ATOM 5841 O O . MET C 1 218 ? 23.153 -18.096 166.748 1.00 22.39 218 MET C O 1
ATOM 5846 N N . ASP C 1 219 ? 24.688 -19.433 165.788 1.00 19.20 219 ASP C N 1
ATOM 5847 C CA . ASP C 1 219 ? 25.716 -18.399 165.891 1.00 24.21 219 ASP C CA 1
ATOM 5848 C C . ASP C 1 219 ? 25.403 -17.222 164.974 1.00 20.89 219 ASP C C 1
ATOM 5849 O O . ASP C 1 219 ? 25.721 -16.075 165.304 1.00 21.62 219 ASP C O 1
ATOM 5854 N N . VAL C 1 220 ? 24.835 -17.492 163.792 1.00 22.41 220 VAL C N 1
ATOM 5855 C CA . VAL C 1 220 ? 24.399 -16.402 162.917 1.00 19.42 220 VAL C CA 1
ATOM 5856 C C . VAL C 1 220 ? 23.373 -15.536 163.636 1.00 20.94 220 VAL C C 1
ATOM 5857 O O . VAL C 1 220 ? 23.509 -14.308 163.707 1.00 23.94 220 VAL C O 1
ATOM 5861 N N . ALA C 1 221 ? 22.332 -16.163 164.190 1.00 19.06 221 ALA C N 1
ATOM 5862 C CA . ALA C 1 221 ? 21.270 -15.393 164.833 1.00 20.68 221 ALA C CA 1
ATOM 5863 C C . ALA C 1 221 ? 21.782 -14.679 166.077 1.00 21.68 221 ALA C C 1
ATOM 5864 O O . ALA C 1 221 ? 21.406 -13.528 166.337 1.00 23.67 221 ALA C O 1
ATOM 5866 N N . LEU C 1 222 ? 22.642 -15.341 166.858 1.00 22.63 222 LEU C N 1
ATOM 5867 C CA . LEU C 1 222 ? 23.218 -14.681 168.022 1.00 22.55 222 LEU C CA 1
ATOM 5868 C C . LEU C 1 222 ? 24.056 -13.480 167.616 1.00 24.45 222 LEU C C 1
ATOM 5869 O O . LEU C 1 222 ? 24.012 -12.439 168.280 1.00 22.56 222 LEU C O 1
ATOM 5874 N N . GLY C 1 223 ? 24.865 -13.630 166.558 1.00 24.75 223 GLY C N 1
ATOM 5875 C CA . GLY C 1 223 ? 25.694 -12.524 166.092 1.00 22.13 223 GLY C CA 1
ATOM 5876 C C . GLY C 1 223 ? 24.862 -11.343 165.631 1.00 22.57 223 GLY C C 1
ATOM 5877 O O . GLY C 1 223 ? 25.194 -10.187 165.908 1.00 26.05 223 GLY C O 1
ATOM 5878 N N . TYR C 1 224 ? 23.747 -11.620 164.956 1.00 20.02 224 TYR C N 1
ATOM 5879 C CA . TYR C 1 224 ? 22.837 -10.557 164.544 1.00 22.96 224 TYR C CA 1
ATOM 5880 C C . TYR C 1 224 ? 22.220 -9.858 165.752 1.00 24.74 224 TYR C C 1
ATOM 5881 O O . TYR C 1 224 ? 22.139 -8.622 165.797 1.00 24.04 224 TYR C O 1
ATOM 5890 N N . ALA C 1 225 ? 21.785 -10.622 166.749 1.00 24.14 225 ALA C N 1
ATOM 5891 C CA . ALA C 1 225 ? 21.187 -9.984 167.917 1.00 23.97 225 ALA C CA 1
ATOM 5892 C C . ALA C 1 225 ? 22.236 -9.212 168.716 1.00 23.93 225 ALA C C 1
ATOM 5893 O O . ALA C 1 225 ? 22.008 -8.065 169.115 1.00 28.27 225 ALA C O 1
ATOM 5895 N N . LEU C 1 226 ? 23.411 -9.814 168.931 1.00 23.06 226 LEU C N 1
ATOM 5896 C CA . LEU C 1 226 ? 24.460 -9.152 169.702 1.00 22.81 226 LEU C CA 1
ATOM 5897 C C . LEU C 1 226 ? 24.977 -7.892 169.018 1.00 28.47 226 LEU C C 1
ATOM 5898 O O . LEU C 1 226 ? 25.377 -6.938 169.703 1.00 28.69 226 LEU C O 1
ATOM 5903 N N . SER C 1 227 ? 25.016 -7.874 167.681 1.00 23.71 227 SER C N 1
ATOM 5904 C CA . SER C 1 227 ? 25.598 -6.734 166.982 1.00 24.28 227 SER C CA 1
ATOM 5905 C C . SER C 1 227 ? 24.591 -5.617 166.752 1.00 28.32 227 SER C C 1
ATOM 5906 O O . SER C 1 227 ? 24.930 -4.620 166.105 1.00 30.67 227 SER C O 1
ATOM 5909 N N . GLY C 1 228 ? 23.375 -5.750 167.273 1.00 26.76 228 GLY C N 1
ATOM 5910 C CA . GLY C 1 228 ? 22.346 -4.789 166.963 1.00 27.22 228 GLY C CA 1
ATOM 5911 C C . GLY C 1 228 ? 21.901 -4.819 165.523 1.00 31.24 228 GLY C C 1
ATOM 5912 O O . GLY C 1 228 ? 21.462 -3.791 164.999 1.00 27.72 228 GLY C O 1
ATOM 5913 N N . GLY C 1 229 ? 22.029 -5.962 164.855 1.00 26.07 229 GLY C N 1
ATOM 5914 C CA . GLY C 1 229 ? 21.509 -6.126 163.516 1.00 24.40 229 GLY C CA 1
ATOM 5915 C C . GLY C 1 229 ? 22.483 -5.895 162.380 1.00 27.27 229 GLY C C 1
ATOM 5916 O O . GLY C 1 229 ? 22.037 -5.567 161.272 1.00 26.28 229 GLY C O 1
ATOM 5917 N N . ALA C 1 230 ? 23.788 -6.038 162.612 1.00 24.89 230 ALA C N 1
ATOM 5918 C CA . ALA C 1 230 ? 24.733 -6.020 161.504 1.00 26.98 230 ALA C CA 1
ATOM 5919 C C . ALA C 1 230 ? 24.421 -7.161 160.540 1.00 24.20 230 ALA C C 1
ATOM 5920 O O . ALA C 1 230 ? 23.953 -8.229 160.938 1.00 25.83 230 ALA C O 1
ATOM 5922 N N . SER C 1 231 ? 24.689 -6.928 159.264 1.00 20.49 231 SER C N 1
ATOM 5923 C CA . SER C 1 231 ? 24.279 -7.869 158.228 1.00 23.34 231 SER C CA 1
ATOM 5924 C C . SER C 1 231 ? 24.924 -9.246 158.412 1.00 23.77 231 SER C C 1
ATOM 5925 O O . SER C 1 231 ? 26.123 -9.355 158.691 1.00 18.92 231 SER C O 1
ATOM 5928 N N . SER C 1 232 ? 24.111 -10.302 158.264 1.00 22.20 232 SER C N 1
ATOM 5929 C CA . SER C 1 232 ? 24.622 -11.658 158.103 1.00 22.42 232 SER C CA 1
ATOM 5930 C C . SER C 1 232 ? 24.998 -11.964 156.657 1.00 24.21 232 SER C C 1
ATOM 5931 O O . SER C 1 232 ? 25.447 -13.079 156.372 1.00 20.62 232 SER C O 1
ATOM 5934 N N . ASN C 1 233 ? 24.821 -11.002 155.746 1.00 24.12 233 ASN C N 1
ATOM 5935 C CA . ASN C 1 233 ? 25.243 -11.119 154.343 1.00 21.84 233 ASN C CA 1
ATOM 5936 C C . ASN C 1 233 ? 24.551 -12.262 153.610 1.00 23.59 233 ASN C C 1
ATOM 5937 O O . ASN C 1 233 ? 25.087 -12.801 152.635 1.00 24.08 233 ASN C O 1
ATOM 5942 N N . VAL C 1 234 ? 23.339 -12.607 154.043 1.00 21.73 234 VAL C N 1
ATOM 5943 C CA . VAL C 1 234 ? 22.436 -13.463 153.287 1.00 21.51 234 VAL C CA 1
ATOM 5944 C C . VAL C 1 234 ? 21.091 -12.753 153.210 1.00 23.29 234 VAL C C 1
ATOM 5945 O O . VAL C 1 234 ? 20.477 -12.466 154.244 1.00 21.47 234 VAL C O 1
ATOM 5949 N N . SER C 1 235 ? 20.646 -12.454 151.993 1.00 21.67 235 SER C N 1
ATOM 5950 C CA . SER C 1 235 ? 19.379 -11.764 151.813 1.00 24.17 235 SER C CA 1
ATOM 5951 C C . SER C 1 235 ? 18.207 -12.742 151.874 1.00 23.79 235 SER C C 1
ATOM 5952 O O . SER C 1 235 ? 18.351 -13.950 151.676 1.00 19.84 235 SER C O 1
ATOM 5955 N N . LEU C 1 236 ? 17.017 -12.196 152.124 1.00 22.67 236 LEU C N 1
ATOM 5956 C CA . LEU C 1 236 ? 15.835 -13.045 152.067 1.00 24.13 236 LEU C CA 1
ATOM 5957 C C . LEU C 1 236 ? 15.625 -13.609 150.665 1.00 24.86 236 LEU C C 1
ATOM 5958 O O . LEU C 1 236 ? 15.116 -14.728 150.521 1.00 23.66 236 LEU C O 1
ATOM 5963 N N . GLY C 1 237 ? 16.042 -12.873 149.629 1.00 22.08 237 GLY C N 1
ATOM 5964 C CA . GLY C 1 237 ? 15.900 -13.378 148.269 1.00 23.48 237 GLY C CA 1
ATOM 5965 C C . GLY C 1 237 ? 16.724 -14.628 148.023 1.00 25.41 237 GLY C C 1
ATOM 5966 O O . GLY C 1 237 ? 16.248 -15.590 147.411 1.00 24.32 237 GLY C O 1
ATOM 5967 N N . VAL C 1 238 ? 17.971 -14.636 148.501 1.00 23.71 238 VAL C N 1
ATOM 5968 C CA . VAL C 1 238 ? 18.806 -15.825 148.359 1.00 23.83 238 VAL C CA 1
ATOM 5969 C C . VAL C 1 238 ? 18.266 -16.958 149.225 1.00 22.16 238 VAL C C 1
ATOM 5970 O O . VAL C 1 238 ? 18.177 -18.108 148.776 1.00 23.60 238 VAL C O 1
ATOM 5974 N N . ARG C 1 239 ? 17.870 -16.645 150.468 1.00 21.87 239 ARG C N 1
ATOM 5975 C CA . ARG C 1 239 ? 17.345 -17.659 151.380 1.00 22.57 239 ARG C CA 1
ATOM 5976 C C . ARG C 1 239 ? 16.094 -18.323 150.804 1.00 22.84 239 ARG C C 1
ATOM 5977 O O . ARG C 1 239 ? 15.967 -19.555 150.816 1.00 19.78 239 ARG C O 1
ATOM 5985 N N . CYS C 1 240 ? 15.156 -17.518 150.281 1.00 21.60 240 CYS C N 1
ATOM 5986 C CA . CYS C 1 240 ? 13.942 -18.081 149.698 1.00 23.58 240 CYS C CA 1
ATOM 5987 C C . CYS C 1 240 ? 14.213 -18.779 148.371 1.00 22.94 240 CYS C C 1
ATOM 5988 O O . CYS C 1 240 ? 13.545 -19.771 148.056 1.00 23.83 240 CYS C O 1
ATOM 5991 N N . LYS C 1 241 ? 15.165 -18.280 147.579 1.00 23.49 241 LYS C N 1
ATOM 5992 C CA . LYS C 1 241 ? 15.592 -19.017 146.391 1.00 23.60 241 LYS C CA 1
ATOM 5993 C C . LYS C 1 241 ? 15.891 -20.478 146.730 1.00 26.35 241 LYS C C 1
ATOM 5994 O O . LYS C 1 241 ? 15.346 -21.401 146.110 1.00 23.50 241 LYS C O 1
ATOM 6000 N N . ASP C 1 242 ? 16.735 -20.705 147.745 1.00 23.31 242 ASP C N 1
ATOM 6001 C CA . ASP C 1 242 ? 17.093 -22.073 148.114 1.00 25.34 242 ASP C CA 1
ATOM 6002 C C . ASP C 1 242 ? 15.903 -22.833 148.701 1.00 22.88 242 ASP C C 1
ATOM 6003 O O . ASP C 1 242 ? 15.735 -24.033 148.444 1.00 24.33 242 ASP C O 1
ATOM 6008 N N . LEU C 1 243 ? 15.072 -22.161 149.497 1.00 21.88 243 LEU C N 1
ATOM 6009 C CA . LEU C 1 243 ? 13.906 -22.830 150.069 1.00 18.14 243 LEU C CA 1
ATOM 6010 C C . LEU C 1 243 ? 12.925 -23.251 148.979 1.00 24.86 243 LEU C C 1
ATOM 6011 O O . LEU C 1 243 ? 12.330 -24.336 149.050 1.00 21.70 243 LEU C O 1
ATOM 6016 N N . GLU C 1 244 ? 12.765 -22.420 147.945 1.00 24.10 244 GLU C N 1
ATOM 6017 C CA . GLU C 1 244 ? 11.917 -22.796 146.817 1.00 24.54 244 GLU C CA 1
ATOM 6018 C C . GLU C 1 244 ? 12.491 -23.990 146.056 1.00 28.98 244 GLU C C 1
ATOM 6019 O O . GLU C 1 244 ? 11.735 -24.856 145.592 1.00 27.48 244 GLU C O 1
ATOM 6025 N N . LEU C 1 245 ? 13.820 -24.063 145.920 1.00 23.96 245 LEU C N 1
ATOM 6026 C CA . LEU C 1 245 ? 14.422 -25.232 145.280 1.00 26.67 245 LEU C CA 1
ATOM 6027 C C . LEU C 1 245 ? 14.128 -26.503 146.066 1.00 27.47 245 LEU C C 1
ATOM 6028 O O . LEU C 1 245 ? 13.892 -27.564 145.476 1.00 24.45 245 LEU C O 1
ATOM 6033 N N . ALA C 1 246 ? 14.149 -26.415 147.401 1.00 22.38 246 ALA C N 1
ATOM 6034 C CA . ALA C 1 246 ? 13.807 -27.565 148.224 1.00 22.69 246 ALA C CA 1
ATOM 6035 C C . ALA C 1 246 ? 12.326 -27.892 148.111 1.00 23.84 246 ALA C C 1
ATOM 6036 O O . ALA C 1 246 ? 11.950 -29.068 148.058 1.00 24.35 246 ALA C O 1
ATOM 6038 N N . ARG C 1 247 ? 11.474 -26.862 148.068 1.00 22.99 247 ARG C N 1
ATOM 6039 C CA . ARG C 1 247 ? 10.038 -27.090 147.940 1.00 27.71 247 ARG C CA 1
ATOM 6040 C C . ARG C 1 247 ? 9.714 -27.882 146.681 1.00 29.84 247 ARG C C 1
ATOM 6041 O O . ARG C 1 247 ? 8.911 -28.825 146.721 1.00 29.59 247 ARG C O 1
ATOM 6049 N N . ARG C 1 248 ? 10.333 -27.516 145.555 1.00 25.34 248 ARG C N 1
ATOM 6050 C CA . ARG C 1 248 ? 10.121 -28.215 144.290 1.00 31.29 248 ARG C CA 1
ATOM 6051 C C . ARG C 1 248 ? 10.560 -29.673 144.331 1.00 27.83 248 ARG C C 1
ATOM 6052 O O . ARG C 1 248 ? 10.321 -30.397 143.360 1.00 25.60 248 ARG C O 1
ATOM 6060 N N . ARG C 1 249 ? 11.212 -30.117 145.409 1.00 29.97 249 ARG C N 1
ATOM 6061 C CA . ARG C 1 249 ? 11.669 -31.496 145.528 1.00 28.38 249 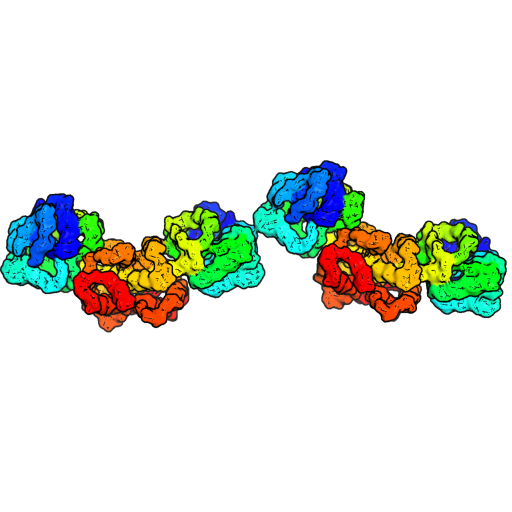ARG C CA 1
ATOM 6062 C C . ARG C 1 249 ? 10.974 -32.249 146.650 1.00 29.76 249 ARG C C 1
ATOM 6063 O O . ARG C 1 249 ? 11.357 -33.389 146.951 1.00 28.19 249 ARG C O 1
ATOM 6071 N N . LEU C 1 250 ? 9.964 -31.646 147.277 1.00 28.57 250 LEU C N 1
ATOM 6072 C CA . LEU C 1 250 ? 9.164 -32.372 148.257 1.00 30.79 250 LEU C CA 1
ATOM 6073 C C . LEU C 1 250 ? 8.329 -33.439 147.559 1.00 30.82 250 LEU C C 1
ATOM 6074 O O . LEU C 1 250 ? 7.646 -33.136 146.577 1.00 32.96 250 LEU C O 1
ATOM 6079 N N . PRO C 1 251 ? 8.321 -34.676 148.049 1.00 35.34 251 PRO C N 1
ATOM 6080 C CA . PRO C 1 251 ? 7.430 -35.682 147.465 1.00 40.60 251 PRO C CA 1
ATOM 6081 C C . PRO C 1 251 ? 5.981 -35.286 147.693 1.00 45.86 251 PRO C C 1
ATOM 6082 O O . PRO C 1 251 ? 5.657 -34.482 148.572 1.00 45.27 251 PRO C O 1
ATOM 6086 N N . GLN C 1 252 ? 5.094 -35.863 146.892 1.00 49.57 252 GLN C N 1
ATOM 6087 C CA . GLN C 1 252 ? 3.694 -35.506 147.054 1.00 55.78 252 GLN C CA 1
ATOM 6088 C C . GLN C 1 252 ? 2.962 -36.434 148.010 1.00 53.07 252 GLN C C 1
ATOM 6089 O O . GLN C 1 252 ? 1.851 -36.104 148.435 1.00 55.73 252 GLN C O 1
ATOM 6095 N N . ASP C 1 253 ? 3.565 -37.563 148.381 1.00 54.24 253 ASP C N 1
ATOM 6096 C CA . ASP C 1 253 ? 2.909 -38.537 149.241 1.00 59.80 253 ASP C CA 1
ATOM 6097 C C . ASP C 1 253 ? 3.268 -38.395 150.717 1.00 57.53 253 ASP C C 1
ATOM 6098 O O . ASP C 1 253 ? 2.663 -39.081 151.546 1.00 57.01 253 ASP C O 1
ATOM 6103 N N . GLN C 1 254 ? 4.220 -37.530 151.071 1.00 52.95 254 GLN C N 1
ATOM 6104 C CA . GLN C 1 254 ? 4.759 -37.499 152.423 1.00 50.34 254 GLN C CA 1
ATOM 6105 C C . GLN C 1 254 ? 4.848 -36.071 152.948 1.00 43.51 254 GLN C C 1
ATOM 6106 O O . GLN C 1 254 ? 5.252 -35.155 152.225 1.00 44.06 254 GLN C O 1
ATOM 6112 N N . SER C 1 255 ? 4.466 -35.893 154.214 1.00 38.66 255 SER C N 1
ATOM 6113 C CA . SER C 1 255 ? 4.592 -34.608 154.890 1.00 37.75 255 SER C CA 1
ATOM 6114 C C . SER C 1 255 ? 5.974 -34.444 155.509 1.00 35.91 255 SER C C 1
ATOM 6115 O O . SER C 1 255 ? 6.522 -35.376 156.105 1.00 32.98 255 SER C O 1
ATOM 6118 N N . TYR C 1 256 ? 6.527 -33.241 155.381 1.00 27.82 256 TYR C N 1
ATOM 6119 C CA . TYR C 1 256 ? 7.735 -32.842 156.096 1.00 26.85 256 TYR C CA 1
ATOM 6120 C C . TYR C 1 256 ? 7.415 -31.498 156.739 1.00 24.43 256 TYR C C 1
ATOM 6121 O O . TYR C 1 256 ? 7.652 -30.440 156.141 1.00 25.00 256 TYR C O 1
ATOM 6130 N N . PRO C 1 257 ? 6.864 -31.503 157.957 1.00 24.77 257 PRO C N 1
ATOM 6131 C CA . PRO C 1 257 ? 6.255 -30.267 158.485 1.00 25.20 257 PRO C CA 1
ATOM 6132 C C . PRO C 1 257 ? 7.247 -29.160 158.796 1.00 23.20 257 PRO C C 1
ATOM 6133 O O . PRO C 1 257 ? 6.948 -27.985 158.539 1.00 23.81 257 PRO C O 1
ATOM 6137 N N . PHE C 1 258 ? 8.402 -29.489 159.379 1.00 21.25 258 PHE C N 1
ATOM 6138 C CA . PHE C 1 258 ? 9.402 -28.467 159.664 1.00 25.47 258 PHE C CA 1
ATOM 6139 C C . PHE C 1 258 ? 9.933 -27.846 158.383 1.00 21.80 258 PHE C C 1
ATOM 6140 O O . PHE C 1 258 ? 10.142 -26.628 158.318 1.00 22.91 258 PHE C O 1
ATOM 6148 N N . SER C 1 259 ? 10.161 -28.674 157.358 1.00 23.65 259 SER C N 1
ATOM 6149 C CA . SER C 1 259 ? 10.647 -28.182 156.070 1.00 21.93 259 SER C CA 1
ATOM 6150 C C . SER C 1 259 ? 9.636 -27.236 155.443 1.00 24.44 259 SER C C 1
ATOM 6151 O O . SER C 1 259 ? 9.983 -26.139 154.991 1.00 21.25 259 SER C O 1
ATOM 6154 N N . THR C 1 260 ? 8.367 -27.655 155.423 1.00 22.00 260 THR C N 1
ATOM 6155 C CA . THR C 1 260 ? 7.295 -26.837 154.868 1.00 26.79 260 THR C CA 1
ATOM 6156 C C . THR C 1 260 ? 7.090 -25.555 155.680 1.00 23.90 260 THR C C 1
ATOM 6157 O O . THR C 1 260 ? 6.829 -24.487 155.111 1.00 22.79 260 THR C O 1
ATOM 6161 N N . LEU C 1 261 ? 7.227 -25.635 157.010 1.00 22.23 261 LEU C N 1
ATOM 6162 C CA . LEU C 1 261 ? 7.101 -24.437 157.838 1.00 19.86 261 LEU C CA 1
ATOM 6163 C C . LEU C 1 261 ? 8.223 -23.448 157.551 1.00 21.96 261 LEU C C 1
ATOM 6164 O O . LEU C 1 261 ? 7.999 -22.231 157.550 1.00 21.06 261 LEU C O 1
ATOM 6169 N N . ALA C 1 262 ? 9.437 -23.948 157.300 1.00 23.96 262 ALA C N 1
ATOM 6170 C CA . ALA C 1 262 ? 10.541 -23.056 156.952 1.00 21.38 262 ALA C CA 1
ATOM 6171 C C . ALA C 1 262 ? 10.287 -22.365 155.619 1.00 20.82 262 ALA C C 1
ATOM 6172 O O . ALA C 1 262 ? 10.582 -21.178 155.466 1.00 19.85 262 ALA C O 1
ATOM 6174 N N . MET C 1 263 ? 9.734 -23.093 154.648 1.00 18.05 263 MET C N 1
ATOM 6175 C CA . MET C 1 263 ? 9.405 -22.484 153.360 1.00 23.02 263 MET C CA 1
ATOM 6176 C C . MET C 1 263 ? 8.349 -21.391 153.511 1.00 26.53 263 MET C C 1
ATOM 6177 O O . MET C 1 263 ? 8.496 -20.287 152.969 1.00 27.94 263 MET C O 1
ATOM 6182 N N . THR C 1 264 ? 7.267 -21.683 154.240 1.00 21.40 264 THR C N 1
ATOM 6183 C CA . THR C 1 264 ? 6.212 -20.696 154.470 1.00 27.22 264 THR C CA 1
ATOM 6184 C C . THR C 1 264 ? 6.729 -19.491 155.260 1.00 25.90 264 THR C C 1
ATOM 6185 O O . THR C 1 264 ? 6.485 -18.337 154.891 1.00 25.48 264 THR C O 1
ATOM 6189 N N . THR C 1 265 ? 7.446 -19.753 156.355 1.00 23.49 265 THR C N 1
ATOM 6190 C CA . THR C 1 265 ? 7.903 -18.685 157.239 1.00 22.47 265 THR C CA 1
ATOM 6191 C C . THR C 1 265 ? 8.783 -17.686 156.501 1.00 23.98 265 THR C C 1
ATOM 6192 O O . THR C 1 265 ? 8.520 -16.484 156.529 1.00 23.05 265 THR C O 1
ATOM 6196 N N . PHE C 1 266 ? 9.848 -18.161 155.844 1.00 24.16 266 PHE C N 1
ATOM 6197 C CA . PHE C 1 266 ? 10.767 -17.219 155.215 1.00 23.45 266 PHE C CA 1
ATOM 6198 C C . PHE C 1 266 ? 10.158 -16.550 153.990 1.00 26.87 266 PHE C C 1
ATOM 6199 O O . PHE C 1 266 ? 10.587 -15.448 153.630 1.00 24.45 266 PHE C O 1
ATOM 6207 N N . ASP C 1 267 ? 9.161 -17.176 153.360 1.00 26.36 267 ASP C N 1
ATOM 6208 C CA . ASP C 1 267 ? 8.383 -16.483 152.342 1.00 30.18 267 ASP C CA 1
ATOM 6209 C C . ASP C 1 267 ? 7.630 -15.303 152.943 1.00 30.55 267 ASP C C 1
ATOM 6210 O O . ASP C 1 267 ? 7.679 -14.185 152.415 1.00 28.76 267 ASP C O 1
ATOM 6215 N N . THR C 1 268 ? 6.917 -15.542 154.047 1.00 27.18 268 THR C N 1
ATOM 6216 C CA . THR C 1 268 ? 6.244 -14.460 154.756 1.00 28.81 268 THR C CA 1
ATOM 6217 C C . THR C 1 268 ? 7.232 -13.364 155.144 1.00 28.09 268 THR C C 1
ATOM 6218 O O . THR C 1 268 ? 6.967 -12.178 154.923 1.00 24.56 268 THR C O 1
ATOM 6222 N N . VAL C 1 269 ? 8.392 -13.742 155.703 1.00 23.79 269 VAL C N 1
ATOM 6223 C CA . VAL C 1 269 ? 9.380 -12.732 156.089 1.00 22.54 269 VAL C CA 1
ATOM 6224 C C . VAL C 1 269 ? 9.838 -11.931 154.872 1.00 25.14 269 VAL C C 1
ATOM 6225 O O . VAL C 1 269 ? 9.912 -10.694 154.917 1.00 25.27 269 VAL C O 1
ATOM 6229 N N . ARG C 1 270 ? 10.131 -12.616 153.763 1.00 22.13 270 ARG C N 1
ATOM 6230 C CA . ARG C 1 270 ? 10.564 -11.919 152.554 1.00 25.36 270 ARG C CA 1
ATOM 6231 C C . ARG C 1 270 ? 9.503 -10.933 152.076 1.00 27.80 270 ARG C C 1
ATOM 6232 O O . ARG C 1 270 ? 9.810 -9.781 151.757 1.00 26.50 270 ARG C O 1
ATOM 6240 N N . GLN C 1 271 ? 8.242 -11.369 152.024 1.00 31.89 271 GLN C N 1
ATOM 6241 C CA . GLN C 1 271 ? 7.191 -10.486 151.527 1.00 30.18 271 GLN C CA 1
ATOM 6242 C C . GLN C 1 271 ? 6.985 -9.285 152.442 1.00 28.82 271 GLN C C 1
ATOM 6243 O O . GLN C 1 271 ? 6.766 -8.174 151.951 1.00 34.13 271 GLN C O 1
ATOM 6249 N N . ALA C 1 272 ? 7.103 -9.469 153.760 1.00 26.57 272 ALA C N 1
ATOM 6250 C CA . ALA C 1 272 ? 6.936 -8.353 154.689 1.00 28.35 272 ALA C CA 1
ATOM 6251 C C . ALA C 1 272 ? 8.160 -7.450 154.773 1.00 28.92 272 ALA C C 1
ATOM 6252 O O . ALA C 1 272 ? 8.009 -6.266 155.082 1.00 32.29 272 ALA C O 1
ATOM 6254 N N . CYS C 1 273 ? 9.362 -7.967 154.497 1.00 29.93 273 CYS C N 1
ATOM 6255 C CA . CYS C 1 273 ? 10.587 -7.237 154.785 1.00 26.39 273 CYS C CA 1
ATOM 6256 C C . CYS C 1 273 ? 11.434 -6.902 153.568 1.00 29.24 273 CYS C C 1
ATOM 6257 O O . CYS C 1 273 ? 12.272 -5.999 153.665 1.00 30.61 273 CYS C O 1
ATOM 6260 N N . GLY C 1 274 ? 11.264 -7.592 152.451 1.00 28.39 274 GLY C N 1
ATOM 6261 C CA . GLY C 1 274 ? 11.913 -7.174 151.225 1.00 28.20 274 GLY C CA 1
ATOM 6262 C C . GLY C 1 274 ? 12.981 -8.156 150.768 1.00 31.24 274 GLY C C 1
ATOM 6263 O O . GLY C 1 274 ? 13.647 -8.814 151.575 1.00 30.74 274 GLY C O 1
ATOM 6264 N N . GLU C 1 275 ? 13.181 -8.214 149.445 1.00 32.61 275 GLU C N 1
ATOM 6265 C CA . GLU C 1 275 ? 14.082 -9.203 148.854 1.00 32.70 275 GLU C CA 1
ATOM 6266 C C . GLU C 1 275 ? 15.516 -9.041 149.349 1.00 28.39 275 GLU C C 1
ATOM 6267 O O . GLU C 1 275 ? 16.234 -10.034 149.534 1.00 24.95 275 GLU C O 1
ATOM 6273 N N . GLU C 1 276 ? 15.966 -7.805 149.556 1.00 25.53 276 GLU C N 1
ATOM 6274 C CA . GLU C 1 276 ? 17.360 -7.575 149.898 1.00 24.66 276 GLU C CA 1
ATOM 6275 C C . GLU C 1 276 ? 17.604 -7.403 151.397 1.00 24.46 276 GLU C C 1
ATOM 6276 O O . GLU C 1 276 ? 18.757 -7.207 151.798 1.00 27.68 276 GLU C O 1
ATOM 6282 N N . SER C 1 277 ? 16.570 -7.509 152.235 1.00 25.05 277 SER C N 1
ATOM 6283 C CA . SER C 1 277 ? 16.741 -7.433 153.682 1.00 25.76 277 SER C CA 1
ATOM 6284 C C . SER C 1 277 ? 17.326 -8.735 154.235 1.00 25.06 277 SER C C 1
ATOM 6285 O O . SER C 1 277 ? 17.333 -9.779 153.577 1.00 24.23 277 SER C O 1
ATOM 6288 N N . ASP C 1 278 ? 17.791 -8.674 155.479 1.00 20.45 278 ASP C N 1
ATOM 6289 C CA . ASP C 1 278 ? 18.548 -9.792 156.032 1.00 24.92 278 ASP C CA 1
ATOM 6290 C C . ASP C 1 278 ? 17.663 -11.012 156.276 1.00 21.78 278 ASP C C 1
ATOM 6291 O O . ASP C 1 278 ? 16.489 -10.887 156.643 1.00 22.92 278 ASP C O 1
ATOM 6296 N N . GLN C 1 279 ? 18.237 -12.203 156.055 1.00 20.32 279 GLN C N 1
ATOM 6297 C CA . GLN C 1 279 ? 17.553 -13.439 156.428 1.00 21.58 279 GLN C CA 1
ATOM 6298 C C . GLN C 1 279 ? 17.126 -13.412 157.896 1.00 21.66 279 GLN C C 1
ATOM 6299 O O . GLN C 1 279 ? 16.087 -13.977 158.256 1.00 18.62 279 GLN C O 1
ATOM 6305 N N . CYS C 1 280 ? 17.892 -12.739 158.753 1.00 21.37 280 CYS C N 1
ATOM 6306 C CA . CYS C 1 280 ? 17.538 -12.703 160.170 1.00 22.72 280 CYS C CA 1
ATOM 6307 C C . CYS C 1 280 ? 16.379 -11.771 160.479 1.00 22.83 280 CYS C C 1
ATOM 6308 O O . CYS C 1 280 ? 16.046 -11.606 161.657 1.00 22.62 280 CYS C O 1
ATOM 6311 N N . GLN C 1 281 ? 15.758 -11.161 159.467 1.00 21.93 281 GLN C N 1
ATOM 6312 C CA . GLN C 1 281 ? 14.607 -10.296 159.701 1.00 20.69 281 GLN C CA 1
ATOM 6313 C C . GLN C 1 281 ? 13.398 -11.042 160.241 1.00 22.86 281 GLN C C 1
ATOM 6314 O O . GLN C 1 281 ? 12.383 -10.405 160.537 1.00 22.24 281 GLN C O 1
ATOM 6320 N N . TYR C 1 282 ? 13.470 -12.368 160.374 1.00 20.57 282 TYR C N 1
ATOM 6321 C CA . TYR C 1 282 ? 12.468 -13.074 161.161 1.00 21.31 282 TYR C CA 1
ATOM 6322 C C . TYR C 1 282 ? 12.375 -12.496 162.573 1.00 21.73 282 TYR C C 1
ATOM 6323 O O . TYR C 1 282 ? 11.317 -12.567 163.208 1.00 22.61 282 TYR C O 1
ATOM 6332 N N . PHE C 1 283 ? 13.477 -11.937 163.082 1.00 20.10 283 PHE C N 1
ATOM 6333 C CA . PHE C 1 283 ? 13.446 -11.250 164.378 1.00 25.12 283 PHE C CA 1
ATOM 6334 C C . PHE C 1 283 ? 12.376 -10.168 164.402 1.00 26.26 283 PHE C C 1
ATOM 6335 O O . PHE C 1 283 ? 11.627 -10.037 165.380 1.00 24.82 283 PHE C O 1
ATOM 6343 N N . SER C 1 284 ? 12.301 -9.360 163.338 1.00 25.16 284 SER C N 1
ATOM 6344 C CA . SER C 1 284 ? 11.347 -8.256 163.357 1.00 27.85 284 SER C CA 1
ATOM 6345 C C . SER C 1 284 ? 9.916 -8.748 163.169 1.00 26.76 284 SER C C 1
ATOM 6346 O O . SER C 1 284 ? 8.992 -8.179 163.752 1.00 29.33 284 SER C O 1
ATOM 6349 N N . VAL C 1 285 ? 9.712 -9.810 162.385 1.00 26.82 285 VAL C N 1
ATOM 6350 C CA . VAL C 1 285 ? 8.365 -10.356 162.215 1.00 28.21 285 VAL C CA 1
ATOM 6351 C C . VAL C 1 285 ? 7.803 -10.850 163.551 1.00 31.55 285 VAL C C 1
ATOM 6352 O O . VAL C 1 285 ? 6.623 -10.643 163.859 1.00 38.96 285 VAL C O 1
ATOM 6356 N N . LEU C 1 286 ? 8.633 -11.479 164.376 1.00 30.87 286 LEU C N 1
ATOM 6357 C CA . LEU C 1 286 ? 8.147 -11.997 165.663 1.00 33.44 286 LEU C CA 1
ATOM 6358 C C . LEU C 1 286 ? 7.768 -10.911 166.684 1.00 36.39 286 LEU C C 1
ATOM 6359 O O . LEU C 1 286 ? 8.476 -9.916 166.871 1.00 36.95 286 LEU C O 1
ATOM 6364 N N . VAL D 1 4 ? 33.954 -37.778 200.199 1.00 29.56 4 VAL D N 1
ATOM 6365 C CA . VAL D 1 4 ? 32.839 -38.641 199.802 1.00 33.59 4 VAL D CA 1
ATOM 6366 C C . VAL D 1 4 ? 31.667 -37.841 199.219 1.00 33.83 4 VAL D C 1
ATOM 6367 O O . VAL D 1 4 ? 31.173 -36.888 199.823 1.00 31.53 4 VAL D O 1
ATOM 6371 N N . VAL D 1 5 ? 31.205 -38.260 198.047 1.00 29.14 5 VAL D N 1
ATOM 6372 C CA . VAL D 1 5 ? 30.112 -37.606 197.343 1.00 26.94 5 VAL D CA 1
ATOM 6373 C C . VAL D 1 5 ? 28.954 -38.590 197.195 1.00 23.84 5 VAL D C 1
ATOM 6374 O O . VAL D 1 5 ? 29.167 -39.790 196.979 1.00 25.03 5 VAL D O 1
ATOM 6378 N N . GLY D 1 6 ? 27.729 -38.092 197.354 1.00 24.60 6 GLY D N 1
ATOM 6379 C CA . GLY D 1 6 ? 26.530 -38.887 197.134 1.00 26.32 6 GLY D CA 1
ATOM 6380 C C . GLY D 1 6 ? 25.946 -38.612 195.760 1.00 24.20 6 GLY D C 1
ATOM 6381 O O . GLY D 1 6 ? 26.143 -37.540 195.198 1.00 22.89 6 GLY D O 1
ATOM 6382 N N . PHE D 1 7 ? 25.227 -39.593 195.214 1.00 22.63 7 PHE D N 1
ATOM 6383 C CA . PHE D 1 7 ? 24.605 -39.437 193.900 1.00 19.10 7 PHE D CA 1
ATOM 6384 C C . PHE D 1 7 ? 23.262 -40.154 193.882 1.00 20.55 7 PHE D C 1
ATOM 6385 O O . PHE D 1 7 ? 23.195 -41.367 194.105 1.00 19.38 7 PHE D O 1
ATOM 6393 N N . ILE D 1 8 ? 22.197 -39.401 193.608 1.00 19.78 8 ILE D N 1
ATOM 6394 C CA . ILE D 1 8 ? 20.830 -39.907 193.557 1.00 19.61 8 ILE D CA 1
ATOM 6395 C C . ILE D 1 8 ? 20.345 -39.844 192.116 1.00 21.37 8 ILE D C 1
ATOM 6396 O O . ILE D 1 8 ? 20.373 -38.776 191.496 1.00 19.55 8 ILE D O 1
ATOM 6401 N N . GLY D 1 9 ? 19.867 -40.979 191.602 1.00 20.06 9 GLY D N 1
ATOM 6402 C CA . GLY D 1 9 ? 19.339 -41.056 190.256 1.00 19.81 9 GLY D CA 1
ATOM 6403 C C . GLY D 1 9 ? 20.346 -41.675 189.315 1.00 19.09 9 GLY D C 1
ATOM 6404 O O . GLY D 1 9 ? 21.286 -41.008 188.876 1.00 23.86 9 GLY D O 1
ATOM 6405 N N . LEU D 1 10 ? 20.185 -42.966 189.033 1.00 17.85 10 LEU D N 1
ATOM 6406 C CA . LEU D 1 10 ? 21.140 -43.693 188.206 1.00 19.71 10 LEU D CA 1
ATOM 6407 C C . LEU D 1 10 ? 20.495 -44.069 186.880 1.00 23.67 10 LEU D C 1
ATOM 6408 O O . LEU D 1 10 ? 20.564 -45.228 186.449 1.00 23.14 10 LEU D O 1
ATOM 6413 N N . GLY D 1 11 ? 19.830 -43.107 186.250 1.00 18.81 11 GLY D N 1
ATOM 6414 C CA . GLY D 1 11 ? 19.339 -43.285 184.904 1.00 19.58 11 GLY D CA 1
ATOM 6415 C C . GLY D 1 11 ? 20.486 -43.178 183.923 1.00 25.34 11 GLY D C 1
ATOM 6416 O O . GLY D 1 11 ? 21.662 -43.326 184.278 1.00 21.93 11 GLY D O 1
ATOM 6417 N N . ARG D 1 12 ? 20.134 -42.899 182.662 1.00 20.75 12 ARG D N 1
ATOM 6418 C CA . ARG D 1 12 ? 21.141 -42.849 181.611 1.00 21.98 12 ARG D CA 1
ATOM 6419 C C . ARG D 1 12 ? 22.204 -41.815 181.934 1.00 20.21 12 ARG D C 1
ATOM 6420 O O . ARG D 1 12 ? 23.408 -42.100 181.872 1.00 20.24 12 ARG D O 1
ATOM 6428 N N . MET D 1 13 ? 21.775 -40.601 182.273 1.00 16.97 13 MET D N 1
ATOM 6429 C CA . MET D 1 13 ? 22.732 -39.531 182.523 1.00 20.47 13 MET D CA 1
ATOM 6430 C C . MET D 1 13 ? 23.401 -39.703 183.880 1.00 21.57 13 MET D C 1
ATOM 6431 O O . MET D 1 13 ? 24.610 -39.494 184.008 1.00 21.39 13 MET D O 1
ATOM 6436 N N . GLY D 1 14 ? 22.635 -40.098 184.898 1.00 21.34 14 GLY D N 1
ATOM 6437 C CA . GLY D 1 14 ? 23.226 -40.294 186.217 1.00 21.62 14 GLY D CA 1
ATOM 6438 C C . GLY D 1 14 ? 24.320 -41.350 186.219 1.00 22.23 14 GLY D C 1
ATOM 6439 O O . GLY D 1 14 ? 25.400 -41.143 186.779 1.00 24.02 14 GLY D O 1
ATOM 6440 N N . GLN D 1 15 ? 24.050 -42.504 185.598 1.00 23.16 15 GLN D N 1
ATOM 6441 C CA . GLN D 1 15 ? 25.070 -43.548 185.482 1.00 23.75 15 GLN D CA 1
ATOM 6442 C C . GLN D 1 15 ? 26.338 -43.018 184.819 1.00 23.46 15 GLN D C 1
ATOM 6443 O O . GLN D 1 15 ? 27.453 -43.296 185.280 1.00 22.25 15 GLN D O 1
ATOM 6449 N N . ALA D 1 16 ? 26.188 -42.254 183.737 1.00 22.27 16 ALA D N 1
ATOM 6450 C CA . ALA D 1 16 ? 27.358 -41.760 183.010 1.00 24.48 16 ALA D CA 1
ATOM 6451 C C . ALA D 1 16 ? 28.158 -40.759 183.844 1.00 23.87 16 ALA D C 1
ATOM 6452 O O . ALA D 1 16 ? 29.393 -40.800 183.860 1.00 23.77 16 ALA D O 1
ATOM 6454 N N . ILE D 1 17 ? 27.481 -39.844 184.534 1.00 21.89 17 ILE D N 1
ATOM 6455 C CA . ILE D 1 17 ? 28.218 -38.904 185.369 1.00 20.50 17 ILE D CA 1
ATOM 6456 C C . ILE D 1 17 ? 28.895 -39.644 186.519 1.00 25.00 17 ILE D C 1
ATOM 6457 O O . ILE D 1 17 ? 30.046 -39.348 186.874 1.00 26.39 17 ILE D O 1
ATOM 6462 N N . CYS D 1 18 ? 28.209 -40.641 187.089 1.00 20.49 18 CYS D N 1
ATOM 6463 C CA . CYS D 1 18 ? 28.805 -41.456 188.145 1.00 26.41 18 CYS D CA 1
ATOM 6464 C C . CYS D 1 18 ? 30.063 -42.167 187.672 1.00 24.45 18 CYS D C 1
ATOM 6465 O O . CYS D 1 18 ? 31.060 -42.218 188.395 1.00 27.39 18 CYS D O 1
ATOM 6468 N N . ARG D 1 19 ? 30.019 -42.757 186.474 1.00 25.76 19 ARG D N 1
ATOM 6469 C CA . ARG D 1 19 ? 31.199 -43.425 185.941 1.00 27.58 19 ARG D CA 1
ATOM 6470 C C . ARG D 1 19 ? 32.365 -42.458 185.828 1.00 26.90 19 ARG D C 1
ATOM 6471 O O . ARG D 1 19 ? 33.508 -42.805 186.145 1.00 28.70 19 ARG D O 1
ATOM 6479 N N . ARG D 1 20 ? 32.090 -41.231 185.388 1.00 29.37 20 ARG D N 1
ATOM 6480 C CA . ARG D 1 20 ? 33.149 -40.239 185.254 1.00 26.45 20 ARG D CA 1
ATOM 6481 C C . ARG D 1 20 ? 33.719 -39.859 186.614 1.00 27.46 20 ARG D C 1
ATOM 6482 O O . ARG D 1 20 ? 34.932 -39.667 186.752 1.00 23.40 20 ARG D O 1
ATOM 6490 N N . LEU D 1 21 ? 32.858 -39.756 187.634 1.00 27.51 21 LEU D N 1
ATOM 6491 C CA . LEU D 1 21 ? 33.332 -39.427 188.975 1.00 26.01 21 LEU D CA 1
ATOM 6492 C C . LEU D 1 21 ? 34.188 -40.554 189.546 1.00 30.61 21 LEU D C 1
ATOM 6493 O O . LEU D 1 21 ? 35.232 -40.298 190.154 1.00 30.87 21 LEU D O 1
ATOM 6498 N N . LEU D 1 22 ? 33.758 -41.807 189.372 1.00 26.96 22 LEU D N 1
ATOM 6499 C CA . LEU D 1 22 ? 34.580 -42.929 189.817 1.00 27.90 22 LEU D CA 1
ATOM 6500 C C . LEU D 1 22 ? 35.922 -42.955 189.095 1.00 28.25 22 LEU D C 1
ATOM 6501 O O . LEU D 1 22 ? 36.949 -43.308 189.691 1.00 26.29 22 LEU D O 1
ATOM 6506 N N . ALA D 1 23 ? 35.929 -42.610 187.805 1.00 26.52 23 ALA D N 1
ATOM 6507 C CA . ALA D 1 23 ? 37.163 -42.679 187.023 1.00 28.70 23 ALA D CA 1
ATOM 6508 C C . ALA D 1 23 ? 38.222 -41.702 187.526 1.00 33.93 23 ALA D C 1
ATOM 6509 O O . ALA D 1 23 ? 39.416 -41.899 187.256 1.00 37.84 23 ALA D O 1
ATOM 6511 N N . SER D 1 24 ? 37.817 -40.662 188.251 1.00 28.97 24 SER D N 1
ATOM 6512 C CA . SER D 1 24 ? 38.734 -39.717 188.875 1.00 33.53 24 SER D CA 1
ATOM 6513 C C . SER D 1 24 ? 39.031 -40.081 190.322 1.00 36.93 24 SER D C 1
ATOM 6514 O O . SER D 1 24 ? 39.674 -39.299 191.029 1.00 38.80 24 SER D O 1
ATOM 6517 N N . GLN D 1 25 ? 38.533 -41.233 190.775 1.00 33.53 25 GLN D N 1
ATOM 6518 C CA . GLN D 1 25 ? 38.821 -41.805 192.084 1.00 33.02 25 GLN D CA 1
ATOM 6519 C C . GLN D 1 25 ? 38.164 -41.037 193.228 1.00 35.32 25 GLN D C 1
ATOM 6520 O O . GLN D 1 25 ? 38.632 -41.087 194.369 1.00 40.56 25 GLN D O 1
ATOM 6526 N N . MET D 1 26 ? 37.056 -40.352 192.964 1.00 38.36 26 MET D N 1
ATOM 6527 C CA . MET D 1 26 ? 36.250 -39.867 194.076 1.00 37.75 26 MET D CA 1
ATOM 6528 C C . MET D 1 26 ? 35.549 -41.042 194.744 1.00 30.57 26 MET D C 1
ATOM 6529 O O . MET D 1 26 ? 35.134 -41.981 194.062 1.00 32.84 26 MET D O 1
ATOM 6534 N N . PRO D 1 27 ? 35.395 -41.020 196.064 1.00 34.55 27 PRO D N 1
ATOM 6535 C CA . PRO D 1 27 ? 34.439 -41.943 196.696 1.00 31.31 27 PRO D CA 1
ATOM 6536 C C . PRO D 1 27 ? 33.019 -41.502 196.362 1.00 31.65 27 PRO D C 1
ATOM 6537 O O . PRO D 1 27 ? 32.633 -40.361 196.628 1.00 32.36 27 PRO D O 1
ATOM 6541 N N . VAL D 1 28 ? 32.247 -42.396 195.747 1.00 25.94 28 VAL D N 1
ATOM 6542 C CA . VAL D 1 28 ? 30.876 -42.082 195.371 1.00 24.22 28 VAL D CA 1
ATOM 6543 C C . VAL D 1 28 ? 29.952 -43.104 196.018 1.00 24.90 28 VAL D C 1
ATOM 6544 O O . VAL D 1 28 ? 30.123 -44.312 195.817 1.00 21.92 28 VAL D O 1
ATOM 6548 N N . HIS D 1 29 ? 28.990 -42.623 196.805 1.00 22.05 29 HIS D N 1
ATOM 6549 C CA . HIS D 1 29 ? 27.896 -43.450 197.300 1.00 21.24 29 HIS D CA 1
ATOM 6550 C C . HIS D 1 29 ? 26.665 -43.133 196.467 1.00 20.45 29 HIS D C 1
ATOM 6551 O O . HIS D 1 29 ? 26.367 -41.961 196.216 1.00 20.69 29 HIS D O 1
ATOM 6558 N N . VAL D 1 30 ? 25.954 -44.166 196.046 1.00 20.54 30 VAL D N 1
ATOM 6559 C CA . VAL D 1 30 ? 24.925 -44.012 195.029 1.00 19.58 30 VAL D CA 1
ATOM 6560 C C . VAL D 1 30 ? 23.607 -44.546 195.560 1.00 19.80 30 VAL D C 1
ATOM 6561 O O . VAL D 1 30 ? 23.572 -45.483 196.363 1.00 18.72 30 VAL D O 1
ATOM 6565 N N . HIS D 1 31 ? 22.514 -43.934 195.102 1.00 23.15 31 HIS D N 1
ATOM 6566 C CA . HIS D 1 31 ? 21.174 -44.408 195.404 1.00 17.51 31 HIS D CA 1
ATOM 6567 C C . HIS D 1 31 ? 20.281 -44.259 194.183 1.00 20.26 31 HIS D C 1
ATOM 6568 O O . HIS D 1 31 ? 20.363 -43.266 193.457 1.00 20.23 31 HIS D O 1
ATOM 6575 N N . ASN D 1 32 ? 19.416 -45.248 193.974 1.00 20.33 32 ASN D N 1
ATOM 6576 C CA . ASN D 1 32 ? 18.422 -45.211 192.913 1.00 20.21 32 ASN D CA 1
ATOM 6577 C C . ASN D 1 32 ? 17.189 -45.967 193.383 1.00 18.89 32 ASN D C 1
ATOM 6578 O O . ASN D 1 32 ? 17.287 -46.894 194.189 1.00 22.09 32 ASN D O 1
ATOM 6583 N N . ARG D 1 33 ? 16.027 -45.558 192.873 1.00 22.00 33 ARG D N 1
ATOM 6584 C CA . ARG D 1 33 ? 14.788 -46.276 193.171 1.00 21.78 33 ARG D CA 1
ATOM 6585 C C . ARG D 1 33 ? 14.850 -47.724 192.673 1.00 25.08 33 ARG D C 1
ATOM 6586 O O . ARG D 1 33 ? 14.385 -48.649 193.358 1.00 22.97 33 ARG D O 1
ATOM 6594 N N . SER D 1 34 ? 15.428 -47.940 191.486 1.00 19.79 34 SER D N 1
ATOM 6595 C CA . SER D 1 34 ? 15.622 -49.275 190.914 1.00 22.74 34 SER D CA 1
ATOM 6596 C C . SER D 1 34 ? 17.070 -49.675 191.158 1.00 22.56 34 SER D C 1
ATOM 6597 O O . SER D 1 34 ? 17.976 -49.197 190.466 1.00 21.74 34 SER D O 1
ATOM 6600 N N . ARG D 1 35 ? 17.287 -50.578 192.122 1.00 20.09 35 ARG D N 1
ATOM 6601 C CA . ARG D 1 35 ? 18.648 -50.809 192.585 1.00 20.41 35 ARG D CA 1
ATOM 6602 C C . ARG D 1 35 ? 19.523 -51.496 191.544 1.00 23.46 35 ARG D C 1
ATOM 6603 O O . ARG D 1 35 ? 20.744 -51.311 191.591 1.00 23.92 35 ARG D O 1
ATOM 6611 N N . GLU D 1 36 ? 18.939 -52.229 190.578 1.00 21.99 36 GLU D N 1
ATOM 6612 C CA . GLU D 1 36 ? 19.758 -52.931 189.590 1.00 22.25 36 GLU D CA 1
ATOM 6613 C C . GLU D 1 36 ? 20.582 -51.970 188.735 1.00 23.09 36 GLU D C 1
ATOM 6614 O O . GLU D 1 36 ? 21.610 -52.376 188.192 1.00 23.32 36 GLU D O 1
ATOM 6620 N N . LYS D 1 37 ? 20.182 -50.701 188.634 1.00 21.43 37 LYS D N 1
ATOM 6621 C CA . LYS D 1 37 ? 20.986 -49.731 187.896 1.00 24.79 37 LYS D CA 1
ATOM 6622 C C . LYS D 1 37 ? 22.229 -49.294 188.656 1.00 21.54 37 LYS D C 1
ATOM 6623 O O . LYS D 1 37 ? 23.055 -48.579 188.083 1.00 24.79 37 LYS D O 1
ATOM 6629 N N . ALA D 1 38 ? 22.384 -49.693 189.918 1.00 21.68 38 ALA D N 1
ATOM 6630 C CA . ALA D 1 38 ? 23.641 -49.462 190.618 1.00 20.87 38 ALA D CA 1
ATOM 6631 C C . ALA D 1 38 ? 24.649 -50.596 190.454 1.00 23.30 38 ALA D C 1
ATOM 6632 O O . ALA D 1 38 ? 25.824 -50.406 190.798 1.00 25.59 38 ALA D O 1
ATOM 6634 N N . ASP D 1 39 ? 24.233 -51.755 189.927 1.00 21.62 39 ASP D N 1
ATOM 6635 C CA . ASP D 1 39 ? 25.074 -52.953 190.006 1.00 23.60 39 ASP D CA 1
ATOM 6636 C C . ASP D 1 39 ? 26.417 -52.752 189.312 1.00 26.37 39 ASP D C 1
ATOM 6637 O O . ASP D 1 39 ? 27.466 -53.093 189.873 1.00 25.29 39 ASP D O 1
ATOM 6642 N N . ASP D 1 40 ? 26.405 -52.208 188.090 1.00 25.73 40 ASP D N 1
ATOM 6643 C CA . ASP D 1 40 ? 27.654 -51.941 187.378 1.00 28.36 40 ASP D CA 1
ATOM 6644 C C . ASP D 1 40 ? 28.503 -50.910 188.116 1.00 27.89 40 ASP D C 1
ATOM 6645 O O . ASP D 1 40 ? 29.727 -51.059 188.213 1.00 26.60 40 ASP D O 1
ATOM 6650 N N . LEU D 1 41 ? 27.874 -49.855 188.641 1.00 25.81 41 LEU D N 1
ATOM 6651 C CA . LEU D 1 41 ? 28.634 -48.840 189.368 1.00 25.73 41 LEU D CA 1
ATOM 6652 C C . LEU D 1 41 ? 29.274 -49.425 190.626 1.00 22.88 41 LEU D C 1
ATOM 6653 O O . LEU D 1 41 ? 30.419 -49.100 190.963 1.00 21.55 41 LEU D O 1
ATOM 6658 N N . ILE D 1 42 ? 28.555 -50.293 191.330 1.00 22.84 42 ILE D N 1
ATOM 6659 C CA . ILE D 1 42 ? 29.124 -50.941 192.513 1.00 24.70 42 ILE D CA 1
ATOM 6660 C C . ILE D 1 42 ? 30.311 -51.820 192.122 1.00 24.08 42 ILE D C 1
ATOM 6661 O O . ILE D 1 42 ? 31.363 -51.793 192.768 1.00 24.58 42 ILE D O 1
ATOM 6666 N N . ARG D 1 43 ? 30.162 -52.610 191.056 1.00 23.99 43 ARG D N 1
ATOM 6667 C CA . ARG D 1 43 ? 31.286 -53.396 190.561 1.00 27.52 43 ARG D CA 1
ATOM 6668 C C . ARG D 1 43 ? 32.492 -52.517 190.272 1.00 26.26 43 ARG D C 1
ATOM 6669 O O . ARG D 1 43 ? 33.631 -52.959 190.426 1.00 26.57 43 ARG D O 1
ATOM 6677 N N . GLN D 1 44 ? 32.260 -51.260 189.897 1.00 25.23 44 GLN D N 1
ATOM 6678 C CA . GLN D 1 44 ? 33.321 -50.315 189.593 1.00 23.61 44 GLN D CA 1
ATOM 6679 C C . GLN D 1 44 ? 33.701 -49.413 190.780 1.00 25.73 44 GLN D C 1
ATOM 6680 O O . GLN D 1 44 ? 34.335 -48.375 190.574 1.00 22.78 44 GLN D O 1
ATOM 6686 N N . GLY D 1 45 ? 33.332 -49.781 192.009 1.00 25.65 45 GLY D N 1
ATOM 6687 C CA . GLY D 1 45 ? 33.764 -49.060 193.192 1.00 23.67 45 GLY D CA 1
ATOM 6688 C C . GLY D 1 45 ? 32.714 -48.212 193.896 1.00 25.79 45 GLY D C 1
ATOM 6689 O O . GLY D 1 45 ? 32.986 -47.735 195.006 1.00 26.13 45 GLY D O 1
ATOM 6690 N N . ALA D 1 46 ? 31.537 -47.992 193.314 1.00 21.98 46 ALA D N 1
ATOM 6691 C CA . ALA D 1 46 ? 30.528 -47.219 194.033 1.00 20.84 46 ALA D CA 1
ATOM 6692 C C . ALA D 1 46 ? 30.022 -47.990 195.252 1.00 24.50 46 ALA D C 1
ATOM 6693 O O . ALA D 1 46 ? 30.054 -49.221 195.290 1.00 21.61 46 ALA D O 1
ATOM 6695 N N . VAL D 1 47 ? 29.545 -47.251 196.255 1.00 23.95 47 VAL D N 1
ATOM 6696 C CA . VAL D 1 47 ? 28.991 -47.835 197.473 1.00 23.93 47 VAL D CA 1
ATOM 6697 C C . VAL D 1 47 ? 27.481 -47.622 197.475 1.00 24.29 47 VAL D C 1
ATOM 6698 O O . VAL D 1 47 ? 27.004 -46.482 197.409 1.00 22.15 47 VAL D O 1
ATOM 6702 N N . TRP D 1 48 ? 26.734 -48.718 197.587 1.00 20.84 48 TRP D N 1
ATOM 6703 C CA . TRP D 1 48 ? 25.285 -48.638 197.629 1.00 23.21 48 TRP D CA 1
ATOM 6704 C C . TRP D 1 48 ? 24.812 -47.966 198.913 1.00 27.58 48 TRP D C 1
ATOM 6705 O O . TRP D 1 48 ? 25.285 -48.285 200.009 1.00 24.95 48 TRP D O 1
ATOM 6716 N N . ALA D 1 49 ? 23.893 -47.011 198.763 1.00 23.04 49 ALA D N 1
ATOM 6717 C CA . ALA D 1 49 ? 23.149 -46.441 199.880 1.00 24.17 49 ALA D CA 1
ATOM 6718 C C . ALA D 1 49 ? 21.690 -46.860 199.747 1.00 25.63 49 ALA D C 1
ATOM 6719 O O . ALA D 1 49 ? 21.023 -46.452 198.781 1.00 23.99 49 ALA D O 1
ATOM 6721 N N . PRO D 1 50 ? 21.150 -47.681 200.655 1.00 27.59 50 PRO D N 1
ATOM 6722 C CA . PRO D 1 50 ? 19.758 -48.133 200.505 1.00 26.12 50 PRO D CA 1
ATOM 6723 C C . PRO D 1 50 ? 18.749 -47.030 200.700 1.00 26.83 50 PRO D C 1
ATOM 6724 O O . PRO D 1 50 ? 17.584 -47.204 200.316 1.00 25.33 50 PRO D O 1
ATOM 6728 N N . ASP D 1 51 ? 19.186 -45.895 201.238 1.00 26.33 51 ASP D N 1
ATOM 6729 C CA . ASP D 1 51 ? 18.349 -44.904 201.892 1.00 32.14 51 ASP D CA 1
ATOM 6730 C C . ASP D 1 51 ? 18.916 -43.528 201.597 1.00 27.51 51 ASP D C 1
ATOM 6731 O O . ASP D 1 51 ? 20.132 -43.369 201.503 1.00 26.52 51 ASP D O 1
ATOM 6736 N N . ILE D 1 52 ? 18.038 -42.527 201.492 1.00 28.13 52 ILE D N 1
ATOM 6737 C CA . ILE D 1 52 ? 18.523 -41.149 201.474 1.00 28.34 52 ILE D CA 1
ATOM 6738 C C . ILE D 1 52 ? 19.179 -40.798 202.805 1.00 31.60 52 ILE D C 1
ATOM 6739 O O . ILE D 1 52 ? 20.210 -40.112 202.847 1.00 29.76 52 ILE D O 1
ATOM 6744 N N . VAL D 1 53 ? 18.605 -41.268 203.916 1.00 31.25 53 VAL D N 1
ATOM 6745 C CA . VAL D 1 53 ? 19.226 -41.035 205.216 1.00 32.03 53 VAL D CA 1
ATOM 6746 C C . VAL D 1 53 ? 20.620 -41.650 205.243 1.00 33.36 53 VAL D C 1
ATOM 6747 O O . VAL D 1 53 ? 21.591 -41.014 205.674 1.00 31.31 53 VAL D O 1
ATOM 6751 N N . ALA D 1 54 ? 20.737 -42.897 204.772 1.00 29.16 54 ALA D N 1
ATOM 6752 C CA . ALA D 1 54 ? 22.042 -43.539 204.704 1.00 30.36 54 ALA D CA 1
ATOM 6753 C C . ALA D 1 54 ? 23.002 -42.724 203.849 1.00 31.80 54 ALA D C 1
ATOM 6754 O O . ALA D 1 54 ? 24.189 -42.599 204.174 1.00 29.79 54 ALA D O 1
ATOM 6756 N N . LEU D 1 55 ? 22.497 -42.144 202.761 1.00 29.55 55 LEU D N 1
ATOM 6757 C CA . LEU D 1 55 ? 23.349 -41.355 201.889 1.00 26.95 55 LEU D CA 1
ATOM 6758 C C . LEU D 1 55 ? 23.821 -40.093 202.589 1.00 28.61 55 LEU D C 1
ATOM 6759 O O . LEU D 1 55 ? 25.022 -39.794 202.612 1.00 25.46 55 LEU D O 1
ATOM 6764 N N . THR D 1 56 ? 22.889 -39.342 203.173 1.00 28.28 56 THR D N 1
ATOM 6765 C CA . THR D 1 56 ? 23.269 -38.118 203.862 1.00 34.16 56 THR D CA 1
ATOM 6766 C C . THR D 1 56 ? 24.196 -38.384 205.041 1.00 36.48 56 THR D C 1
ATOM 6767 O O . THR D 1 56 ? 24.953 -37.490 205.423 1.00 34.54 56 THR D O 1
ATOM 6771 N N . ARG D 1 57 ? 24.186 -39.595 205.611 1.00 34.02 57 ARG D N 1
ATOM 6772 C CA . ARG D 1 57 ? 25.110 -39.860 206.712 1.00 36.59 57 ARG D CA 1
ATOM 6773 C C . ARG D 1 57 ? 26.552 -39.865 206.239 1.00 39.33 57 ARG D C 1
ATOM 6774 O O . ARG D 1 57 ? 27.448 -39.441 206.978 1.00 40.32 57 ARG D O 1
ATOM 6782 N N . ALA D 1 58 ? 26.797 -40.304 205.008 1.00 32.80 58 ALA D N 1
ATOM 6783 C CA . ALA D 1 58 ? 28.160 -40.404 204.512 1.00 34.45 58 ALA D CA 1
ATOM 6784 C C . ALA D 1 58 ? 28.638 -39.179 203.743 1.00 32.67 58 ALA D C 1
ATOM 6785 O O . ALA D 1 58 ? 29.851 -38.964 203.651 1.00 35.94 58 ALA D O 1
ATOM 6787 N N . ALA D 1 59 ? 27.746 -38.382 203.163 1.00 30.28 59 ALA D N 1
ATOM 6788 C CA . ALA D 1 59 ? 28.187 -37.394 202.188 1.00 31.70 59 ALA D CA 1
ATOM 6789 C C . ALA D 1 59 ? 27.658 -36.019 202.557 1.00 31.16 59 ALA D C 1
ATOM 6790 O O . ALA D 1 59 ? 26.473 -35.869 202.876 1.00 32.06 59 ALA D O 1
ATOM 6792 N N . ARG D 1 60 ? 28.550 -35.024 202.524 1.00 30.34 60 ARG D N 1
ATOM 6793 C CA . ARG D 1 60 ? 28.178 -33.633 202.740 1.00 31.06 60 ARG D CA 1
ATOM 6794 C C . ARG D 1 60 ? 27.746 -32.942 201.456 1.00 30.12 60 ARG D C 1
ATOM 6795 O O . ARG D 1 60 ? 27.050 -31.923 201.524 1.00 28.92 60 ARG D O 1
ATOM 6803 N N . VAL D 1 61 ? 28.152 -33.473 200.301 1.00 29.95 61 VAL D N 1
ATOM 6804 C CA . VAL D 1 61 ? 27.750 -32.987 198.986 1.00 28.43 61 VAL D CA 1
ATOM 6805 C C . VAL D 1 61 ? 27.070 -34.133 198.248 1.00 27.81 61 VAL D C 1
ATOM 6806 O O . VAL D 1 61 ? 27.603 -35.248 198.207 1.00 25.39 61 VAL D O 1
ATOM 6810 N N . LEU D 1 62 ? 25.891 -33.866 197.681 1.00 27.38 62 LEU D N 1
ATOM 6811 C CA . LEU D 1 62 ? 25.173 -34.861 196.884 1.00 27.09 62 LEU D CA 1
ATOM 6812 C C . LEU D 1 62 ? 24.827 -34.301 195.508 1.00 26.43 62 LEU D C 1
ATOM 6813 O O . LEU D 1 62 ? 24.572 -33.100 195.348 1.00 25.70 62 LEU D O 1
ATOM 6818 N N . PHE D 1 63 ? 24.829 -35.184 194.509 1.00 25.48 63 PHE D N 1
ATOM 6819 C CA . PHE D 1 63 ? 24.276 -34.870 193.197 1.00 24.12 63 PHE D CA 1
ATOM 6820 C C . PHE D 1 63 ? 22.926 -35.560 193.043 1.00 22.55 63 PHE D C 1
ATOM 6821 O O . PHE D 1 63 ? 22.736 -36.685 193.513 1.00 23.74 63 PHE D O 1
ATOM 6829 N N . VAL D 1 64 ? 21.996 -34.885 192.373 1.00 22.28 64 VAL D N 1
ATOM 6830 C CA . VAL D 1 64 ? 20.697 -35.445 192.019 1.00 19.53 64 VAL D CA 1
ATOM 6831 C C . VAL D 1 64 ? 20.578 -35.388 190.500 1.00 23.36 64 VAL D C 1
ATOM 6832 O O . VAL D 1 64 ? 20.864 -34.351 189.889 1.00 22.84 64 VAL D O 1
ATOM 6836 N N . CYS D 1 65 ? 20.188 -36.509 189.883 1.00 21.58 65 CYS D N 1
ATOM 6837 C CA . CYS D 1 65 ? 19.976 -36.533 188.430 1.00 21.30 65 CYS D CA 1
ATOM 6838 C C . CYS D 1 65 ? 18.780 -37.442 188.114 1.00 20.45 65 CYS D C 1
ATOM 6839 O O . CYS D 1 65 ? 18.939 -38.621 187.788 1.00 22.28 65 CYS D O 1
ATOM 6842 N N . THR D 1 66 ? 17.576 -36.882 188.198 1.00 22.93 66 THR D N 1
ATOM 6843 C CA . THR D 1 66 ? 16.332 -37.617 187.995 1.00 22.13 66 THR D CA 1
ATOM 6844 C C . THR D 1 66 ? 15.516 -36.952 186.891 1.00 19.73 66 THR D C 1
ATOM 6845 O O . THR D 1 66 ? 15.886 -35.902 186.369 1.00 21.52 66 THR D O 1
ATOM 6849 N N . ALA D 1 67 ? 14.401 -37.590 186.526 1.00 20.69 67 ALA D N 1
ATOM 6850 C CA . ALA D 1 67 ? 13.501 -37.107 185.479 1.00 24.30 67 ALA D CA 1
ATOM 6851 C C . ALA D 1 67 ? 12.091 -36.983 186.035 1.00 25.15 67 ALA D C 1
ATOM 6852 O O . ALA D 1 67 ? 11.517 -37.971 186.520 1.00 24.25 67 ALA D O 1
ATOM 6854 N N . GLY D 1 68 ? 11.529 -35.782 185.945 1.00 24.44 68 GLY D N 1
ATOM 6855 C CA . GLY D 1 68 ? 10.124 -35.570 186.219 1.00 23.67 68 GLY D CA 1
ATOM 6856 C C . GLY D 1 68 ? 9.883 -34.965 187.595 1.00 28.19 68 GLY D C 1
ATOM 6857 O O . GLY D 1 68 ? 10.725 -35.020 188.499 1.00 25.25 68 GLY D O 1
ATOM 6858 N N . SER D 1 69 ? 8.691 -34.389 187.752 1.00 24.48 69 SER D N 1
ATOM 6859 C CA . SER D 1 69 ? 8.386 -33.648 188.968 1.00 27.44 69 SER D CA 1
ATOM 6860 C C . SER D 1 69 ? 8.125 -34.580 190.142 1.00 28.76 69 SER D C 1
ATOM 6861 O O . SER D 1 69 ? 8.463 -34.236 191.279 1.00 28.18 69 SER D O 1
ATOM 6864 N N . GLU D 1 70 ? 7.562 -35.769 189.891 1.00 25.19 70 GLU D N 1
ATOM 6865 C CA . GLU D 1 70 ? 7.288 -36.685 190.996 1.00 27.13 70 GLU D CA 1
ATOM 6866 C C . GLU D 1 70 ? 8.577 -37.111 191.691 1.00 26.74 70 GLU D C 1
ATOM 6867 O O . GLU D 1 70 ? 8.593 -37.322 192.913 1.00 27.09 70 GLU D O 1
ATOM 6873 N N . ALA D 1 71 ? 9.668 -37.248 190.929 1.00 25.43 71 ALA D N 1
ATOM 6874 C CA . ALA D 1 71 ? 10.969 -37.504 191.543 1.00 24.61 71 ALA D CA 1
ATOM 6875 C C . ALA D 1 71 ? 11.399 -36.350 192.433 1.00 23.70 71 ALA D C 1
ATOM 6876 O O . ALA D 1 71 ? 12.026 -36.574 193.471 1.00 24.40 71 ALA D O 1
ATOM 6878 N N . VAL D 1 72 ? 11.083 -35.113 192.041 1.00 22.68 72 VAL D N 1
ATOM 6879 C CA . VAL D 1 72 ? 11.367 -33.969 192.902 1.00 26.09 72 VAL D CA 1
ATOM 6880 C C . VAL D 1 72 ? 10.606 -34.111 194.211 1.00 25.60 72 VAL D C 1
ATOM 6881 O O . VAL D 1 72 ? 11.184 -34.043 195.303 1.00 24.56 72 VAL D O 1
ATOM 6885 N N . GLN D 1 73 ? 9.289 -34.304 194.113 1.00 28.17 73 GLN D N 1
ATOM 6886 C CA . GLN D 1 73 ? 8.458 -34.441 195.301 1.00 29.37 73 GLN D CA 1
ATOM 6887 C C . GLN D 1 73 ? 8.967 -35.558 196.207 1.00 31.80 73 GLN D C 1
ATOM 6888 O O . GLN D 1 73 ? 9.180 -35.350 197.408 1.00 30.79 73 GLN D O 1
ATOM 6894 N N . ASP D 1 74 ? 9.192 -36.749 195.640 1.00 29.10 74 ASP D N 1
ATOM 6895 C CA . ASP D 1 74 ? 9.583 -37.897 196.452 1.00 26.53 74 ASP D CA 1
ATOM 6896 C C . ASP D 1 74 ? 10.934 -37.683 197.123 1.00 27.63 74 ASP D C 1
ATOM 6897 O O . ASP D 1 74 ? 11.064 -37.863 198.340 1.00 30.06 74 ASP D O 1
ATOM 6902 N N . PHE D 1 75 ? 11.958 -37.296 196.357 1.00 25.26 75 PHE D N 1
ATOM 6903 C CA . PHE D 1 75 ? 13.294 -37.242 196.950 1.00 25.64 75 PHE D CA 1
ATOM 6904 C C . PHE D 1 75 ? 13.502 -36.019 197.831 1.00 28.40 75 PHE D C 1
ATOM 6905 O O . PHE D 1 75 ? 14.302 -36.077 198.769 1.00 26.07 75 PHE D O 1
ATOM 6913 N N . TYR D 1 76 ? 12.812 -34.914 197.558 1.00 24.32 76 TYR D N 1
ATOM 6914 C CA . TYR D 1 76 ? 13.084 -33.711 198.336 1.00 25.64 76 TYR D CA 1
ATOM 6915 C C . TYR D 1 76 ? 12.133 -33.541 199.510 1.00 29.81 76 TYR D C 1
ATOM 6916 O O . TYR D 1 76 ? 12.567 -33.147 200.599 1.00 30.60 76 TYR D O 1
ATOM 6925 N N . HIS D 1 77 ? 10.853 -33.844 199.321 1.00 25.04 77 HIS D N 1
ATOM 6926 C CA . HIS D 1 77 ? 9.826 -33.459 200.277 1.00 32.16 77 HIS D CA 1
ATOM 6927 C C . HIS D 1 77 ? 9.259 -34.605 201.097 1.00 34.13 77 HIS D C 1
ATOM 6928 O O . HIS D 1 77 ? 8.446 -34.344 201.987 1.00 33.05 77 HIS D O 1
ATOM 6935 N N . ALA D 1 78 ? 9.639 -35.852 200.824 1.00 33.41 78 ALA D N 1
ATOM 6936 C CA . ALA D 1 78 ? 9.138 -36.970 201.610 1.00 34.56 78 ALA D CA 1
ATOM 6937 C C . ALA D 1 78 ? 9.363 -36.708 203.099 1.00 33.99 78 ALA D C 1
ATOM 6938 O O . ALA D 1 78 ? 10.507 -36.464 203.513 1.00 34.22 78 ALA D O 1
ATOM 6940 N N . PRO D 1 79 ? 8.314 -36.722 203.922 1.00 38.45 79 PRO D N 1
ATOM 6941 C CA . PRO D 1 79 ? 8.502 -36.461 205.353 1.00 39.53 79 PRO D CA 1
ATOM 6942 C C . PRO D 1 79 ? 9.467 -37.459 205.978 1.00 37.91 79 PRO D C 1
ATOM 6943 O O . PRO D 1 79 ? 9.426 -38.655 205.681 1.00 40.18 79 PRO D O 1
ATOM 6947 N N . ASP D 1 80 ? 10.371 -36.937 206.813 1.00 36.85 80 ASP D N 1
ATOM 6948 C CA . ASP D 1 80 ? 11.286 -37.718 207.647 1.00 42.60 80 ASP D CA 1
ATOM 6949 C C . ASP D 1 80 ? 12.363 -38.446 206.839 1.00 46.91 80 ASP D C 1
ATOM 6950 O O . ASP D 1 80 ? 13.489 -38.621 207.318 1.00 48.08 80 ASP D O 1
ATOM 6955 N N . ARG D 1 81 ? 12.042 -38.870 205.617 1.00 43.47 81 ARG D N 1
ATOM 6956 C CA . ARG D 1 81 ? 12.981 -39.631 204.804 1.00 45.07 81 ARG D CA 1
ATOM 6957 C C . ARG D 1 81 ? 13.582 -38.837 203.649 1.00 39.25 81 ARG D C 1
ATOM 6958 O O . ARG D 1 81 ? 14.643 -39.219 203.140 1.00 40.11 81 ARG D O 1
ATOM 6966 N N . GLY D 1 82 ? 12.955 -37.741 203.242 1.00 35.18 82 GLY D N 1
ATOM 6967 C CA . GLY D 1 82 ? 13.420 -36.994 202.097 1.00 29.65 82 GLY D CA 1
ATOM 6968 C C . GLY D 1 82 ? 14.677 -36.198 202.379 1.00 33.56 82 GLY D C 1
ATOM 6969 O O . GLY D 1 82 ? 15.157 -36.087 203.508 1.00 31.68 82 GLY D O 1
ATOM 6970 N N . LEU D 1 83 ? 15.205 -35.620 201.296 1.00 28.16 83 LEU D N 1
ATOM 6971 C CA . LEU D 1 83 ? 16.437 -34.840 201.354 1.00 33.77 83 LEU D CA 1
ATOM 6972 C C . LEU D 1 83 ? 16.331 -33.695 202.360 1.00 35.28 83 LEU D C 1
ATOM 6973 O O . LEU D 1 83 ? 17.218 -33.509 203.208 1.00 32.17 83 LEU D O 1
ATOM 6978 N N . LEU D 1 84 ? 15.259 -32.902 202.269 1.00 31.06 84 LEU D N 1
ATOM 6979 C CA . LEU D 1 84 ? 15.123 -31.748 203.157 1.00 34.96 84 LEU D CA 1
ATOM 6980 C C . LEU D 1 84 ? 15.071 -32.160 204.626 1.00 37.78 84 LEU D C 1
ATOM 6981 O O . LEU D 1 84 ? 15.510 -31.402 205.498 1.00 40.82 84 LEU D O 1
ATOM 6986 N N . ALA D 1 85 ? 14.552 -33.351 204.920 1.00 32.53 85 ALA D N 1
ATOM 6987 C CA . ALA D 1 85 ? 14.500 -33.813 206.298 1.00 33.58 85 ALA D CA 1
ATOM 6988 C C . ALA D 1 85 ? 15.848 -34.316 206.795 1.00 37.85 85 ALA D C 1
ATOM 6989 O O . ALA D 1 85 ? 16.081 -34.325 208.006 1.00 39.24 85 ALA D O 1
ATOM 6991 N N . CYS D 1 86 ? 16.742 -34.721 205.897 1.00 32.99 86 CYS D N 1
ATOM 6992 C CA . CYS D 1 86 ? 18.019 -35.306 206.286 1.00 39.83 86 CYS D CA 1
ATOM 6993 C C . CYS D 1 86 ? 19.180 -34.330 206.198 1.00 39.37 86 CYS D C 1
ATOM 6994 O O . CYS D 1 86 ? 20.278 -34.656 206.659 1.00 44.75 86 CYS D O 1
ATOM 6997 N N . LEU D 1 87 ? 18.968 -33.158 205.616 1.00 39.40 87 LEU D N 1
ATOM 6998 C CA . LEU D 1 87 ? 20.042 -32.202 205.435 1.00 39.65 87 LEU D CA 1
ATOM 6999 C C . LEU D 1 87 ? 20.581 -31.721 206.774 1.00 42.06 87 LEU D C 1
ATOM 7000 O O . LEU D 1 87 ? 19.841 -31.568 207.748 1.00 43.17 87 LEU D O 1
ATOM 7005 N N . GLU D 1 88 ? 21.884 -31.472 206.807 1.00 37.92 88 GLU D N 1
ATOM 7006 C CA . GLU D 1 88 ? 22.538 -30.769 207.899 1.00 41.50 88 GLU D CA 1
ATOM 7007 C C . GLU D 1 88 ? 22.961 -29.383 207.425 1.00 38.04 88 GLU D C 1
ATOM 7008 O O . GLU D 1 88 ? 23.005 -29.095 206.226 1.00 33.13 88 GLU D O 1
ATOM 7014 N N . VAL D 1 89 ? 23.292 -28.522 208.388 1.00 32.64 89 VAL D N 1
ATOM 7015 C CA . VAL D 1 89 ? 23.764 -27.184 208.060 1.00 31.02 89 VAL D CA 1
ATOM 7016 C C . VAL D 1 89 ? 25.085 -27.281 207.307 1.00 31.52 89 VAL D C 1
ATOM 7017 O O . VAL D 1 89 ? 25.996 -28.018 207.707 1.00 31.46 89 VAL D O 1
ATOM 7021 N N . GLY D 1 90 ? 25.191 -26.548 206.193 1.00 29.85 90 GLY D N 1
ATOM 7022 C CA . GLY D 1 90 ? 26.383 -26.576 205.367 1.00 29.51 90 GLY D CA 1
ATOM 7023 C C . GLY D 1 90 ? 26.382 -27.597 204.241 1.00 30.29 90 GLY D C 1
ATOM 7024 O O . GLY D 1 90 ? 27.320 -27.602 203.430 1.00 30.08 90 GLY D O 1
ATOM 7025 N N . ASP D 1 91 ? 25.372 -28.459 204.157 1.00 27.64 91 ASP D N 1
ATOM 7026 C CA . ASP D 1 91 ? 25.330 -29.431 203.076 1.00 27.49 91 ASP D CA 1
ATOM 7027 C C . ASP D 1 91 ? 25.017 -28.734 201.753 1.00 27.57 91 ASP D C 1
ATOM 7028 O O . ASP D 1 91 ? 24.385 -27.675 201.718 1.00 26.78 91 ASP D O 1
ATOM 7033 N N . ILE D 1 92 ? 25.492 -29.327 200.659 1.00 23.70 92 ILE D N 1
ATOM 7034 C CA . ILE D 1 92 ? 25.247 -28.810 199.316 1.00 26.77 92 ILE D CA 1
ATOM 7035 C C . ILE D 1 92 ? 24.634 -29.919 198.468 1.00 27.67 92 ILE D C 1
ATOM 7036 O O . ILE D 1 92 ? 25.184 -31.023 198.397 1.00 26.03 92 ILE D O 1
ATOM 7041 N N . VAL D 1 93 ? 23.498 -29.631 197.829 1.00 26.26 93 VAL D N 1
ATOM 7042 C CA . VAL D 1 93 ? 22.908 -30.515 196.825 1.00 27.00 93 VAL D CA 1
ATOM 7043 C C . VAL D 1 93 ? 23.062 -29.867 195.453 1.00 25.08 93 VAL D C 1
ATOM 7044 O O . VAL D 1 93 ? 22.673 -28.708 195.256 1.00 25.11 93 VAL D O 1
ATOM 7048 N N . VAL D 1 94 ? 23.624 -30.616 194.509 1.00 24.15 94 VAL D N 1
ATOM 7049 C CA . VAL D 1 94 ? 23.837 -30.167 193.134 1.00 24.96 94 VAL D CA 1
ATOM 7050 C C . VAL D 1 94 ? 22.838 -30.923 192.260 1.00 23.85 94 VAL D C 1
ATOM 7051 O O . VAL D 1 94 ? 23.028 -32.106 191.960 1.00 22.45 94 VAL D O 1
ATOM 7055 N N . ASP D 1 95 ? 21.762 -30.255 191.859 1.00 22.33 95 ASP D N 1
ATOM 7056 C CA . ASP D 1 95 ? 20.700 -30.899 191.098 1.00 22.69 95 ASP D CA 1
ATOM 7057 C C . ASP D 1 95 ? 21.001 -30.762 189.607 1.00 24.51 95 ASP D C 1
ATOM 7058 O O . ASP D 1 95 ? 20.900 -29.669 189.039 1.00 21.45 95 ASP D O 1
ATOM 7063 N N . LEU D 1 96 ? 21.373 -31.876 188.983 1.00 20.71 96 LEU D N 1
ATOM 7064 C CA . LEU D 1 96 ? 21.705 -31.934 187.567 1.00 21.26 96 LEU D CA 1
ATOM 7065 C C . LEU D 1 96 ? 20.493 -32.166 186.679 1.00 24.04 96 LEU D C 1
ATOM 7066 O O . LEU D 1 96 ? 20.662 -32.302 185.460 1.00 22.46 96 LEU D O 1
ATOM 7071 N N . SER D 1 97 ? 19.287 -32.207 187.258 1.00 21.62 97 SER D N 1
ATOM 7072 C CA . SER D 1 97 ? 18.056 -32.460 186.525 1.00 22.58 97 SER D CA 1
ATOM 7073 C C . SER D 1 97 ? 17.572 -31.202 185.809 1.00 21.49 97 SER D C 1
ATOM 7074 O O . SER D 1 97 ? 17.916 -30.077 186.166 1.00 23.34 97 SER D O 1
ATOM 7077 N N . THR D 1 98 ? 16.759 -31.407 184.787 1.00 21.39 98 THR D N 1
ATOM 7078 C CA . THR D 1 98 ? 16.052 -30.311 184.134 1.00 24.85 98 THR D CA 1
ATOM 7079 C C . THR D 1 98 ? 14.635 -30.272 184.701 1.00 25.69 98 THR D C 1
ATOM 7080 O O . THR D 1 98 ? 13.853 -31.209 184.508 1.00 22.02 98 THR D O 1
ATOM 7084 N N . ILE D 1 99 ? 14.327 -29.201 185.439 1.00 24.42 99 ILE D N 1
ATOM 7085 C CA . ILE D 1 99 ? 13.067 -29.059 186.160 1.00 21.88 99 ILE D CA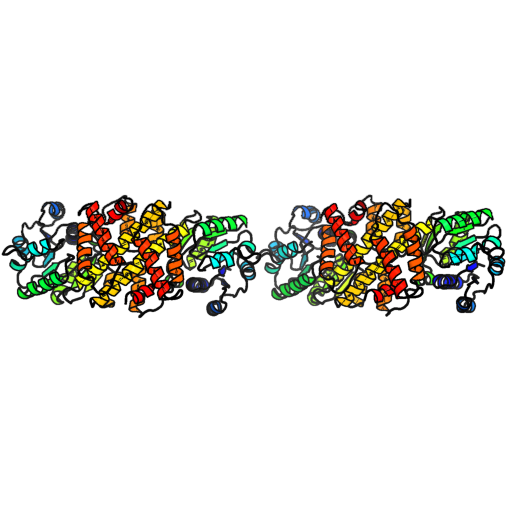 1
ATOM 7086 C C . ILE D 1 99 ? 12.521 -27.663 185.883 1.00 21.56 99 ILE D C 1
ATOM 7087 O O . ILE D 1 99 ? 13.188 -26.824 185.282 1.00 19.77 99 ILE D O 1
ATOM 7092 N N . ALA D 1 100 ? 11.291 -27.422 186.327 1.00 20.47 100 ALA D N 1
ATOM 7093 C CA . ALA D 1 100 ? 10.691 -26.110 186.118 1.00 23.53 100 ALA D CA 1
ATOM 7094 C C . ALA D 1 100 ? 11.469 -25.046 186.892 1.00 21.97 100 ALA D C 1
ATOM 7095 O O . ALA D 1 100 ? 11.945 -25.307 188.005 1.00 24.06 100 ALA D O 1
ATOM 7097 N N . PRO D 1 101 ? 11.630 -23.845 186.333 1.00 24.44 101 PRO D N 1
ATOM 7098 C CA . PRO D 1 101 ? 12.325 -22.785 187.086 1.00 24.04 101 PRO D CA 1
ATOM 7099 C C . PRO D 1 101 ? 11.668 -22.469 188.419 1.00 24.32 101 PRO D C 1
ATOM 7100 O O . PRO D 1 101 ? 12.376 -22.290 189.416 1.00 25.09 101 PRO D O 1
ATOM 7104 N N . GLU D 1 102 ? 10.335 -22.410 188.484 1.00 27.58 102 GLU D N 1
ATOM 7105 C CA . GLU D 1 102 ? 9.700 -22.130 189.771 1.00 28.23 102 GLU D CA 1
ATOM 7106 C C . GLU D 1 102 ? 9.944 -23.262 190.765 1.00 27.08 102 GLU D C 1
ATOM 7107 O O . GLU D 1 102 ? 10.042 -23.017 191.971 1.00 26.83 102 GLU D O 1
ATOM 7113 N N . THR D 1 103 ? 10.071 -24.503 190.292 1.00 25.96 103 THR D N 1
ATOM 7114 C CA . THR D 1 103 ? 10.462 -25.560 191.221 1.00 24.55 103 THR D CA 1
ATOM 7115 C C . THR D 1 103 ? 11.869 -25.321 191.753 1.00 24.27 103 THR D C 1
ATOM 7116 O O . THR D 1 103 ? 12.128 -25.493 192.953 1.00 24.97 103 THR D O 1
ATOM 7120 N N . ALA D 1 104 ? 12.796 -24.918 190.880 1.00 22.37 104 ALA D N 1
ATOM 7121 C CA . ALA D 1 104 ? 14.162 -24.698 191.338 1.00 25.07 104 ALA D CA 1
ATOM 7122 C C . ALA D 1 104 ? 14.217 -23.540 192.333 1.00 25.97 104 ALA D C 1
ATOM 7123 O O . ALA D 1 104 ? 14.936 -23.609 193.333 1.00 27.32 104 ALA D O 1
ATOM 7125 N N . GLU D 1 105 ? 13.443 -22.480 192.092 1.00 26.37 105 GLU D N 1
ATOM 7126 C CA . GLU D 1 105 ? 13.441 -21.348 193.017 1.00 27.17 105 GLU D CA 1
ATOM 7127 C C . GLU D 1 105 ? 12.915 -21.765 194.383 1.00 27.89 105 GLU D C 1
ATOM 7128 O O . GLU D 1 105 ? 13.450 -21.347 195.421 1.00 31.86 105 GLU D O 1
ATOM 7134 N N . GLY D 1 106 ? 11.876 -22.600 194.406 1.00 25.83 106 GLY D N 1
ATOM 7135 C CA . GLY D 1 106 ? 11.368 -23.086 195.679 1.00 26.49 106 GLY D CA 1
ATOM 7136 C C . GLY D 1 106 ? 12.405 -23.876 196.451 1.00 27.58 106 GLY D C 1
ATOM 7137 O O . GLY D 1 106 ? 12.509 -23.750 197.677 1.00 28.85 106 GLY D O 1
ATOM 7138 N N . LEU D 1 107 ? 13.200 -24.688 195.742 1.00 26.45 107 LEU D N 1
ATOM 7139 C CA . LEU D 1 107 ? 14.227 -25.496 196.401 1.00 28.38 107 LEU D CA 1
ATOM 7140 C C . LEU D 1 107 ? 15.373 -24.633 196.922 1.00 25.65 107 LEU D C 1
ATOM 7141 O O . LEU D 1 107 ? 15.906 -24.903 198.004 1.00 25.11 107 LEU D O 1
ATOM 7146 N N . HIS D 1 108 ? 15.763 -23.589 196.179 1.00 24.52 108 HIS D N 1
ATOM 7147 C CA . HIS D 1 108 ? 16.746 -22.637 196.701 1.00 29.43 108 HIS D CA 1
ATOM 7148 C C . HIS D 1 108 ? 16.311 -22.100 198.061 1.00 26.75 108 HIS D C 1
ATOM 7149 O O . HIS D 1 108 ? 17.089 -22.100 199.025 1.00 25.79 108 HIS D O 1
ATOM 7156 N N . ALA D 1 109 ? 15.056 -21.654 198.154 1.00 27.45 109 ALA D N 1
ATOM 7157 C CA . ALA D 1 109 ? 14.536 -21.102 199.399 1.00 27.14 109 ALA D CA 1
ATOM 7158 C C . ALA D 1 109 ? 14.442 -22.173 200.473 1.00 30.72 109 ALA D C 1
ATOM 7159 O O . ALA D 1 109 ? 14.896 -21.972 201.606 1.00 31.21 109 ALA D O 1
ATOM 7161 N N . ALA D 1 110 ? 13.857 -23.325 200.135 1.00 30.22 110 ALA D N 1
ATOM 7162 C CA . ALA D 1 110 ? 13.712 -24.379 201.131 1.00 31.40 110 ALA D CA 1
ATOM 7163 C C . ALA D 1 110 ? 15.068 -24.781 201.701 1.00 31.95 110 ALA D C 1
ATOM 7164 O O . ALA D 1 110 ? 15.207 -24.975 202.915 1.00 34.15 110 ALA D O 1
ATOM 7166 N N . PHE D 1 111 ? 16.093 -24.862 200.852 1.00 28.60 111 PHE D N 1
ATOM 7167 C CA . PHE D 1 111 ? 17.425 -25.193 201.354 1.00 30.70 111 PHE D CA 1
ATOM 7168 C C . PHE D 1 111 ? 17.990 -24.080 202.231 1.00 35.08 111 PHE D C 1
ATOM 7169 O O . PHE D 1 111 ? 18.623 -24.359 203.255 1.00 37.39 111 PHE D O 1
ATOM 7177 N N . ALA D 1 112 ? 17.794 -22.815 201.844 1.00 32.27 112 ALA D N 1
ATOM 7178 C CA . ALA D 1 112 ? 18.360 -21.721 202.629 1.00 35.34 112 ALA D CA 1
ATOM 7179 C C . ALA D 1 112 ? 17.758 -21.680 204.032 1.00 37.54 112 ALA D C 1
ATOM 7180 O O . ALA D 1 112 ? 18.455 -21.380 205.006 1.00 39.83 112 ALA D O 1
ATOM 7182 N N . GLN D 1 113 ? 16.470 -21.999 204.156 1.00 36.86 113 GLN D N 1
ATOM 7183 C CA . GLN D 1 113 ? 15.812 -22.038 205.458 1.00 43.06 113 GLN D CA 1
ATOM 7184 C C . GLN D 1 113 ? 16.467 -23.014 206.430 1.00 45.41 113 GLN D C 1
ATOM 7185 O O . GLN D 1 113 ? 16.315 -22.858 207.646 1.00 49.42 113 GLN D O 1
ATOM 7191 N N . GLN D 1 114 ? 17.198 -24.004 205.927 1.00 43.58 114 GLN D N 1
ATOM 7192 C CA . GLN D 1 114 ? 17.847 -25.010 206.754 1.00 40.02 114 GLN D CA 1
ATOM 7193 C C . GLN D 1 114 ? 19.347 -24.808 206.866 1.00 40.58 114 GLN D C 1
ATOM 7194 O O . GLN D 1 114 ? 20.045 -25.709 207.348 1.00 40.36 114 GLN D O 1
ATOM 7200 N N . GLY D 1 115 ? 19.863 -23.670 206.408 1.00 35.22 115 GLY D N 1
ATOM 7201 C CA . GLY D 1 115 ? 21.302 -23.481 206.369 1.00 34.78 115 GLY D CA 1
ATOM 7202 C C . GLY D 1 115 ? 22.024 -24.388 205.396 1.00 36.80 115 GLY D C 1
ATOM 7203 O O . GLY D 1 115 ? 23.221 -24.653 205.571 1.00 33.48 115 GLY D O 1
ATOM 7204 N N . ALA D 1 116 ? 21.333 -24.876 204.372 1.00 36.21 116 ALA D N 1
ATOM 7205 C CA . ALA D 1 116 ? 21.952 -25.671 203.326 1.00 33.42 116 ALA D CA 1
ATOM 7206 C C . ALA D 1 116 ? 21.924 -24.889 202.013 1.00 33.61 116 ALA D C 1
ATOM 7207 O O . ALA D 1 116 ? 21.331 -23.812 201.916 1.00 33.64 116 ALA D O 1
ATOM 7209 N N . ASP D 1 117 ? 22.586 -25.433 200.993 1.00 30.03 117 ASP D N 1
ATOM 7210 C CA . ASP D 1 117 ? 22.642 -24.795 199.685 1.00 29.07 117 ASP D CA 1
ATOM 7211 C C . ASP D 1 117 ? 22.119 -25.730 198.605 1.00 31.03 117 ASP D C 1
ATOM 7212 O O . ASP D 1 117 ? 22.572 -26.875 198.484 1.00 25.70 117 ASP D O 1
ATOM 7217 N N . TYR D 1 118 ? 21.164 -25.233 197.831 1.00 28.84 118 TYR D N 1
ATOM 7218 C CA . TYR D 1 118 ? 20.760 -25.857 196.584 1.00 27.33 118 TYR D CA 1
ATOM 7219 C C . TYR D 1 118 ? 21.581 -25.241 195.458 1.00 28.91 118 TYR D C 1
ATOM 7220 O O . TYR D 1 118 ? 21.686 -24.013 195.357 1.00 27.43 118 TYR D O 1
ATOM 7229 N N . ILE D 1 119 ? 22.202 -26.092 194.649 1.00 25.60 119 ILE D N 1
ATOM 7230 C CA . ILE D 1 119 ? 22.885 -25.663 193.437 1.00 23.80 119 ILE D CA 1
ATOM 7231 C C . ILE D 1 119 ? 22.088 -26.204 192.258 1.00 28.42 119 ILE D C 1
ATOM 7232 O O . ILE D 1 119 ? 22.003 -27.422 192.048 1.00 25.67 119 ILE D O 1
ATOM 7237 N N . GLU D 1 120 ? 21.481 -25.292 191.509 1.00 26.47 120 GLU D N 1
ATOM 7238 C CA . GLU D 1 120 ? 20.708 -25.631 190.322 1.00 29.01 120 GLU D CA 1
ATOM 7239 C C . GLU D 1 120 ? 21.684 -25.769 189.155 1.00 23.74 120 GLU D C 1
ATOM 7240 O O . GLU D 1 120 ? 22.293 -24.781 188.732 1.00 24.33 120 GLU D O 1
ATOM 7246 N N . CYS D 1 121 ? 21.872 -26.996 188.651 1.00 20.38 121 CYS D N 1
ATOM 7247 C CA . CYS D 1 121 ? 22.980 -27.295 187.733 1.00 21.98 121 CYS D CA 1
ATOM 7248 C C . CYS D 1 121 ? 22.555 -28.182 186.557 1.00 21.60 121 CYS D C 1
ATOM 7249 O O . CYS D 1 121 ? 23.095 -29.282 186.361 1.00 19.54 121 CYS D O 1
ATOM 7252 N N . PRO D 1 122 ? 21.620 -27.717 185.716 1.00 21.68 122 PRO D N 1
ATOM 7253 C CA . PRO D 1 122 ? 21.302 -28.490 184.501 1.00 22.42 122 PRO D CA 1
ATOM 7254 C C . PRO D 1 122 ? 22.512 -28.562 183.574 1.00 23.71 122 PRO D C 1
ATOM 7255 O O . PRO D 1 122 ? 23.366 -27.671 183.563 1.00 23.06 122 PRO D O 1
ATOM 7259 N N . VAL D 1 123 ? 22.590 -29.651 182.798 1.00 21.13 123 VAL D N 1
ATOM 7260 C CA . VAL D 1 123 ? 23.775 -29.946 182.000 1.00 19.76 123 VAL D CA 1
ATOM 7261 C C . VAL D 1 123 ? 23.385 -30.273 180.562 1.00 22.60 123 VAL D C 1
ATOM 7262 O O . VAL D 1 123 ? 22.233 -30.602 180.260 1.00 23.26 123 VAL D O 1
ATOM 7266 N N . SER D 1 124 ? 24.378 -30.196 179.670 1.00 20.10 124 SER D N 1
ATOM 7267 C CA . SER D 1 124 ? 24.153 -30.501 178.263 1.00 22.90 124 SER D CA 1
ATOM 7268 C C . SER D 1 124 ? 25.394 -31.150 177.661 1.00 21.76 124 SER D C 1
ATOM 7269 O O . SER D 1 124 ? 26.526 -30.774 177.987 1.00 23.15 124 SER D O 1
ATOM 7272 N N . GLY D 1 125 ? 25.170 -32.126 176.780 1.00 22.15 125 GLY D N 1
ATOM 7273 C CA . GLY D 1 125 ? 26.261 -32.869 176.178 1.00 24.41 125 GLY D CA 1
ATOM 7274 C C . GLY D 1 125 ? 26.000 -34.362 176.081 1.00 23.67 125 GLY D C 1
ATOM 7275 O O . GLY D 1 125 ? 26.807 -35.094 175.507 1.00 22.35 125 GLY D O 1
ATOM 7276 N N . GLY D 1 126 ? 24.888 -34.830 176.641 1.00 20.74 126 GLY D N 1
ATOM 7277 C CA . GLY D 1 126 ? 24.518 -36.232 176.567 1.00 23.37 126 GLY D CA 1
ATOM 7278 C C . GLY D 1 126 ? 25.340 -37.205 177.401 1.00 20.86 126 GLY D C 1
ATOM 7279 O O . GLY D 1 126 ? 26.309 -36.819 178.054 1.00 21.41 126 GLY D O 1
ATOM 7280 N N . VAL D 1 127 ? 24.929 -38.480 177.398 1.00 23.39 127 VAL D N 1
ATOM 7281 C CA . VAL D 1 127 ? 25.739 -39.545 177.986 1.00 22.35 127 VAL D CA 1
ATOM 7282 C C . VAL D 1 127 ? 27.148 -39.521 177.408 1.00 23.25 127 VAL D C 1
ATOM 7283 O O . VAL D 1 127 ? 28.136 -39.727 178.121 1.00 23.47 127 VAL D O 1
ATOM 7287 N N . GLU D 1 128 ? 27.259 -39.228 176.108 1.00 25.41 128 GLU D N 1
ATOM 7288 C CA . GLU D 1 128 ? 28.557 -39.179 175.441 1.00 25.42 128 GLU D CA 1
ATOM 7289 C C . GLU D 1 128 ? 29.468 -38.133 176.076 1.00 25.20 128 GLU D C 1
ATOM 7290 O O . GLU D 1 128 ? 30.617 -38.423 176.431 1.00 26.92 128 GLU D O 1
ATOM 7296 N N . GLY D 1 129 ? 28.974 -36.905 176.235 1.00 20.55 129 GLY D N 1
ATOM 7297 C CA . GLY D 1 129 ? 29.790 -35.882 176.876 1.00 23.37 129 GLY D CA 1
ATOM 7298 C C . GLY D 1 129 ? 30.080 -36.195 178.335 1.00 26.78 129 GLY D C 1
ATOM 7299 O O . GLY D 1 129 ? 31.171 -35.909 178.839 1.00 24.89 129 GLY D O 1
ATOM 7300 N N . ALA D 1 130 ? 29.102 -36.778 179.040 1.00 21.00 130 ALA D N 1
ATOM 7301 C CA . ALA D 1 130 ? 29.334 -37.160 180.429 1.00 22.41 130 ALA D CA 1
ATOM 7302 C C . ALA D 1 130 ? 30.528 -38.108 180.567 1.00 24.34 130 ALA D C 1
ATOM 7303 O O . ALA D 1 130 ? 31.362 -37.933 181.457 1.00 25.80 130 ALA D O 1
ATOM 7305 N N . LEU D 1 131 ? 30.627 -39.120 179.701 1.00 25.40 131 LEU D N 1
ATOM 7306 C CA . LEU D 1 131 ? 31.720 -40.082 179.834 1.00 25.94 131 LEU D CA 1
ATOM 7307 C C . LEU D 1 131 ? 33.067 -39.470 179.453 1.00 27.19 131 LEU D C 1
ATOM 7308 O O . LEU D 1 131 ? 34.095 -39.824 180.041 1.00 29.14 131 LEU D O 1
ATOM 7313 N N . ALA D 1 132 ? 33.084 -38.552 178.487 1.00 26.95 132 ALA D N 1
ATOM 7314 C CA . ALA D 1 132 ? 34.299 -37.833 178.130 1.00 24.94 132 ALA D CA 1
ATOM 7315 C C . ALA D 1 132 ? 34.610 -36.687 179.082 1.00 26.88 132 ALA D C 1
ATOM 7316 O O . ALA D 1 132 ? 35.674 -36.070 178.961 1.00 29.29 132 ALA D O 1
ATOM 7318 N N . GLY D 1 133 ? 33.716 -36.386 180.019 1.00 24.58 133 GLY D N 1
ATOM 7319 C CA . GLY D 1 133 ? 33.958 -35.314 180.962 1.00 25.80 133 GLY D CA 1
ATOM 7320 C C . GLY D 1 133 ? 33.902 -33.919 180.375 1.00 25.25 133 GLY D C 1
ATOM 7321 O O . GLY D 1 133 ? 34.530 -33.006 180.918 1.00 28.90 133 GLY D O 1
ATOM 7322 N N . ILE D 1 134 ? 33.141 -33.716 179.300 1.00 27.97 134 ILE D N 1
ATOM 7323 C CA . ILE D 1 134 ? 33.104 -32.419 178.624 1.00 26.35 134 ILE D CA 1
ATOM 7324 C C . ILE D 1 134 ? 31.695 -31.843 178.582 1.00 24.38 134 ILE D C 1
ATOM 7325 O O . ILE D 1 134 ? 31.370 -31.064 177.678 1.00 24.37 134 ILE D O 1
ATOM 7330 N N . LEU D 1 135 ? 30.848 -32.201 179.551 1.00 26.41 135 LEU D N 1
ATOM 7331 C CA . LEU D 1 135 ? 29.514 -31.604 179.603 1.00 26.23 135 LEU D CA 1
ATOM 7332 C C . LEU D 1 135 ? 29.612 -30.098 179.791 1.00 24.51 135 LEU D C 1
ATOM 7333 O O . LEU D 1 135 ? 30.585 -29.582 180.339 1.00 25.18 135 LEU D O 1
ATOM 7338 N N . SER D 1 136 ? 28.596 -29.392 179.301 1.00 29.23 136 SER D N 1
ATOM 7339 C CA . SER D 1 136 ? 28.366 -27.998 179.641 1.00 25.66 136 SER D CA 1
ATOM 7340 C C . SER D 1 136 ? 27.379 -27.947 180.794 1.00 25.61 136 SER D C 1
ATOM 7341 O O . SER D 1 136 ? 26.346 -28.620 180.752 1.00 27.44 136 SER D O 1
ATOM 7344 N N . ALA D 1 137 ? 27.685 -27.150 181.811 1.00 27.25 137 ALA D N 1
ATOM 7345 C CA . ALA D 1 137 ? 26.749 -26.899 182.898 1.00 26.51 137 ALA D CA 1
ATOM 7346 C C . ALA D 1 137 ? 26.293 -25.444 182.882 1.00 26.74 137 ALA D C 1
ATOM 7347 O O . ALA D 1 137 ? 27.006 -24.550 182.418 1.00 25.73 137 ALA D O 1
ATOM 7349 N N . ILE D 1 138 ? 25.081 -25.225 183.375 1.00 24.48 138 ILE D N 1
ATOM 7350 C CA . ILE D 1 138 ? 24.536 -23.898 183.632 1.00 25.54 138 ILE D CA 1
ATOM 7351 C C . ILE D 1 138 ? 24.140 -23.905 185.098 1.00 23.49 138 ILE D C 1
ATOM 7352 O O . ILE D 1 138 ? 23.442 -24.823 185.543 1.00 25.02 138 ILE D O 1
ATOM 7357 N N . VAL D 1 139 ? 24.626 -22.933 185.859 1.00 24.23 139 VAL D N 1
ATOM 7358 C CA . VAL D 1 139 ? 24.644 -23.047 187.314 1.00 24.12 139 VAL D CA 1
ATOM 7359 C C . VAL D 1 139 ? 24.037 -21.804 187.935 1.00 28.30 139 VAL D C 1
ATOM 7360 O O . VAL D 1 139 ? 24.500 -20.685 187.677 1.00 25.35 139 VAL D O 1
ATOM 7364 N N . SER D 1 140 ? 23.027 -22.007 188.781 1.00 24.29 140 SER D N 1
ATOM 7365 C CA . SER D 1 140 ? 22.433 -20.947 189.579 1.00 25.84 140 SER D CA 1
ATOM 7366 C C . SER D 1 140 ? 22.544 -21.303 191.055 1.00 26.94 140 SER D C 1
ATOM 7367 O O . SER D 1 140 ? 22.419 -22.475 191.436 1.00 27.25 140 SER D O 1
ATOM 7370 N N . GLY D 1 141 ? 22.748 -20.288 191.880 1.00 26.09 141 GLY D N 1
ATOM 7371 C CA . GLY D 1 141 ? 22.863 -20.472 193.311 1.00 29.70 141 GLY D CA 1
ATOM 7372 C C . GLY D 1 141 ? 23.855 -19.478 193.890 1.00 30.98 141 GLY D C 1
ATOM 7373 O O . GLY D 1 141 ? 24.369 -18.608 193.191 1.00 27.76 141 GLY D O 1
ATOM 7374 N N . ARG D 1 142 ? 24.134 -19.646 195.203 1.00 27.79 142 ARG D N 1
ATOM 7375 C CA . ARG D 1 142 ? 24.961 -18.663 195.894 1.00 33.05 142 ARG D CA 1
ATOM 7376 C C . ARG D 1 142 ? 26.449 -18.945 195.680 1.00 32.24 142 ARG D C 1
ATOM 7377 O O . ARG D 1 142 ? 26.857 -20.107 195.569 1.00 31.83 142 ARG D O 1
ATOM 7385 N N . PRO D 1 143 ? 27.274 -17.891 195.614 1.00 32.40 143 PRO D N 1
ATOM 7386 C CA . PRO D 1 143 ? 28.641 -18.059 195.084 1.00 34.63 143 PRO D CA 1
ATOM 7387 C C . PRO D 1 143 ? 29.564 -18.842 195.990 1.00 31.94 143 PRO D C 1
ATOM 7388 O O . PRO D 1 143 ? 30.508 -19.468 195.490 1.00 32.14 143 PRO D O 1
ATOM 7392 N N . GLU D 1 144 ? 29.340 -18.832 197.303 1.00 31.47 144 GLU D N 1
ATOM 7393 C CA . GLU D 1 144 ? 30.245 -19.584 198.158 1.00 36.35 144 GLU D CA 1
ATOM 7394 C C . GLU D 1 144 ? 30.059 -21.089 197.953 1.00 32.59 144 GLU D C 1
ATOM 7395 O O . GLU D 1 144 ? 31.034 -21.833 197.811 1.00 31.34 144 GLU D O 1
ATOM 7401 N N . ALA D 1 145 ? 28.808 -21.548 197.932 1.00 32.23 145 ALA D N 1
ATOM 7402 C CA . ALA D 1 145 ? 28.547 -22.961 197.654 1.00 33.87 145 ALA D CA 1
ATOM 7403 C C . ALA D 1 145 ? 28.991 -23.338 196.247 1.00 31.92 145 ALA D C 1
ATOM 7404 O O . ALA D 1 145 ? 29.566 -24.415 196.041 1.00 31.92 145 ALA D O 1
ATOM 7406 N N . TYR D 1 146 ? 28.734 -22.469 195.267 1.00 32.47 146 TYR D N 1
ATOM 7407 C CA . TYR D 1 146 ? 29.211 -22.718 193.908 1.00 30.63 146 TYR D CA 1
ATOM 7408 C C . TYR D 1 146 ? 30.724 -22.914 193.885 1.00 32.16 146 TYR D C 1
ATOM 7409 O O . TYR D 1 146 ? 31.232 -23.872 193.286 1.00 31.26 146 TYR D O 1
ATOM 7418 N N . GLY D 1 147 ? 31.464 -22.025 194.552 1.00 31.63 147 GLY D N 1
ATOM 7419 C CA . GLY D 1 147 ? 32.909 -22.160 194.589 1.00 29.58 147 GLY D CA 1
ATOM 7420 C C . GLY D 1 147 ? 33.372 -23.459 195.222 1.00 32.90 147 GLY D C 1
ATOM 7421 O O . GLY D 1 147 ? 34.423 -23.990 194.854 1.00 37.10 147 GLY D O 1
ATOM 7422 N N . LEU D 1 148 ? 32.595 -23.999 196.167 1.00 28.42 148 LEU D N 1
ATOM 7423 C CA . LEU D 1 148 ? 32.988 -25.243 196.825 1.00 30.27 148 LEU D CA 1
ATOM 7424 C C . LEU D 1 148 ? 32.795 -26.452 195.920 1.00 31.12 148 LEU D C 1
ATOM 7425 O O . LEU D 1 148 ? 33.618 -27.374 195.930 1.00 36.58 148 LEU D O 1
ATOM 7430 N N . ILE D 1 149 ? 31.711 -26.485 195.139 1.00 29.98 149 ILE D N 1
ATOM 7431 C CA . ILE D 1 149 ? 31.466 -27.646 194.284 1.00 29.19 149 ILE D CA 1
ATOM 7432 C C . ILE D 1 149 ? 32.058 -27.465 192.893 1.00 31.27 149 ILE D C 1
ATOM 7433 O O . ILE D 1 149 ? 32.143 -28.442 192.130 1.00 28.62 149 ILE D O 1
ATOM 7438 N N . ARG D 1 150 ? 32.486 -26.253 192.548 1.00 29.68 150 ARG D N 1
ATOM 7439 C CA . ARG D 1 150 ? 33.095 -25.993 191.244 1.00 31.34 150 ARG D CA 1
ATOM 7440 C C . ARG D 1 150 ? 34.172 -27.006 190.861 1.00 28.79 150 ARG D C 1
ATOM 7441 O O . ARG D 1 150 ? 34.097 -27.548 189.746 1.00 29.27 150 ARG D O 1
ATOM 7449 N N . PRO D 1 151 ? 35.135 -27.368 191.723 1.00 31.64 151 PRO D N 1
ATOM 7450 C CA . PRO D 1 151 ? 36.103 -28.403 191.308 1.00 29.74 151 PRO D CA 1
ATOM 7451 C C . PRO D 1 151 ? 35.473 -29.762 191.052 1.00 30.28 151 PRO D C 1
ATOM 7452 O O . PRO D 1 151 ? 36.018 -30.534 190.254 1.00 31.07 151 PRO D O 1
ATOM 7456 N N . LEU D 1 152 ? 34.352 -30.083 191.708 1.00 26.69 152 LEU D N 1
ATOM 7457 C CA . LEU D 1 152 ? 33.634 -31.322 191.405 1.00 29.92 152 LEU D CA 1
ATOM 7458 C C . LEU D 1 152 ? 33.074 -31.298 189.987 1.00 25.58 152 LEU D C 1
ATOM 7459 O O . LEU D 1 152 ? 33.225 -32.264 189.231 1.00 27.63 152 LEU D O 1
ATOM 7464 N N . LEU D 1 153 ? 32.398 -30.205 189.621 1.00 24.92 153 LEU D N 1
ATOM 7465 C CA . LEU D 1 153 ? 31.894 -30.060 188.258 1.00 28.47 153 LEU D CA 1
ATOM 7466 C C . LEU D 1 153 ? 33.006 -30.227 187.232 1.00 28.22 153 LEU D C 1
ATOM 7467 O O . LEU D 1 153 ? 32.796 -30.820 186.167 1.00 25.71 153 LEU D O 1
ATOM 7472 N N . GLU D 1 154 ? 34.200 -29.712 187.539 1.00 29.50 154 GLU D N 1
ATOM 7473 C CA . GLU D 1 154 ? 35.321 -29.791 186.605 1.00 30.25 154 GLU D CA 1
ATOM 7474 C C . GLU D 1 154 ? 35.663 -31.228 186.224 1.00 31.78 154 GLU D C 1
ATOM 7475 O O . GLU D 1 154 ? 36.237 -31.454 185.152 1.00 33.16 154 GLU D O 1
ATOM 7481 N N . VAL D 1 155 ? 35.317 -32.202 187.070 1.00 29.91 155 VAL D N 1
ATOM 7482 C CA . VAL D 1 155 ? 35.594 -33.602 186.760 1.00 26.30 155 VAL D CA 1
ATOM 7483 C C . VAL D 1 155 ? 34.806 -34.072 185.544 1.00 29.54 155 VAL D C 1
ATOM 7484 O O . VAL D 1 155 ? 35.298 -34.890 184.753 1.00 31.38 155 VAL D O 1
ATOM 7488 N N . PHE D 1 156 ? 33.588 -33.567 185.355 1.00 26.07 156 PHE D N 1
ATOM 7489 C CA . PHE D 1 156 ? 32.768 -34.037 184.246 1.00 27.28 156 PHE D CA 1
ATOM 7490 C C . PHE D 1 156 ? 32.268 -32.931 183.332 1.00 28.59 156 PHE D C 1
ATOM 7491 O O . PHE D 1 156 ? 31.540 -33.234 182.376 1.00 28.35 156 PHE D O 1
ATOM 7499 N N . CYS D 1 157 ? 32.662 -31.676 183.561 1.00 26.07 157 CYS D N 1
ATOM 7500 C CA . CYS D 1 157 ? 32.257 -30.564 182.707 1.00 28.47 157 CYS D CA 1
ATOM 7501 C C . CYS D 1 157 ? 33.468 -29.903 182.065 1.00 28.81 157 CYS D C 1
ATOM 7502 O O . CYS D 1 157 ? 34.527 -29.776 182.687 1.00 30.00 157 CYS D O 1
ATOM 7505 N N . ALA D 1 158 ? 33.302 -29.483 180.813 1.00 29.96 158 ALA D N 1
ATOM 7506 C CA . ALA D 1 158 ? 34.289 -28.631 180.167 1.00 28.85 158 ALA D CA 1
ATOM 7507 C C . ALA D 1 158 ? 33.926 -27.157 180.323 1.00 33.71 158 ALA D C 1
ATOM 7508 O O . ALA D 1 158 ? 34.788 -26.341 180.652 1.00 40.01 158 ALA D O 1
ATOM 7510 N N . THR D 1 159 ? 32.660 -26.801 180.103 1.00 31.07 159 THR D N 1
ATOM 7511 C CA . THR D 1 159 ? 32.185 -25.427 180.234 1.00 34.79 159 THR D CA 1
ATOM 7512 C C . THR D 1 159 ? 31.145 -25.336 181.346 1.00 31.02 159 THR D C 1
ATOM 7513 O O . THR D 1 159 ? 30.234 -26.170 181.419 1.00 29.87 159 THR D O 1
ATOM 7517 N N . VAL D 1 160 ? 31.286 -24.323 182.201 1.00 27.78 160 VAL D N 1
ATOM 7518 C CA . VAL D 1 160 ? 30.327 -24.020 183.260 1.00 29.06 160 VAL D CA 1
ATOM 7519 C C . VAL D 1 160 ? 29.954 -22.547 183.157 1.00 29.87 160 VAL D C 1
ATOM 7520 O O . VAL D 1 160 ? 30.820 -21.675 183.303 1.00 32.10 160 VAL D O 1
ATOM 7524 N N . THR D 1 161 ? 28.675 -22.269 182.921 1.00 26.78 161 THR D N 1
ATOM 7525 C CA . THR D 1 161 ? 28.162 -20.903 182.886 1.00 28.53 161 THR D CA 1
ATOM 7526 C C . THR D 1 161 ? 27.444 -20.609 184.198 1.00 27.15 161 THR D C 1
ATOM 7527 O O . THR D 1 161 ? 26.436 -21.255 184.514 1.00 24.87 161 THR D O 1
ATOM 7531 N N . TYR D 1 162 ? 27.949 -19.626 184.950 1.00 25.85 162 TYR D N 1
ATOM 7532 C CA . TYR D 1 162 ? 27.395 -19.278 186.257 1.00 26.73 162 TYR D CA 1
ATOM 7533 C C . TYR D 1 162 ? 26.412 -18.119 186.104 1.00 27.00 162 TYR D C 1
ATOM 7534 O O . TYR D 1 162 ? 26.810 -16.995 185.794 1.00 27.49 162 TYR D O 1
ATOM 7543 N N . VAL D 1 163 ? 25.129 -18.393 186.317 1.00 27.21 163 VAL D N 1
ATOM 7544 C CA . VAL D 1 163 ? 24.100 -17.359 186.312 1.00 25.68 163 VAL D CA 1
ATOM 7545 C C . VAL D 1 163 ? 23.373 -17.422 187.656 1.00 25.38 163 VAL D C 1
ATOM 7546 O O . VAL D 1 163 ? 22.390 -18.164 187.802 1.00 28.61 163 VAL D O 1
ATOM 7550 N N . PRO D 1 164 ? 23.808 -16.649 188.658 1.00 28.82 164 PRO D N 1
ATOM 7551 C CA . PRO D 1 164 ? 23.448 -16.978 190.052 1.00 24.73 164 PRO D CA 1
ATOM 7552 C C . PRO D 1 164 ? 21.970 -16.866 190.388 1.00 27.74 164 PRO D C 1
ATOM 7553 O O . PRO D 1 164 ? 21.518 -17.567 191.305 1.00 28.23 164 PRO D O 1
ATOM 7557 N N . GLU D 1 165 ? 21.205 -16.035 189.684 1.00 26.96 165 GLU D N 1
ATOM 7558 C CA . GLU D 1 165 ? 19.790 -15.867 190.003 1.00 29.24 165 GLU D CA 1
ATOM 7559 C C . GLU D 1 165 ? 19.064 -17.214 190.000 1.00 28.44 165 GLU D C 1
ATOM 7560 O O . GLU D 1 165 ? 19.134 -17.947 189.004 1.00 26.31 165 GLU D O 1
ATOM 7566 N N . PRO D 1 166 ? 18.356 -17.563 191.078 1.00 28.17 166 PRO D N 1
ATOM 7567 C CA . PRO D 1 166 ? 17.624 -18.838 191.116 1.00 27.97 166 PRO D CA 1
ATOM 7568 C C . PRO D 1 166 ? 16.621 -18.957 189.976 1.00 30.31 166 PRO D C 1
ATOM 7569 O O . PRO D 1 166 ? 15.911 -18.006 189.640 1.00 29.51 166 PRO D O 1
ATOM 7573 N N . GLY D 1 167 ? 16.556 -20.149 189.387 1.00 26.10 167 GLY D N 1
ATOM 7574 C CA . GLY D 1 167 ? 15.678 -20.392 188.264 1.00 22.28 167 GLY D CA 1
ATOM 7575 C C . GLY D 1 167 ? 16.258 -20.029 186.913 1.00 24.63 167 GLY D C 1
ATOM 7576 O O . GLY D 1 167 ? 15.725 -20.482 185.887 1.00 23.99 167 GLY D O 1
ATOM 7577 N N . LYS D 1 168 ? 17.344 -19.247 186.873 1.00 27.75 168 LYS D N 1
ATOM 7578 C CA . LYS D 1 168 ? 17.856 -18.748 185.596 1.00 22.78 168 LYS D CA 1
ATOM 7579 C C . LYS D 1 168 ? 18.483 -19.855 184.764 1.00 21.29 168 LYS D C 1
ATOM 7580 O O . LYS D 1 168 ? 18.295 -19.900 183.541 1.00 22.88 168 LYS D O 1
ATOM 7586 N N . ALA D 1 169 ? 19.258 -20.734 185.403 1.00 22.00 169 ALA D N 1
ATOM 7587 C CA . ALA D 1 169 ? 19.889 -21.832 184.680 1.00 20.31 169 ALA D CA 1
ATOM 7588 C C . ALA D 1 169 ? 18.845 -22.741 184.043 1.00 21.22 169 ALA D C 1
ATOM 7589 O O . ALA D 1 169 ? 19.015 -23.181 182.899 1.00 21.09 169 ALA D O 1
ATOM 7591 N N . GLN D 1 170 ? 17.758 -23.035 184.766 1.00 20.55 170 GLN D N 1
ATOM 7592 C CA . GLN D 1 170 ? 16.700 -23.853 184.182 1.00 21.20 170 GLN D CA 1
ATOM 7593 C C . GLN D 1 170 ? 16.022 -23.122 183.031 1.00 21.78 170 GLN D C 1
ATOM 7594 O O . GLN D 1 170 ? 15.688 -23.735 182.010 1.00 21.53 170 GLN D O 1
ATOM 7600 N N . ARG D 1 171 ? 15.805 -21.809 183.174 1.00 18.70 171 ARG D N 1
ATOM 7601 C CA . ARG D 1 171 ? 15.222 -21.043 182.074 1.00 19.49 171 ARG D CA 1
ATOM 7602 C C . ARG D 1 171 ? 16.058 -21.185 180.811 1.00 22.30 171 ARG D C 1
ATOM 7603 O O . ARG D 1 171 ? 15.523 -21.385 179.709 1.00 21.77 171 ARG D O 1
ATOM 7611 N N . LEU D 1 172 ? 17.374 -21.087 180.959 1.00 19.50 172 LEU D N 1
ATOM 7612 C CA . LEU D 1 172 ? 18.267 -21.199 179.813 1.00 18.82 172 LEU D CA 1
ATOM 7613 C C . LEU D 1 172 ? 18.310 -22.626 179.278 1.00 20.49 172 LEU D C 1
ATOM 7614 O O . LEU D 1 172 ? 18.318 -22.837 178.060 1.00 21.31 172 LEU D O 1
ATOM 7619 N N . LYS D 1 173 ? 18.344 -23.618 180.174 1.00 20.24 173 LYS D N 1
ATOM 7620 C CA . LYS D 1 173 ? 18.408 -25.005 179.732 1.00 20.50 173 LYS D CA 1
ATOM 7621 C C . LYS D 1 173 ? 17.166 -25.369 178.932 1.00 19.89 173 LYS D C 1
ATOM 7622 O O . LYS D 1 173 ? 17.266 -25.997 177.875 1.00 20.02 173 LYS D O 1
ATOM 7628 N N . ILE D 1 174 ? 15.992 -24.931 179.397 1.00 19.16 174 ILE D N 1
ATOM 7629 C CA . ILE D 1 174 ? 14.738 -25.257 178.725 1.00 20.48 174 ILE D CA 1
ATOM 7630 C C . ILE D 1 174 ? 14.724 -24.678 177.314 1.00 23.32 174 ILE D C 1
ATOM 7631 O O . ILE D 1 174 ? 14.311 -25.344 176.357 1.00 20.93 174 ILE D O 1
ATOM 7636 N N . LEU D 1 175 ? 15.235 -23.454 177.156 1.00 20.36 175 LEU D N 1
ATOM 7637 C CA . LEU D 1 175 ? 15.308 -22.831 175.836 1.00 21.18 175 LEU D CA 1
ATOM 7638 C C . LEU D 1 175 ? 16.355 -23.517 174.956 1.00 20.97 175 LEU D C 1
ATOM 7639 O O . LEU D 1 175 ? 16.130 -23.723 173.757 1.00 18.70 175 LEU D O 1
ATOM 7644 N N . ASN D 1 176 ? 17.517 -23.838 175.525 1.00 19.48 176 ASN D N 1
ATOM 7645 C CA . ASN D 1 176 ? 18.514 -24.608 174.791 1.00 21.86 176 ASN D CA 1
ATOM 7646 C C . ASN D 1 176 ? 17.897 -25.872 174.210 1.00 20.75 176 ASN D C 1
ATOM 7647 O O . ASN D 1 176 ? 18.081 -26.192 173.025 1.00 19.14 176 ASN D O 1
ATOM 7652 N N . ASN D 1 177 ? 17.120 -26.578 175.033 1.00 21.67 177 ASN D N 1
ATOM 7653 C CA . ASN D 1 177 ? 16.558 -27.852 174.616 1.00 20.28 177 ASN D CA 1
ATOM 7654 C C . ASN D 1 177 ? 15.437 -27.673 173.603 1.00 20.42 177 ASN D C 1
ATOM 7655 O O . ASN D 1 177 ? 15.228 -28.550 172.759 1.00 20.55 177 ASN D O 1
ATOM 7660 N N . LEU D 1 178 ? 14.723 -26.549 173.656 1.00 19.65 178 LEU D N 1
ATOM 7661 C CA . LEU D 1 178 ? 13.779 -26.230 172.588 1.00 20.89 178 LEU D CA 1
ATOM 7662 C C . LEU D 1 178 ? 14.495 -26.113 171.246 1.00 17.88 178 LEU D C 1
ATOM 7663 O O . LEU D 1 178 ? 14.018 -26.632 170.225 1.00 18.02 178 LEU D O 1
ATOM 7668 N N . ALA D 1 179 ? 15.638 -25.424 171.227 1.00 20.67 179 ALA D N 1
ATOM 7669 C CA . ALA D 1 179 ? 16.431 -25.351 170.002 1.00 19.52 179 ALA D CA 1
ATOM 7670 C C . ALA D 1 179 ? 16.890 -26.733 169.560 1.00 19.80 179 ALA D C 1
ATOM 7671 O O . ALA D 1 179 ? 16.880 -27.042 168.361 1.00 16.68 179 ALA D O 1
ATOM 7673 N N . GLU D 1 180 ? 17.318 -27.569 170.522 1.00 20.54 180 GLU D N 1
ATOM 7674 C CA . GLU D 1 180 ? 17.729 -28.938 170.203 1.00 21.51 180 GLU D CA 1
ATOM 7675 C C . GLU D 1 180 ? 16.609 -29.685 169.517 1.00 19.18 180 GLU D C 1
ATOM 7676 O O . GLU D 1 180 ? 16.833 -30.415 168.539 1.00 22.60 180 GLU D O 1
ATOM 7682 N N . SER D 1 181 ? 15.393 -29.522 170.026 1.00 19.43 181 SER D N 1
ATOM 7683 C CA . SER D 1 181 ? 14.265 -30.262 169.485 1.00 18.81 181 SER D CA 1
ATOM 7684 C C . SER D 1 181 ? 13.971 -29.830 168.060 1.00 20.89 181 SER D C 1
ATOM 7685 O O . SER D 1 181 ? 13.700 -30.672 167.192 1.00 20.36 181 SER D O 1
ATOM 7688 N N . ILE D 1 182 ? 14.020 -28.524 167.802 1.00 17.48 182 ILE D N 1
ATOM 7689 C CA . ILE D 1 182 ? 13.765 -28.031 166.452 1.00 20.95 182 ILE D CA 1
ATOM 7690 C C . ILE D 1 182 ? 14.839 -28.526 165.491 1.00 19.03 182 ILE D C 1
ATOM 7691 O O . ILE D 1 182 ? 14.536 -29.006 164.391 1.00 20.23 182 ILE D O 1
ATOM 7696 N N . ASN D 1 183 ? 16.113 -28.413 165.896 1.00 21.37 183 ASN D N 1
ATOM 7697 C CA . ASN D 1 183 ? 17.222 -28.877 165.065 1.00 20.23 183 ASN D CA 1
ATOM 7698 C C . ASN D 1 183 ? 17.112 -30.367 164.766 1.00 21.59 183 ASN D C 1
ATOM 7699 O O . ASN D 1 183 ? 17.329 -30.797 163.623 1.00 21.42 183 ASN D O 1
ATOM 7704 N N . LEU D 1 184 ? 16.818 -31.166 165.796 1.00 19.08 184 LEU D N 1
ATOM 7705 C CA . LEU D 1 184 ? 16.700 -32.612 165.636 1.00 19.03 184 LEU D CA 1
ATOM 7706 C C . LEU D 1 184 ? 15.605 -32.971 164.641 1.00 18.78 184 LEU D C 1
ATOM 7707 O O . LEU D 1 184 ? 15.814 -33.777 163.728 1.00 20.10 184 LEU D O 1
ATOM 7712 N N . ALA D 1 185 ? 14.420 -32.391 164.816 1.00 21.59 185 ALA D N 1
ATOM 7713 C CA . ALA D 1 185 ? 13.317 -32.697 163.917 1.00 21.11 185 ALA D CA 1
ATOM 7714 C C . ALA D 1 185 ? 13.641 -32.273 162.493 1.00 21.14 185 ALA D C 1
ATOM 7715 O O . ALA D 1 185 ? 13.355 -33.006 161.535 1.00 22.59 185 ALA D O 1
ATOM 7717 N N . GLY D 1 186 ? 14.261 -31.102 162.336 1.00 19.92 186 GLY D N 1
ATOM 7718 C CA . GLY D 1 186 ? 14.654 -30.662 161.009 1.00 19.95 186 GLY D CA 1
ATOM 7719 C C . GLY D 1 186 ? 15.746 -31.529 160.417 1.00 23.89 186 GLY D C 1
ATOM 7720 O O . GLY D 1 186 ? 15.724 -31.839 159.219 1.00 20.87 186 GLY D O 1
ATOM 7721 N N . ALA D 1 187 ? 16.714 -31.939 161.243 1.00 20.60 187 ALA D N 1
ATOM 7722 C CA . ALA D 1 187 ? 17.795 -32.771 160.723 1.00 22.76 187 ALA D CA 1
ATOM 7723 C C . ALA D 1 187 ? 17.262 -34.120 160.264 1.00 21.62 187 ALA D C 1
ATOM 7724 O O . ALA D 1 187 ? 17.712 -34.664 159.251 1.00 21.30 187 ALA D O 1
ATOM 7726 N N . ILE D 1 188 ? 16.284 -34.666 160.989 1.00 24.93 188 ILE D N 1
ATOM 7727 C CA . ILE D 1 188 ? 15.714 -35.955 160.606 1.00 22.34 188 ILE D CA 1
ATOM 7728 C C . ILE D 1 188 ? 14.903 -35.826 159.317 1.00 23.81 188 ILE D C 1
ATOM 7729 O O . ILE D 1 188 ? 14.977 -36.695 158.434 1.00 20.68 188 ILE D O 1
ATOM 7734 N N . GLU D 1 189 ? 14.136 -34.735 159.174 1.00 23.86 189 GLU D N 1
ATOM 7735 C CA . GLU D 1 189 ? 13.409 -34.492 157.925 1.00 22.95 189 GLU D CA 1
ATOM 7736 C C . GLU D 1 189 ? 14.365 -34.350 156.745 1.00 24.40 189 GLU D C 1
ATOM 7737 O O . GLU D 1 189 ? 14.102 -34.855 155.646 1.00 24.45 189 GLU D O 1
ATOM 7743 N N . VAL D 1 190 ? 15.488 -33.674 156.960 1.00 23.40 190 VAL D N 1
ATOM 7744 C CA . VAL D 1 190 ? 16.436 -33.445 155.880 1.00 23.17 190 VAL D CA 1
ATOM 7745 C C . VAL D 1 190 ? 17.114 -34.750 155.476 1.00 23.30 190 VAL D C 1
ATOM 7746 O O . VAL D 1 190 ? 17.220 -35.065 154.285 1.00 26.09 190 VAL D O 1
ATOM 7750 N N . ILE D 1 191 ? 17.577 -35.535 156.455 1.00 24.30 191 ILE D N 1
ATOM 7751 C CA . ILE D 1 191 ? 18.212 -36.818 156.140 1.00 23.85 191 ILE D CA 1
ATOM 7752 C C . ILE D 1 191 ? 17.218 -37.759 155.462 1.00 23.83 191 ILE D C 1
ATOM 7753 O O . ILE D 1 191 ? 17.566 -38.470 154.510 1.00 25.25 191 ILE D O 1
ATOM 7758 N N . SER D 1 192 ? 15.959 -37.757 155.921 1.00 27.00 192 SER D N 1
ATOM 7759 C CA . SER D 1 192 ? 14.939 -38.612 155.312 1.00 26.75 192 SER D CA 1
ATOM 7760 C C . SER D 1 192 ? 14.688 -38.221 153.860 1.00 29.01 192 SER D C 1
ATOM 7761 O O . SER D 1 192 ? 14.558 -39.083 152.982 1.00 25.24 192 SER D O 1
ATOM 7764 N N . GLN D 1 193 ? 14.588 -36.919 153.595 1.00 24.57 193 GLN D N 1
ATOM 7765 C CA . GLN D 1 193 ? 14.419 -36.474 152.221 1.00 26.37 193 GLN D CA 1
ATOM 7766 C C . GLN D 1 193 ? 15.612 -36.871 151.371 1.00 27.39 193 GLN D C 1
ATOM 7767 O O . GLN D 1 193 ? 15.442 -37.319 150.227 1.00 29.67 193 GLN D O 1
ATOM 7773 N N . GLY D 1 194 ? 16.827 -36.723 151.917 1.00 21.38 194 GLY D N 1
ATOM 7774 C CA . GLY D 1 194 ? 18.016 -37.082 151.159 1.00 21.91 194 GLY D CA 1
ATOM 7775 C C . GLY D 1 194 ? 18.021 -38.542 150.740 1.00 29.96 194 GLY D C 1
ATOM 7776 O O . GLY D 1 194 ? 18.259 -38.868 149.572 1.00 28.15 194 GLY D O 1
ATOM 7777 N N . LEU D 1 195 ? 17.763 -39.442 151.695 1.00 24.65 195 LEU D N 1
ATOM 7778 C CA . LEU D 1 195 ? 17.661 -40.864 151.371 1.00 25.41 195 LEU D CA 1
ATOM 7779 C C . LEU D 1 195 ? 16.592 -41.116 150.312 1.00 26.64 195 LEU D C 1
ATOM 7780 O O . LEU D 1 195 ? 16.817 -41.876 149.366 1.00 29.48 195 LEU D O 1
ATOM 7785 N N . SER D 1 196 ? 15.418 -40.486 150.457 1.00 28.13 196 SER D N 1
ATOM 7786 C CA . SER D 1 196 ? 14.351 -40.655 149.471 1.00 26.91 196 SER D CA 1
ATOM 7787 C C . SER D 1 196 ? 14.776 -40.179 148.093 1.00 30.13 196 SER D C 1
ATOM 7788 O O . SER D 1 196 ? 14.285 -40.698 147.081 1.00 29.38 196 SER D O 1
ATOM 7791 N N . GLN D 1 197 ? 15.680 -39.199 148.035 1.00 26.06 197 GLN D N 1
ATOM 7792 C CA . GLN D 1 197 ? 16.164 -38.628 146.786 1.00 28.51 197 GLN D CA 1
ATOM 7793 C C . GLN D 1 197 ? 17.390 -39.345 146.240 1.00 31.73 197 GLN D C 1
ATOM 7794 O O . GLN D 1 197 ? 18.007 -38.849 145.292 1.00 34.66 197 GLN D O 1
ATOM 7800 N N . GLY D 1 198 ? 17.762 -40.489 146.810 1.00 31.46 198 GLY D N 1
ATOM 7801 C CA . GLY D 1 198 ? 18.875 -41.254 146.296 1.00 25.24 198 GLY D CA 1
ATOM 7802 C C . GLY D 1 198 ? 20.228 -40.916 146.866 1.00 27.39 198 GLY D C 1
ATOM 7803 O O . GLY D 1 198 ? 21.226 -41.504 146.432 1.00 29.80 198 GLY D O 1
ATOM 7804 N N . LEU D 1 199 ? 20.314 -39.992 147.821 1.00 25.87 199 LEU D N 1
ATOM 7805 C CA . LEU D 1 199 ? 21.614 -39.623 148.350 1.00 24.96 199 LEU D CA 1
ATOM 7806 C C . LEU D 1 199 ? 22.078 -40.674 149.352 1.00 28.75 199 LEU D C 1
ATOM 7807 O O . LEU D 1 199 ? 21.278 -41.240 150.102 1.00 27.59 199 LEU D O 1
ATOM 7812 N N . ASP D 1 200 ? 23.377 -40.938 149.352 1.00 24.88 200 ASP D N 1
ATOM 7813 C CA . ASP D 1 200 ? 23.956 -41.879 150.293 1.00 30.66 200 ASP D CA 1
ATOM 7814 C C . ASP D 1 200 ? 24.237 -41.194 151.627 1.00 31.81 200 ASP D C 1
ATOM 7815 O O . ASP D 1 200 ? 24.554 -39.999 151.690 1.00 26.05 200 ASP D O 1
ATOM 7820 N N . LEU D 1 201 ? 24.116 -41.974 152.705 1.00 28.13 201 LEU D N 1
ATOM 7821 C CA . LEU D 1 201 ? 24.340 -41.434 154.042 1.00 24.95 201 LEU D CA 1
ATOM 7822 C C . LEU D 1 201 ? 25.728 -40.825 154.187 1.00 27.57 201 LEU D C 1
ATOM 7823 O O . LEU D 1 201 ? 25.887 -39.778 154.826 1.00 27.00 201 LEU D O 1
ATOM 7828 N N . LYS D 1 202 ? 26.755 -41.486 153.645 1.00 27.82 202 LYS D N 1
ATOM 7829 C CA . LYS D 1 202 ? 28.111 -40.978 153.832 1.00 29.75 202 LYS D CA 1
ATOM 7830 C C . LYS D 1 202 ? 28.260 -39.578 153.241 1.00 24.92 202 LYS D C 1
ATOM 7831 O O . LYS D 1 202 ? 28.889 -38.708 153.852 1.00 27.04 202 LYS D O 1
ATOM 7837 N N . SER D 1 203 ? 27.676 -39.337 152.061 1.00 26.78 203 SER D N 1
ATOM 7838 C CA . SER D 1 203 ? 27.750 -38.007 151.451 1.00 27.07 203 SER D CA 1
ATOM 7839 C C . SER D 1 203 ? 26.989 -36.977 152.276 1.00 22.82 203 SER D C 1
ATOM 7840 O O . SER D 1 203 ? 27.463 -35.855 152.461 1.00 24.42 203 SER D O 1
ATOM 7843 N N . MET D 1 204 ? 25.800 -37.337 152.762 1.00 21.78 204 MET D N 1
ATOM 7844 C CA . MET D 1 204 ? 25.044 -36.412 153.604 1.00 24.81 204 MET D CA 1
ATOM 7845 C C . MET D 1 204 ? 25.806 -36.087 154.886 1.00 27.95 204 MET D C 1
ATOM 7846 O O . MET D 1 204 ? 25.826 -34.931 155.329 1.00 26.75 204 MET D O 1
ATOM 7851 N N . ALA D 1 205 ? 26.485 -37.084 155.470 1.00 23.90 205 ALA D N 1
ATOM 7852 C CA . ALA D 1 205 ? 27.270 -36.836 156.676 1.00 24.79 205 ALA D CA 1
ATOM 7853 C C . ALA D 1 205 ? 28.476 -35.945 156.394 1.00 27.30 205 ALA D C 1
ATOM 7854 O O . ALA D 1 205 ? 28.812 -35.072 157.210 1.00 28.36 205 ALA D O 1
ATOM 7856 N N . ASP D 1 206 ? 29.152 -36.157 155.262 1.00 25.09 206 ASP D N 1
ATOM 7857 C CA . ASP D 1 206 ? 30.253 -35.276 154.881 1.00 26.52 206 ASP D CA 1
ATOM 7858 C C . ASP D 1 206 ? 29.782 -33.830 154.747 1.00 24.17 206 ASP D C 1
ATOM 7859 O O . ASP D 1 206 ? 30.435 -32.901 155.235 1.00 23.50 206 ASP D O 1
ATOM 7864 N N . VAL D 1 207 ? 28.647 -33.623 154.081 1.00 24.38 207 VAL D N 1
ATOM 7865 C CA . VAL D 1 207 ? 28.171 -32.263 153.840 1.00 22.92 207 VAL D CA 1
ATOM 7866 C C . VAL D 1 207 ? 27.571 -31.668 155.110 1.00 23.32 207 VAL D C 1
ATOM 7867 O O . VAL D 1 207 ? 27.918 -30.549 155.505 1.00 21.88 207 VAL D O 1
ATOM 7871 N N . PHE D 1 208 ? 26.681 -32.405 155.783 1.00 22.47 208 PHE D N 1
ATOM 7872 C CA . PHE D 1 208 ? 25.944 -31.810 156.895 1.00 21.17 208 PHE D CA 1
ATOM 7873 C C . PHE D 1 208 ? 26.800 -31.615 158.140 1.00 23.12 208 PHE D C 1
ATOM 7874 O O . PHE D 1 208 ? 26.312 -31.046 159.121 1.00 23.28 208 PHE D O 1
ATOM 7882 N N . THR D 1 209 ? 28.057 -32.058 158.137 1.00 21.48 209 THR D N 1
ATOM 7883 C CA . THR D 1 209 ? 28.960 -31.757 159.241 1.00 23.58 209 THR D CA 1
ATOM 7884 C C . THR D 1 209 ? 29.979 -30.676 158.901 1.00 26.62 209 THR D C 1
ATOM 7885 O O . THR D 1 209 ? 30.609 -30.136 159.814 1.00 27.78 209 THR D O 1
ATOM 7889 N N . SER D 1 210 ? 30.161 -30.352 157.620 1.00 22.86 210 SER D N 1
ATOM 7890 C CA . SER D 1 210 ? 31.128 -29.343 157.203 1.00 25.60 210 SER D CA 1
ATOM 7891 C C . SER D 1 210 ? 30.468 -28.027 156.812 1.00 22.66 210 SER D C 1
ATOM 7892 O O . SER D 1 210 ? 31.002 -26.951 157.113 1.00 27.14 210 SER D O 1
ATOM 7895 N N . CYS D 1 211 ? 29.313 -28.099 156.160 1.00 21.52 211 CYS D N 1
ATOM 7896 C CA . CYS D 1 211 ? 28.543 -26.938 155.745 1.00 21.53 211 CYS D CA 1
ATOM 7897 C C . CYS D 1 211 ? 27.709 -26.412 156.914 1.00 23.91 211 CYS D C 1
ATOM 7898 O O . CYS D 1 211 ? 27.609 -27.040 157.974 1.00 25.34 211 CYS D O 1
ATOM 7901 N N . ARG D 1 212 ? 27.110 -25.238 156.724 1.00 23.90 212 ARG D N 1
ATOM 7902 C CA . ARG D 1 212 ? 26.516 -24.522 157.855 1.00 23.48 212 ARG D CA 1
ATOM 7903 C C . ARG D 1 212 ? 25.105 -24.993 158.206 1.00 21.32 212 ARG D C 1
ATOM 7904 O O . ARG D 1 212 ? 24.449 -24.369 159.044 1.00 23.08 212 ARG D O 1
ATOM 7912 N N . GLY D 1 213 ? 24.633 -26.084 157.622 1.00 20.10 213 GLY D N 1
ATOM 7913 C CA . GLY D 1 213 ? 23.484 -26.747 158.213 1.00 22.02 213 GLY D CA 1
ATOM 7914 C C . GLY D 1 213 ? 23.813 -27.578 159.434 1.00 21.26 213 GLY D C 1
ATOM 7915 O O . GLY D 1 213 ? 22.930 -28.215 160.025 1.00 20.29 213 GLY D O 1
ATOM 7916 N N . ARG D 1 214 ? 25.084 -27.585 159.819 1.00 19.98 214 ARG D N 1
ATOM 7917 C CA . ARG D 1 214 ? 25.552 -28.395 160.930 1.00 23.14 214 ARG D CA 1
ATOM 7918 C C . ARG D 1 214 ? 25.006 -27.882 162.261 1.00 22.38 214 ARG D C 1
ATOM 7919 O O . ARG D 1 214 ? 24.771 -26.681 162.457 1.00 18.34 214 ARG D O 1
ATOM 7927 N N . SER D 1 215 ? 24.814 -28.820 163.181 1.00 17.91 215 SER D N 1
ATOM 7928 C CA . SER D 1 215 ? 24.394 -28.527 164.542 1.00 19.49 215 SER D CA 1
ATOM 7929 C C . SER D 1 215 ? 24.743 -29.738 165.386 1.00 22.02 215 SER D C 1
ATOM 7930 O O . SER D 1 215 ? 24.949 -30.838 164.865 1.00 19.68 215 SER D O 1
ATOM 7933 N N . ALA D 1 216 ? 24.787 -29.523 166.700 1.00 23.47 216 ALA D N 1
ATOM 7934 C CA . ALA D 1 216 ? 25.005 -30.630 167.624 1.00 22.69 216 ALA D CA 1
ATOM 7935 C C . ALA D 1 216 ? 23.993 -31.748 167.397 1.00 22.95 216 ALA D C 1
ATOM 7936 O O . ALA D 1 216 ? 24.342 -32.935 167.445 1.00 23.68 216 ALA D O 1
ATOM 7938 N N . TYR D 1 217 ? 22.743 -31.396 167.107 1.00 21.69 217 TYR D N 1
ATOM 7939 C CA . TYR D 1 217 ? 21.720 -32.420 166.964 1.00 23.18 217 TYR D CA 1
ATOM 7940 C C . TYR D 1 217 ? 21.578 -32.949 165.539 1.00 23.35 217 TYR D C 1
ATOM 7941 O O . TYR D 1 217 ? 20.976 -34.012 165.349 1.00 23.06 217 TYR D O 1
ATOM 7950 N N . MET D 1 218 ? 22.140 -32.267 164.540 1.00 24.54 218 MET D N 1
ATOM 7951 C CA . MET D 1 218 ? 22.390 -32.936 163.270 1.00 20.19 218 MET D CA 1
ATOM 7952 C C . MET D 1 218 ? 23.392 -34.078 163.448 1.00 22.46 218 MET D C 1
ATOM 7953 O O . MET D 1 218 ? 23.203 -35.170 162.890 1.00 21.74 218 MET D O 1
ATOM 7958 N N . ASP D 1 219 ? 24.453 -33.852 164.246 1.00 21.76 219 ASP D N 1
ATOM 7959 C CA . ASP D 1 219 ? 25.390 -34.929 164.563 1.00 25.22 219 ASP D CA 1
ATOM 7960 C C . ASP D 1 219 ? 24.670 -36.094 165.231 1.00 25.81 219 ASP D C 1
ATOM 7961 O O . ASP D 1 219 ? 24.954 -37.261 164.935 1.00 26.53 219 ASP D O 1
ATOM 7966 N N . VAL D 1 220 ? 23.738 -35.790 166.143 1.00 22.69 220 VAL D N 1
ATOM 7967 C CA . VAL D 1 220 ? 22.957 -36.827 166.820 1.00 24.08 220 VAL D CA 1
ATOM 7968 C C . VAL D 1 220 ? 22.128 -37.619 165.816 1.00 25.71 220 VAL D C 1
ATOM 7969 O O . VAL D 1 220 ? 22.065 -38.854 165.864 1.00 28.45 220 VAL D O 1
ATOM 7973 N N . ALA D 1 221 ? 21.460 -36.910 164.907 1.00 22.89 221 ALA D N 1
ATOM 7974 C CA . ALA D 1 221 ? 20.632 -37.554 163.896 1.00 23.08 221 ALA D CA 1
ATOM 7975 C C . ALA D 1 221 ? 21.466 -38.417 162.957 1.00 22.57 221 ALA D C 1
ATOM 7976 O O . ALA D 1 221 ? 21.090 -39.554 162.646 1.00 23.48 221 ALA D O 1
ATOM 7978 N N . LEU D 1 222 ? 22.600 -37.888 162.491 1.00 24.02 222 LEU D N 1
ATOM 7979 C CA . LEU D 1 222 ? 23.477 -38.647 161.605 1.00 23.33 222 LEU D CA 1
ATOM 7980 C C . LEU D 1 222 ? 24.031 -39.882 162.301 1.00 26.30 222 LEU D C 1
ATOM 7981 O O . LEU D 1 222 ? 24.057 -40.973 161.718 1.00 25.98 222 LEU D O 1
ATOM 7986 N N . GLY D 1 223 ? 24.495 -39.721 163.545 1.00 26.21 223 GLY D N 1
ATOM 7987 C CA . GLY D 1 223 ? 25.029 -40.857 164.281 1.00 24.55 223 GLY D CA 1
ATOM 7988 C C . GLY D 1 223 ? 23.995 -41.948 164.447 1.00 27.42 223 GLY D C 1
ATOM 7989 O O . GLY D 1 223 ? 24.306 -43.140 164.343 1.00 27.96 223 GLY D O 1
ATOM 7990 N N . TYR D 1 224 ? 22.745 -41.548 164.674 1.00 28.84 224 TYR D N 1
ATOM 7991 C CA . TYR D 1 224 ? 21.642 -42.496 164.709 1.00 25.02 224 TYR D CA 1
ATOM 7992 C C . TYR D 1 224 ? 21.534 -43.243 163.389 1.00 27.32 224 TYR D C 1
ATOM 7993 O O . TYR D 1 224 ? 21.518 -44.479 163.361 1.00 25.81 224 TYR D O 1
ATOM 8002 N N . ALA D 1 225 ? 21.458 -42.497 162.281 1.00 23.80 225 ALA D N 1
ATOM 8003 C CA . ALA D 1 225 ? 21.344 -43.111 160.962 1.00 24.57 225 ALA D CA 1
ATOM 8004 C C . ALA D 1 225 ? 22.595 -43.912 160.594 1.00 24.66 225 ALA D C 1
ATOM 8005 O O . ALA D 1 225 ? 22.486 -45.034 160.093 1.00 33.32 225 ALA D O 1
ATOM 8007 N N . LEU D 1 226 ? 23.792 -43.370 160.853 1.00 24.53 226 LEU D N 1
ATOM 8008 C CA . LEU D 1 226 ? 25.015 -44.068 160.446 1.00 26.03 226 LEU D CA 1
ATOM 8009 C C . LEU D 1 226 ? 25.231 -45.370 161.212 1.00 30.33 226 LEU D C 1
ATOM 8010 O O . LEU D 1 226 ? 25.901 -46.275 160.705 1.00 29.11 226 LEU D O 1
ATOM 8015 N N . SER D 1 227 ? 24.698 -45.484 162.427 1.00 27.72 227 SER D N 1
ATOM 8016 C CA . SER D 1 227 ? 24.896 -46.677 163.236 1.00 25.07 227 SER D CA 1
ATOM 8017 C C . SER D 1 227 ? 23.766 -47.684 163.104 1.00 26.38 227 SER D C 1
ATOM 8018 O O . SER D 1 227 ? 23.824 -48.736 163.743 1.00 29.72 227 SER D O 1
ATOM 8021 N N . GLY D 1 228 ? 22.750 -47.403 162.292 1.00 24.89 228 GLY D N 1
ATOM 8022 C CA . GLY D 1 228 ? 21.605 -48.282 162.236 1.00 26.88 228 GLY D CA 1
ATOM 8023 C C . GLY D 1 228 ? 20.682 -48.210 163.435 1.00 31.13 228 GLY D C 1
ATOM 8024 O O . GLY D 1 228 ? 19.955 -49.172 163.701 1.00 25.58 228 GLY D O 1
ATOM 8025 N N . GLY D 1 229 ? 20.683 -47.095 164.164 1.00 26.80 229 GLY D N 1
ATOM 8026 C CA . GLY D 1 229 ? 19.744 -46.883 165.245 1.00 23.80 229 GLY D CA 1
ATOM 8027 C C . GLY D 1 229 ? 20.274 -47.135 166.640 1.00 23.58 229 GLY D C 1
ATOM 8028 O O . GLY D 1 229 ? 19.471 -47.342 167.559 1.00 23.71 229 GLY D O 1
ATOM 8029 N N . ALA D 1 230 ? 21.589 -47.138 166.823 1.00 20.75 230 ALA D N 1
ATOM 8030 C CA . ALA D 1 230 ? 22.162 -47.158 168.154 1.00 25.17 230 ALA D CA 1
ATOM 8031 C C . ALA D 1 230 ? 21.612 -45.989 168.959 1.00 28.49 230 ALA D C 1
ATOM 8032 O O . ALA D 1 230 ? 21.461 -44.875 168.446 1.00 25.91 230 ALA D O 1
ATOM 8034 N N . SER D 1 231 ? 21.320 -46.255 170.228 1.00 25.31 231 SER D N 1
ATOM 8035 C CA . SER D 1 231 ? 20.605 -45.305 171.064 1.00 25.22 231 SER D CA 1
ATOM 8036 C C . SER D 1 231 ? 21.350 -43.977 171.158 1.00 23.38 231 SER D C 1
ATOM 8037 O O . SER D 1 231 ? 22.584 -43.936 171.215 1.00 23.74 231 SER D O 1
ATOM 8040 N N . SER D 1 232 ? 20.593 -42.882 171.149 1.00 20.45 232 SER D N 1
ATOM 8041 C CA . SER D 1 232 ? 21.152 -41.574 171.470 1.00 25.27 232 SER D CA 1
ATOM 8042 C C . SER D 1 232 ? 21.070 -41.281 172.959 1.00 25.69 232 SER D C 1
ATOM 8043 O O . SER D 1 232 ? 21.455 -40.186 173.394 1.00 23.09 232 SER D O 1
ATOM 8046 N N . ASN D 1 233 ? 20.562 -42.240 173.736 1.00 24.49 233 ASN D N 1
ATOM 8047 C CA . ASN D 1 233 ? 20.487 -42.156 175.193 1.00 26.40 233 ASN D CA 1
ATOM 8048 C C . ASN D 1 233 ? 19.676 -40.950 175.678 1.00 23.07 233 ASN D C 1
ATOM 8049 O O . ASN D 1 233 ? 19.853 -40.488 176.807 1.00 22.15 233 ASN D O 1
ATOM 8054 N N . VAL D 1 234 ? 18.766 -40.444 174.845 1.00 23.58 234 VAL D N 1
ATOM 8055 C CA . VAL D 1 234 ? 17.714 -39.532 175.290 1.00 21.94 234 VAL D CA 1
ATOM 8056 C C . VAL D 1 234 ? 16.374 -40.150 174.908 1.00 23.30 234 VAL D C 1
ATOM 8057 O O . VAL D 1 234 ? 16.086 -40.357 173.721 1.00 19.65 234 VAL D O 1
ATOM 8061 N N . SER D 1 235 ? 15.562 -40.452 175.911 1.00 23.24 235 SER D N 1
ATOM 8062 C CA . SER D 1 235 ? 14.251 -41.027 175.673 1.00 22.79 235 SER D CA 1
ATOM 8063 C C . SER D 1 235 ? 13.249 -39.949 175.267 1.00 24.71 235 SER D C 1
ATOM 8064 O O . SER D 1 235 ? 13.453 -38.751 175.492 1.00 24.49 235 SER D O 1
ATOM 8067 N N . LEU D 1 236 ? 12.139 -40.398 174.678 1.00 23.37 236 LEU D N 1
ATOM 8068 C CA . LEU D 1 236 ? 11.057 -39.477 174.357 1.00 28.78 236 LEU D CA 1
ATOM 8069 C C . LEU D 1 236 ? 10.394 -38.937 175.617 1.00 27.36 236 LEU D C 1
ATOM 8070 O O . LEU D 1 236 ? 9.904 -37.804 175.619 1.00 24.81 236 LEU D O 1
ATOM 8075 N N . GLY D 1 237 ? 10.367 -39.729 176.688 1.00 27.73 237 GLY D N 1
ATOM 8076 C CA . GLY D 1 237 ? 9.889 -39.211 177.959 1.00 28.32 237 GLY D CA 1
ATOM 8077 C C . GLY D 1 237 ? 10.678 -37.999 178.421 1.00 26.28 237 GLY D C 1
ATOM 8078 O O . GLY D 1 237 ? 10.103 -37.010 178.881 1.00 24.09 237 GLY D O 1
ATOM 8079 N N . VAL D 1 238 ? 12.007 -38.064 178.315 1.00 22.04 238 VAL D N 1
ATOM 8080 C CA . VAL D 1 238 ? 12.846 -36.955 178.754 1.00 21.33 238 VAL D CA 1
ATOM 8081 C C . VAL D 1 238 ? 12.709 -35.771 177.797 1.00 25.38 238 VAL D C 1
ATOM 8082 O O . VAL D 1 238 ? 12.512 -34.624 178.222 1.00 23.19 238 VAL D O 1
ATOM 8086 N N . ARG D 1 239 ? 12.788 -36.034 176.489 1.00 24.23 239 ARG D N 1
ATOM 8087 C CA . ARG D 1 239 ? 12.605 -34.976 175.498 1.00 26.05 239 ARG D CA 1
ATOM 8088 C C . ARG D 1 239 ? 11.265 -34.266 175.684 1.00 26.36 239 ARG D C 1
ATOM 8089 O O . ARG D 1 239 ? 11.195 -33.028 175.683 1.00 23.12 239 ARG D O 1
ATOM 8097 N N . CYS D 1 240 ? 10.187 -35.042 175.848 1.00 21.04 240 CYS D N 1
ATOM 8098 C CA . CYS D 1 240 ? 8.854 -34.453 175.975 1.00 26.78 240 CYS D CA 1
ATOM 8099 C C . CYS D 1 240 ? 8.655 -33.751 177.311 1.00 23.22 240 CYS D C 1
ATOM 8100 O O . CYS D 1 240 ? 7.899 -32.774 177.377 1.00 24.70 240 CYS D O 1
ATOM 8103 N N . LYS D 1 241 ? 9.305 -34.232 178.373 1.00 21.66 241 LYS D N 1
ATOM 8104 C CA . LYS D 1 241 ? 9.289 -33.501 179.637 1.00 24.99 241 LYS D CA 1
ATOM 8105 C C . LYS D 1 241 ? 9.783 -32.071 179.432 1.00 23.90 241 LYS D C 1
ATOM 8106 O O . LYS D 1 241 ? 9.095 -31.104 179.785 1.00 26.47 241 LYS D O 1
ATOM 8112 N N . ASP D 1 242 ? 10.973 -31.925 178.834 1.00 22.23 242 ASP D N 1
ATOM 8113 C CA . ASP D 1 242 ? 11.558 -30.604 178.610 1.00 21.73 242 ASP D CA 1
ATOM 8114 C C . ASP D 1 242 ? 10.716 -29.762 177.655 1.00 24.70 242 ASP D C 1
ATOM 8115 O O . ASP D 1 242 ? 10.627 -28.538 177.814 1.00 20.81 242 ASP D O 1
ATOM 8120 N N . LEU D 1 243 ? 10.128 -30.391 176.631 1.00 20.46 243 LEU D N 1
ATOM 8121 C CA . LEU D 1 243 ? 9.264 -29.661 175.710 1.00 21.91 243 LEU D CA 1
ATOM 8122 C C . LEU D 1 243 ? 8.020 -29.142 176.419 1.00 24.15 243 LEU D C 1
ATOM 8123 O O . LEU D 1 243 ? 7.520 -28.052 176.106 1.00 22.38 243 LEU D O 1
ATOM 8128 N N . GLU D 1 244 ? 7.481 -29.927 177.354 1.00 22.32 244 GLU D N 1
ATOM 8129 C CA . GLU D 1 244 ? 6.324 -29.465 178.105 1.00 24.82 244 GLU D CA 1
ATOM 8130 C C . GLU D 1 244 ? 6.702 -28.331 179.051 1.00 22.52 244 GLU D C 1
ATOM 8131 O O . GLU D 1 244 ? 5.922 -27.397 179.247 1.00 23.70 244 GLU D O 1
ATOM 8137 N N . LEU D 1 245 ? 7.897 -28.381 179.638 1.00 21.34 245 LEU D N 1
ATOM 8138 C CA . LEU D 1 245 ? 8.345 -27.248 180.446 1.00 22.23 245 LEU D CA 1
ATOM 8139 C C . LEU D 1 245 ? 8.404 -25.971 179.613 1.00 24.78 245 LEU D C 1
ATOM 8140 O O . LEU D 1 245 ? 8.087 -24.883 180.104 1.00 24.57 245 LEU D O 1
ATOM 8145 N N . ALA D 1 246 ? 8.783 -26.089 178.340 1.00 21.33 246 ALA D N 1
ATOM 8146 C CA . ALA D 1 246 ? 8.857 -24.908 177.488 1.00 22.83 246 ALA D CA 1
ATOM 8147 C C . ALA D 1 246 ? 7.468 -24.465 177.051 1.00 26.94 246 ALA D C 1
ATOM 8148 O O . ALA D 1 246 ? 7.201 -23.261 176.937 1.00 24.22 246 ALA D O 1
ATOM 8150 N N . ARG D 1 247 ? 6.568 -25.427 176.807 1.00 24.22 247 ARG D N 1
ATOM 8151 C CA . ARG D 1 247 ? 5.195 -25.086 176.446 1.00 25.76 247 ARG D CA 1
ATOM 8152 C C . ARG D 1 247 ? 4.519 -24.276 177.547 1.00 27.83 247 ARG D C 1
ATOM 8153 O O . ARG D 1 247 ? 3.781 -23.326 177.266 1.00 27.33 247 ARG D O 1
ATOM 8161 N N . ARG D 1 248 ? 4.762 -24.639 178.807 1.00 26.53 248 ARG D N 1
ATOM 8162 C CA . ARG D 1 248 ? 4.195 -23.896 179.925 1.00 29.55 248 ARG D CA 1
ATOM 8163 C C . ARG D 1 248 ? 4.710 -22.465 179.991 1.00 31.42 248 ARG D C 1
ATOM 8164 O O . ARG D 1 248 ? 4.077 -21.621 180.635 1.00 30.35 248 ARG D O 1
ATOM 8172 N N . ARG D 1 249 ? 5.835 -22.168 179.343 1.00 29.04 249 ARG D N 1
ATOM 8173 C CA . ARG D 1 249 ? 6.416 -20.834 179.384 1.00 27.07 249 ARG D CA 1
ATOM 8174 C C . ARG D 1 249 ? 6.129 -20.027 178.125 1.00 30.70 249 ARG D C 1
ATOM 8175 O O . ARG D 1 249 ? 6.646 -18.913 177.992 1.00 31.37 249 ARG D O 1
ATOM 8183 N N . LEU D 1 250 ? 5.308 -20.552 177.210 1.00 27.99 250 LEU D N 1
ATOM 8184 C CA . LEU D 1 250 ? 4.944 -19.802 176.006 1.00 34.63 250 LEU D CA 1
ATOM 8185 C C . LEU D 1 250 ? 4.071 -18.609 176.374 1.00 35.96 250 LEU D C 1
ATOM 8186 O O . LEU D 1 250 ? 3.140 -18.760 177.169 1.00 38.88 250 LEU D O 1
ATOM 8191 N N . PRO D 1 251 ? 4.324 -17.421 175.822 1.00 44.45 251 PRO D N 1
ATOM 8192 C CA . PRO D 1 251 ? 3.422 -16.289 176.069 1.00 46.04 251 PRO D CA 1
ATOM 8193 C C . PRO D 1 251 ? 2.085 -16.507 175.378 1.00 51.28 251 PRO D C 1
ATOM 8194 O O . PRO D 1 251 ? 1.901 -17.427 174.578 1.00 50.94 251 PRO D O 1
ATOM 8198 N N . GLN D 1 252 ? 1.133 -15.642 175.715 1.00 54.25 252 GLN D N 1
ATOM 8199 C CA . GLN D 1 252 ? -0.187 -15.690 175.106 1.00 56.48 252 GLN D CA 1
ATOM 8200 C C . GLN D 1 252 ? -0.369 -14.673 173.987 1.00 54.10 252 GLN D C 1
ATOM 8201 O O . GLN D 1 252 ? -1.387 -14.728 173.289 1.00 52.79 252 GLN D O 1
ATOM 8207 N N . ASP D 1 253 ? 0.596 -13.774 173.776 1.00 53.94 253 ASP D N 1
ATOM 8208 C CA . ASP D 1 253 ? 0.446 -12.683 172.820 1.00 54.80 253 ASP D CA 1
ATOM 8209 C C . ASP D 1 253 ? 1.328 -12.836 171.582 1.00 53.81 253 ASP D C 1
ATOM 8210 O O . ASP D 1 253 ? 1.365 -11.926 170.746 1.00 49.63 253 ASP D O 1
ATOM 8215 N N . GLN D 1 254 ? 2.028 -13.961 171.433 1.00 49.80 254 GLN D N 1
ATOM 8216 C CA . GLN D 1 254 ? 2.912 -14.134 170.288 1.00 48.08 254 GLN D CA 1
ATOM 8217 C C . GLN D 1 254 ? 2.962 -15.604 169.909 1.00 41.86 254 GLN D C 1
ATOM 8218 O O . GLN D 1 254 ? 3.118 -16.469 170.773 1.00 39.02 254 GLN D O 1
ATOM 8224 N N . SER D 1 255 ? 2.816 -15.880 168.622 1.00 35.16 255 SER D N 1
ATOM 8225 C CA . SER D 1 255 ? 2.946 -17.237 168.125 1.00 41.73 255 SER D CA 1
ATOM 8226 C C . SER D 1 255 ? 4.411 -17.548 167.853 1.00 33.95 255 SER D C 1
ATOM 8227 O O . SER D 1 255 ? 5.156 -16.717 167.327 1.00 35.25 255 SER D O 1
ATOM 8230 N N . TYR D 1 256 ? 4.820 -18.750 168.218 1.00 28.32 256 TYR D N 1
ATOM 8231 C CA . TYR D 1 256 ? 6.160 -19.254 167.935 1.00 23.36 256 TYR D CA 1
ATOM 8232 C C . TYR D 1 256 ? 5.989 -20.587 167.224 1.00 24.48 256 TYR D C 1
ATOM 8233 O O . TYR D 1 256 ? 6.032 -21.656 167.853 1.00 24.00 256 TYR D O 1
ATOM 8242 N N . PRO D 1 257 ? 5.785 -20.554 165.906 1.00 24.81 257 PRO D N 1
ATOM 8243 C CA . PRO D 1 257 ? 5.369 -21.771 165.186 1.00 20.01 257 PRO D CA 1
ATOM 8244 C C . PRO D 1 257 ? 6.367 -22.907 165.242 1.00 24.94 257 PRO D C 1
ATOM 8245 O O . PRO D 1 257 ? 5.948 -24.069 165.308 1.00 23.84 257 PRO D O 1
ATOM 8249 N N . PHE D 1 258 ? 7.673 -22.629 165.142 1.00 21.89 258 PHE D N 1
ATOM 8250 C CA . PHE D 1 258 ? 8.617 -23.742 165.181 1.00 21.88 258 PHE D CA 1
ATOM 8251 C C . PHE D 1 258 ? 8.635 -24.369 166.561 1.00 23.47 258 PHE D C 1
ATOM 8252 O O . PHE D 1 258 ? 8.694 -25.599 166.688 1.00 24.09 258 PHE D O 1
ATOM 8260 N N . SER D 1 259 ? 8.549 -23.531 167.601 1.00 21.41 259 SER D N 1
ATOM 8261 C CA . SER D 1 259 ? 8.503 -24.023 168.971 1.00 23.45 259 SER D CA 1
ATOM 8262 C C . SER D 1 259 ? 7.296 -24.921 169.190 1.00 23.39 259 SER D C 1
ATOM 8263 O O . SER D 1 259 ? 7.418 -26.025 169.737 1.00 21.51 259 SER D O 1
ATOM 8266 N N . THR D 1 260 ? 6.115 -24.451 168.782 1.00 23.32 260 THR D N 1
ATOM 8267 C CA . THR D 1 260 ? 4.894 -25.229 168.975 1.00 24.59 260 THR D CA 1
ATOM 8268 C C . THR D 1 260 ? 4.920 -26.504 168.142 1.00 25.75 260 THR D C 1
ATOM 8269 O O . THR D 1 260 ? 4.448 -27.556 168.589 1.00 26.89 260 THR D O 1
ATOM 8273 N N . LEU D 1 261 ? 5.483 -26.432 166.931 1.00 23.56 261 LEU D N 1
ATOM 8274 C CA . LEU D 1 261 ? 5.592 -27.627 166.098 1.00 23.23 261 LEU D CA 1
ATOM 8275 C C . LEU D 1 261 ? 6.510 -28.663 166.739 1.00 23.37 261 LEU D C 1
ATOM 8276 O O . LEU D 1 261 ? 6.220 -29.865 166.702 1.00 22.42 261 LEU D O 1
ATOM 8281 N N . ALA D 1 262 ? 7.606 -28.218 167.362 1.00 22.37 262 ALA D N 1
ATOM 8282 C CA . ALA D 1 262 ? 8.480 -29.155 168.061 1.00 23.48 262 ALA D CA 1
ATOM 8283 C C . ALA D 1 262 ? 7.747 -29.860 169.196 1.00 22.92 262 ALA D C 1
ATOM 8284 O O . ALA D 1 262 ? 7.884 -31.076 169.368 1.00 24.22 262 ALA D O 1
ATOM 8286 N N . MET D 1 263 ? 6.974 -29.110 169.982 1.00 21.45 263 MET D N 1
ATOM 8287 C CA . MET D 1 263 ? 6.229 -29.685 171.098 1.00 21.69 263 MET D CA 1
ATOM 8288 C C . MET D 1 263 ? 5.205 -30.707 170.611 1.00 25.24 263 MET D C 1
ATOM 8289 O O . MET D 1 263 ? 5.054 -31.779 171.199 1.00 22.84 263 MET D O 1
ATOM 8294 N N . THR D 1 264 ? 4.483 -30.374 169.537 1.00 26.30 264 THR D N 1
ATOM 8295 C CA . THR D 1 264 ? 3.451 -31.261 169.013 1.00 27.24 264 THR D CA 1
ATOM 8296 C C . THR D 1 264 ? 4.070 -32.498 168.375 1.00 27.27 264 THR D C 1
ATOM 8297 O O . THR D 1 264 ? 3.584 -33.619 168.578 1.00 26.17 264 THR D O 1
ATOM 8301 N N . THR D 1 265 ? 5.160 -32.314 167.627 1.00 21.93 265 THR D N 1
ATOM 8302 C CA . THR D 1 265 ? 5.775 -33.433 166.921 1.00 27.69 265 THR D CA 1
ATOM 8303 C C . THR D 1 265 ? 6.280 -34.495 167.893 1.00 26.15 265 THR D C 1
ATOM 8304 O O . THR D 1 265 ? 5.944 -35.677 167.763 1.00 26.26 265 THR D O 1
ATOM 8308 N N . PHE D 1 266 ? 7.064 -34.099 168.897 1.00 23.26 266 PHE D N 1
ATOM 8309 C CA . PHE D 1 266 ? 7.637 -35.124 169.770 1.00 25.42 266 PHE D CA 1
ATOM 8310 C C . PHE D 1 266 ? 6.596 -35.722 170.711 1.00 28.33 266 PHE D C 1
ATOM 8311 O O . PHE D 1 266 ? 6.737 -36.878 171.133 1.00 27.44 266 PHE D O 1
ATOM 8319 N N . ASP D 1 267 ? 5.539 -34.976 171.036 1.00 26.96 267 ASP D N 1
ATOM 8320 C CA . ASP D 1 267 ? 4.415 -35.596 171.722 1.00 29.68 267 ASP D CA 1
ATOM 8321 C C . ASP D 1 267 ? 3.846 -36.735 170.881 1.00 32.59 267 ASP D C 1
ATOM 8322 O O . ASP D 1 267 ? 3.665 -37.857 171.371 1.00 29.92 267 ASP D O 1
ATOM 8327 N N . THR D 1 268 ? 3.605 -36.470 169.592 1.00 29.52 268 THR D N 1
ATOM 8328 C CA . THR D 1 268 ? 3.081 -37.500 168.701 1.00 32.79 268 THR D CA 1
ATOM 8329 C C . THR D 1 268 ? 4.050 -38.669 168.569 1.00 30.58 268 THR D C 1
ATOM 8330 O O . THR D 1 268 ? 3.637 -39.833 168.621 1.00 29.89 268 THR D O 1
ATOM 8334 N N . VAL D 1 269 ? 5.345 -38.385 168.417 1.00 28.59 269 VAL D N 1
ATOM 8335 C CA . VAL D 1 269 ? 6.331 -39.462 168.349 1.00 28.82 269 VAL D CA 1
ATOM 8336 C C . VAL D 1 269 ? 6.322 -40.278 169.640 1.00 31.20 269 VAL D C 1
ATOM 8337 O O . VAL D 1 269 ? 6.414 -41.516 169.616 1.00 26.64 269 VAL D O 1
ATOM 8341 N N . ARG D 1 270 ? 6.219 -39.599 170.787 1.00 27.84 270 ARG D N 1
ATOM 8342 C CA . ARG D 1 270 ? 6.174 -40.315 172.055 1.00 28.67 270 ARG D CA 1
ATOM 8343 C C . ARG D 1 270 ? 4.948 -41.218 172.125 1.00 30.88 270 ARG D C 1
ATOM 8344 O O . ARG D 1 270 ? 5.034 -42.354 172.603 1.00 29.81 270 ARG D O 1
ATOM 8352 N N . GLN D 1 271 ? 3.801 -40.741 171.631 1.00 29.46 271 GLN D N 1
ATOM 8353 C CA . GLN D 1 271 ? 2.587 -41.549 171.700 1.00 33.10 271 GLN D CA 1
ATOM 8354 C C . GLN D 1 271 ? 2.622 -42.724 170.735 1.00 34.11 271 GLN D C 1
ATOM 8355 O O . GLN D 1 271 ? 2.022 -43.769 171.015 1.00 31.12 271 GLN D O 1
ATOM 8361 N N . ALA D 1 272 ? 3.306 -42.576 169.600 1.00 31.16 272 ALA D N 1
ATOM 8362 C CA . ALA D 1 272 ? 3.406 -43.661 168.632 1.00 30.17 272 ALA D CA 1
ATOM 8363 C C . ALA D 1 272 ? 4.515 -44.659 168.961 1.00 32.72 272 ALA D C 1
ATOM 8364 O O . ALA D 1 272 ? 4.491 -45.775 168.437 1.00 30.61 272 ALA D O 1
ATOM 8366 N N . CYS D 1 273 ? 5.487 -44.297 169.801 1.00 28.81 273 CYS D N 1
ATOM 8367 C CA . CYS D 1 273 ? 6.655 -45.153 170.003 1.00 28.40 273 CYS D CA 1
ATOM 8368 C C . CYS D 1 273 ? 6.931 -45.534 171.450 1.00 31.61 273 CYS D C 1
ATOM 8369 O O . CYS D 1 273 ? 7.656 -46.513 171.666 1.00 32.28 273 CYS D O 1
ATOM 8372 N N . GLY D 1 274 ? 6.436 -44.791 172.432 1.00 32.70 274 GLY D N 1
ATOM 8373 C CA . GLY D 1 274 ? 6.617 -45.150 173.823 1.00 33.71 274 GLY D CA 1
ATOM 8374 C C . GLY D 1 274 ? 7.606 -44.240 174.535 1.00 36.27 274 GLY D C 1
ATOM 8375 O O . GLY D 1 274 ? 8.473 -43.604 173.926 1.00 33.99 274 GLY D O 1
ATOM 8376 N N . GLU D 1 275 ? 7.484 -44.221 175.871 1.00 32.65 275 GLU D N 1
ATOM 8377 C CA . GLU D 1 275 ? 8.219 -43.267 176.698 1.00 32.55 275 GLU D CA 1
ATOM 8378 C C . GLU D 1 275 ? 9.721 -43.501 176.641 1.00 33.36 275 GLU D C 1
ATOM 8379 O O . GLU D 1 275 ? 10.508 -42.544 176.676 1.00 29.18 275 GLU D O 1
ATOM 8385 N N . GLU D 1 276 ? 10.140 -44.764 176.611 1.00 27.52 276 GLU D N 1
ATOM 8386 C CA . GLU D 1 276 ? 11.551 -45.103 176.708 1.00 30.62 276 GLU D CA 1
ATOM 8387 C C . GLU D 1 276 ? 12.212 -45.309 175.352 1.00 25.30 276 GLU D C 1
ATOM 8388 O O . GLU D 1 276 ? 13.398 -45.637 175.310 1.00 26.16 276 GLU D O 1
ATOM 8394 N N . SER D 1 277 ? 11.483 -45.111 174.254 1.00 26.54 277 SER D N 1
ATOM 8395 C CA . SER D 1 277 ? 12.068 -45.184 172.925 1.00 28.27 277 SER D CA 1
ATOM 8396 C C . SER D 1 277 ? 12.897 -43.933 172.632 1.00 29.83 277 SER D C 1
ATOM 8397 O O . SER D 1 277 ? 12.715 -42.879 173.250 1.00 25.13 277 SER D O 1
ATOM 8400 N N . ASP D 1 278 ? 13.817 -44.061 171.669 1.00 25.64 278 ASP D N 1
ATOM 8401 C CA . ASP D 1 278 ? 14.769 -42.987 171.388 1.00 24.47 278 ASP D CA 1
ATOM 8402 C C . ASP D 1 278 ? 14.047 -41.744 170.870 1.00 26.33 278 ASP D C 1
ATOM 8403 O O . ASP D 1 278 ? 13.027 -41.834 170.177 1.00 23.54 278 ASP D O 1
ATOM 8408 N N . GLN D 1 279 ? 14.586 -40.569 171.225 1.00 22.67 279 GLN D N 1
ATOM 8409 C CA . GLN D 1 279 ? 14.124 -39.318 170.617 1.00 23.75 279 GLN D CA 1
ATOM 8410 C C . GLN D 1 279 ? 14.210 -39.363 169.095 1.00 22.08 279 GLN D C 1
ATOM 8411 O O . GLN D 1 279 ? 13.367 -38.778 168.400 1.00 20.97 279 GLN D O 1
ATOM 8417 N N . CYS D 1 280 ? 15.217 -40.048 168.559 1.00 19.32 280 CYS D N 1
ATOM 8418 C CA . CYS D 1 280 ? 15.392 -40.088 167.116 1.00 22.16 280 CYS D CA 1
ATOM 8419 C C . CYS D 1 280 ? 14.393 -40.982 166.411 1.00 23.24 280 CYS D C 1
ATOM 8420 O O . CYS D 1 280 ? 14.502 -41.130 165.185 1.00 22.24 280 CYS D O 1
ATOM 8423 N N . GLN D 1 281 ? 13.432 -41.575 167.126 1.00 23.45 281 GLN D N 1
ATOM 8424 C CA . GLN D 1 281 ? 12.402 -42.369 166.461 1.00 26.84 281 GLN D CA 1
ATOM 8425 C C . GLN D 1 281 ? 11.452 -41.530 165.602 1.00 24.79 281 GLN D C 1
ATOM 8426 O O . GLN D 1 281 ? 10.567 -42.099 164.955 1.00 26.60 281 GLN D O 1
ATOM 8432 N N . TYR D 1 282 ? 11.587 -40.201 165.582 1.00 25.33 282 TYR D N 1
ATOM 8433 C CA . TYR D 1 282 ? 10.895 -39.417 164.560 1.00 23.16 282 TYR D CA 1
ATOM 8434 C C . TYR D 1 282 ? 11.192 -39.961 163.166 1.00 25.41 282 TYR D C 1
ATOM 8435 O O . TYR D 1 282 ? 10.344 -39.873 162.273 1.00 26.58 282 TYR D O 1
ATOM 8444 N N . PHE D 1 283 ? 12.382 -40.544 162.973 1.00 23.16 283 PHE D N 1
ATOM 8445 C CA . PHE D 1 283 ? 12.724 -41.200 161.710 1.00 31.27 283 PHE D CA 1
ATOM 8446 C C . PHE D 1 283 ? 11.653 -42.192 161.272 1.00 31.84 283 PHE D C 1
ATOM 8447 O O . PHE D 1 283 ? 11.273 -42.231 160.097 1.00 29.48 283 PHE D O 1
ATOM 8455 N N . SER D 1 284 ? 11.175 -43.029 162.197 1.00 29.47 284 SER D N 1
ATOM 8456 C CA . SER D 1 284 ? 10.223 -44.059 161.795 1.00 31.35 284 SER D CA 1
ATOM 8457 C C . SER D 1 284 ? 8.816 -43.495 161.665 1.00 31.15 284 SER D C 1
ATOM 8458 O O . SER D 1 284 ? 8.067 -43.902 160.772 1.00 35.72 284 SER D O 1
ATOM 8461 N N . VAL D 1 285 ? 8.434 -42.574 162.553 1.00 25.12 285 VAL D N 1
ATOM 8462 C CA . VAL D 1 285 ? 7.129 -41.926 162.443 1.00 29.28 285 VAL D CA 1
ATOM 8463 C C . VAL D 1 285 ? 7.010 -41.222 161.104 1.00 37.03 285 VAL D C 1
ATOM 8464 O O . VAL D 1 285 ? 5.964 -41.267 160.440 1.00 35.03 285 VAL D O 1
ATOM 8468 N N . LEU D 1 286 ? 8.092 -40.571 160.682 1.00 36.91 286 LEU D N 1
ATOM 8469 C CA . LEU D 1 286 ? 8.063 -39.769 159.471 1.00 37.15 286 LEU D CA 1
ATOM 8470 C C . LEU D 1 286 ? 7.750 -40.629 158.257 1.00 40.43 286 LEU D C 1
ATOM 8471 O O . LEU D 1 286 ? 6.932 -40.246 157.413 1.00 43.57 286 LEU D O 1
ATOM 8476 N N . SER D 1 287 ? 8.368 -41.806 158.170 1.00 37.99 287 SER D N 1
ATOM 8477 C CA . SER D 1 287 ? 8.260 -42.666 156.996 1.00 38.36 287 SER D CA 1
ATOM 8478 C C . SER D 1 287 ? 6.985 -43.513 156.975 1.00 40.95 287 SER D C 1
ATOM 8479 O O . SER D 1 287 ? 6.426 -43.848 158.022 1.00 42.35 287 SER D O 1
#

B-factor: mean 27.83, std 7.93, range [14.48, 72.84]